Protein AF-0000000074718450 (afdb_homodimer)

Secondary structure (DSSP, 8-state):
----S----------------------THHHHHHHHHHHHHHHHHHHHHHHHHHHHHHHHHHHHHHHHHHTTTHHHHSSSS--S--GGGS-HHHHHHHHHHHHHHHHHHTGGGGGGT----EEEEE-TT--EEEEE-SS--S---GGGS-HHHHHHHHHHHHHHHHTT--HHHHHHHHHH-SSSPPHHHHHHHHHHHHHHS--EEPSSSS-EEE--HHHHHHHHHHHHHHTT--SPEEEEEEEEEEE-SSS-EEEEEEEEEGGGGGGGGSGGG-EEEEEEES---HHHHHHHTHHHHHHHHHHHHH-EEEETTEEEEEEEEEEE-HHHHHHHTTBPPTTSSS--SSB---GGGTT---S-TTGGGSTTTB--HHHHHHHHT-SS--TTB-S--S----GGGEEE-HHHHHHHHHHHHHHHHHHHHHHHHHHHHTTS-GGG---HHHHHHHHHHHTTT----EEEEEPTTS-EEEEEEE----HHHHHHHHHHGGGGHHHHS-TTTHHHHHHHHHHHHHHHHHHT-SS--HHHHHHHHHHHHHHHHHHHTTTTTSTT-SGGG--HHHHHHHHTHHHHHHSSS-GGGG-SHHHHHHHHHHHHHHHH-S--SSHHHHHHHHHHHHHHTGGG-----------HHIIIIIHHHHHHHS--TTT---TTS--------GGG--HHHHHHHHHHTT-------HHHHHHHHHHHHHH-/---------------------------THHHHHHHHHHHHHHHHHHHHHHHHHHHHHHHHHHHHHHHHHHTTTHHHHSSSS--S--GGGS-HHHHHHHHHHHHHHHHHHTGGGGGGT----EEEEE-TT--EEEEE-SS--S---GGGS-HHHHHHHHHHHHHHHHTT--HHHHHHHHHH-SSSPPHHHHHHHHHHHHHHS--EEPSSSS-EEE--HHHHHHHHHHHHHHTT--SPEEEEEEEEEEE-SSS-EEEEEEEEEGGGGGGGGSGGG-EEEEEEES---HHHHHHHTHHHHHHHHHHHHH-EEEETTEEEEEEEEEEE-HHHHHHHTTBPPTTSSS--SSB---GGGTT---S-TTGGGSTTTB--HHHHHHHHT-SS--TTB-S--S----GGGEEE-HHHHHHHHHHHHHHHHHHHHHHHHHHHHTTS-GGG---HHHHHHHHHHHTTT----EEEEEPTTS-EEEEEEE----HHHHHHHHHHGGGGHHHHS-TTTHHHHHHHHHHHHHHHHHHT-SS--HHHHHHHHHHHHHHHHHHHTTTTTSTT-SGGG--HHHHHHHHTHHHHHHSSS-GGGG-SHHHHHHHHHHHHHHHH-S--SSHHHHHHHHHHHHHHTGGG-----------HHIIIIIHHHHHHHS--TTT---TTS--------GGG--HHHHHHHHHHTT-------HHHHHHHHHHHHHH-

Foldseek 3Di:
DDDDDDDDDDDDDPDPPDDDDPPPDPDPPPVVVVVVVVVVVVVVVVVVVVVVVVVVVVVVVVVCCVCCVVVVCCCCVVVVPCPDDPLVPDDPVVVVVVLVVVLVSVCSVVVCCVVVVDDDAWDWDADPVGDTDIRGPPPCPPLDALVNDPPVLVLLLLLVLLVCLVVVPDLVNVQVVCVVPVVHDHSVNNVRNLVVLLVVADKDFFFDDWTKIFHAPLVVVLVVVVVVVVVVDQAEWEKEKEKDWDDLDPVWIKIWIWMFTLVVPPCLLALLRIATGMITTDDPALVCCCRRCVNVQVNQQVCCVVQWDDHPNGIGGYAYAYEYALQNVCSLQQFADQLDQQRFLFFLHGLLCLLPLPDDQCVCVDDPTTDWLVLLQVLCPDPPPSSGSVHHHSHNHTSLRYAYALQNLLQVVVVLLVVLQQVQLVVVLCVVCVPPDPLLRDSVLNVVLLVLLVVLVDHKDKDFDADPVRHTPVDMDMDRDGSVSSLSCLPRSLVVQCVRGDVVCSNLSSVLSPLVNVLSVQLLDQDHDPVCLVCQLVSLSVSSVSLLVCPPPGPSSHSSNCGSSSSCSRRPSSVVCPDPGRSNSSHCSNVVNLSVSLSSQCVSDPDVPPSNSSSSSSSVSSNVSVVSDDDDDDDPPPPPCCVVPVVVVVVVPPPPVVPPPCPPPDPPVPVPPLVPDDPVRLQVVCSVLVHHDPDPDSVVSSVVSVVSVVVD/DDDPDDDDDDDDDDDPDDPDDDPPPPDPVVVVVVVVVVVVVVVVVVVVVVVVVVVVVVVVVVVCCVCCVVVVCCCVVVVVVCPDDPLVPDDPVVVVVVLVVVLVSVCSVVVCCVVVVDDDAWDWDADPVGDTDIRGPPPPPPLDALVNDDPVLVLLLLLVLLVCLVVVPDLVVVQVVCVVPVVHDHSVNNVRNLVVLLSVADKDFFFDDWTKIFHAPVVVVLVVVVVVVVVVDQAEWEKEKEKDWDDLDPVWIKIWIWMFTLVVPPCLLALLRIATGMMTTDDPALVCCCRRCVNVQVNQQVCCVVQWDDHPNGIGGYAYAYEYALQNVCSLQQFADQLDQQRFLFFLHGLLCLLPLPDDQCVCVDDPTTDWLVLLQVLCPDPPPSSGSVHHHSHNHTSLRYAYALQNLLQVVVVLLVVLQQVQLVVVLCVVCVPPDPLLRDSVLNVVLLVLLVVLVDHKDKDFDADPVRHTPPDMDMDRDGRVSSLSCLPRSLVVQCVRGDVVCSNLSSVLSPLVNVLSVQLQDQDHDPVCLVCQLVSLSVSSVSLLVCPPPGPSSHSSNCGSSSSCSRHPVSVVCPDPGRSNSSHCSNVVNLSVSLSSQCVSDPDVPDSNSSSSSSSVSSNVSVVSDDDDDDDPPPPPCCVPPVVVVVVVPPPPVVPPPCPPPDPPVPVPPLVPDDPVRLQVVCSVLVHHDPDPDSVVSSVVSVVSVVVD

Structure (mmCIF, N/CA/C/O backbone):
data_AF-0000000074718450-model_v1
#
loop_
_entity.id
_entity.type
_entity.pdbx_description
1 polymer 'SAP domain-containing protein'
#
loop_
_atom_site.group_PDB
_atom_site.id
_atom_site.type_symbol
_atom_site.label_atom_id
_atom_site.label_alt_id
_atom_site.label_comp_id
_atom_site.label_asym_id
_atom_site.label_entity_id
_atom_site.label_seq_id
_atom_site.pdbx_PDB_ins_code
_atom_site.Cartn_x
_atom_site.Cartn_y
_atom_site.Cartn_z
_atom_site.occupancy
_atom_site.B_iso_or_equiv
_atom_site.auth_seq_id
_atom_site.auth_comp_id
_atom_site.auth_asym_id
_atom_site.auth_atom_id
_atom_site.pdbx_PDB_model_num
ATOM 1 N N . MET A 1 1 ? 18.969 49.25 71 1 16.69 1 MET A N 1
ATOM 2 C CA . MET A 1 1 ? 18.625 50.656 70.75 1 16.69 1 MET A CA 1
ATOM 3 C C . MET A 1 1 ? 17.688 50.75 69.5 1 16.69 1 MET A C 1
ATOM 5 O O . MET A 1 1 ? 17.547 49.812 68.75 1 16.69 1 MET A O 1
ATOM 9 N N . GLY A 1 2 ? 17.844 51.938 68.625 1 15.7 2 GLY A N 1
ATOM 10 C CA . GLY A 1 2 ? 16.875 52.906 68.125 1 15.7 2 GLY A CA 1
ATOM 11 C C . GLY A 1 2 ? 16.203 52.469 66.875 1 15.7 2 GLY A C 1
ATOM 12 O O . GLY A 1 2 ? 14.984 52.594 66.688 1 15.7 2 GLY A O 1
ATOM 13 N N . GLU A 1 3 ? 16.703 52.312 65.562 1 14.84 3 GLU A N 1
ATOM 14 C CA . GLU A 1 3 ? 16.438 53.156 64.438 1 14.84 3 GLU A CA 1
ATOM 15 C C . GLU A 1 3 ? 15.383 52.562 63.5 1 14.84 3 GLU A C 1
ATOM 17 O O . GLU A 1 3 ? 15.156 53.031 62.375 1 14.84 3 GLU A O 1
ATOM 22 N N . LEU A 1 4 ? 14.93 51.344 63.375 1 15.93 4 LEU A N 1
ATOM 23 C CA . LEU A 1 4 ? 14.383 50.656 62.219 1 15.93 4 LEU A CA 1
ATOM 24 C C . LEU A 1 4 ? 13.188 51.406 61.656 1 15.93 4 LEU A C 1
ATOM 26 O O . LEU A 1 4 ? 12.594 52.25 62.344 1 15.93 4 LEU A O 1
ATOM 30 N N . ARG A 1 5 ? 12.242 50.625 60.719 1 16.83 5 ARG A N 1
ATOM 31 C CA . ARG A 1 5 ? 11.758 50.625 59.344 1 16.83 5 ARG A CA 1
ATOM 32 C C . ARG A 1 5 ? 10.5 51.469 59.188 1 16.83 5 ARG A C 1
ATOM 34 O O . ARG A 1 5 ? 9.398 51.031 59.562 1 16.83 5 ARG A O 1
ATOM 41 N N . ASN A 1 6 ? 10.461 52.719 59.344 1 14.24 6 ASN A N 1
ATOM 42 C CA . ASN A 1 6 ? 9.445 53.656 59.844 1 14.24 6 ASN A CA 1
ATOM 43 C C . ASN A 1 6 ? 8.234 53.719 58.938 1 14.24 6 ASN A C 1
ATOM 45 O O . ASN A 1 6 ? 8.266 53.156 57.812 1 14.24 6 ASN A O 1
ATOM 49 N N . THR A 1 7 ? 7.648 54.969 58.25 1 15.74 7 THR A N 1
ATOM 50 C CA . THR A 1 7 ? 6.516 55.844 58.469 1 15.74 7 THR A CA 1
ATOM 51 C C . THR A 1 7 ? 5.5 55.75 57.344 1 15.74 7 THR A C 1
ATOM 53 O O . THR A 1 7 ? 5.863 55.469 56.219 1 15.74 7 THR A O 1
ATOM 56 N N . LEU A 1 8 ? 3.883 55.875 57.375 1 15.96 8 LEU A N 1
ATOM 57 C CA . LEU A 1 8 ? 2.471 55.625 57.125 1 15.96 8 LEU A CA 1
ATOM 58 C C . LEU A 1 8 ? 1.976 56.438 55.938 1 15.96 8 LEU A C 1
ATOM 60 O O . LEU A 1 8 ? 0.818 56.312 55.531 1 15.96 8 LEU A O 1
ATOM 64 N N . GLU A 1 9 ? 2.6 57.438 55.156 1 15.91 9 GLU A N 1
ATOM 65 C CA . GLU A 1 9 ? 1.931 58.75 55.062 1 15.91 9 GLU A CA 1
ATOM 66 C C . GLU A 1 9 ? 0.838 58.719 54 1 15.91 9 GLU A C 1
ATOM 68 O O . GLU A 1 9 ? 0.912 57.969 53.031 1 15.91 9 GLU A O 1
ATOM 73 N N . PRO A 1 10 ? -0.102 60 53.688 1 16.17 10 PRO A N 1
ATOM 74 C CA . PRO A 1 10 ? -1.46 60.531 53.75 1 16.17 10 PRO A CA 1
ATOM 75 C C . PRO A 1 10 ? -2.158 60.469 52.375 1 16.17 10 PRO A C 1
ATOM 77 O O . PRO A 1 10 ? -1.525 60.156 51.375 1 16.17 10 PRO A O 1
ATOM 80 N N . LEU A 1 11 ? -2.91 61.688 51.781 1 15.93 11 LEU A N 1
ATOM 81 C CA . LEU A 1 11 ? -4.184 62.375 51.719 1 15.93 11 LEU A CA 1
ATOM 82 C C . LEU A 1 11 ? -4.625 62.625 50.281 1 15.93 11 LEU A C 1
ATOM 84 O O . LEU A 1 11 ? -5.789 62.406 49.938 1 15.93 11 LEU A O 1
ATOM 88 N N . PHE A 1 12 ? -4.082 63.469 49.219 1 16.95 12 PHE A N 1
ATOM 89 C CA . PHE A 1 12 ? -4.781 64.688 48.719 1 16.95 12 PHE A CA 1
ATOM 90 C C . PHE A 1 12 ? -5.621 64.312 47.5 1 16.95 12 PHE A C 1
ATOM 92 O O . PHE A 1 12 ? -5.246 63.469 46.688 1 16.95 12 PHE A O 1
ATOM 99 N N . PRO A 1 13 ? -7.027 65.062 47.281 1 17.34 13 PRO A N 1
ATOM 100 C CA . PRO A 1 13 ? -8.383 65.062 46.719 1 17.34 13 PRO A CA 1
ATOM 101 C C . PRO A 1 13 ? -8.391 65.375 45.219 1 17.34 13 PRO A C 1
ATOM 103 O O . PRO A 1 13 ? -9.461 65.375 44.594 1 17.34 13 PRO A O 1
ATOM 106 N N . LYS A 1 14 ? -7.566 64.938 44.344 1 20.53 14 LYS A N 1
ATOM 107 C CA . LYS A 1 14 ? -7.441 65.875 43.25 1 20.53 14 LYS A CA 1
ATOM 108 C C . LYS A 1 14 ? -8.773 66.125 42.531 1 20.53 14 LYS A C 1
ATOM 110 O O . LYS A 1 14 ? -9.633 65.25 42.562 1 20.53 14 LYS A O 1
ATOM 115 N N . PHE A 1 15 ? -8.992 67.188 41.812 1 17.83 15 PHE A N 1
ATOM 116 C CA . PHE A 1 15 ? -9.906 68.188 41.312 1 17.83 15 PHE A CA 1
ATOM 117 C C . PHE A 1 15 ? -10.867 67.625 40.281 1 17.83 15 PHE A C 1
ATOM 119 O O . PHE A 1 15 ? -10.438 67.062 39.281 1 17.83 15 PHE A O 1
ATOM 126 N N . ILE A 1 16 ? -12.18 67.125 40.844 1 16.91 16 ILE A N 1
ATOM 127 C CA . ILE A 1 16 ? -13.523 66.688 40.531 1 16.91 16 ILE A CA 1
ATOM 128 C C . ILE A 1 16 ? -14.188 67.625 39.562 1 16.91 16 ILE A C 1
ATOM 130 O O . ILE A 1 16 ? -14.609 68.75 39.969 1 16.91 16 ILE A O 1
ATOM 134 N N . THR A 1 17 ? -13.539 67.938 38.406 1 18.14 17 THR A N 1
ATOM 135 C CA . THR A 1 17 ? -14.203 69.062 37.75 1 18.14 17 THR A CA 1
ATOM 136 C C . THR A 1 17 ? -15.68 68.75 37.531 1 18.14 17 THR A C 1
ATOM 138 O O . THR A 1 17 ? -16.047 67.562 37.281 1 18.14 17 THR A O 1
ATOM 141 N N . GLY A 1 18 ? -16.719 69.625 37.812 1 16.62 18 GLY A N 1
ATOM 142 C CA . GLY A 1 18 ? -18.047 69.938 38.281 1 16.62 18 GLY A CA 1
ATOM 143 C C . GLY A 1 18 ? -19.125 69.688 37.219 1 16.62 18 GLY A C 1
ATOM 144 O O . GLY A 1 18 ? -20.297 69.938 37.469 1 16.62 18 GLY A O 1
ATOM 145 N N . GLU A 1 19 ? -18.922 69.375 35.906 1 16.97 19 GLU A N 1
ATOM 146 C CA . GLU A 1 19 ? -20.016 70 35.156 1 16.97 19 GLU A CA 1
ATOM 147 C C . GLU A 1 19 ? -21.359 69.375 35.531 1 16.97 19 GLU A C 1
ATOM 149 O O . GLU A 1 19 ? -21.438 68.125 35.781 1 16.97 19 GLU A O 1
ATOM 154 N N . ARG A 1 20 ? -22.484 70.188 35.781 1 17.84 20 ARG A N 1
ATOM 155 C CA . ARG A 1 20 ? -23.828 70.438 36.25 1 17.84 20 ARG A CA 1
ATOM 156 C C . ARG A 1 20 ? -24.844 69.5 35.656 1 17.84 20 ARG A C 1
ATOM 158 O O . ARG A 1 20 ? -24.562 68.812 34.656 1 17.84 20 ARG A O 1
ATOM 165 N N . GLY A 1 21 ? -26.344 69.562 35.844 1 18.38 21 GLY A N 1
ATOM 166 C CA . GLY A 1 21 ? -27.484 69.312 36.688 1 18.38 21 GLY A CA 1
ATOM 167 C C . GLY A 1 21 ? -28.688 68.75 35.938 1 18.38 21 GLY A C 1
ATOM 168 O O . GLY A 1 21 ? -29.734 68.5 36.531 1 18.38 21 GLY A O 1
ATOM 169 N N . TYR A 1 22 ? -28.891 68.875 34.5 1 20.34 22 TYR A N 1
ATOM 170 C CA . TYR A 1 22 ? -30.328 68.938 34.25 1 20.34 22 TYR A CA 1
ATOM 171 C C . TYR A 1 22 ? -30.969 67.562 34.344 1 20.34 22 TYR A C 1
ATOM 173 O O . TYR A 1 22 ? -30.625 66.625 33.594 1 20.34 22 TYR A O 1
ATOM 181 N N . ALA A 1 23 ? -31.406 67.062 35.562 1 20.55 23 ALA A N 1
ATOM 182 C CA . ALA A 1 23 ? -31.922 65.875 36.219 1 20.55 23 ALA A CA 1
ATOM 183 C C . ALA A 1 23 ? -33.312 65.5 35.719 1 20.55 23 ALA A C 1
ATOM 185 O O . ALA A 1 23 ? -34.312 65.625 36.438 1 20.55 23 ALA A O 1
ATOM 186 N N . GLU A 1 24 ? -33.688 65.938 34.531 1 21.97 24 GLU A N 1
ATOM 187 C CA . GLU A 1 24 ? -35.125 65.875 34.406 1 21.97 24 GLU A CA 1
ATOM 188 C C . GLU A 1 24 ? -35.594 64.438 34.625 1 21.97 24 GLU A C 1
ATOM 190 O O . GLU A 1 24 ? -34.812 63.469 34.531 1 21.97 24 GLU A O 1
ATOM 195 N N . SER A 1 25 ? -36.938 64.125 35 1 20.11 25 SER A N 1
ATOM 196 C CA . SER A 1 25 ? -37.906 63.25 35.625 1 20.11 25 SER A CA 1
ATOM 197 C C . SER A 1 25 ? -38.062 61.969 34.844 1 20.11 25 SER A C 1
ATOM 199 O O . SER A 1 25 ? -38.812 61.906 33.906 1 20.11 25 SER A O 1
ATOM 201 N N . ARG A 1 26 ? -36.969 61.406 34.219 1 27.39 26 ARG A N 1
ATOM 202 C CA . ARG A 1 26 ? -37.125 60.281 33.344 1 27.39 26 ARG A CA 1
ATOM 203 C C . ARG A 1 26 ? -37.75 59.094 34.094 1 27.39 26 ARG A C 1
ATOM 205 O O . ARG A 1 26 ? -37.219 58.656 35.125 1 27.39 26 ARG A O 1
ATOM 212 N N . GLY A 1 27 ? -39.062 58.812 34 1 23.47 27 GLY A N 1
ATOM 213 C CA . GLY A 1 27 ? -40 57.969 34.719 1 23.47 27 GLY A CA 1
ATOM 214 C C . GLY A 1 27 ? -39.5 56.531 34.906 1 23.47 27 GLY A C 1
ATOM 215 O O . GLY A 1 27 ? -38.5 56.125 34.312 1 23.47 27 GLY A O 1
ATOM 216 N N . PRO A 1 28 ? -40.156 55.531 35.875 1 29.06 28 PRO A N 1
ATOM 217 C CA . PRO A 1 28 ? -39.938 54.219 36.469 1 29.06 28 PRO A CA 1
ATOM 218 C C . PRO A 1 28 ? -39.75 53.125 35.406 1 29.06 28 PRO A C 1
ATOM 220 O O . PRO A 1 28 ? -39.188 52.062 35.719 1 29.06 28 PRO A O 1
ATOM 223 N N . ASN A 1 29 ? -40.25 53.312 34.156 1 29.7 29 ASN A N 1
ATOM 224 C CA . ASN A 1 29 ? -40.469 52.188 33.25 1 29.7 29 ASN A CA 1
ATOM 225 C C . ASN A 1 29 ? -39.156 51.688 32.688 1 29.7 29 ASN A C 1
ATOM 227 O O . ASN A 1 29 ? -39.125 50.656 32 1 29.7 29 ASN A O 1
ATOM 231 N N . PHE A 1 30 ? -38.062 52.5 32.625 1 33.31 30 PHE A N 1
ATOM 232 C CA . PHE A 1 30 ? -36.844 52.094 31.953 1 33.31 30 PHE A CA 1
ATOM 233 C C . PHE A 1 30 ? -36.125 51 32.719 1 33.31 30 PHE A C 1
ATOM 235 O O . PHE A 1 30 ? -35.594 50.062 32.094 1 33.31 30 PHE A O 1
ATOM 242 N N . PHE A 1 31 ? -36.156 51.031 34.094 1 38.06 31 PHE A N 1
ATOM 243 C CA . PHE A 1 31 ? -35.438 50.031 34.875 1 38.06 31 PHE A CA 1
ATOM 244 C C . PHE A 1 31 ? -36.031 48.656 34.719 1 38.06 31 PHE A C 1
ATOM 246 O O . PHE A 1 31 ? -35.312 47.656 34.656 1 38.06 31 PHE A O 1
ATOM 253 N N . LEU A 1 32 ? -37.375 48.625 34.469 1 41.62 32 LEU A N 1
ATOM 254 C CA . LEU A 1 32 ? -38.031 47.312 34.406 1 41.62 32 LEU A CA 1
ATOM 255 C C . LEU A 1 32 ? -37.656 46.562 33.125 1 41.62 32 LEU A C 1
ATOM 257 O O . LEU A 1 32 ? -37.406 45.375 33.188 1 41.62 32 LEU A O 1
ATOM 261 N N . ARG A 1 33 ? -37.438 47.188 31.984 1 43.47 33 ARG A N 1
ATOM 262 C CA . ARG A 1 33 ? -37.094 46.531 30.734 1 43.47 33 ARG A CA 1
ATOM 263 C C . ARG A 1 33 ? -35.688 45.906 30.797 1 43.47 33 ARG A C 1
ATOM 265 O O . ARG A 1 33 ? -35.438 44.844 30.281 1 43.47 33 ARG A O 1
ATOM 272 N N . LYS A 1 34 ? -34.781 46.625 31.5 1 48.94 34 LYS A N 1
ATOM 273 C CA . LYS A 1 34 ? -33.438 46.062 31.609 1 48.94 34 LYS A CA 1
ATOM 274 C C . LYS A 1 34 ? -33.438 44.781 32.469 1 48.94 34 LYS A C 1
ATOM 276 O O . LYS A 1 34 ? -32.719 43.844 32.156 1 48.94 34 LYS A O 1
ATOM 281 N N . GLU A 1 35 ? -34.344 44.812 33.531 1 47.69 35 GLU A N 1
ATOM 282 C CA . GLU A 1 35 ? -34.438 43.625 34.344 1 47.69 35 GLU A CA 1
ATOM 283 C C . GLU A 1 35 ? -35.031 42.469 33.562 1 47.69 35 GLU A C 1
ATOM 285 O O . GLU A 1 35 ? -34.531 41.312 33.656 1 47.69 35 GLU A O 1
ATOM 290 N N . ILE A 1 36 ? -36 42.719 32.656 1 49.69 36 ILE A N 1
ATOM 291 C CA . ILE A 1 36 ? -36.594 41.656 31.891 1 49.69 36 ILE A CA 1
ATOM 292 C C . ILE A 1 36 ? -35.594 41.125 30.875 1 49.69 36 ILE A C 1
ATOM 294 O O . ILE A 1 36 ? -35.5 39.906 30.688 1 49.69 36 ILE A O 1
ATOM 298 N N . GLN A 1 37 ? -34.781 41.969 30.234 1 50.69 37 GLN A N 1
ATOM 299 C CA . GLN A 1 37 ? -33.812 41.5 29.266 1 50.69 37 GLN A CA 1
ATOM 300 C C . GLN A 1 37 ? -32.719 40.656 29.953 1 50.69 37 GLN A C 1
ATOM 302 O O . GLN A 1 37 ? -32.312 39.625 29.422 1 50.69 37 GLN A O 1
ATOM 307 N N . ASN A 1 38 ? -32.375 41.094 31.203 1 53 38 ASN A N 1
ATOM 308 C CA . ASN A 1 38 ? -31.438 40.281 31.953 1 53 38 ASN A CA 1
ATOM 309 C C . ASN A 1 38 ? -32.031 38.938 32.312 1 53 38 ASN A C 1
ATOM 311 O O . ASN A 1 38 ? -31.344 37.906 32.219 1 53 38 ASN A O 1
ATOM 315 N N . GLU A 1 39 ? -33.344 38.969 32.719 1 51.69 39 GLU A N 1
ATOM 316 C CA . GLU A 1 39 ? -33.969 37.688 33.062 1 51.69 39 GLU A CA 1
ATOM 317 C C . GLU A 1 39 ? -34.156 36.812 31.859 1 51.69 39 GLU A C 1
ATOM 319 O O . GLU A 1 39 ? -33.938 35.594 31.922 1 51.69 39 GLU A O 1
ATOM 324 N N . ARG A 1 40 ? -34.406 37.344 30.672 1 50.47 40 ARG A N 1
ATOM 325 C CA . ARG A 1 40 ? -34.531 36.531 29.453 1 50.47 40 ARG A CA 1
ATOM 326 C C . ARG A 1 40 ? -33.188 35.938 29.078 1 50.47 40 ARG A C 1
ATOM 328 O O . ARG A 1 40 ? -33.125 34.781 28.672 1 50.47 40 ARG A O 1
ATOM 335 N N . SER A 1 41 ? -32.156 36.719 29.234 1 53.03 41 SER A N 1
ATOM 336 C CA . SER A 1 41 ? -30.812 36.188 28.953 1 53.03 41 SER A CA 1
ATOM 337 C C . SER A 1 41 ? -30.469 35.062 29.938 1 53.03 41 SER A C 1
ATOM 339 O O . SER A 1 41 ? -29.859 34.062 29.547 1 53.03 41 SER A O 1
ATOM 341 N N . ARG A 1 42 ? -30.922 35.156 31.203 1 50.78 42 ARG A N 1
ATOM 342 C CA . ARG A 1 42 ? -30.703 34.094 32.188 1 50.78 42 ARG A CA 1
ATOM 343 C C . ARG A 1 42 ? -31.516 32.844 31.828 1 50.78 42 ARG A C 1
ATOM 345 O O . ARG A 1 42 ? -31.016 31.734 31.938 1 50.78 42 ARG A O 1
ATOM 352 N N . VAL A 1 43 ? -32.844 33.062 31.438 1 49.91 43 VAL A N 1
ATOM 353 C CA . VAL A 1 43 ? -33.656 31.906 31.062 1 49.91 43 VAL A CA 1
ATOM 354 C C . VAL A 1 43 ? -33.062 31.234 29.828 1 49.91 43 VAL A C 1
ATOM 356 O O . VAL A 1 43 ? -32.969 30.016 29.781 1 49.91 43 VAL A O 1
ATOM 359 N N . GLN A 1 44 ? -32.625 32.031 28.812 1 49.53 44 GLN A N 1
ATOM 360 C CA . GLN A 1 44 ? -32.031 31.422 27.641 1 49.53 44 GLN A CA 1
ATOM 361 C C . GLN A 1 44 ? -30.734 30.688 28.016 1 49.53 44 GLN A C 1
ATOM 363 O O . GLN A 1 44 ? -30.469 29.594 27.5 1 49.53 44 GLN A O 1
ATOM 368 N N . ASN A 1 45 ? -30.047 31.297 28.984 1 48.97 45 ASN A N 1
ATOM 369 C CA . ASN A 1 45 ? -28.859 30.609 29.484 1 48.97 45 ASN A CA 1
ATOM 370 C C . ASN A 1 45 ? -29.219 29.328 30.219 1 48.97 45 ASN A C 1
ATOM 372 O O . ASN A 1 45 ? -28.578 28.297 30.047 1 48.97 45 ASN A O 1
ATOM 376 N N . LEU A 1 46 ? -30.266 29.406 31.078 1 48.91 46 LEU A N 1
ATOM 377 C CA . LEU A 1 46 ? -30.688 28.203 31.812 1 48.91 46 LEU A CA 1
ATOM 378 C C . LEU A 1 46 ? -31.281 27.172 30.859 1 48.91 46 LEU A C 1
ATOM 380 O O . LEU A 1 46 ? -31.047 25.969 31.031 1 48.91 46 LEU A O 1
ATOM 384 N N . GLU A 1 47 ? -32.031 27.625 29.859 1 49.5 47 GLU A N 1
ATOM 385 C CA . GLU A 1 47 ? -32.562 26.672 28.875 1 49.5 47 GLU A CA 1
ATOM 386 C C . GLU A 1 47 ? -31.422 26.047 28.062 1 49.5 47 GLU A C 1
ATOM 388 O O . GLU A 1 47 ? -31.422 24.828 27.812 1 49.5 47 GLU A O 1
ATOM 393 N N . SER A 1 48 ? -30.453 26.859 27.688 1 50.44 48 SER A N 1
ATOM 394 C CA . SER A 1 48 ? -29.281 26.312 26.984 1 50.44 48 SER A CA 1
ATOM 395 C C . SER A 1 48 ? -28.484 25.391 27.906 1 50.44 48 SER A C 1
ATOM 397 O O . SER A 1 48 ? -28.016 24.328 27.469 1 50.44 48 SER A O 1
ATOM 399 N N . GLU A 1 49 ? -28.453 25.828 29.203 1 48.47 49 GLU A N 1
ATOM 400 C CA . GLU A 1 49 ? -27.812 24.938 30.172 1 48.47 49 GLU A CA 1
ATOM 401 C C . GLU A 1 49 ? -28.656 23.672 30.406 1 48.47 49 GLU A C 1
ATOM 403 O O . GLU A 1 49 ? -28.109 22.578 30.5 1 48.47 49 GLU A O 1
ATOM 408 N N . SER A 1 50 ? -29.969 23.844 30.562 1 47.31 50 SER A N 1
ATOM 409 C CA . SER A 1 50 ? -30.828 22.688 30.734 1 47.31 50 SER A CA 1
ATOM 410 C C . SER A 1 50 ? -30.781 21.781 29.5 1 47.31 50 SER A C 1
ATOM 412 O O . SER A 1 50 ? -30.719 20.547 29.641 1 47.31 50 SER A O 1
ATOM 414 N N . LEU A 1 51 ? -30.766 22.359 28.312 1 48.12 51 LEU A N 1
ATOM 415 C CA . LEU A 1 51 ? -30.656 21.531 27.109 1 48.12 51 LEU A CA 1
ATOM 416 C C . LEU A 1 51 ? -29.281 20.859 27.031 1 48.12 51 LEU A C 1
ATOM 418 O O . LEU A 1 51 ? -29.172 19.703 26.641 1 48.12 51 LEU A O 1
ATOM 422 N N . LYS A 1 52 ? -28.297 21.594 27.516 1 48.75 52 LYS A N 1
ATOM 423 C CA . LYS A 1 52 ? -26.969 21 27.609 1 48.75 52 LYS A CA 1
ATOM 424 C C . LYS A 1 52 ? -26.938 19.875 28.625 1 48.75 52 LYS A C 1
ATOM 426 O O . LYS A 1 52 ? -26.359 18.812 28.375 1 48.75 52 LYS A O 1
ATOM 431 N N . LEU A 1 53 ? -27.609 20.078 29.766 1 48.41 53 LEU A N 1
ATOM 432 C CA . LEU A 1 53 ? -27.672 19.031 30.781 1 48.41 53 LEU A CA 1
ATOM 433 C C . LEU A 1 53 ? -28.516 17.859 30.297 1 48.41 53 LEU A C 1
ATOM 435 O O . LEU A 1 53 ? -28.188 16.703 30.547 1 48.41 53 LEU A O 1
ATOM 439 N N . VAL A 1 54 ? -29.578 18.094 29.625 1 50.09 54 VAL A N 1
ATOM 440 C CA . VAL A 1 54 ? -30.375 17 29.062 1 50.09 54 VAL A CA 1
ATOM 441 C C . VAL A 1 54 ? -29.562 16.266 28 1 50.09 54 VAL A C 1
ATOM 443 O O . VAL A 1 54 ? -29.562 15.031 27.969 1 50.09 54 VAL A O 1
ATOM 446 N N . GLN A 1 55 ? -28.828 17.016 27.172 1 49.5 55 GLN A N 1
ATOM 447 C CA . GLN A 1 55 ? -27.984 16.359 26.172 1 49.5 55 GLN A CA 1
ATOM 448 C C . GLN A 1 55 ? -26.812 15.641 26.844 1 49.5 55 GLN A C 1
ATOM 450 O O . GLN A 1 55 ? -26.469 14.523 26.453 1 49.5 55 GLN A O 1
ATOM 455 N N . GLU A 1 56 ? -26.312 16.25 27.859 1 47.31 56 GLU A N 1
ATOM 456 C CA . GLU A 1 56 ? -25.297 15.57 28.656 1 47.31 56 GLU A CA 1
ATOM 457 C C . GLU A 1 56 ? -25.891 14.352 29.375 1 47.31 56 GLU A C 1
ATOM 459 O O . GLU A 1 56 ? -25.266 13.289 29.406 1 47.31 56 GLU A O 1
ATOM 464 N N . ASN A 1 57 ? -27.062 14.531 29.984 1 46.34 57 ASN A N 1
ATOM 465 C CA . ASN A 1 57 ? -27.719 13.383 30.609 1 46.34 57 ASN A CA 1
ATOM 466 C C . ASN A 1 57 ? -28.094 12.312 29.578 1 46.34 57 ASN A C 1
ATOM 468 O O . ASN A 1 57 ? -27.938 11.117 29.844 1 46.34 57 ASN A O 1
ATOM 472 N N . GLU A 1 58 ? -28.484 12.766 28.391 1 50.72 58 GLU A N 1
ATOM 473 C CA . GLU A 1 58 ? -28.734 11.773 27.344 1 50.72 58 GLU A CA 1
ATOM 474 C C . GLU A 1 58 ? -27.438 11.125 26.875 1 50.72 58 GLU A C 1
ATOM 476 O O . GLU A 1 58 ? -27.391 9.914 26.656 1 50.72 58 GLU A O 1
ATOM 481 N N . GLY A 1 59 ? -26.406 11.891 26.781 1 49.84 59 GLY A N 1
ATOM 482 C CA . GLY A 1 59 ? -25.109 11.312 26.516 1 49.84 59 GLY A CA 1
ATOM 483 C C . GLY A 1 59 ? -24.609 10.414 27.625 1 49.84 59 GLY A C 1
ATOM 484 O O . GLY A 1 59 ? -24.078 9.328 27.359 1 49.84 59 GLY A O 1
ATOM 485 N N . LEU A 1 60 ? -24.859 10.867 28.875 1 48.22 60 LEU A N 1
ATOM 486 C CA . LEU A 1 60 ? -24.516 10.008 30 1 48.22 60 LEU A CA 1
ATOM 487 C C . LEU A 1 60 ? -25.422 8.781 30.047 1 48.22 60 LEU A C 1
ATOM 489 O O . LEU A 1 60 ? -24.969 7.672 30.312 1 48.22 60 LEU A O 1
ATOM 493 N N . LYS A 1 61 ? -26.672 8.945 29.828 1 48.38 61 LYS A N 1
ATOM 494 C CA . LYS A 1 61 ? -27.562 7.793 29.766 1 48.38 61 LYS A CA 1
ATOM 495 C C . LYS A 1 61 ? -27.188 6.871 28.609 1 48.38 61 LYS A C 1
ATOM 497 O O . LYS A 1 61 ? -27.156 5.652 28.766 1 48.38 61 LYS A O 1
ATOM 502 N N . GLU A 1 62 ? -26.859 7.488 27.531 1 48.22 62 GLU A N 1
ATOM 503 C CA . GLU A 1 62 ? -26.375 6.668 26.422 1 48.22 62 GLU A CA 1
ATOM 504 C C . GLU A 1 62 ? -25.031 6.023 26.75 1 48.22 62 GLU A C 1
ATOM 506 O O . GLU A 1 62 ? -24.812 4.855 26.422 1 48.22 62 GLU A O 1
ATOM 511 N N . TYR A 1 63 ? -24.281 6.836 27.391 1 46.72 63 TYR A N 1
ATOM 512 C CA . TYR A 1 63 ? -23.031 6.27 27.859 1 46.72 63 TYR A CA 1
ATOM 513 C C . TYR A 1 63 ? -23.266 5.246 28.969 1 46.72 63 TYR A C 1
ATOM 515 O O . TYR A 1 63 ? -22.656 4.18 28.984 1 46.72 63 TYR A O 1
ATOM 523 N N . ILE A 1 64 ? -24.125 5.551 29.938 1 45.78 64 ILE A N 1
ATOM 524 C CA . ILE A 1 64 ? -24.531 4.562 30.922 1 45.78 64 ILE A CA 1
ATOM 525 C C . ILE A 1 64 ? -25.188 3.373 30.234 1 45.78 64 ILE A C 1
ATOM 527 O O . ILE A 1 64 ? -24.891 2.219 30.531 1 45.78 64 ILE A O 1
ATOM 531 N N . ASP A 1 65 ? -26.016 3.652 29.344 1 45.34 65 ASP A N 1
ATOM 532 C CA . ASP A 1 65 ? -26.594 2.557 28.562 1 45.34 65 ASP A CA 1
ATOM 533 C C . ASP A 1 65 ? -25.5 1.801 27.797 1 45.34 65 ASP A C 1
ATOM 535 O O . ASP A 1 65 ? -25.5 0.569 27.766 1 45.34 65 ASP A O 1
ATOM 539 N N . TYR A 1 66 ? -24.609 2.66 27.219 1 41.56 66 TYR A N 1
ATOM 540 C CA . TYR A 1 66 ? -23.453 2.041 26.594 1 41.56 66 TYR A CA 1
ATOM 541 C C . TYR A 1 66 ? -22.625 1.286 27.625 1 41.56 66 TYR A C 1
ATOM 543 O O . TYR A 1 66 ? -22.203 0.146 27.391 1 41.56 66 TYR A O 1
ATOM 551 N N . LEU A 1 67 ? -22.266 2.014 28.688 1 40.03 67 LEU A N 1
ATOM 552 C CA . LEU A 1 67 ? -21.578 1.311 29.766 1 40.03 67 LEU A CA 1
ATOM 553 C C . LEU A 1 67 ? -22.422 0.16 30.297 1 40.03 67 LEU A C 1
ATOM 555 O O . LEU A 1 67 ? -21.906 -0.93 30.547 1 40.03 67 LEU A O 1
ATOM 559 N N . GLU A 1 68 ? -23.641 0.469 30.625 1 39.06 68 GLU A N 1
ATOM 560 C CA . GLU A 1 68 ? -24.547 -0.604 31.031 1 39.06 68 GLU A CA 1
ATOM 561 C C . GLU A 1 68 ? -24.688 -1.657 29.938 1 39.06 68 GLU A C 1
ATOM 563 O O . GLU A 1 68 ? -24.703 -2.855 30.219 1 39.06 68 GLU A O 1
ATOM 568 N N . ASP A 1 69 ? -24.859 -1.122 28.766 1 38.84 69 ASP A N 1
ATOM 569 C CA . ASP A 1 69 ? -24.859 -2.066 27.656 1 38.84 69 ASP A CA 1
ATOM 570 C C . ASP A 1 69 ? -23.484 -2.705 27.469 1 38.84 69 ASP A C 1
ATOM 572 O O . ASP A 1 69 ? -23.375 -3.877 27.109 1 38.84 69 ASP A O 1
ATOM 576 N N . SER A 1 70 ? -22.531 -1.81 27.516 1 34.22 70 SER A N 1
ATOM 577 C CA . SER A 1 70 ? -21.172 -2.344 27.484 1 34.22 70 SER A CA 1
ATOM 578 C C . SER A 1 70 ? -20.844 -3.07 28.781 1 34.22 70 SER A C 1
ATOM 580 O O . SER A 1 70 ? -20.109 -4.059 28.781 1 34.22 70 SER A O 1
ATOM 582 N N . VAL A 1 71 ? -21.062 -2.395 29.938 1 32.22 71 VAL A N 1
ATOM 583 C CA . VAL A 1 71 ? -20.953 -3.105 31.203 1 32.22 71 VAL A CA 1
ATOM 584 C C . VAL A 1 71 ? -22.125 -4.062 31.359 1 32.22 71 VAL A C 1
ATOM 586 O O . VAL A 1 71 ? -22.031 -5.051 32.094 1 32.22 71 VAL A O 1
ATOM 589 N N . VAL A 1 72 ? -23.359 -3.486 31.047 1 30.38 72 VAL A N 1
ATOM 590 C CA . VAL A 1 72 ? -24.375 -4.535 31.016 1 30.38 72 VAL A CA 1
ATOM 591 C C . VAL A 1 72 ? -23.984 -5.598 30 1 30.38 72 VAL A C 1
ATOM 593 O O . VAL A 1 72 ? -23.766 -5.289 28.828 1 30.38 72 VAL A O 1
ATOM 596 N N . CYS A 1 73 ? -23.281 -6.426 30.5 1 31.08 73 CYS A N 1
ATOM 597 C CA . CYS A 1 73 ? -23.281 -7.766 29.922 1 31.08 73 CYS A CA 1
ATOM 598 C C . CYS A 1 73 ? -24.609 -8.062 29.25 1 31.08 73 CYS A C 1
ATOM 600 O O . CYS A 1 73 ? -25.578 -8.461 29.906 1 31.08 73 CYS A O 1
ATOM 602 N N . GLY A 1 74 ? -25.219 -6.977 28.734 1 31.36 74 GLY A N 1
ATOM 603 C CA . GLY A 1 74 ? -26.438 -7.438 28.078 1 31.36 74 GLY A CA 1
ATOM 604 C C . GLY A 1 74 ? -26.406 -8.914 27.75 1 31.36 74 GLY A C 1
ATOM 605 O O . GLY A 1 74 ? -27.453 -9.547 27.609 1 31.36 74 GLY A O 1
ATOM 606 N N . ASN A 1 75 ? -25.453 -9.32 27 1 31.3 75 ASN A N 1
ATOM 607 C CA . ASN A 1 75 ? -25.281 -10.758 27.188 1 31.3 75 ASN A CA 1
ATOM 608 C C . ASN A 1 75 ? -24.891 -11.102 28.625 1 31.3 75 ASN A C 1
ATOM 610 O O . ASN A 1 75 ? -24.406 -12.203 28.891 1 31.3 75 ASN A O 1
ATOM 614 N N . CYS A 1 76 ? -24.781 -10.195 29.516 1 31.22 76 CYS A N 1
ATOM 615 C CA . CYS A 1 76 ? -24.562 -10.617 30.891 1 31.22 76 CYS A CA 1
ATOM 616 C C . CYS A 1 76 ? -25.734 -11.43 31.406 1 31.22 76 CYS A C 1
ATOM 618 O O . CYS A 1 76 ? -25.547 -12.352 32.219 1 31.22 76 CYS A O 1
ATOM 620 N N . SER A 1 77 ? -26.891 -10.812 31.406 1 34.5 77 SER A N 1
ATOM 621 C CA . SER A 1 77 ? -27.891 -11.75 31.891 1 34.5 77 SER A CA 1
ATOM 622 C C . SER A 1 77 ? -27.953 -13 31.016 1 34.5 77 SER A C 1
ATOM 624 O O . SER A 1 77 ? -27.984 -14.125 31.516 1 34.5 77 SER A O 1
ATOM 626 N N . ASP A 1 78 ? -28.25 -12.758 29.719 1 33.5 78 ASP A N 1
ATOM 627 C CA . ASP A 1 78 ? -28.25 -13.867 28.781 1 33.5 78 ASP A CA 1
ATOM 628 C C . ASP A 1 78 ? -26.828 -14.281 28.406 1 33.5 78 ASP A C 1
ATOM 630 O O . ASP A 1 78 ? -26.578 -15.43 28.031 1 33.5 78 ASP A O 1
ATOM 634 N N . THR A 1 79 ? -25.891 -13.352 28.484 1 35.59 79 THR A N 1
ATOM 635 C CA . THR A 1 79 ? -24.516 -13.695 28.188 1 35.59 79 THR A CA 1
ATOM 636 C C . THR A 1 79 ? -23.797 -14.227 29.422 1 35.59 79 THR A C 1
ATOM 638 O O . THR A 1 79 ? -22.688 -14.742 29.344 1 35.59 79 THR A O 1
ATOM 641 N N . LEU A 1 80 ? -24.188 -13.812 30.578 1 40.72 80 LEU A N 1
ATOM 642 C CA . LEU A 1 80 ? -23.797 -14.539 31.781 1 40.72 80 LEU A CA 1
ATOM 643 C C . LEU A 1 80 ? -24.391 -15.938 31.797 1 40.72 80 LEU A C 1
ATOM 645 O O . LEU A 1 80 ? -24.031 -16.766 32.625 1 40.72 80 LEU A O 1
ATOM 649 N N . ARG A 1 81 ? -25.484 -15.984 31.078 1 42.69 81 ARG A N 1
ATOM 650 C CA . ARG A 1 81 ? -26.094 -17.297 30.906 1 42.69 81 ARG A CA 1
ATOM 651 C C . ARG A 1 81 ? -25.203 -18.219 30.078 1 42.69 81 ARG A C 1
ATOM 653 O O . ARG A 1 81 ? -24.656 -17.797 29.062 1 42.69 81 ARG A O 1
ATOM 660 N N . ASN A 1 82 ? -24.766 -19.141 30.672 1 48.25 82 ASN A N 1
ATOM 661 C CA . ASN A 1 82 ? -24.078 -20.172 29.906 1 48.25 82 ASN A CA 1
ATOM 662 C C . ASN A 1 82 ? -24.875 -20.609 28.688 1 48.25 82 ASN A C 1
ATOM 664 O O . ASN A 1 82 ? -25.922 -21.234 28.828 1 48.25 82 ASN A O 1
ATOM 668 N N . THR A 1 83 ? -24.812 -19.859 27.703 1 49.97 83 THR A N 1
ATOM 669 C CA . THR A 1 83 ? -25.516 -20.328 26.516 1 49.97 83 THR A CA 1
ATOM 670 C C . THR A 1 83 ? -24.953 -21.672 26.047 1 49.97 83 THR A C 1
ATOM 672 O O . THR A 1 83 ? -25.531 -22.312 25.172 1 49.97 83 THR A O 1
ATOM 675 N N . GLY A 1 84 ? -23.828 -22.016 26.562 1 53.5 84 GLY A N 1
ATOM 676 C CA . GLY A 1 84 ? -23.266 -23.312 26.25 1 53.5 84 GLY A CA 1
ATOM 677 C C . GLY A 1 84 ? -23.734 -24.406 27.188 1 53.5 84 GLY A C 1
ATOM 678 O O . GLY A 1 84 ? -24.688 -24.203 27.953 1 53.5 84 GLY A O 1
ATOM 679 N N . LYS A 1 85 ? -23.219 -25.594 27.062 1 61.5 85 LYS A N 1
ATOM 680 C CA . LYS A 1 85 ? -23.547 -26.734 27.922 1 61.5 85 LYS A CA 1
ATOM 681 C C . LYS A 1 85 ? -23.203 -26.438 29.375 1 61.5 85 LYS A C 1
ATOM 683 O O . LYS A 1 85 ? -22.234 -25.719 29.656 1 61.5 85 LYS A O 1
ATOM 688 N N . PRO A 1 86 ? -23.984 -26.766 30.219 1 63.81 86 PRO A N 1
ATOM 689 C CA . PRO A 1 86 ? -23.672 -26.625 31.656 1 63.81 86 PRO A CA 1
ATOM 690 C C . PRO A 1 86 ? -22.391 -27.359 32.062 1 63.81 86 PRO A C 1
ATOM 692 O O . PRO A 1 86 ? -21.922 -28.219 31.312 1 63.81 86 PRO A O 1
ATOM 695 N N . LEU A 1 87 ? -21.703 -26.875 33.094 1 64 87 LEU A N 1
ATOM 696 C CA . LEU A 1 87 ? -20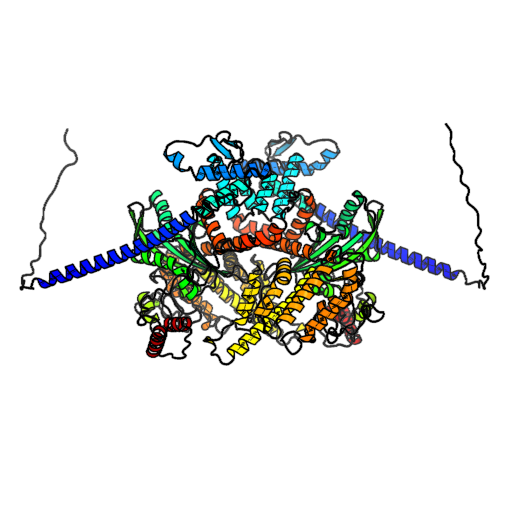.422 -27.375 33.531 1 64 87 LEU A CA 1
ATOM 697 C C . LEU A 1 87 ? -20.406 -28.906 33.562 1 64 87 LEU A C 1
ATOM 699 O O . LEU A 1 87 ? -19.375 -29.531 33.344 1 64 87 LEU A O 1
ATOM 703 N N . ASN A 1 88 ? -21.562 -29.469 33.844 1 62.56 88 ASN A N 1
ATOM 704 C CA . ASN A 1 88 ? -21.625 -30.906 34 1 62.56 88 ASN A CA 1
ATOM 705 C C . ASN A 1 88 ? -21.672 -31.625 32.656 1 62.56 88 ASN A C 1
ATOM 707 O O . ASN A 1 88 ? -21.578 -32.844 32.594 1 62.56 88 ASN A O 1
ATOM 711 N N . GLU A 1 89 ? -21.828 -30.875 31.609 1 65.31 89 GLU A N 1
ATOM 712 C CA . GLU A 1 89 ? -21.969 -31.5 30.297 1 65.31 89 GLU A CA 1
ATOM 713 C C . GLU A 1 89 ? -20.75 -31.188 29.422 1 65.31 89 GLU A C 1
ATOM 715 O O . GLU A 1 89 ? -20.75 -31.5 28.234 1 65.31 89 GLU A O 1
ATOM 720 N N . VAL A 1 90 ? -19.938 -30.5 29.969 1 64.62 90 VAL A N 1
ATOM 721 C CA . VAL A 1 90 ? -18.766 -30.141 29.156 1 64.62 90 VAL A CA 1
ATOM 722 C C . VAL A 1 90 ? -17.562 -30.938 29.625 1 64.62 90 VAL A C 1
ATOM 724 O O . VAL A 1 90 ? -17.562 -31.516 30.703 1 64.62 90 VAL A O 1
ATOM 727 N N . SER A 1 91 ? -16.562 -31.203 28.688 1 62.09 91 SER A N 1
ATOM 728 C CA . SER A 1 91 ? -15.359 -31.953 29.016 1 62.09 91 SER A CA 1
ATOM 729 C C . SER A 1 91 ? -14.57 -3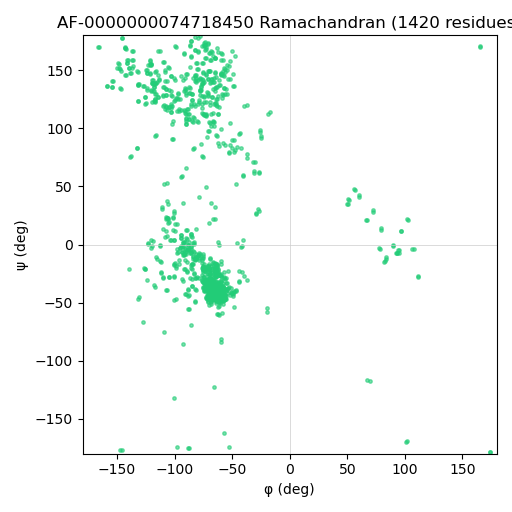1.281 30.125 1 62.09 91 SER A C 1
ATOM 731 O O . SER A 1 91 ? -14.828 -30.125 30.453 1 62.09 91 SER A O 1
ATOM 733 N N . ALA A 1 92 ? -13.578 -32 30.781 1 57.66 92 ALA A N 1
ATOM 734 C CA . ALA A 1 92 ? -12.797 -31.531 31.938 1 57.66 92 ALA A CA 1
ATOM 735 C C . ALA A 1 92 ? -12.078 -30.219 31.609 1 57.66 92 ALA A C 1
ATOM 737 O O . ALA A 1 92 ? -12.047 -29.312 32.438 1 57.66 92 ALA A O 1
ATOM 738 N N . CYS A 1 93 ? -11.664 -30.172 30.5 1 57.97 93 CYS A N 1
ATOM 739 C CA . CYS A 1 93 ? -10.906 -28.984 30.109 1 57.97 93 CYS A CA 1
ATOM 740 C C . CYS A 1 93 ? -11.828 -27.781 29.969 1 57.97 93 CYS A C 1
ATOM 742 O O . CYS A 1 93 ? -11.469 -26.672 30.375 1 57.97 93 CYS A O 1
ATOM 744 N N . GLN A 1 94 ? -13.031 -28.062 29.531 1 59.97 94 GLN A N 1
ATOM 745 C CA . GLN A 1 94 ? -14 -26.984 29.375 1 59.97 94 GLN A CA 1
ATOM 746 C C . GLN A 1 94 ? -14.555 -26.531 30.719 1 59.97 94 GLN A C 1
ATOM 748 O O . GLN A 1 94 ? -14.891 -25.359 30.906 1 59.97 94 GLN A O 1
ATOM 753 N N . VAL A 1 95 ? -14.617 -27.531 31.578 1 62.16 95 VAL A N 1
ATOM 754 C CA . VAL A 1 95 ? -15.055 -27.219 32.938 1 62.16 95 VAL A CA 1
ATOM 755 C C . VAL A 1 95 ? -14.102 -26.203 33.562 1 62.16 95 VAL A C 1
ATOM 757 O O . VAL A 1 95 ? -14.547 -25.219 34.156 1 62.16 95 VAL A O 1
ATOM 760 N N . THR A 1 96 ? -12.859 -26.484 33.344 1 60.69 96 THR A N 1
ATOM 761 C CA . THR A 1 96 ? -11.867 -25.594 33.906 1 60.69 96 THR A CA 1
ATOM 762 C C . THR A 1 96 ? -11.953 -24.203 33.281 1 60.69 96 THR A C 1
ATOM 764 O O . THR A 1 96 ? -11.859 -23.203 34 1 60.69 96 THR A O 1
ATOM 767 N N . ARG A 1 97 ? -12.227 -24.203 32.062 1 60.06 97 ARG A N 1
ATOM 768 C CA . ARG A 1 97 ? -12.344 -22.922 31.359 1 60.06 97 ARG A CA 1
ATOM 769 C C . ARG A 1 97 ? -13.594 -22.172 31.812 1 60.06 97 ARG A C 1
ATOM 771 O O . ARG A 1 97 ? -13.547 -20.969 32.031 1 60.06 97 ARG A O 1
ATOM 778 N N . LYS A 1 98 ? -14.672 -22.953 31.922 1 64.25 98 LYS A N 1
ATOM 779 C CA . LYS A 1 98 ? -15.93 -22.344 32.344 1 64.25 98 LYS A CA 1
ATOM 780 C C . LYS A 1 98 ? -15.859 -21.891 33.781 1 64.25 98 LYS A C 1
ATOM 782 O O . LYS A 1 98 ? -16.406 -20.859 34.156 1 64.25 98 LYS A O 1
ATOM 787 N N . ILE A 1 99 ? -15.094 -22.625 34.531 1 64.12 99 ILE A N 1
ATOM 788 C CA . ILE A 1 99 ? -14.922 -22.266 35.938 1 64.12 99 ILE A CA 1
ATOM 789 C C . ILE A 1 99 ? -14.109 -20.969 36.031 1 64.12 99 ILE A C 1
ATOM 791 O O . ILE A 1 99 ? -14.438 -20.094 36.844 1 64.12 99 ILE A O 1
ATOM 795 N N . LYS A 1 100 ? -13.203 -20.859 35.156 1 62.56 100 LYS A N 1
ATOM 796 C CA . LYS A 1 100 ? -12.391 -19.656 35.156 1 62.56 100 LYS A CA 1
ATOM 797 C C . LYS A 1 100 ? -13.211 -18.453 34.688 1 62.56 100 LYS A C 1
ATOM 799 O O . LYS A 1 100 ? -13.109 -17.359 35.281 1 62.56 100 LYS A O 1
ATOM 804 N N . GLU A 1 101 ? -13.992 -18.719 33.688 1 62.97 101 GLU A N 1
ATOM 805 C CA . GLU A 1 101 ? -14.898 -17.672 33.219 1 62.97 101 GLU A CA 1
ATOM 806 C C . GLU A 1 101 ? -15.898 -17.297 34.312 1 62.97 101 GLU A C 1
ATOM 808 O O . GLU A 1 101 ? -16.188 -16.125 34.531 1 62.97 101 GLU A O 1
ATOM 813 N N . LEU A 1 102 ? -16.344 -18.328 35 1 63.53 102 LEU A N 1
ATOM 814 C CA . LEU A 1 102 ? -17.281 -18.125 36.094 1 63.53 102 LEU A CA 1
ATOM 815 C C . LEU A 1 102 ? -16.625 -17.391 37.25 1 63.53 102 LEU A C 1
ATOM 817 O O . LEU A 1 102 ? -17.25 -16.531 37.875 1 63.53 102 LEU A O 1
ATOM 821 N N . LYS A 1 103 ? -15.352 -17.641 37.344 1 63.47 103 LYS A N 1
ATOM 822 C CA . LYS A 1 103 ? -14.617 -16.938 38.406 1 63.47 103 LYS A CA 1
ATOM 823 C C . LYS A 1 103 ? -14.477 -15.453 38.094 1 63.47 103 LYS A C 1
ATOM 825 O O . LYS A 1 103 ? -14.734 -14.609 38.969 1 63.47 103 LYS A O 1
ATOM 830 N N . THR A 1 104 ? -14.164 -15.266 36.906 1 60.09 104 THR A N 1
ATOM 831 C CA . THR A 1 104 ? -13.953 -13.883 36.469 1 60.09 104 THR A CA 1
ATOM 832 C C . THR A 1 104 ? -15.273 -13.117 36.469 1 60.09 104 THR A C 1
ATOM 834 O O . THR A 1 104 ? -15.344 -11.977 36.938 1 60.09 104 THR A O 1
ATOM 837 N N . THR A 1 105 ? -16.266 -13.836 36 1 60.03 105 THR A N 1
ATOM 838 C CA . THR A 1 105 ? -17.594 -13.203 35.938 1 60.03 105 THR A CA 1
ATOM 839 C C . THR A 1 105 ? -18.156 -12.984 37.344 1 60.03 105 THR A C 1
ATOM 841 O O . THR A 1 105 ? -18.766 -11.945 37.594 1 60.03 105 THR A O 1
ATOM 844 N N . ALA A 1 106 ? -17.859 -13.938 38.188 1 61.28 106 ALA A N 1
ATOM 845 C CA . ALA A 1 106 ? -18.344 -13.828 39.562 1 61.28 106 ALA A CA 1
ATOM 846 C C . ALA A 1 106 ? -17.594 -12.727 40.312 1 61.28 106 ALA A C 1
ATOM 848 O O . ALA A 1 106 ? -18.203 -11.984 41.094 1 61.28 106 ALA A O 1
ATOM 849 N N . GLN A 1 107 ? -16.359 -12.57 39.969 1 61.19 107 GLN A N 1
ATOM 850 C CA . GLN A 1 107 ? -15.594 -11.523 40.656 1 61.19 107 GLN A CA 1
ATOM 851 C C . GLN A 1 107 ? -16.047 -10.141 40.188 1 61.19 107 GLN A C 1
ATOM 853 O O . GLN A 1 107 ? -16.156 -9.227 41.031 1 61.19 107 GLN A O 1
ATOM 858 N N . LYS A 1 108 ? -16.297 -10.062 39 1 58.19 108 LYS A N 1
ATOM 859 C CA . LYS A 1 108 ? -16.812 -8.797 38.469 1 58.19 108 LYS A CA 1
ATOM 860 C C . LYS A 1 108 ? -18.203 -8.492 39 1 58.19 108 LYS A C 1
ATOM 862 O O . LYS A 1 108 ? -18.5 -7.348 39.344 1 58.19 108 LYS A O 1
ATOM 867 N N . ALA A 1 109 ? -18.938 -9.617 39.125 1 56.62 109 ALA A N 1
ATOM 868 C CA . ALA A 1 109 ? -20.312 -9.438 39.625 1 56.62 109 ALA A CA 1
ATOM 869 C C . ALA A 1 109 ? -20.312 -9.055 41.094 1 56.62 109 ALA A C 1
ATOM 871 O O . ALA A 1 109 ? -21.188 -8.305 41.531 1 56.62 109 ALA A O 1
ATOM 872 N N . LEU A 1 110 ? -19.156 -9.492 41.781 1 54.34 110 LEU A N 1
ATOM 873 C CA . LEU A 1 110 ? -19.062 -9.211 43.219 1 54.34 110 LEU A CA 1
ATOM 874 C C . LEU A 1 110 ? -18.047 -8.109 43.469 1 54.34 110 LEU A C 1
ATOM 876 O O . LEU A 1 110 ? -17.391 -8.109 44.531 1 54.34 110 LEU A O 1
ATOM 880 N N . TRP A 1 111 ? -18.016 -7.16 42.594 1 54.44 111 TRP A N 1
ATOM 881 C CA . TRP A 1 111 ? -17.047 -6.062 42.656 1 54.44 111 TRP A CA 1
ATOM 882 C C . TRP A 1 111 ? -17.281 -5.215 43.906 1 54.44 111 TRP A C 1
ATOM 884 O O . TRP A 1 111 ? -16.328 -4.641 44.469 1 54.44 111 TRP A O 1
ATOM 894 N N . PHE A 1 112 ? -18.406 -5.305 44.438 1 48.06 112 PHE A N 1
ATOM 895 C CA . PHE A 1 112 ? -18.781 -4.449 45.531 1 48.06 112 PHE A CA 1
ATOM 896 C C . PHE A 1 112 ? -18.156 -4.949 46.844 1 48.06 112 PHE A C 1
ATOM 898 O O . PHE A 1 112 ? -18.141 -4.227 47.844 1 48.06 112 PHE A O 1
ATOM 905 N N . LEU A 1 113 ? -17.672 -6.105 46.812 1 56.16 113 LEU A N 1
ATOM 906 C CA . LEU A 1 113 ? -17.078 -6.637 48.031 1 56.16 113 LEU A CA 1
ATOM 907 C C . LEU A 1 113 ? -15.852 -5.82 48.438 1 56.16 113 LEU A C 1
ATOM 909 O O . LEU A 1 113 ? -15.594 -5.629 49.625 1 56.16 113 LEU A O 1
ATOM 913 N N . GLN A 1 114 ? -15.242 -5.215 47.5 1 53.75 114 GLN A N 1
ATOM 914 C CA . GLN A 1 114 ? -14.055 -4.434 47.812 1 53.75 114 GLN A CA 1
ATOM 915 C C . GLN A 1 114 ? -14.406 -3.15 48.562 1 53.75 114 GLN A C 1
ATOM 917 O O . GLN A 1 114 ? -13.664 -2.707 49.438 1 53.75 114 GLN A O 1
ATOM 922 N N . SER A 1 115 ? -15.469 -2.711 48.281 1 51.44 115 SER A N 1
ATOM 923 C CA . SER A 1 115 ? -15.906 -1.508 49 1 51.44 115 SER A CA 1
ATOM 924 C C . SER A 1 115 ? -16.156 -1.791 50.469 1 51.44 115 SER A C 1
ATOM 926 O O . SER A 1 115 ? -16.062 -0.891 51.312 1 51.44 115 SER A O 1
ATOM 928 N N . PHE A 1 116 ? -16.422 -3.049 50.781 1 50.66 116 PHE A N 1
ATOM 929 C CA . PHE A 1 116 ? -16.641 -3.416 52.156 1 50.66 116 PHE A CA 1
ATOM 930 C C . PHE A 1 116 ? -15.352 -3.91 52.812 1 50.66 116 PHE A C 1
ATOM 932 O O . PHE A 1 116 ? -15.359 -4.375 53.938 1 50.66 116 PHE A O 1
ATOM 939 N N . GLY A 1 117 ? -14.234 -3.789 52.031 1 50.62 117 GLY A N 1
ATOM 940 C CA . GLY A 1 117 ? -12.93 -4.199 52.531 1 50.62 117 GLY A CA 1
ATOM 941 C C . GLY A 1 117 ? -12.711 -5.699 52.469 1 50.62 117 GLY A C 1
ATOM 942 O O . GLY A 1 117 ? -11.914 -6.246 53.219 1 50.62 117 GLY A O 1
ATOM 943 N N . LEU A 1 118 ? -13.578 -6.406 51.719 1 55.22 118 LEU A N 1
ATOM 944 C CA . LEU A 1 118 ? -13.484 -7.859 51.656 1 55.22 118 LEU A CA 1
ATOM 945 C C . LEU A 1 118 ? -12.891 -8.289 50.312 1 55.22 118 LEU A C 1
ATOM 947 O O . LEU A 1 118 ? -13.086 -7.621 49.281 1 55.22 118 LEU A O 1
ATOM 951 N N . THR A 1 119 ? -11.953 -9.164 50.438 1 61.81 119 THR A N 1
ATOM 952 C CA . THR A 1 119 ? -11.398 -9.766 49.219 1 61.81 119 THR A CA 1
ATOM 953 C C . THR A 1 119 ? -11.961 -11.172 49.031 1 61.81 119 THR A C 1
ATOM 955 O O . THR A 1 119 ? -12.094 -11.938 49.969 1 61.81 119 THR A O 1
ATOM 958 N N . LEU A 1 120 ? -12.484 -11.445 47.875 1 59.97 120 LEU A N 1
ATOM 959 C CA . LEU A 1 120 ? -13.086 -12.742 47.594 1 59.97 120 LEU A CA 1
ATOM 960 C C . LEU A 1 120 ? -12.062 -13.859 47.688 1 59.97 120 LEU A C 1
ATOM 962 O O . LEU A 1 120 ? -11 -13.805 47.062 1 59.97 120 LEU A O 1
ATOM 966 N N . ASP A 1 121 ? -12.133 -14.711 48.594 1 62.5 121 ASP A N 1
ATOM 967 C CA . ASP A 1 121 ? -11.219 -15.82 48.844 1 62.5 121 ASP A CA 1
ATOM 968 C C . ASP A 1 121 ? -11.641 -17.062 48.062 1 62.5 121 ASP A C 1
ATOM 970 O O . ASP A 1 121 ? -10.828 -17.656 47.344 1 62.5 121 ASP A O 1
ATOM 974 N N . SER A 1 122 ? -12.812 -17.578 48.156 1 65.5 122 SER A N 1
ATOM 975 C CA . SER A 1 122 ? -13.32 -18.734 47.438 1 65.5 122 SER A CA 1
ATOM 976 C C . SER A 1 122 ? -14.844 -18.688 47.312 1 65.5 122 SER A C 1
ATOM 978 O O . SER A 1 122 ? -15.516 -18.062 48.125 1 65.5 122 SER A O 1
ATOM 980 N N . ILE A 1 123 ? -15.406 -18.984 46.156 1 67.44 123 ILE A N 1
ATOM 981 C CA . ILE A 1 123 ? -16.844 -19.156 45.938 1 67.44 123 ILE A CA 1
ATOM 982 C C . ILE A 1 123 ? -17.156 -20.641 45.75 1 67.44 123 ILE A C 1
ATOM 984 O O . ILE A 1 123 ? -16.516 -21.312 44.938 1 67.44 123 ILE A O 1
ATOM 988 N N . LYS A 1 124 ? -17.906 -21.234 46.625 1 66.69 124 LYS A N 1
ATOM 989 C CA . LYS A 1 124 ? -18.344 -22.609 46.469 1 66.69 124 LYS A CA 1
ATOM 990 C C . LYS A 1 124 ? -19.672 -22.672 45.719 1 66.69 124 LYS A C 1
ATOM 992 O O . LYS A 1 124 ? -20.656 -22.047 46.125 1 66.69 124 LYS A O 1
ATOM 997 N N . VAL A 1 125 ? -19.719 -23.203 44.5 1 67.88 125 VAL A N 1
ATOM 998 C CA . VAL A 1 125 ? -20.938 -23.328 43.688 1 67.88 125 VAL A CA 1
ATOM 999 C C . VAL A 1 125 ? -21.344 -24.797 43.594 1 67.88 125 VAL A C 1
ATOM 1001 O O . VAL A 1 125 ? -20.484 -25.688 43.562 1 67.88 125 VAL A O 1
ATOM 1004 N N . ARG A 1 126 ? -22.578 -25.094 43.75 1 63.5 126 ARG A N 1
ATOM 1005 C CA . ARG A 1 126 ? -23.141 -26.438 43.688 1 63.5 126 ARG A CA 1
ATOM 1006 C C . ARG A 1 126 ? -23.938 -26.625 42.406 1 63.5 126 ARG A C 1
ATOM 1008 O O . ARG A 1 126 ? -24.781 -25.781 42.062 1 63.5 126 ARG A O 1
ATOM 1015 N N . ASP A 1 127 ? -23.594 -27.547 41.5 1 63.19 127 ASP A N 1
ATOM 1016 C CA . ASP A 1 127 ? -24.344 -27.828 40.281 1 63.19 127 ASP A CA 1
ATOM 1017 C C . ASP A 1 127 ? -25.641 -28.562 40.594 1 63.19 127 ASP A C 1
ATOM 1019 O O . ASP A 1 127 ? -25.859 -29 41.719 1 63.19 127 ASP A O 1
ATOM 1023 N N . LYS A 1 128 ? -26.5 -28.688 39.625 1 61.91 128 LYS A N 1
ATOM 1024 C CA . LYS A 1 128 ? -27.797 -29.344 39.812 1 61.91 128 LYS A CA 1
ATOM 1025 C C . LYS A 1 128 ? -27.625 -30.75 40.375 1 61.91 128 LYS A C 1
ATOM 1027 O O . LYS A 1 128 ? -28.516 -31.25 41.062 1 61.91 128 LYS A O 1
ATOM 1032 N N . GLU A 1 129 ? -26.438 -31.438 40.062 1 63.53 129 GLU A N 1
ATOM 1033 C CA . GLU A 1 129 ? -26.234 -32.812 40.531 1 63.53 129 GLU A CA 1
ATOM 1034 C C . GLU A 1 129 ? -25.562 -32.844 41.906 1 63.53 129 GLU A C 1
ATOM 1036 O O . GLU A 1 129 ? -25.344 -33.906 42.469 1 63.53 129 GLU A O 1
ATOM 1041 N N . GLY A 1 130 ? -25.328 -31.766 42.562 1 62.62 130 GLY A N 1
ATOM 1042 C CA . GLY A 1 130 ? -24.875 -31.672 43.938 1 62.62 130 GLY A CA 1
ATOM 1043 C C . GLY A 1 130 ? -23.359 -31.547 44.062 1 62.62 130 GLY A C 1
ATOM 1044 O O . GLY A 1 130 ? -22.812 -31.531 45.156 1 62.62 130 GLY A O 1
ATOM 1045 N N . THR A 1 131 ? -22.641 -31.688 42.938 1 66 131 THR A N 1
ATOM 1046 C CA . THR A 1 131 ? -21.188 -31.562 43.031 1 66 131 THR A CA 1
ATOM 1047 C C . THR A 1 131 ? -20.797 -30.109 43.344 1 66 131 THR A C 1
ATOM 1049 O O . THR A 1 131 ? -21.234 -29.188 42.656 1 66 131 THR A O 1
ATOM 1052 N N . VAL A 1 132 ? -20.078 -30.016 44.469 1 66.06 132 VAL A N 1
ATOM 1053 C CA . VAL A 1 132 ? -19.625 -28.703 44.938 1 66.06 132 VAL A CA 1
ATOM 1054 C C . VAL A 1 132 ? -18.281 -28.359 44.312 1 66.06 132 VAL A C 1
ATOM 1056 O O . VAL A 1 132 ? -17.344 -29.156 44.375 1 66.06 132 VAL A O 1
ATOM 1059 N N . THR A 1 133 ? -18.297 -27.406 43.5 1 65.69 133 THR A N 1
ATOM 1060 C CA . THR A 1 133 ? -17.047 -26.875 42.938 1 65.69 133 THR A CA 1
ATOM 1061 C C . THR A 1 133 ? -16.672 -25.562 43.625 1 65.69 133 THR A C 1
ATOM 1063 O O . THR A 1 133 ? -17.5 -24.656 43.719 1 65.69 133 THR A O 1
ATOM 1066 N N . GLU A 1 134 ? -15.438 -25.625 44.281 1 62.19 134 GLU A N 1
ATOM 1067 C CA . GLU A 1 134 ? -14.938 -24.438 44.969 1 62.19 134 GLU A CA 1
ATOM 1068 C C . GLU A 1 134 ? -14.109 -23.578 44.031 1 62.19 134 GLU A C 1
ATOM 1070 O O . GLU A 1 134 ? -13.164 -24.062 43.406 1 62.19 134 GLU A O 1
ATOM 1075 N N . LEU A 1 135 ? -14.633 -22.406 43.844 1 62.47 135 LEU A N 1
ATOM 1076 C CA . LEU A 1 135 ? -13.883 -21.391 43.094 1 62.47 135 LEU A CA 1
ATOM 1077 C C . LEU A 1 135 ? -12.914 -20.656 44 1 62.47 135 LEU A C 1
ATOM 1079 O O . LEU A 1 135 ? -13.32 -19.781 44.781 1 62.47 135 LEU A O 1
ATOM 1083 N N . ASP A 1 136 ? -11.602 -21.25 44.312 1 58.09 136 ASP A N 1
ATOM 1084 C CA . ASP A 1 136 ? -10.578 -20.703 45.188 1 58.09 136 ASP A CA 1
ATOM 1085 C C . ASP A 1 136 ? -9.883 -19.5 44.531 1 58.09 136 ASP A C 1
ATOM 1087 O O . ASP A 1 136 ? -9.422 -19.578 43.406 1 58.09 136 ASP A O 1
ATOM 1091 N N . TYR A 1 137 ? -10.195 -18.406 45.188 1 52.75 137 TYR A N 1
ATOM 1092 C CA . TYR A 1 137 ? -9.555 -17.188 44.688 1 52.75 137 TYR A CA 1
ATOM 1093 C C . TYR A 1 137 ? -8.172 -17.016 45.312 1 52.75 137 TYR A C 1
ATOM 1095 O O . TYR A 1 137 ? -7.434 -16.094 44.938 1 52.75 137 TYR A O 1
ATOM 1103 N N . GLU A 1 138 ? -7.73 -17.641 46.438 1 47.44 138 GLU A N 1
ATOM 1104 C CA . GLU A 1 138 ? -6.418 -17.484 47.062 1 47.44 138 GLU A CA 1
ATOM 1105 C C . GLU A 1 138 ? -5.305 -17.891 46.094 1 47.44 138 GLU A C 1
ATOM 1107 O O . GLU A 1 138 ? -4.246 -17.25 46.062 1 47.44 138 GLU A O 1
ATOM 1112 N N . GLY A 1 139 ? -5.035 -19.297 46.062 1 45.34 139 GLY A N 1
ATOM 1113 C CA . GLY A 1 139 ? -3.922 -19.906 45.344 1 45.34 139 GLY A CA 1
ATOM 1114 C C . GLY A 1 139 ? -3.816 -19.453 43.906 1 45.34 139 GLY A C 1
ATOM 1115 O O . GLY A 1 139 ? -4.746 -19.641 43.125 1 45.34 139 GLY A O 1
ATOM 1116 N N . ASN A 1 140 ? -3.27 -18.438 43.688 1 40.16 140 ASN A N 1
ATOM 1117 C CA . ASN A 1 140 ? -2.971 -17.641 42.5 1 40.16 140 ASN A CA 1
ATOM 1118 C C . ASN A 1 140 ? -2.438 -18.516 41.375 1 40.16 140 ASN A C 1
ATOM 1120 O O . ASN A 1 140 ? -1.345 -18.281 40.875 1 40.16 140 ASN A O 1
ATOM 1124 N N . ASN A 1 141 ? -2.359 -19.766 41.594 1 37.97 141 ASN A N 1
ATOM 1125 C CA . ASN A 1 141 ? -1.706 -20.484 40.5 1 37.97 141 ASN A CA 1
ATOM 1126 C C . ASN A 1 141 ? -2.305 -20.094 39.156 1 37.97 141 ASN A C 1
ATOM 1128 O O . ASN A 1 141 ? -2.012 -20.734 38.125 1 37.97 141 ASN A O 1
ATOM 1132 N N . GLY A 1 142 ? -3.557 -19.984 39.062 1 39.25 142 GLY A N 1
ATOM 1133 C CA . GLY A 1 142 ? -4.238 -19.922 37.781 1 39.25 142 GLY A CA 1
ATOM 1134 C C . GLY A 1 142 ? -3.67 -18.875 36.844 1 39.25 142 GLY A C 1
ATOM 1135 O O . GLY A 1 142 ? -2.871 -18.031 37.25 1 39.25 142 GLY A O 1
ATOM 1136 N N . SER A 1 143 ? -3.887 -19 35.531 1 45.62 143 SER A N 1
ATOM 1137 C CA . SER A 1 143 ? -3.412 -18.109 34.469 1 45.62 143 SER A CA 1
ATOM 1138 C C . SER A 1 143 ? -3.635 -16.656 34.844 1 45.62 143 SER A C 1
ATOM 1140 O O . SER A 1 143 ? -4.754 -16.25 35.188 1 45.62 143 SER A O 1
ATOM 1142 N N . ALA A 1 144 ? -2.768 -16.016 35.594 1 53.91 144 ALA A N 1
ATOM 1143 C CA . ALA A 1 144 ? -2.672 -14.617 36.031 1 53.91 144 ALA A CA 1
ATOM 1144 C C . ALA A 1 144 ? -3.395 -13.695 35.062 1 53.91 144 ALA A C 1
ATOM 1146 O O . ALA A 1 144 ? -3.158 -13.75 33.844 1 53.91 144 ALA A O 1
ATOM 1147 N N . SER A 1 145 ? -4.742 -13.445 35.375 1 65.5 145 SER A N 1
ATOM 1148 C CA . SER A 1 145 ? -5.41 -12.367 34.656 1 65.5 145 SER A CA 1
ATOM 1149 C C . SER A 1 145 ? -4.664 -11.047 34.812 1 65.5 145 SER A C 1
ATOM 1151 O O . SER A 1 145 ? -3.957 -10.844 35.812 1 65.5 145 SER A O 1
ATOM 1153 N N . PHE A 1 146 ? -4.73 -10.273 33.875 1 79.81 146 PHE A N 1
ATOM 1154 C CA . PHE A 1 146 ? -4.027 -9 33.844 1 79.81 146 PHE A CA 1
ATOM 1155 C C . PHE A 1 146 ? -4.336 -8.195 35.094 1 79.81 146 PHE A C 1
ATOM 1157 O O . PHE A 1 146 ? -3.438 -7.605 35.719 1 79.81 146 PHE A O 1
ATOM 1164 N N . ASP A 1 147 ? -5.594 -8.242 35.625 1 70.94 147 ASP A N 1
ATOM 1165 C CA . ASP A 1 147 ? -6.047 -7.422 36.75 1 70.94 147 ASP A CA 1
ATOM 1166 C C . ASP A 1 147 ? -5.414 -7.883 38.062 1 70.94 147 ASP A C 1
ATOM 1168 O O . ASP A 1 147 ? -5.23 -7.09 39 1 70.94 147 ASP A O 1
ATOM 1172 N N . ASN A 1 148 ? -4.977 -9.156 38 1 68.81 148 ASN A N 1
ATOM 1173 C CA . ASN A 1 148 ? -4.453 -9.727 39.219 1 68.81 148 ASN A CA 1
ATOM 1174 C C . ASN A 1 148 ? -2.928 -9.727 39.25 1 68.81 148 ASN A C 1
ATOM 1176 O O . ASN A 1 148 ? -2.314 -10.164 40.219 1 68.81 148 ASN A O 1
ATOM 1180 N N . LEU A 1 149 ? -2.389 -9.188 38.281 1 80.25 149 LEU A N 1
ATOM 1181 C CA . LEU A 1 149 ? -0.931 -9.141 38.219 1 80.25 149 LEU A CA 1
ATOM 1182 C C . LEU A 1 149 ? -0.383 -8.07 39.156 1 80.25 149 LEU A C 1
ATOM 1184 O O . LEU A 1 149 ? -1.045 -7.059 39.406 1 80.25 149 LEU A O 1
ATOM 1188 N N . PRO A 1 150 ? 0.754 -8.406 39.781 1 75.81 150 PRO A N 1
ATOM 1189 C CA . PRO A 1 150 ? 1.434 -7.324 40.469 1 75.81 150 PRO A CA 1
ATOM 1190 C C . PRO A 1 150 ? 1.696 -6.105 39.594 1 75.81 150 PRO A C 1
ATOM 1192 O O . PRO A 1 150 ? 1.747 -6.23 38.375 1 75.81 150 PRO A O 1
ATOM 1195 N N . GLU A 1 151 ? 1.795 -4.98 40.219 1 80.75 151 GLU A N 1
ATOM 1196 C CA . GLU A 1 151 ? 1.876 -3.721 39.5 1 80.75 151 GLU A CA 1
ATOM 1197 C C . GLU A 1 151 ? 3.105 -3.686 38.594 1 80.75 151 GLU A C 1
ATOM 1199 O O . GLU A 1 151 ? 3.061 -3.131 37.5 1 80.75 151 GLU A O 1
ATOM 1204 N N . ASP A 1 152 ? 4.152 -4.246 39 1 79.25 152 ASP A N 1
ATOM 1205 C CA . ASP A 1 152 ? 5.367 -4.262 38.188 1 79.25 152 ASP A CA 1
ATOM 1206 C C . ASP A 1 152 ? 5.164 -5.066 36.906 1 79.25 152 ASP A C 1
ATOM 1208 O O . ASP A 1 152 ? 5.648 -4.68 35.844 1 79.25 152 ASP A O 1
ATOM 1212 N N . GLU A 1 153 ? 4.453 -6.074 37.062 1 82.69 153 GLU A N 1
ATOM 1213 C CA . GLU A 1 153 ? 4.168 -6.902 35.906 1 82.69 153 GLU A CA 1
ATOM 1214 C C . GLU A 1 153 ? 3.156 -6.227 34.969 1 82.69 153 GLU A C 1
ATOM 1216 O O . GLU A 1 153 ? 3.246 -6.348 33.75 1 82.69 153 GLU A O 1
ATOM 1221 N N . LYS A 1 154 ? 2.244 -5.5 35.594 1 88.94 154 LYS A N 1
ATOM 1222 C CA . LYS A 1 154 ? 1.288 -4.742 34.812 1 88.94 154 LYS A CA 1
ATOM 1223 C C . LYS A 1 154 ? 1.995 -3.686 33.969 1 88.94 154 LYS A C 1
ATOM 1225 O O . LYS A 1 154 ? 1.627 -3.457 32.812 1 88.94 154 LYS A O 1
ATOM 1230 N N . GLU A 1 155 ? 2.969 -3.148 34.594 1 89.25 155 GLU A N 1
ATOM 1231 C CA . GLU A 1 155 ? 3.727 -2.121 33.906 1 89.25 155 GLU A CA 1
ATOM 1232 C C . GLU A 1 155 ? 4.48 -2.713 32.719 1 89.25 155 GLU A C 1
ATOM 1234 O O . GLU A 1 155 ? 4.57 -2.088 31.656 1 89.25 155 GLU A O 1
ATOM 1239 N N . THR A 1 156 ? 4.926 -3.873 32.969 1 89.69 156 THR A N 1
ATOM 1240 C CA . THR A 1 156 ? 5.637 -4.547 31.891 1 89.69 156 THR A CA 1
ATOM 1241 C C . THR A 1 156 ? 4.691 -4.867 30.734 1 89.69 156 THR A C 1
ATOM 1243 O O . THR A 1 156 ? 5.047 -4.699 29.562 1 89.69 156 THR A O 1
ATOM 1246 N N . VAL A 1 157 ? 3.529 -5.297 31.062 1 92.44 157 VAL A N 1
ATOM 1247 C CA . VAL A 1 157 ? 2.527 -5.625 30.047 1 92.44 157 VAL A CA 1
ATOM 1248 C C . VAL A 1 157 ? 2.123 -4.359 29.297 1 92.44 157 VAL A C 1
ATOM 1250 O O . VAL A 1 157 ? 1.981 -4.383 28.062 1 92.44 157 VAL A O 1
ATOM 1253 N N . ARG A 1 158 ? 2.012 -3.297 29.984 1 93.94 158 ARG A N 1
ATOM 1254 C CA . ARG A 1 158 ? 1.645 -2.027 29.359 1 93.94 158 ARG A CA 1
ATOM 1255 C C . ARG A 1 158 ? 2.748 -1.533 28.438 1 93.94 158 ARG A C 1
ATOM 1257 O O . ARG A 1 158 ? 2.469 -1.014 27.344 1 93.94 158 ARG A O 1
ATOM 1264 N N . ALA A 1 159 ? 3.934 -1.662 28.859 1 93.25 159 ALA A N 1
ATOM 1265 C CA . ALA A 1 159 ? 5.074 -1.254 28.047 1 93.25 159 ALA A CA 1
ATOM 1266 C C . ALA A 1 159 ? 5.133 -2.055 26.75 1 93.25 159 ALA A C 1
ATOM 1268 O O . ALA A 1 159 ? 5.395 -1.497 25.688 1 93.25 159 ALA A O 1
ATOM 1269 N N . LEU A 1 160 ? 4.84 -3.32 26.875 1 93.56 160 LEU A N 1
ATOM 1270 C CA . LEU A 1 160 ? 4.863 -4.184 25.703 1 93.56 160 LEU A CA 1
ATOM 1271 C C . LEU A 1 160 ? 3.723 -3.836 24.75 1 93.56 160 LEU A C 1
ATOM 1273 O O . LEU A 1 160 ? 3.904 -3.842 23.531 1 93.56 160 LEU A O 1
ATOM 1277 N N . LEU A 1 161 ? 2.588 -3.59 25.312 1 95.44 161 LEU A N 1
ATOM 1278 C CA . LEU A 1 161 ? 1.458 -3.178 24.5 1 95.44 161 LEU A CA 1
ATOM 1279 C C . LEU A 1 161 ? 1.778 -1.893 23.734 1 95.44 161 LEU A C 1
ATOM 1281 O O . LEU A 1 161 ? 1.431 -1.756 22.562 1 95.44 161 LEU A O 1
ATOM 1285 N N . TYR A 1 162 ? 2.436 -0.932 24.391 1 94.69 162 TYR A N 1
ATOM 1286 C CA . TYR A 1 162 ? 2.848 0.315 23.766 1 94.69 162 TYR A CA 1
ATOM 1287 C C . TYR A 1 162 ? 3.738 0.045 22.562 1 94.69 162 TYR A C 1
ATOM 1289 O O . TYR A 1 162 ? 3.539 0.629 21.484 1 94.69 162 TYR A O 1
ATOM 1297 N N . ILE A 1 163 ? 4.676 -0.855 22.75 1 93.62 163 ILE A N 1
ATOM 1298 C CA . ILE A 1 163 ? 5.621 -1.185 21.688 1 93.62 163 ILE A CA 1
ATOM 1299 C C . ILE A 1 163 ? 4.883 -1.863 20.531 1 93.62 163 ILE A C 1
ATOM 1301 O O . ILE A 1 163 ? 5.121 -1.547 19.359 1 93.62 163 ILE A O 1
ATOM 1305 N N . MET A 1 164 ? 3.98 -2.779 20.844 1 94.44 164 MET A N 1
ATOM 1306 C CA . MET A 1 164 ? 3.236 -3.512 19.812 1 94.44 164 MET A CA 1
ATOM 1307 C C . MET A 1 164 ? 2.379 -2.564 18.984 1 94.44 164 MET A C 1
ATOM 1309 O O . MET A 1 164 ? 2.32 -2.686 17.766 1 94.44 164 MET A O 1
ATOM 1313 N N . ASP A 1 165 ? 1.77 -1.64 19.594 1 93.75 165 ASP A N 1
ATOM 1314 C CA . ASP A 1 165 ? 0.929 -0.685 18.875 1 93.75 165 ASP A CA 1
ATOM 1315 C C . ASP A 1 165 ? 1.777 0.3 18.078 1 93.75 165 ASP A C 1
ATOM 1317 O O . ASP A 1 165 ? 1.468 0.595 16.922 1 93.75 165 ASP A O 1
ATOM 1321 N N . LYS A 1 166 ? 2.779 0.802 18.719 1 92.06 166 LYS A N 1
ATOM 1322 C CA . LYS A 1 166 ? 3.627 1.808 18.094 1 92.06 166 LYS A CA 1
ATOM 1323 C C . LYS A 1 166 ? 4.254 1.269 16.812 1 92.06 166 LYS A C 1
ATOM 1325 O O . LYS A 1 166 ? 4.328 1.978 15.797 1 92.06 166 LYS A O 1
ATOM 1330 N N . PHE A 1 167 ? 4.68 -0.01 16.875 1 91.12 167 PHE A N 1
ATOM 1331 C CA . PHE A 1 167 ? 5.395 -0.588 15.742 1 91.12 167 PHE A CA 1
ATOM 1332 C C . PHE A 1 167 ? 4.484 -1.521 14.953 1 91.12 167 PHE A C 1
ATOM 1334 O O . PHE A 1 167 ? 4.938 -2.207 14.031 1 91.12 167 PHE A O 1
ATOM 1341 N N . CYS A 1 168 ? 3.219 -1.638 15.305 1 90.31 168 CYS A N 1
ATOM 1342 C CA . CYS A 1 168 ? 2.221 -2.461 14.625 1 90.31 168 CYS A CA 1
ATOM 1343 C C . CYS A 1 168 ? 2.668 -3.918 14.562 1 90.31 168 CYS A C 1
ATOM 1345 O O . CYS A 1 168 ? 2.668 -4.527 13.492 1 90.31 168 CYS A O 1
ATOM 1347 N N . VAL A 1 169 ? 3.117 -4.438 15.664 1 92.38 169 VAL A N 1
ATOM 1348 C CA . VAL A 1 169 ? 3.455 -5.855 15.766 1 92.38 169 VAL A CA 1
ATOM 1349 C C . VAL A 1 169 ? 2.18 -6.68 15.914 1 92.38 169 VAL A C 1
ATOM 1351 O O . VAL A 1 169 ? 1.333 -6.383 16.766 1 92.38 169 VAL A O 1
ATOM 1354 N N . SER A 1 170 ? 2.059 -7.738 15.164 1 90.31 170 SER A N 1
ATOM 1355 C CA . SER A 1 170 ? 0.842 -8.539 15.18 1 90.31 170 SER A CA 1
ATOM 1356 C C . SER A 1 170 ? 0.771 -9.406 16.438 1 90.31 170 SER A C 1
ATOM 1358 O O . SER A 1 170 ? 1.801 -9.758 17.016 1 90.31 170 SER A O 1
ATOM 1360 N N . ASP A 1 171 ? -0.459 -9.773 16.781 1 90.56 171 ASP A N 1
ATOM 1361 C CA . ASP A 1 171 ? -0.673 -10.664 17.922 1 90.56 171 ASP A CA 1
ATOM 1362 C C . ASP A 1 171 ? -0.073 -12.039 17.656 1 90.56 171 ASP A C 1
ATOM 1364 O O . ASP A 1 171 ? 0.457 -12.68 18.562 1 90.56 171 ASP A O 1
ATOM 1368 N N . ALA A 1 172 ? -0.165 -12.445 16.453 1 88.88 172 ALA A N 1
ATOM 1369 C CA . ALA A 1 172 ? 0.382 -13.75 16.078 1 88.88 172 ALA A CA 1
ATOM 1370 C C . ALA A 1 172 ? 1.897 -13.781 16.266 1 88.88 172 ALA A C 1
ATOM 1372 O O . ALA A 1 172 ? 2.449 -14.766 16.75 1 88.88 172 ALA A O 1
ATOM 1373 N N . ALA A 1 173 ? 2.588 -12.727 15.844 1 91.62 173 ALA A N 1
ATOM 1374 C CA . ALA A 1 173 ? 4.039 -12.641 15.992 1 91.62 173 ALA A CA 1
ATOM 1375 C C . ALA A 1 173 ? 4.438 -12.68 17.469 1 91.62 173 ALA A C 1
ATOM 1377 O O . ALA A 1 173 ? 5.328 -13.438 17.859 1 91.62 173 ALA A O 1
ATOM 1378 N N . TYR A 1 174 ? 3.744 -11.859 18.219 1 93 174 TYR A N 1
ATOM 1379 C CA . TYR A 1 174 ? 4.055 -11.82 19.641 1 93 174 TYR A CA 1
ATOM 1380 C C . TYR A 1 174 ? 3.771 -13.164 20.297 1 93 174 TYR A C 1
ATOM 1382 O O . TYR A 1 174 ? 4.527 -13.617 21.156 1 93 174 TYR A O 1
ATOM 1390 N N . HIS A 1 175 ? 2.666 -13.789 19.922 1 91.12 175 HIS A N 1
ATOM 1391 C CA . HIS A 1 175 ? 2.324 -15.109 20.453 1 91.12 175 HIS A CA 1
ATOM 1392 C C . HIS A 1 175 ? 3.439 -16.109 20.188 1 91.12 175 HIS A C 1
ATOM 1394 O O . HIS A 1 175 ? 3.809 -16.875 21.078 1 91.12 175 HIS A O 1
ATOM 1400 N N . GLU A 1 176 ? 3.947 -16.125 19.031 1 90.69 176 GLU A N 1
ATOM 1401 C CA . GLU A 1 176 ? 5.02 -17.062 18.688 1 90.69 176 GLU A CA 1
ATOM 1402 C C . GLU A 1 176 ? 6.281 -16.766 19.5 1 90.69 176 GLU A C 1
ATOM 1404 O O . GLU A 1 176 ? 7.008 -17.688 19.875 1 90.69 176 GLU A O 1
ATOM 1409 N N . VAL A 1 177 ? 6.551 -15.508 19.75 1 89.62 177 VAL A N 1
ATOM 1410 C CA . VAL A 1 177 ? 7.723 -15.125 20.531 1 89.62 177 VAL A CA 1
ATOM 1411 C C . VAL A 1 177 ? 7.578 -15.633 21.953 1 89.62 177 VAL A C 1
ATOM 1413 O O . VAL A 1 177 ? 8.547 -16.094 22.562 1 89.62 177 VAL A O 1
ATOM 1416 N N . THR A 1 178 ? 6.355 -15.586 22.531 1 88.56 178 THR A N 1
ATOM 1417 C CA . THR A 1 178 ? 6.121 -15.992 23.906 1 88.56 178 THR A CA 1
ATOM 1418 C C . THR A 1 178 ? 6.262 -17.5 24.062 1 88.56 178 THR A C 1
ATOM 1420 O O . THR A 1 178 ? 6.457 -18.016 25.156 1 88.56 178 THR A O 1
ATOM 1423 N N . GLN A 1 179 ? 6.137 -18.219 22.969 1 85.31 179 GLN A N 1
ATOM 1424 C CA . GLN A 1 179 ? 6.289 -19.672 23 1 85.31 179 GLN A CA 1
ATOM 1425 C C . GLN A 1 179 ? 7.758 -20.062 23.125 1 85.31 179 GLN A C 1
ATOM 1427 O O . GLN A 1 179 ? 8.07 -21.188 23.547 1 85.31 179 GLN A O 1
ATOM 1432 N N . ILE A 1 180 ? 8.648 -19.188 22.75 1 83.94 180 ILE A N 1
ATOM 1433 C CA . ILE A 1 180 ? 10.078 -19.469 22.781 1 83.94 180 ILE A CA 1
ATOM 1434 C C . ILE A 1 180 ? 10.648 -19.094 24.156 1 83.94 180 ILE A C 1
ATOM 1436 O O . ILE A 1 180 ? 11.547 -19.766 24.672 1 83.94 180 ILE A O 1
ATOM 1440 N N . SER A 1 181 ? 10.109 -17.938 24.703 1 77.5 181 SER A N 1
ATOM 1441 C CA . SER A 1 181 ? 10.602 -17.469 26 1 77.5 181 SER A CA 1
ATOM 1442 C C . SER A 1 181 ? 9.484 -17.406 27.031 1 77.5 181 SER A C 1
ATOM 1444 O O . SER A 1 181 ? 8.414 -16.859 26.766 1 77.5 181 SER A O 1
ATOM 1446 N N . ASP A 1 182 ? 9.758 -17.938 28.172 1 70.19 182 ASP A N 1
ATOM 1447 C CA . ASP A 1 182 ? 8.75 -17.969 29.234 1 70.19 182 ASP A CA 1
ATOM 1448 C C . ASP A 1 182 ? 8.844 -16.719 30.125 1 70.19 182 ASP A C 1
ATOM 1450 O O . ASP A 1 182 ? 7.977 -16.484 30.969 1 70.19 182 ASP A O 1
ATOM 1454 N N . ASP A 1 183 ? 9.773 -15.883 29.906 1 74.25 183 ASP A N 1
ATOM 1455 C CA . ASP A 1 183 ? 9.992 -14.75 30.797 1 74.25 183 ASP A CA 1
ATOM 1456 C C . ASP A 1 183 ? 9.211 -13.523 30.328 1 74.25 183 ASP A C 1
ATOM 1458 O O . ASP A 1 183 ? 9.133 -12.523 31.047 1 74.25 183 ASP A O 1
ATOM 1462 N N . ILE A 1 184 ? 8.625 -13.617 29.141 1 84.94 184 ILE A N 1
ATOM 1463 C CA . ILE A 1 184 ? 7.836 -12.492 28.656 1 84.94 184 ILE A CA 1
ATOM 1464 C C . ILE A 1 184 ? 6.352 -12.773 28.875 1 84.94 184 ILE A C 1
ATOM 1466 O O . ILE A 1 184 ? 5.91 -13.93 28.797 1 84.94 184 ILE A O 1
ATOM 1470 N N . PRO A 1 185 ? 5.645 -11.734 29.203 1 87.31 185 PRO A N 1
ATOM 1471 C CA . PRO A 1 185 ? 4.211 -11.93 29.438 1 87.31 185 PRO A CA 1
ATOM 1472 C C . PRO A 1 185 ? 3.516 -12.625 28.266 1 87.31 185 PRO A C 1
ATOM 1474 O O . PRO A 1 185 ? 3.822 -12.344 27.109 1 87.31 185 PRO A O 1
ATOM 1477 N N . ARG A 1 186 ? 2.652 -13.422 28.656 1 86.94 186 ARG A N 1
ATOM 1478 C CA . ARG A 1 186 ? 1.923 -14.188 27.656 1 86.94 186 ARG A CA 1
ATOM 1479 C C . ARG A 1 186 ? 0.999 -13.289 26.844 1 86.94 186 ARG A C 1
ATOM 1481 O O . ARG A 1 186 ? 0.612 -12.211 27.297 1 86.94 186 ARG A O 1
ATOM 1488 N N . SER A 1 187 ? 0.632 -13.797 25.641 1 89.44 187 SER A N 1
ATOM 1489 C CA . SER A 1 187 ? -0.117 -13 24.688 1 89.44 187 SER A CA 1
ATOM 1490 C C . SER A 1 187 ? -1.511 -12.664 25.203 1 89.44 187 SER A C 1
ATOM 1492 O O . SER A 1 187 ? -2.055 -11.602 24.906 1 89.44 187 SER A O 1
ATOM 1494 N N . TYR A 1 188 ? -2.086 -13.547 26.016 1 87 188 TYR A N 1
ATOM 1495 C CA . TYR A 1 188 ? -3.445 -13.297 26.484 1 87 188 TYR A CA 1
ATOM 1496 C C . TYR A 1 188 ? -3.479 -12.141 27.469 1 87 188 TYR A C 1
ATOM 1498 O O . TYR A 1 188 ? -4.488 -11.438 27.578 1 87 188 TYR A O 1
ATOM 1506 N N . LEU A 1 189 ? -2.408 -11.938 28.203 1 89.06 189 LEU A N 1
ATOM 1507 C CA . LEU A 1 189 ? -2.326 -10.812 29.141 1 89.06 189 LEU A CA 1
ATOM 1508 C C . LEU A 1 189 ? -2.322 -9.484 28.391 1 89.06 189 LEU A C 1
ATOM 1510 O O . LEU A 1 189 ? -2.932 -8.516 28.828 1 89.06 189 LEU A O 1
ATOM 1514 N N . ILE A 1 190 ? -1.642 -9.461 27.219 1 93.06 190 ILE A N 1
ATOM 1515 C CA . ILE A 1 190 ? -1.607 -8.266 26.375 1 93.06 190 ILE A CA 1
ATOM 1516 C C . ILE A 1 190 ? -3.008 -7.977 25.844 1 93.06 190 ILE A C 1
ATOM 1518 O O . ILE A 1 190 ? -3.441 -6.824 25.828 1 93.06 190 ILE A O 1
ATOM 1522 N N . LYS A 1 191 ? -3.688 -9.031 25.422 1 91.31 191 LYS A N 1
ATOM 1523 C CA . LYS A 1 191 ? -5.039 -8.875 24.891 1 91.31 191 LYS A CA 1
ATOM 1524 C C . LYS A 1 191 ? -5.996 -8.352 25.953 1 91.31 191 LYS A C 1
ATOM 1526 O O . LYS A 1 191 ? -6.859 -7.523 25.672 1 91.31 191 LYS A O 1
ATOM 1531 N N . GLN A 1 192 ? -5.777 -8.82 27.172 1 87.62 192 GLN A N 1
ATOM 1532 C CA . GLN A 1 192 ? -6.609 -8.359 28.281 1 87.62 192 GLN A CA 1
ATOM 1533 C C . GLN A 1 192 ? -6.332 -6.895 28.594 1 87.62 192 GLN A C 1
ATOM 1535 O O . GLN A 1 192 ? -7.262 -6.109 28.797 1 87.62 192 GLN A O 1
ATOM 1540 N N . CYS A 1 193 ? -5.113 -6.582 28.656 1 92.62 193 CYS A N 1
ATOM 1541 C CA . CYS A 1 193 ? -4.734 -5.195 28.906 1 92.62 193 CYS A CA 1
ATOM 1542 C C . CYS A 1 193 ? -5.305 -4.281 27.812 1 92.62 193 CYS A C 1
ATOM 1544 O O . CYS A 1 193 ? -5.848 -3.217 28.125 1 92.62 193 CYS A O 1
ATOM 1546 N N . ARG A 1 194 ? -5.215 -4.695 26.578 1 94.5 194 ARG A N 1
ATOM 1547 C CA . ARG A 1 194 ? -5.742 -3.941 25.438 1 94.5 194 ARG A CA 1
ATOM 1548 C C . ARG A 1 194 ? -7.25 -3.748 25.562 1 94.5 194 ARG A C 1
ATOM 1550 O O . ARG A 1 194 ? -7.758 -2.645 25.359 1 94.5 194 ARG A O 1
ATOM 1557 N N . SER A 1 195 ? -7.875 -4.793 25.922 1 89.31 195 SER A N 1
ATOM 1558 C CA . SER A 1 195 ? -9.328 -4.734 26.062 1 89.31 195 SER A CA 1
ATOM 1559 C C . SER A 1 195 ? -9.734 -3.807 27.203 1 89.31 195 SER A C 1
ATOM 1561 O O . SER A 1 195 ? -10.688 -3.041 27.078 1 89.31 195 SER A O 1
ATOM 1563 N N . ASP A 1 196 ? -9.008 -3.865 28.219 1 86.25 196 ASP A N 1
ATOM 1564 C CA . ASP A 1 196 ? -9.289 -3.006 29.359 1 86.25 196 ASP A CA 1
ATOM 1565 C C . ASP A 1 196 ? -9.109 -1.533 29 1 86.25 196 ASP A C 1
ATOM 1567 O O . ASP A 1 196 ? -9.953 -0.699 29.344 1 86.25 196 ASP A O 1
ATOM 1571 N N . LEU A 1 197 ? -8.078 -1.263 28.328 1 91.56 197 LEU A N 1
ATOM 1572 C CA . LEU A 1 197 ? -7.824 0.114 27.922 1 91.56 197 LEU A CA 1
ATOM 1573 C C . LEU A 1 197 ? -8.867 0.585 26.922 1 91.56 197 LEU A C 1
ATOM 1575 O O . LEU A 1 197 ? -9.359 1.71 27.016 1 91.56 197 LEU A O 1
ATOM 1579 N N . ASN A 1 198 ? -9.141 -0.271 26 1 91.81 198 ASN A N 1
ATOM 1580 C CA . ASN A 1 198 ? -10.141 0.079 24.984 1 91.81 198 ASN A CA 1
ATOM 1581 C C . ASN A 1 198 ? -11.484 0.406 25.625 1 91.81 198 ASN A C 1
ATOM 1583 O O . ASN A 1 198 ? -12.188 1.308 25.172 1 91.81 198 ASN A O 1
ATOM 1587 N N . ASN A 1 199 ? -11.773 -0.293 26.656 1 83.88 199 ASN A N 1
ATOM 1588 C CA . ASN A 1 199 ? -13.055 -0.097 27.328 1 83.88 199 ASN A CA 1
ATOM 1589 C C . ASN A 1 199 ? -13.062 1.188 28.156 1 83.88 199 ASN A C 1
ATOM 1591 O O . ASN A 1 199 ? -14.133 1.732 28.453 1 83.88 199 ASN A O 1
ATOM 1595 N N . SER A 1 200 ? -11.945 1.6 28.406 1 85.88 200 SER A N 1
ATOM 1596 C CA . SER A 1 200 ? -11.852 2.826 29.203 1 85.88 200 SER A CA 1
ATOM 1597 C C . SER A 1 200 ? -11.992 4.062 28.312 1 85.88 200 SER A C 1
ATOM 1599 O O . SER A 1 200 ? -12.258 5.16 28.812 1 85.88 200 SER A O 1
ATOM 1601 N N . PHE A 1 201 ? -11.836 3.893 27.078 1 89.44 201 PHE A N 1
ATOM 1602 C CA . PHE A 1 201 ? -11.945 5.016 26.156 1 89.44 201 PHE A CA 1
ATOM 1603 C C . PHE A 1 201 ? -13.375 5.184 25.672 1 89.44 201 PHE A C 1
ATOM 1605 O O . PHE A 1 201 ? -14.016 4.207 25.266 1 89.44 201 PHE A O 1
ATOM 1612 N N . HIS A 1 202 ? -13.844 6.367 25.766 1 85.88 202 HIS A N 1
ATOM 1613 C CA . HIS A 1 202 ? -15.195 6.637 25.281 1 85.88 202 HIS A CA 1
ATOM 1614 C C . HIS A 1 202 ? -15.188 7.059 23.812 1 85.88 202 HIS A C 1
ATOM 1616 O O . HIS A 1 202 ? -14.789 8.18 23.5 1 85.88 202 HIS A O 1
ATOM 1622 N N . ILE A 1 203 ? -15.648 6.207 22.984 1 90.5 203 ILE A N 1
ATOM 1623 C CA . ILE A 1 203 ? -15.688 6.473 21.547 1 90.5 203 ILE A CA 1
ATOM 1624 C C . ILE A 1 203 ? -17.141 6.484 21.062 1 90.5 203 ILE A C 1
ATOM 1626 O O . ILE A 1 203 ? -17.969 5.711 21.547 1 90.5 203 ILE A O 1
ATOM 1630 N N . ARG A 1 204 ? -17.438 7.41 20.219 1 87.56 204 ARG A N 1
ATOM 1631 C CA . ARG A 1 204 ? -18.75 7.523 19.609 1 87.56 204 ARG A CA 1
ATOM 1632 C C . ARG A 1 204 ? -18.688 7.43 18.094 1 87.56 204 ARG A C 1
ATOM 1634 O O . ARG A 1 204 ? -17.641 7.73 17.5 1 87.56 204 ARG A O 1
ATOM 1641 N N . ARG A 1 205 ? -19.75 7.035 17.531 1 89.75 205 ARG A N 1
ATOM 1642 C CA . ARG A 1 205 ? -19.844 7.035 16.078 1 89.75 205 ARG A CA 1
ATOM 1643 C C . ARG A 1 205 ? -20.109 8.438 15.547 1 89.75 205 ARG A C 1
ATOM 1645 O O . ARG A 1 205 ? -20.797 9.234 16.188 1 89.75 205 ARG A O 1
ATOM 1652 N N . THR A 1 206 ? -19.5 8.648 14.469 1 90.25 206 THR A N 1
ATOM 1653 C CA . THR A 1 206 ? -19.75 9.938 13.844 1 90.25 206 THR A CA 1
ATOM 1654 C C . THR A 1 206 ? -21.141 9.984 13.227 1 90.25 206 THR A C 1
ATOM 1656 O O . THR A 1 206 ? -21.641 8.961 12.742 1 90.25 206 THR A O 1
ATOM 1659 N N . PRO A 1 207 ? -21.719 11.078 13.242 1 86.69 207 PRO A N 1
ATOM 1660 C CA . PRO A 1 207 ? -23.016 11.227 12.586 1 86.69 207 PRO A CA 1
ATOM 1661 C C . PRO A 1 207 ? -22.906 11.258 11.062 1 86.69 207 PRO A C 1
ATOM 1663 O O . PRO A 1 207 ? -21.812 11.469 10.523 1 86.69 207 PRO A O 1
ATOM 1666 N N . GLY A 1 208 ? -24.016 10.984 10.383 1 79.06 208 GLY A N 1
ATOM 1667 C CA . GLY A 1 208 ? -24.047 11.102 8.93 1 79.06 208 GLY A CA 1
ATOM 1668 C C . GLY A 1 208 ? -23.922 9.758 8.227 1 79.06 208 GLY A C 1
ATOM 1669 O O . GLY A 1 208 ? -24.016 8.711 8.867 1 79.06 208 GLY A O 1
ATOM 1670 N N . LYS A 1 209 ? -23.734 9.828 6.922 1 73.75 209 LYS A N 1
ATOM 1671 C CA . LYS A 1 209 ? -23.75 8.641 6.074 1 73.75 209 LYS A CA 1
ATOM 1672 C C . LYS A 1 209 ? -22.391 7.938 6.094 1 73.75 209 LYS A C 1
ATOM 1674 O O . LYS A 1 209 ? -22.312 6.73 5.852 1 73.75 209 LYS A O 1
ATOM 1679 N N . ASN A 1 210 ? -21.406 8.688 6.383 1 82.25 210 ASN A N 1
ATOM 1680 C CA . ASN A 1 210 ? -20.062 8.125 6.355 1 82.25 210 ASN A CA 1
ATOM 1681 C C . ASN A 1 210 ? -19.688 7.488 7.691 1 82.25 210 ASN A C 1
ATOM 1683 O O . ASN A 1 210 ? -19.969 8.055 8.75 1 82.25 210 ASN A O 1
ATOM 1687 N N . SER A 1 211 ? -19.109 6.316 7.578 1 84.25 211 SER A N 1
ATOM 1688 C CA . SER A 1 211 ? -18.688 5.629 8.789 1 84.25 211 SER A CA 1
ATOM 1689 C C . SER A 1 211 ? -17.469 6.32 9.422 1 84.25 211 SER A C 1
ATOM 1691 O O . SER A 1 211 ? -16.594 6.793 8.711 1 84.25 211 SER A O 1
ATOM 1693 N N . GLY A 1 212 ? -17.547 6.574 10.711 1 92.25 212 GLY A N 1
ATOM 1694 C CA . GLY A 1 212 ? -16.453 7.184 11.445 1 92.25 212 GLY A CA 1
ATOM 1695 C C . GLY A 1 212 ? -16.609 7.09 12.953 1 92.25 212 GLY A C 1
ATOM 1696 O O . GLY A 1 212 ? -17.578 6.496 13.438 1 92.25 212 GLY A O 1
ATOM 1697 N N . VAL A 1 213 ? -15.555 7.441 13.609 1 94.81 213 VAL A N 1
ATOM 1698 C CA . VAL A 1 213 ? -15.555 7.445 15.07 1 94.81 213 VAL A CA 1
ATOM 1699 C C . VAL A 1 213 ? -14.961 8.758 15.578 1 94.81 213 VAL A C 1
ATOM 1701 O O . VAL A 1 213 ? -14.141 9.383 14.906 1 94.81 213 VAL A O 1
ATOM 1704 N N . GLU A 1 214 ? -15.453 9.148 16.703 1 95.69 214 GLU A N 1
ATOM 1705 C CA . GLU A 1 214 ? -14.977 10.391 17.297 1 95.69 214 GLU A CA 1
ATOM 1706 C C . GLU A 1 214 ? -14.867 10.258 18.812 1 95.69 214 GLU A C 1
ATOM 1708 O O . GLU A 1 214 ? -15.438 9.336 19.406 1 95.69 214 GLU A O 1
ATOM 1713 N N . MET A 1 215 ? -14.039 11.078 19.391 1 95.25 215 MET A N 1
ATOM 1714 C CA . MET A 1 215 ? -13.898 11.273 20.828 1 95.25 215 MET A CA 1
ATOM 1715 C C . MET A 1 215 ? -14.156 12.727 21.219 1 95.25 215 MET A C 1
ATOM 1717 O O . MET A 1 215 ? -14.047 13.625 20.375 1 95.25 215 MET A O 1
ATOM 1721 N N . SER A 1 216 ? -14.484 12.93 22.453 1 94.06 216 SER A N 1
ATOM 1722 C CA . SER A 1 216 ? -14.789 14.281 22.906 1 94.06 216 SER A CA 1
ATOM 1723 C C . SER A 1 216 ? -13.547 15.172 22.891 1 94.06 216 SER A C 1
ATOM 1725 O O . SER A 1 216 ? -12.539 14.844 23.516 1 94.06 216 SER A O 1
ATOM 1727 N N . PHE A 1 217 ? -13.703 16.234 22.25 1 96.56 217 PHE A N 1
ATOM 1728 C CA . PHE A 1 217 ? -12.617 17.219 22.188 1 96.56 217 PHE A CA 1
ATOM 1729 C C . PHE A 1 217 ? -12.422 17.891 23.531 1 96.56 217 PHE A C 1
ATOM 1731 O O . PHE A 1 217 ? -11.297 18.016 24.016 1 96.56 217 PHE A O 1
ATOM 1738 N N . LYS A 1 218 ? -13.453 18.297 24.094 1 94.44 218 LYS A N 1
ATOM 1739 C CA . LYS A 1 218 ? -13.438 19.016 25.359 1 94.44 218 LYS A CA 1
ATOM 1740 C C . LYS A 1 218 ? -12.773 18.203 26.469 1 94.44 218 LYS A C 1
ATOM 1742 O O . LYS A 1 218 ? -11.914 18.703 27.188 1 94.44 218 LYS A O 1
ATOM 1747 N N . GLN A 1 219 ? -13.148 16.953 26.5 1 91.5 219 GLN A N 1
ATOM 1748 C CA . GLN A 1 219 ? -12.602 16.078 27.547 1 91.5 219 GLN A CA 1
ATOM 1749 C C . GLN A 1 219 ? -11.094 15.914 27.375 1 91.5 219 GLN A C 1
ATOM 1751 O O . GLN A 1 219 ? -10.352 15.922 28.359 1 91.5 219 GLN A O 1
ATOM 1756 N N . GLU A 1 220 ? -10.734 15.727 26.156 1 94.62 220 GLU A N 1
ATOM 1757 C CA . GLU A 1 220 ? -9.305 15.555 25.922 1 94.62 220 GLU A CA 1
ATOM 1758 C C . GLU A 1 220 ? -8.539 16.844 26.203 1 94.62 220 GLU A C 1
ATOM 1760 O O . GLU A 1 220 ? -7.422 16.797 26.734 1 94.62 220 GLU A O 1
ATOM 1765 N N . LEU A 1 221 ? -9.086 17.938 25.781 1 96.44 221 LEU A N 1
ATOM 1766 C CA . LEU A 1 221 ? -8.445 19.219 26.047 1 96.44 221 LEU A CA 1
ATOM 1767 C C . LEU A 1 221 ? -8.297 19.438 27.547 1 96.44 221 LEU A C 1
ATOM 1769 O O . LEU A 1 221 ? -7.25 19.906 28.016 1 96.44 221 LEU A O 1
ATOM 1773 N N . GLU A 1 222 ? -9.312 19.109 28.344 1 94.25 222 GLU A N 1
ATOM 1774 C CA . GLU A 1 222 ? -9.242 19.203 29.797 1 94.25 222 GLU A CA 1
ATOM 1775 C C . GLU A 1 222 ? -8.109 18.359 30.359 1 94.25 222 GLU A C 1
ATOM 1777 O O . GLU A 1 222 ? -7.375 18.797 31.25 1 94.25 222 GLU A O 1
ATOM 1782 N N . ALA A 1 223 ? -8.047 17.188 29.812 1 91.88 223 ALA A N 1
ATOM 1783 C CA . ALA A 1 223 ? -7 16.281 30.266 1 91.88 223 ALA A CA 1
ATOM 1784 C C . ALA A 1 223 ? -5.613 16.859 30 1 91.88 223 ALA A C 1
ATOM 1786 O O . ALA A 1 223 ? -4.715 16.75 30.828 1 91.88 223 ALA A O 1
ATOM 1787 N N . GLN A 1 224 ? -5.418 17.453 28.859 1 93.94 224 GLN A N 1
ATOM 1788 C CA . GLN A 1 224 ? -4.129 18.031 28.5 1 93.94 224 GLN A CA 1
ATOM 1789 C C . GLN A 1 224 ? -3.822 19.266 29.359 1 93.94 224 GLN A C 1
ATOM 1791 O O . GLN A 1 224 ? -2.676 19.469 29.75 1 93.94 224 GLN A O 1
ATOM 1796 N N . ILE A 1 225 ? -4.816 20.062 29.609 1 94.81 225 ILE A N 1
ATOM 1797 C CA . ILE A 1 225 ? -4.633 21.25 30.422 1 94.81 225 ILE A CA 1
ATOM 1798 C C . ILE A 1 225 ? -4.312 20.859 31.859 1 94.81 225 ILE A C 1
ATOM 1800 O O . ILE A 1 225 ? -3.506 21.516 32.531 1 94.81 225 ILE A O 1
ATOM 1804 N N . ARG A 1 226 ? -4.941 19.812 32.312 1 92.12 226 ARG A N 1
ATOM 1805 C CA . ARG A 1 226 ? -4.645 19.312 33.656 1 92.12 226 ARG A CA 1
ATOM 1806 C C . ARG A 1 226 ? -3.17 18.938 33.812 1 92.12 226 ARG A C 1
ATOM 1808 O O . ARG A 1 226 ? -2.553 19.203 34.844 1 92.12 226 ARG A O 1
ATOM 1815 N N . LYS A 1 227 ? -2.652 18.344 32.781 1 89.06 227 LYS A N 1
ATOM 1816 C CA . LYS A 1 227 ? -1.23 18 32.781 1 89.06 227 LYS A CA 1
ATOM 1817 C C . LYS A 1 227 ? -0.368 19.266 32.844 1 89.06 227 LYS A C 1
ATOM 1819 O O . LYS A 1 227 ? 0.66 19.281 33.531 1 89.06 227 LYS A O 1
ATOM 1824 N N . LYS A 1 228 ? -0.802 20.297 32.188 1 91.88 228 LYS A N 1
ATOM 1825 C CA . LYS A 1 228 ? -0.069 21.562 32.188 1 91.88 228 LYS A CA 1
ATOM 1826 C C . LYS A 1 228 ? -0.162 22.25 33.531 1 91.88 228 LYS A C 1
ATOM 1828 O O . LYS A 1 228 ? 0.812 22.844 34 1 91.88 228 LYS A O 1
ATOM 1833 N N . LEU A 1 229 ? -1.281 22.172 34.125 1 90.62 229 LEU A N 1
ATOM 1834 C CA . LEU A 1 229 ? -1.479 22.734 35.469 1 90.62 229 LEU A CA 1
ATOM 1835 C C . LEU A 1 229 ? -0.577 22.062 36.5 1 90.62 229 LEU A C 1
ATOM 1837 O O . LEU A 1 229 ? -0.023 22.719 37.375 1 90.62 229 LEU A O 1
ATOM 1841 N N . ALA A 1 230 ? -0.511 20.766 36.312 1 87.75 230 ALA A N 1
ATOM 1842 C CA . ALA A 1 230 ? 0.35 20 37.188 1 87.75 230 ALA A CA 1
ATOM 1843 C C . ALA A 1 230 ? 1.808 20.422 37.062 1 87.75 230 ALA A C 1
ATOM 1845 O O . ALA A 1 230 ? 2.582 20.328 38 1 87.75 230 ALA A O 1
ATOM 1846 N N . GLN A 1 231 ? 2.16 20.969 35.938 1 87.19 231 GLN A N 1
ATOM 1847 C CA . GLN A 1 231 ? 3.518 21.453 35.688 1 87.19 231 GLN A CA 1
ATOM 1848 C C . GLN A 1 231 ? 3.662 22.906 36.094 1 87.19 231 GLN A C 1
ATOM 1850 O O . GLN A 1 231 ? 4.742 23.5 35.938 1 87.19 231 GLN A O 1
ATOM 1855 N N . GLY A 1 232 ? 2.568 23.531 36.438 1 82.69 232 GLY A N 1
ATOM 1856 C CA . GLY A 1 232 ? 2.609 24.906 36.938 1 82.69 232 GLY A CA 1
ATOM 1857 C C . GLY A 1 232 ? 2.32 25.938 35.844 1 82.69 232 GLY A C 1
ATOM 1858 O O . GLY A 1 232 ? 2.551 27.125 36.062 1 82.69 232 GLY A O 1
ATOM 1859 N N . ASP A 1 233 ? 1.873 25.5 34.75 1 86.81 233 ASP A N 1
ATOM 1860 C CA . ASP A 1 233 ? 1.573 26.406 33.656 1 86.81 233 ASP A CA 1
ATOM 1861 C C . ASP A 1 233 ? 0.127 26.891 33.719 1 86.81 233 ASP A C 1
ATOM 1863 O O . ASP A 1 233 ? -0.796 26.172 33.344 1 86.81 233 ASP A O 1
ATOM 1867 N N . LEU A 1 234 ? -0.117 28.141 34.156 1 80.75 234 LEU A N 1
ATOM 1868 C CA . LEU A 1 234 ? -1.454 28.719 34.281 1 80.75 234 LEU A CA 1
ATOM 1869 C C . LEU A 1 234 ? -1.709 29.75 33.188 1 80.75 234 LEU A C 1
ATOM 1871 O O . LEU A 1 234 ? -2.727 30.453 33.219 1 80.75 234 LEU A O 1
ATOM 1875 N N . GLY A 1 235 ? -0.823 29.828 32.312 1 88.38 235 GLY A N 1
ATOM 1876 C CA . GLY A 1 235 ? -0.935 30.859 31.281 1 88.38 235 GLY A CA 1
ATOM 1877 C C . GLY A 1 235 ? -1.907 30.5 30.172 1 88.38 235 GLY A C 1
ATOM 1878 O O . GLY A 1 235 ? -2.57 29.469 30.234 1 88.38 235 GLY A O 1
ATOM 1879 N N . ARG A 1 236 ? -2.045 31.422 29.281 1 93.5 236 ARG A N 1
ATOM 1880 C CA . ARG A 1 236 ? -2.898 31.219 28.109 1 93.5 236 ARG A CA 1
ATOM 1881 C C . ARG A 1 236 ? -2.451 30 27.312 1 93.5 236 ARG A C 1
ATOM 1883 O O . ARG A 1 236 ? -1.262 29.844 27.016 1 93.5 236 ARG A O 1
ATOM 1890 N N . GLN A 1 237 ? -3.406 29.125 27.031 1 94.94 237 GLN A N 1
ATOM 1891 C CA . GLN A 1 237 ? -3.109 27.938 26.25 1 94.94 237 GLN A CA 1
ATOM 1892 C C . GLN A 1 237 ? -3.49 28.141 24.781 1 94.94 237 GLN A C 1
ATOM 1894 O O . GLN A 1 237 ? -4.621 28.531 24.484 1 94.94 237 GLN A O 1
ATOM 1899 N N . GLN A 1 238 ? -2.533 27.906 23.922 1 96.25 238 GLN A N 1
ATOM 1900 C CA . GLN A 1 238 ? -2.76 28 22.484 1 96.25 238 GLN A CA 1
ATOM 1901 C C . GLN A 1 238 ? -2.975 26.625 21.875 1 96.25 238 GLN A C 1
ATOM 1903 O O . GLN A 1 238 ? -2.131 25.734 22.031 1 96.25 238 GLN A O 1
ATOM 1908 N N . ILE A 1 239 ? -4.086 26.438 21.203 1 97.5 239 ILE A N 1
ATOM 1909 C CA . ILE A 1 239 ? -4.484 25.141 20.672 1 97.5 239 ILE A CA 1
ATOM 1910 C C . ILE A 1 239 ? -4.555 25.219 19.141 1 97.5 239 ILE A C 1
ATOM 1912 O O . ILE A 1 239 ? -5.188 26.125 18.594 1 97.5 239 ILE A O 1
ATOM 1916 N N . LYS A 1 240 ? -3.928 24.312 18.516 1 97.69 240 LYS A N 1
ATOM 1917 C CA . LYS A 1 240 ? -3.971 24.203 17.062 1 97.69 240 LYS A CA 1
ATOM 1918 C C . LYS A 1 240 ? -4.875 23.047 16.625 1 97.69 240 LYS A C 1
ATOM 1920 O O . LYS A 1 240 ? -4.625 21.891 16.969 1 97.69 240 LYS A O 1
ATOM 1925 N N . ILE A 1 241 ? -5.914 23.391 15.906 1 98.12 241 ILE A N 1
ATOM 1926 C CA . ILE A 1 241 ? -6.777 22.391 15.297 1 98.12 241 ILE A CA 1
ATOM 1927 C C . ILE A 1 241 ? -6.27 22.047 13.898 1 98.12 241 ILE A C 1
ATOM 1929 O O . ILE A 1 241 ? -5.922 22.938 13.125 1 98.12 241 ILE A O 1
ATOM 1933 N N . SER A 1 242 ? -6.211 20.734 13.609 1 97.25 242 SER A N 1
ATOM 1934 C CA . SER A 1 242 ? -5.742 20.297 12.297 1 97.25 242 SER A CA 1
ATOM 1935 C C . SER A 1 242 ? -6.625 19.188 11.734 1 97.25 242 SER A C 1
ATOM 1937 O O . SER A 1 242 ? -7.285 18.484 12.492 1 97.25 242 SER A O 1
ATOM 1939 N N . GLY A 1 243 ? -6.688 19.062 10.445 1 94.5 243 GLY A N 1
ATOM 1940 C CA . GLY A 1 243 ? -7.371 18 9.727 1 94.5 243 GLY A CA 1
ATOM 1941 C C . GLY A 1 243 ? -6.73 17.672 8.398 1 94.5 243 GLY A C 1
ATOM 1942 O O . GLY A 1 243 ? -6.051 18.516 7.805 1 94.5 243 GLY A O 1
ATOM 1943 N N . ASP A 1 244 ? -6.898 16.453 8.008 1 94 244 ASP A N 1
ATOM 1944 C CA . ASP A 1 244 ? -6.301 16.047 6.738 1 94 244 ASP A CA 1
ATOM 1945 C C . ASP A 1 244 ? -7 14.805 6.176 1 94 244 ASP A C 1
ATOM 1947 O O . ASP A 1 244 ? -7.379 13.906 6.93 1 94 244 ASP A O 1
ATOM 1951 N N . GLY A 1 245 ? -7.227 14.898 4.902 1 93.12 245 GLY A N 1
ATOM 1952 C CA . GLY A 1 245 ? -7.676 13.711 4.199 1 93.12 245 GLY A CA 1
ATOM 1953 C C . GLY A 1 245 ? -6.535 12.828 3.723 1 93.12 245 GLY A C 1
ATOM 1954 O O . GLY A 1 245 ? -5.551 13.328 3.172 1 93.12 245 GLY A O 1
ATOM 1955 N N . ALA A 1 246 ? -6.652 11.547 4.027 1 91.94 246 ALA A N 1
ATOM 1956 C CA . ALA A 1 246 ? -5.574 10.633 3.645 1 91.94 246 ALA A CA 1
ATOM 1957 C C . ALA A 1 246 ? -6.129 9.391 2.953 1 91.94 246 ALA A C 1
ATOM 1959 O O . ALA A 1 246 ? -7.152 8.844 3.371 1 91.94 246 ALA A O 1
ATOM 1960 N N . LYS A 1 247 ? -5.473 9.008 1.921 1 87.56 247 LYS A N 1
ATOM 1961 C CA . LYS A 1 247 ? -5.816 7.777 1.223 1 87.56 247 LYS A CA 1
ATOM 1962 C C . LYS A 1 247 ? -5.195 6.562 1.908 1 87.56 247 LYS A C 1
ATOM 1964 O O . LYS A 1 247 ? -3.973 6.473 2.031 1 87.56 247 LYS A O 1
ATOM 1969 N N . MET A 1 248 ? -6.023 5.691 2.332 1 86.38 248 MET A N 1
ATOM 1970 C CA . MET A 1 248 ? -5.535 4.477 2.979 1 86.38 248 MET A CA 1
ATOM 1971 C C . MET A 1 248 ? -5.25 3.387 1.95 1 86.38 248 MET A C 1
ATOM 1973 O O . MET A 1 248 ? -4.27 2.652 2.072 1 86.38 248 MET A O 1
ATOM 1977 N N . SER A 1 249 ? -6.094 3.258 1.065 1 76.56 249 SER A N 1
ATOM 1978 C CA . SER A 1 249 ? -6.004 2.307 -0.037 1 76.56 249 SER A CA 1
ATOM 1979 C C . SER A 1 249 ? -6.656 2.859 -1.3 1 76.56 249 SER A C 1
ATOM 1981 O O . SER A 1 249 ? -7.074 4.02 -1.331 1 76.56 249 SER A O 1
ATOM 1983 N N . ARG A 1 250 ? -6.676 2.076 -2.27 1 66.81 250 ARG A N 1
ATOM 1984 C CA . ARG A 1 250 ? -7.285 2.5 -3.527 1 66.81 250 ARG A CA 1
ATOM 1985 C C . ARG A 1 250 ? -8.766 2.807 -3.344 1 66.81 250 ARG A C 1
ATOM 1987 O O . ARG A 1 250 ? -9.328 3.646 -4.051 1 66.81 250 ARG A O 1
ATOM 1994 N N . ILE A 1 251 ? -9.344 2.178 -2.355 1 65.19 251 ILE A N 1
ATOM 1995 C CA . ILE A 1 251 ? -10.797 2.262 -2.25 1 65.19 251 ILE A CA 1
ATOM 1996 C C . ILE A 1 251 ? -11.18 2.977 -0.958 1 65.19 251 ILE A C 1
ATOM 1998 O O . ILE A 1 251 ? -12.344 3.316 -0.752 1 65.19 251 ILE A O 1
ATOM 2002 N N . ALA A 1 252 ? -10.156 3.184 -0.081 1 81 252 ALA A N 1
ATOM 2003 C CA . ALA A 1 252 ? -10.5 3.715 1.235 1 81 252 ALA A CA 1
ATOM 2004 C C . ALA A 1 252 ? -9.812 5.055 1.48 1 81 252 ALA A C 1
ATOM 2006 O O . ALA A 1 252 ? -8.586 5.168 1.364 1 81 252 ALA A O 1
ATOM 2007 N N . ASN A 1 253 ? -10.617 6.09 1.768 1 89.75 253 ASN A N 1
ATOM 2008 C CA . ASN A 1 253 ? -10.148 7.41 2.174 1 89.75 253 ASN A CA 1
ATOM 2009 C C . ASN A 1 253 ? -10.633 7.766 3.576 1 89.75 253 ASN A C 1
ATOM 2011 O O . ASN A 1 253 ? -11.773 7.473 3.941 1 89.75 253 ASN A O 1
ATOM 2015 N N . PHE A 1 254 ? -9.711 8.312 4.359 1 95.69 254 PHE A N 1
ATOM 2016 C CA . PHE A 1 254 ? -10.062 8.711 5.715 1 95.69 254 PHE A CA 1
ATOM 2017 C C . PHE A 1 254 ? -9.805 10.203 5.922 1 95.69 254 PHE A C 1
ATOM 2019 O O . PHE A 1 254 ? -8.961 10.789 5.25 1 95.69 254 PHE A O 1
ATOM 2026 N N . ILE A 1 255 ? -10.578 10.812 6.719 1 96.69 255 ILE A N 1
ATOM 2027 C CA . ILE A 1 255 ? -10.328 12.141 7.25 1 96.69 255 ILE A CA 1
ATOM 2028 C C . ILE A 1 255 ? -9.953 12.047 8.727 1 96.69 255 ILE A C 1
ATOM 2030 O O . ILE A 1 255 ? -10.656 11.422 9.516 1 96.69 255 ILE A O 1
ATOM 2034 N N . VAL A 1 256 ? -8.875 12.648 9.078 1 97.25 256 VAL A N 1
ATOM 2035 C CA . VAL A 1 256 ? -8.398 12.602 10.453 1 97.25 256 VAL A CA 1
ATOM 2036 C C . VAL A 1 256 ? -8.391 14.016 11.039 1 97.25 256 VAL A C 1
ATOM 2038 O O . VAL A 1 256 ? -7.828 14.938 10.445 1 97.25 256 VAL A O 1
ATOM 2041 N N . ILE A 1 257 ? -9.039 14.211 12.148 1 97.69 257 ILE A N 1
ATOM 2042 C CA . ILE A 1 257 ? -9.055 15.477 12.875 1 97.69 257 ILE A CA 1
ATOM 2043 C C . ILE A 1 257 ? -8.266 15.344 14.172 1 97.69 257 ILE A C 1
ATOM 2045 O O . ILE A 1 257 ? -8.469 14.398 14.938 1 97.69 257 ILE A O 1
ATOM 2049 N N . SER A 1 258 ? -7.367 16.234 14.367 1 97.62 258 SER A N 1
ATOM 2050 C CA . SER A 1 258 ? -6.531 16.219 15.562 1 97.62 258 SER A CA 1
ATOM 2051 C C . SER A 1 258 ? -6.254 17.625 16.078 1 97.62 258 SER A C 1
ATOM 2053 O O . SER A 1 258 ? -6.633 18.609 15.445 1 97.62 258 SER A O 1
ATOM 2055 N N . PHE A 1 259 ? -5.711 17.75 17.266 1 97.94 259 PHE A N 1
ATOM 2056 C CA . PHE A 1 259 ? -5.281 19.047 17.797 1 97.94 259 PHE A CA 1
ATOM 2057 C C . PHE A 1 259 ? -3.969 18.906 18.547 1 97.94 259 PHE A C 1
ATOM 2059 O O . PHE A 1 259 ? -3.557 17.797 18.891 1 97.94 259 PHE A O 1
ATOM 2066 N N . ALA A 1 260 ? -3.279 19.969 18.703 1 97.25 260 ALA A N 1
ATOM 2067 C CA . ALA A 1 260 ? -2.008 20.031 19.422 1 97.25 260 ALA A CA 1
ATOM 2068 C C . ALA A 1 260 ? -1.933 21.281 20.297 1 97.25 260 ALA A C 1
ATOM 2070 O O . ALA A 1 260 ? -2.551 22.297 19.984 1 97.25 260 ALA A O 1
ATOM 2071 N N . MET A 1 261 ? -1.263 21.141 21.375 1 95.94 261 MET A N 1
ATOM 2072 C CA . MET A 1 261 ? -0.927 22.297 22.203 1 95.94 261 MET A CA 1
ATOM 2073 C C . MET A 1 261 ? 0.358 22.969 21.719 1 95.94 261 MET A C 1
ATOM 2075 O O . MET A 1 261 ? 1.42 22.344 21.719 1 95.94 261 MET A O 1
ATOM 2079 N N . LEU A 1 262 ? 0.292 24.172 21.375 1 94.56 262 LEU A N 1
ATOM 2080 C CA . LEU A 1 262 ? 1.454 24.828 20.797 1 94.56 262 LEU A CA 1
ATOM 2081 C C . LEU A 1 262 ? 2.547 25.016 21.844 1 94.56 262 LEU A C 1
ATOM 2083 O O . LEU A 1 262 ? 3.721 25.172 21.5 1 94.56 262 LEU A O 1
ATOM 2087 N N . SER A 1 263 ? 2.17 25 23.078 1 90.94 263 SER A N 1
ATOM 2088 C CA . SER A 1 263 ? 3.127 25.141 24.172 1 90.94 263 SER A CA 1
ATOM 2089 C C . SER A 1 263 ? 4.062 23.938 24.234 1 90.94 263 SER A C 1
ATOM 2091 O O . SER A 1 263 ? 5.109 23.984 24.891 1 90.94 263 SER A O 1
ATOM 2093 N N . ASP A 1 264 ? 3.693 22.859 23.562 1 90.19 264 ASP A N 1
ATOM 2094 C CA . ASP A 1 264 ? 4.504 21.641 23.594 1 90.19 264 ASP A CA 1
ATOM 2095 C C . ASP A 1 264 ? 5.715 21.766 22.672 1 90.19 264 ASP A C 1
ATOM 2097 O O . ASP A 1 264 ? 6.582 20.891 22.656 1 90.19 264 ASP A O 1
ATOM 2101 N N . GLY A 1 265 ? 5.793 22.75 21.922 1 88.19 265 GLY A N 1
ATOM 2102 C CA . GLY A 1 265 ? 6.98 23.047 21.141 1 88.19 265 GLY A CA 1
ATOM 2103 C C . GLY A 1 265 ? 7.211 22.047 20.016 1 88.19 265 GLY A C 1
ATOM 2104 O O . GLY A 1 265 ? 6.309 21.797 19.219 1 88.19 265 GLY A O 1
ATOM 2105 N N . GLU A 1 266 ? 8.289 21.359 20.094 1 88.75 266 GLU A N 1
ATOM 2106 C CA . GLU A 1 266 ? 8.719 20.5 19 1 88.75 266 GLU A CA 1
ATOM 2107 C C . GLU A 1 266 ? 7.887 19.219 18.953 1 88.75 266 GLU A C 1
ATOM 2109 O O . GLU A 1 266 ? 7.863 18.531 17.922 1 88.75 266 GLU A O 1
ATOM 2114 N N . LYS A 1 267 ? 7.117 18.938 19.938 1 90.12 267 LYS A N 1
ATOM 2115 C CA . LYS A 1 267 ? 6.301 17.734 19.984 1 90.12 267 LYS A CA 1
ATOM 2116 C C . LYS A 1 267 ? 5.195 17.781 18.938 1 90.12 267 LYS A C 1
ATOM 2118 O O . LYS A 1 267 ? 4.641 16.75 18.562 1 90.12 267 LYS A O 1
ATOM 2123 N N . VAL A 1 268 ? 4.941 18.984 18.484 1 93.44 268 VAL A N 1
ATOM 2124 C CA . VAL A 1 268 ? 3.873 19.141 17.5 1 93.44 268 VAL A CA 1
ATOM 2125 C C . VAL A 1 268 ? 4.258 18.438 16.203 1 93.44 268 VAL A C 1
ATOM 2127 O O . VAL A 1 268 ? 3.391 18.109 15.391 1 93.44 268 VAL A O 1
ATOM 2130 N N . MET A 1 269 ? 5.543 18.219 16.047 1 92.94 269 MET A N 1
ATOM 2131 C CA . MET A 1 269 ? 6.035 17.609 14.812 1 92.94 269 MET A CA 1
ATOM 2132 C C . MET A 1 269 ? 5.914 16.094 14.867 1 92.94 269 MET A C 1
ATOM 2134 O O . MET A 1 269 ? 6.078 15.414 13.852 1 92.94 269 MET A O 1
ATOM 2138 N N . SER A 1 270 ? 5.539 15.578 16 1 90.56 270 SER A N 1
ATOM 2139 C CA . SER A 1 270 ? 5.434 14.133 16.203 1 90.56 270 SER A CA 1
ATOM 2140 C C . SER A 1 270 ? 3.984 13.711 16.406 1 90.56 270 SER A C 1
ATOM 2142 O O . SER A 1 270 ? 3.121 14.539 16.688 1 90.56 270 SER A O 1
ATOM 2144 N N . CYS A 1 271 ? 3.809 12.445 16.312 1 89 271 CYS A N 1
ATOM 2145 C CA . CYS A 1 271 ? 2.484 11.883 16.547 1 89 271 CYS A CA 1
ATOM 2146 C C . CYS A 1 271 ? 2.055 12.102 17.984 1 89 271 CYS A C 1
ATOM 2148 O O . CYS A 1 271 ? 0.869 12.289 18.266 1 89 271 CYS A O 1
ATOM 2150 N N . LYS A 1 272 ? 2.998 12.203 18.859 1 87 272 LYS A N 1
ATOM 2151 C CA . LYS A 1 272 ? 2.721 12.289 20.281 1 87 272 LYS A CA 1
ATOM 2152 C C . LYS A 1 272 ? 2.186 13.664 20.656 1 87 272 LYS A C 1
ATOM 2154 O O . LYS A 1 272 ? 1.467 13.812 21.641 1 87 272 LYS A O 1
ATOM 2159 N N . GLY A 1 273 ? 2.564 14.578 19.922 1 91.88 273 GLY A N 1
ATOM 2160 C CA . GLY A 1 273 ? 2.125 15.93 20.219 1 91.88 273 GLY A CA 1
ATOM 2161 C C . GLY A 1 273 ? 0.792 16.281 19.578 1 91.88 273 GLY A C 1
ATOM 2162 O O . GLY A 1 273 ? 0.246 17.359 19.812 1 91.88 273 GLY A O 1
ATOM 2163 N N . ASN A 1 274 ? 0.287 15.383 18.812 1 95.31 274 ASN A N 1
ATOM 2164 C CA . ASN A 1 274 ? -0.993 15.578 18.141 1 95.31 274 ASN A CA 1
ATOM 2165 C C . ASN A 1 274 ? -2.031 14.555 18.594 1 95.31 274 ASN A C 1
ATOM 2167 O O . ASN A 1 274 ? -1.826 13.352 18.453 1 95.31 274 ASN A O 1
ATOM 2171 N N . HIS A 1 275 ? -3.115 15.039 19.078 1 96.31 275 HIS A N 1
ATOM 2172 C CA . HIS A 1 275 ? -4.148 14.188 19.656 1 96.31 275 HIS A CA 1
ATOM 2173 C C . HIS A 1 275 ? -5.324 14.016 18.703 1 96.31 275 HIS A C 1
ATOM 2175 O O . HIS A 1 275 ? -6.059 14.977 18.438 1 96.31 275 HIS A O 1
ATOM 2181 N N . THR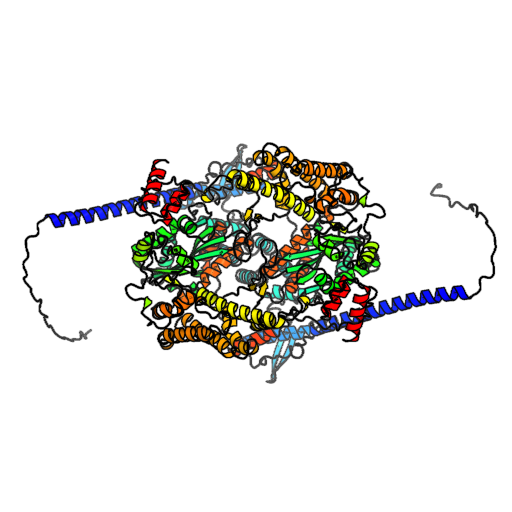 A 1 276 ? -5.492 12.789 18.25 1 96.75 276 THR A N 1
ATOM 2182 C CA . THR A 1 276 ? -6.547 12.508 17.281 1 96.75 276 THR A CA 1
ATOM 2183 C C . THR A 1 276 ? -7.91 12.469 17.953 1 96.75 276 THR A C 1
ATOM 2185 O O . THR A 1 276 ? -8.086 11.805 18.969 1 96.75 276 THR A O 1
ATOM 2188 N N . LYS A 1 277 ? -8.914 13.055 17.312 1 96.12 277 LYS A N 1
ATOM 2189 C CA . LYS A 1 277 ? -10.227 13.148 17.938 1 96.12 277 LYS A CA 1
ATOM 2190 C C . LYS A 1 277 ? -11.312 12.555 17.031 1 96.12 277 LYS A C 1
ATOM 2192 O O . LYS A 1 277 ? -12.398 12.203 17.516 1 96.12 277 LYS A O 1
ATOM 2197 N N . GLY A 1 278 ? -10.961 12.516 15.828 1 96.75 278 GLY A N 1
ATOM 2198 C CA . GLY A 1 278 ? -11.938 11.93 14.922 1 96.75 278 GLY A CA 1
ATOM 2199 C C . GLY A 1 278 ? -11.312 11.328 13.68 1 96.75 278 GLY A C 1
ATOM 2200 O O . GLY A 1 278 ? -10.336 11.859 13.141 1 96.75 278 GLY A O 1
ATOM 2201 N N . ILE A 1 279 ? -11.828 10.219 13.266 1 97.19 279 ILE A N 1
ATOM 2202 C CA . ILE A 1 279 ? -11.477 9.57 12 1 97.19 279 ILE A CA 1
ATOM 2203 C C . ILE A 1 279 ? -12.75 9.188 11.25 1 97.19 279 ILE A C 1
ATOM 2205 O O . ILE A 1 279 ? -13.617 8.5 11.789 1 97.19 279 ILE A O 1
ATOM 2209 N N . VAL A 1 280 ? -12.828 9.688 10.031 1 95.62 280 VAL A N 1
ATOM 2210 C CA . VAL A 1 280 ? -14.031 9.453 9.227 1 95.62 280 VAL A CA 1
ATOM 2211 C C . VAL A 1 280 ? -13.641 8.797 7.902 1 95.62 280 VAL A C 1
ATOM 2213 O O . VAL A 1 280 ? -12.672 9.203 7.262 1 95.62 280 VAL A O 1
ATOM 2216 N N . SER A 1 281 ? -14.406 7.785 7.586 1 90.88 281 SER A N 1
ATOM 2217 C CA . SER A 1 281 ? -14.211 7.152 6.285 1 90.88 281 SER A CA 1
ATOM 2218 C C . SER A 1 281 ? -14.969 7.902 5.191 1 90.88 281 SER A C 1
ATOM 2220 O O . SER A 1 281 ? -16.203 7.961 5.203 1 90.88 281 SER A O 1
ATOM 2222 N N . GLY A 1 282 ? -14.266 8.555 4.355 1 87.88 282 GLY A N 1
ATOM 2223 C CA . GLY A 1 282 ? -14.859 9.32 3.273 1 87.88 282 GLY A CA 1
ATOM 2224 C C . GLY A 1 282 ? -13.883 10.297 2.635 1 87.88 282 GLY A C 1
ATOM 2225 O O . GLY A 1 282 ? -12.773 10.492 3.133 1 87.88 282 GLY A O 1
ATOM 2226 N N . PHE A 1 283 ? -14.352 10.836 1.563 1 87.38 283 PHE A N 1
ATOM 2227 C CA . PHE A 1 283 ? -13.547 11.844 0.883 1 87.38 283 PHE A CA 1
ATOM 2228 C C . PHE A 1 283 ? -13.594 13.172 1.633 1 87.38 283 PHE A C 1
ATOM 2230 O O . PHE A 1 283 ? -14.586 13.484 2.287 1 87.38 283 PHE A O 1
ATOM 2237 N N . GLU A 1 284 ? -12.539 13.781 1.514 1 91.94 284 GLU A N 1
ATOM 2238 C CA . GLU A 1 284 ? -12.469 15.109 2.121 1 91.94 284 GLU A CA 1
ATOM 2239 C C . GLU A 1 284 ? -13.344 16.109 1.365 1 91.94 284 GLU A C 1
ATOM 2241 O O . GLU A 1 284 ? -12.906 16.703 0.375 1 91.94 284 GLU A O 1
ATOM 2246 N N . ASP A 1 285 ? -14.469 16.266 1.902 1 91.62 285 ASP A N 1
ATOM 2247 C CA . ASP A 1 285 ? -15.5 17.125 1.319 1 91.62 285 ASP A CA 1
ATOM 2248 C C . ASP A 1 285 ? -16.219 17.922 2.398 1 91.62 285 ASP A C 1
ATOM 2250 O O . ASP A 1 285 ? -16.281 17.516 3.557 1 91.62 285 ASP A O 1
ATOM 2254 N N . TYR A 1 286 ? -16.688 19.062 1.928 1 94 286 TYR A N 1
ATOM 2255 C CA . TYR A 1 286 ? -17.359 19.953 2.871 1 94 286 TYR A CA 1
ATOM 2256 C C . TYR A 1 286 ? -18.531 19.25 3.539 1 94 286 TYR A C 1
ATOM 2258 O O . TYR A 1 286 ? -18.703 19.328 4.758 1 94 286 TYR A O 1
ATOM 2266 N N . ASP A 1 287 ? -19.312 18.516 2.789 1 89.12 287 ASP A N 1
ATOM 2267 C CA . ASP A 1 287 ? -20.516 17.891 3.314 1 89.12 287 ASP A CA 1
ATOM 2268 C C . ASP A 1 287 ? -20.172 16.766 4.281 1 89.12 287 ASP A C 1
ATOM 2270 O O . ASP A 1 287 ? -20.875 16.547 5.277 1 89.12 287 ASP A O 1
ATOM 2274 N N . VAL A 1 288 ? -19.188 16.094 3.977 1 91.19 288 VAL A N 1
ATOM 2275 C CA . VAL A 1 288 ? -18.734 15.016 4.855 1 91.19 288 VAL A CA 1
ATOM 2276 C C . VAL A 1 288 ? -18.25 15.594 6.184 1 91.19 288 VAL A C 1
ATOM 2278 O O . VAL A 1 288 ? -18.625 15.102 7.254 1 91.19 288 VAL A O 1
ATOM 2281 N N . LEU A 1 289 ? -17.516 16.656 6.102 1 95.81 289 LEU A N 1
ATOM 2282 C CA . LEU A 1 289 ? -17 17.297 7.305 1 95.81 289 LEU A CA 1
ATOM 2283 C C . LEU A 1 289 ? -18.141 17.875 8.148 1 95.81 289 LEU A C 1
ATOM 2285 O O . LEU A 1 289 ? -18.156 17.703 9.367 1 95.81 289 LEU A O 1
ATOM 2289 N N . LYS A 1 290 ? -18.969 18.531 7.496 1 94.06 290 LYS A N 1
ATOM 2290 C CA . LYS A 1 290 ? -20.078 19.172 8.188 1 94.06 290 LYS A CA 1
ATOM 2291 C C . LYS A 1 290 ? -20.938 18.141 8.922 1 94.06 290 LYS A C 1
ATOM 2293 O O . LYS A 1 290 ? -21.328 18.359 10.07 1 94.06 290 LYS A O 1
ATOM 2298 N N . ALA A 1 291 ? -21.156 17.047 8.242 1 91.75 291 ALA A N 1
ATOM 2299 C CA . ALA A 1 291 ? -22.047 16.031 8.812 1 91.75 291 ALA A CA 1
ATOM 2300 C C . ALA A 1 291 ? -21.297 15.156 9.812 1 91.75 291 ALA A C 1
ATOM 2302 O O . ALA A 1 291 ? -21.766 14.961 10.938 1 91.75 291 ALA A O 1
ATOM 2303 N N . SER A 1 292 ? -20.203 14.695 9.453 1 94 292 SER A N 1
ATOM 2304 C CA . SER A 1 292 ? -19.516 13.688 10.25 1 94 292 SER A CA 1
ATOM 2305 C C . SER A 1 292 ? -18.766 14.32 11.414 1 94 292 SER A C 1
ATOM 2307 O O . SER A 1 292 ? -18.562 13.68 12.453 1 94 292 SER A O 1
ATOM 2309 N N . CYS A 1 293 ? -18.328 15.555 11.297 1 95.5 293 CYS A N 1
ATOM 2310 C CA . CYS A 1 293 ? -17.562 16.188 12.352 1 95.5 293 CYS A CA 1
ATOM 2311 C C . CYS A 1 293 ? -18.391 17.234 13.086 1 95.5 293 CYS A C 1
ATOM 2313 O O . CYS A 1 293 ? -17.844 18.141 13.711 1 95.5 293 CYS A O 1
ATOM 2315 N N . LYS A 1 294 ? -19.641 17.141 13.039 1 94.12 294 LYS A N 1
ATOM 2316 C CA . LYS A 1 294 ? -20.562 18.125 13.602 1 94.12 294 LYS A CA 1
ATOM 2317 C C . LYS A 1 294 ? -20.328 18.281 15.102 1 94.12 294 LYS A C 1
ATOM 2319 O O . LYS A 1 294 ? -20.219 19.406 15.602 1 94.12 294 LYS A O 1
ATOM 2324 N N . ASN A 1 295 ? -20.234 17.188 15.797 1 93.94 295 ASN A N 1
ATOM 2325 C CA . ASN A 1 295 ? -20.078 17.234 17.25 1 93.94 295 ASN A CA 1
ATOM 2326 C C . ASN A 1 295 ? -18.719 17.812 17.641 1 93.94 295 ASN A C 1
ATOM 2328 O O . ASN A 1 295 ? -18.641 18.609 18.578 1 93.94 295 ASN A O 1
ATOM 2332 N N . ILE A 1 296 ? -17.734 17.438 16.953 1 96.5 296 ILE A N 1
ATOM 2333 C CA . ILE A 1 296 ? -16.391 17.922 17.25 1 96.5 296 ILE A CA 1
ATOM 2334 C C . ILE A 1 296 ? -16.312 19.438 17.031 1 96.5 296 ILE A C 1
ATOM 2336 O O . ILE A 1 296 ? -15.805 20.172 17.875 1 96.5 296 ILE A O 1
ATOM 2340 N N . PHE A 1 297 ? -16.859 19.844 15.914 1 97.56 297 PHE A N 1
ATOM 2341 C CA . PHE A 1 297 ? -16.844 21.266 15.586 1 97.56 297 PHE A CA 1
ATOM 2342 C C . PHE A 1 297 ? -17.703 22.062 16.562 1 97.56 297 PHE A C 1
ATOM 2344 O O . PHE A 1 297 ? -17.359 23.188 16.922 1 97.56 297 PHE A O 1
ATOM 2351 N N . ALA A 1 298 ? -18.766 21.469 17 1 96.25 298 ALA A N 1
ATOM 2352 C CA . ALA A 1 298 ? -19.609 22.125 17.984 1 96.25 298 ALA A CA 1
ATOM 2353 C C . ALA A 1 298 ? -18.875 22.359 19.297 1 96.25 298 ALA A C 1
ATOM 2355 O O . ALA A 1 298 ? -18.953 23.438 19.891 1 96.25 298 ALA A O 1
ATOM 2356 N N . GLU A 1 299 ? -18.156 21.359 19.719 1 96.75 299 GLU A N 1
ATOM 2357 C CA . GLU A 1 299 ? -17.375 21.469 20.953 1 96.75 299 GLU A CA 1
ATOM 2358 C C . GLU A 1 299 ? -16.266 22.531 20.812 1 96.75 299 GLU A C 1
ATOM 2360 O O . GLU A 1 299 ? -16.047 23.312 21.734 1 96.75 299 GLU A O 1
ATOM 2365 N N . ILE A 1 300 ? -15.664 22.516 19.703 1 97.94 300 ILE A N 1
ATOM 2366 C CA . ILE A 1 300 ? -14.594 23.484 19.453 1 97.94 300 ILE A CA 1
ATOM 2367 C C . ILE A 1 300 ? -15.164 24.891 19.453 1 97.94 300 ILE A C 1
ATOM 2369 O O . ILE A 1 300 ? -14.625 25.797 20.094 1 97.94 300 ILE A O 1
ATOM 2373 N N . ASN A 1 301 ? -16.234 25.125 18.703 1 97.94 301 ASN A N 1
ATOM 2374 C CA . ASN A 1 301 ? -16.844 26.453 18.594 1 97.94 301 ASN A CA 1
ATOM 2375 C C . ASN A 1 301 ? -17.312 26.953 19.953 1 97.94 301 ASN A C 1
ATOM 2377 O O . ASN A 1 301 ? -17.203 28.156 20.25 1 97.94 301 ASN A O 1
ATOM 2381 N N . GLU A 1 302 ? -17.844 26.078 20.766 1 96.81 302 GLU A N 1
ATOM 2382 C CA . GLU A 1 302 ? -18.25 26.453 22.109 1 96.81 302 GLU A CA 1
ATOM 2383 C C . GLU A 1 302 ? -17.078 27 22.906 1 96.81 302 GLU A C 1
ATOM 2385 O O . GLU A 1 302 ? -17.203 28.031 23.578 1 96.81 302 GLU A O 1
ATOM 2390 N N . LEU A 1 303 ? -16.047 26.391 22.781 1 97.38 303 LEU A N 1
ATOM 2391 C CA . LEU A 1 303 ? -14.852 26.781 23.516 1 97.38 303 LEU A CA 1
ATOM 2392 C C . LEU A 1 303 ? -14.234 28.047 22.922 1 97.38 303 LEU A C 1
ATOM 2394 O O . LEU A 1 303 ? -13.688 28.875 23.656 1 97.38 303 LEU A O 1
ATOM 2398 N N . VAL A 1 304 ? -14.258 28.125 21.641 1 97.5 304 VAL A N 1
ATOM 2399 C CA . VAL A 1 304 ? -13.742 29.312 20.984 1 97.5 304 VAL A CA 1
ATOM 2400 C C . VAL A 1 304 ? -14.539 30.547 21.422 1 97.5 304 VAL A C 1
ATOM 2402 O O . VAL A 1 304 ? -13.961 31.578 21.75 1 97.5 304 VAL A O 1
ATOM 2405 N N . ASP A 1 305 ? -15.836 30.469 21.484 1 96.5 305 ASP A N 1
ATOM 2406 C CA . ASP A 1 305 ? -16.719 31.562 21.844 1 96.5 305 ASP A CA 1
ATOM 2407 C C . ASP A 1 305 ? -16.562 31.922 23.328 1 96.5 305 ASP A C 1
ATOM 2409 O O . ASP A 1 305 ? -16.609 33.094 23.688 1 96.5 305 ASP A O 1
ATOM 2413 N N . ALA A 1 306 ? -16.297 30.906 24.156 1 95 306 ALA A N 1
ATOM 2414 C CA . ALA A 1 306 ? -16.094 31.156 25.578 1 95 306 ALA A CA 1
ATOM 2415 C C . ALA A 1 306 ? -14.734 31.797 25.828 1 95 306 ALA A C 1
ATOM 2417 O O . ALA A 1 306 ? -14.602 32.656 26.719 1 95 306 ALA A O 1
ATOM 2418 N N . GLY A 1 307 ? -13.773 31.391 25.188 1 94.94 307 GLY A N 1
ATOM 2419 C CA . GLY A 1 307 ? -12.422 31.922 25.297 1 94.94 307 GLY A CA 1
ATOM 2420 C C . GLY A 1 307 ? -11.695 31.438 26.531 1 94.94 307 GLY A C 1
ATOM 2421 O O . GLY A 1 307 ? -10.57 31.875 26.812 1 94.94 307 GLY A O 1
ATOM 2422 N N . GLU A 1 308 ? -12.422 30.672 27.344 1 95.19 308 GLU A N 1
ATOM 2423 C CA . GLU A 1 308 ? -11.828 30.109 28.562 1 95.19 308 GLU A CA 1
ATOM 2424 C C . GLU A 1 308 ? -12.445 28.766 28.906 1 95.19 308 GLU A C 1
ATOM 2426 O O . GLU A 1 308 ? -13.508 28.406 28.391 1 95.19 308 GLU A O 1
ATOM 2431 N N . ILE A 1 309 ? -11.633 27.984 29.641 1 94.69 309 ILE A N 1
ATOM 2432 C CA . ILE A 1 309 ? -12.109 26.688 30.125 1 94.69 309 ILE A CA 1
ATOM 2433 C C . ILE A 1 309 ? -11.805 26.547 31.609 1 94.69 309 ILE A C 1
ATOM 2435 O O . ILE A 1 309 ? -10.773 27.016 32.094 1 94.69 309 ILE A O 1
ATOM 2439 N N . GLU A 1 310 ? -12.742 26.031 32.312 1 92.75 310 GLU A N 1
ATOM 2440 C CA . GLU A 1 310 ? -12.523 25.781 33.75 1 92.75 310 GLU A CA 1
ATOM 2441 C C . GLU A 1 310 ? -12.094 24.344 34 1 92.75 310 GLU A C 1
ATOM 2443 O O . GLU A 1 310 ? -12.797 23.406 33.625 1 92.75 310 GLU A O 1
ATOM 2448 N N . VAL A 1 311 ? -10.891 24.234 34.469 1 92.31 311 VAL A N 1
ATOM 2449 C CA . VAL A 1 311 ? -10.359 22.922 34.781 1 92.31 311 VAL A CA 1
ATOM 2450 C C . VAL A 1 311 ? -9.883 22.891 36.25 1 92.31 311 VAL A C 1
ATOM 2452 O O . VAL A 1 311 ? -9.023 23.688 36.625 1 92.31 311 VAL A O 1
ATOM 2455 N N . ASP A 1 312 ? -10.422 21.984 37.094 1 88.56 312 ASP A N 1
ATOM 2456 C CA . ASP A 1 312 ? -10.062 21.797 38.5 1 88.56 312 ASP A CA 1
ATOM 2457 C C . ASP A 1 312 ? -10.094 23.125 39.25 1 88.56 312 ASP A C 1
ATOM 2459 O O . ASP A 1 312 ? -9.156 23.453 39.969 1 88.56 312 ASP A O 1
ATOM 2463 N N . GLY A 1 313 ? -11.016 24 39 1 85.31 313 GLY A N 1
ATOM 2464 C CA . GLY A 1 313 ? -11.227 25.234 39.719 1 85.31 313 GLY A CA 1
ATOM 2465 C C . GLY A 1 313 ? -10.453 26.406 39.156 1 85.31 313 GLY A C 1
ATOM 2466 O O . GLY A 1 313 ? -10.57 27.531 39.625 1 85.31 313 GLY A O 1
ATOM 2467 N N . HIS A 1 314 ? -9.648 26.203 38.094 1 91.88 314 HIS A N 1
ATOM 2468 C CA . HIS A 1 314 ? -8.867 27.266 37.469 1 91.88 314 HIS A CA 1
ATOM 2469 C C . HIS A 1 314 ? -9.461 27.656 36.125 1 91.88 314 HIS A C 1
ATOM 2471 O O . HIS A 1 314 ? -9.805 26.797 35.312 1 91.88 314 HIS A O 1
ATOM 2477 N N . LYS A 1 315 ? -9.562 28.906 35.938 1 92.56 315 LYS A N 1
ATOM 2478 C CA . LYS A 1 315 ? -10 29.406 34.656 1 92.56 315 LYS A CA 1
ATOM 2479 C C . LYS A 1 315 ? -8.812 29.688 33.75 1 92.56 315 LYS A C 1
ATOM 2481 O O . LYS A 1 315 ? -8 30.562 34 1 92.56 315 LYS A O 1
ATOM 2486 N N . ILE A 1 316 ? -8.758 28.969 32.719 1 94.94 316 ILE A N 1
ATOM 2487 C CA . ILE A 1 316 ? -7.617 29.047 31.812 1 94.94 316 ILE A CA 1
ATOM 2488 C C . ILE A 1 316 ? -8.039 29.703 30.5 1 94.94 316 ILE A C 1
ATOM 2490 O O . ILE A 1 316 ? -8.953 29.219 29.828 1 94.94 316 ILE A O 1
ATOM 2494 N N . PRO A 1 317 ? -7.43 30.828 30.172 1 96.12 317 PRO A N 1
ATOM 2495 C CA . PRO A 1 317 ? -7.734 31.422 28.875 1 96.12 317 PRO A CA 1
ATOM 2496 C C . PRO A 1 317 ? -7.273 30.562 27.703 1 96.12 317 PRO A C 1
ATOM 2498 O O . PRO A 1 317 ? -6.199 29.969 27.75 1 96.12 317 PRO A O 1
ATOM 2501 N N . LEU A 1 318 ? -8.094 30.484 26.641 1 97.12 318 LEU A N 1
ATOM 2502 C CA . LEU A 1 318 ? -7.809 29.656 25.484 1 97.12 318 LEU A CA 1
ATOM 2503 C C . LEU A 1 318 ? -7.695 30.516 24.219 1 97.12 318 LEU A C 1
ATOM 2505 O O . LEU A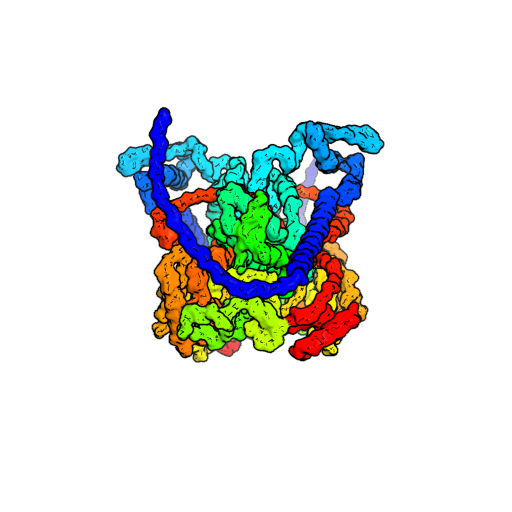 1 318 ? -8.422 31.5 24.062 1 97.12 318 LEU A O 1
ATOM 2509 N N . GLU A 1 319 ? -6.742 30.219 23.375 1 96.62 319 GLU A N 1
ATOM 2510 C CA . GLU A 1 319 ? -6.617 30.766 22.031 1 96.62 319 GLU A CA 1
ATOM 2511 C C . GLU A 1 319 ? -6.52 29.641 21 1 96.62 319 GLU A C 1
ATOM 2513 O O . GLU A 1 319 ? -5.637 28.781 21.078 1 96.62 319 GLU A O 1
ATOM 2518 N N . PHE A 1 320 ? -7.352 29.719 20.047 1 97.81 320 PHE A N 1
ATOM 2519 C CA . PHE A 1 320 ? -7.43 28.625 19.078 1 97.81 320 PHE A CA 1
ATOM 2520 C C . PHE A 1 320 ? -6.844 29.062 17.734 1 97.81 320 PHE A C 1
ATOM 2522 O O . PHE A 1 320 ? -7.023 30.203 17.312 1 97.81 320 PHE A O 1
ATOM 2529 N N . TYR A 1 321 ? -6.148 28.141 17.141 1 97.88 321 TYR A N 1
ATOM 2530 C CA . TYR A 1 321 ? -5.625 28.297 15.797 1 97.88 321 TYR A CA 1
ATOM 2531 C C . TYR A 1 321 ? -6.098 27.156 14.898 1 97.88 321 TYR A C 1
ATOM 2533 O O . TYR A 1 321 ? -6.371 26.047 15.383 1 97.88 321 TYR A O 1
ATOM 2541 N N . LEU A 1 322 ? -6.285 27.422 13.656 1 98.06 322 LEU A N 1
ATOM 2542 C CA . LEU A 1 322 ? -6.578 26.422 12.633 1 98.06 322 LEU A CA 1
ATOM 2543 C C . LEU A 1 322 ? -5.441 26.328 11.617 1 98.06 322 LEU A C 1
ATOM 2545 O O . LEU A 1 322 ? -4.969 27.344 11.117 1 98.06 322 LEU A O 1
ATOM 2549 N N . SER A 1 323 ? -4.965 25.094 11.43 1 97.69 323 SER A N 1
ATOM 2550 C CA . SER A 1 323 ? -3.896 24.891 10.453 1 97.69 323 SER A CA 1
ATOM 2551 C C . SER A 1 323 ? -4.074 23.578 9.695 1 97.69 323 SER A C 1
ATOM 2553 O O . SER A 1 323 ? -4.57 22.594 10.25 1 97.69 323 SER A O 1
ATOM 2555 N N . GLY A 1 324 ? -3.719 23.531 8.469 1 95.81 324 GLY A N 1
ATOM 2556 C CA . GLY A 1 324 ? -3.809 22.359 7.602 1 95.81 324 GLY A CA 1
ATOM 2557 C C . GLY A 1 324 ? -3.451 22.656 6.16 1 95.81 324 GLY A C 1
ATOM 2558 O O . GLY A 1 324 ? -3.004 23.766 5.84 1 95.81 324 GLY A O 1
ATOM 2559 N N . ASP A 1 325 ? -3.564 21.625 5.363 1 94.81 325 ASP A N 1
ATOM 2560 C CA . ASP A 1 325 ? -3.338 21.875 3.945 1 94.81 325 ASP A CA 1
ATOM 2561 C C . ASP A 1 325 ? -4.398 22.812 3.377 1 94.81 325 ASP A C 1
ATOM 2563 O O . ASP A 1 325 ? -5.465 22.984 3.973 1 94.81 325 ASP A O 1
ATOM 2567 N N . TYR A 1 326 ? -4.102 23.359 2.352 1 96.56 326 TYR A N 1
ATOM 2568 C CA . TYR A 1 326 ? -4.93 24.453 1.836 1 96.56 326 TYR A CA 1
ATOM 2569 C C . TYR A 1 326 ? -6.324 23.953 1.486 1 96.56 326 TYR A C 1
ATOM 2571 O O . TYR A 1 326 ? -7.312 24.656 1.691 1 96.56 326 TYR A O 1
ATOM 2579 N N . LYS A 1 327 ? -6.438 22.828 0.904 1 95.25 327 LYS A N 1
ATOM 2580 C CA . LYS A 1 327 ? -7.746 22.266 0.583 1 95.25 327 LYS A CA 1
ATOM 2581 C C . LYS A 1 327 ? -8.617 22.156 1.831 1 95.25 327 LYS A C 1
ATOM 2583 O O . LYS A 1 327 ? -9.789 22.547 1.812 1 95.25 327 LYS A O 1
ATOM 2588 N N . PHE A 1 328 ? -8.07 21.625 2.938 1 96.25 328 PHE A N 1
ATOM 2589 C CA . PHE A 1 328 ? -8.789 21.469 4.195 1 96.25 328 PHE A CA 1
ATOM 2590 C C . PHE A 1 328 ? -9.258 22.828 4.719 1 96.25 328 PHE A C 1
ATOM 2592 O O . PHE A 1 328 ? -10.406 22.969 5.152 1 96.25 328 PHE A O 1
ATOM 2599 N N . LEU A 1 329 ? -8.391 23.781 4.656 1 97.88 329 LEU A N 1
ATOM 2600 C CA . LEU A 1 329 ? -8.719 25.125 5.145 1 97.88 329 LEU A CA 1
ATOM 2601 C C . LEU A 1 329 ? -9.867 25.719 4.34 1 97.88 329 LEU A C 1
ATOM 2603 O O . LEU A 1 329 ? -10.797 26.297 4.91 1 97.88 329 LEU A O 1
ATOM 2607 N N . LEU A 1 330 ? -9.797 25.594 3.037 1 97.25 330 LEU A N 1
ATOM 2608 C CA . LEU A 1 330 ? -10.852 26.109 2.166 1 97.25 330 LEU A CA 1
ATOM 2609 C C . LEU A 1 330 ? -12.188 25.438 2.475 1 97.25 330 LEU A C 1
ATOM 2611 O O . LEU A 1 330 ? -13.219 26.094 2.514 1 97.25 330 LEU A O 1
ATOM 2615 N N . LEU A 1 331 ? -12.133 24.172 2.746 1 96.56 331 LEU A N 1
ATOM 2616 C CA . LEU A 1 331 ? -13.352 23.422 3.035 1 96.56 331 LEU A CA 1
ATOM 2617 C C . LEU A 1 331 ? -13.969 23.875 4.355 1 96.56 331 LEU A C 1
ATOM 2619 O O . LEU A 1 331 ? -15.18 24.125 4.43 1 96.56 331 LEU A O 1
ATOM 2623 N N . VAL A 1 332 ? -13.172 24.031 5.344 1 97.31 332 VAL A N 1
ATOM 2624 C CA . VAL A 1 332 ? -13.664 24.406 6.668 1 97.31 332 VAL A CA 1
ATOM 2625 C C . VAL A 1 332 ? -14.242 25.812 6.637 1 97.31 332 VAL A C 1
ATOM 2627 O O . VAL A 1 332 ? -15.211 26.109 7.332 1 97.31 332 VAL A O 1
ATOM 2630 N N . LEU A 1 333 ? -13.68 26.641 5.777 1 97.06 333 LEU A N 1
ATOM 2631 C CA . LEU A 1 333 ? -14.125 28.031 5.688 1 97.06 333 LEU A CA 1
ATOM 2632 C C . LEU A 1 333 ? -15.273 28.172 4.699 1 97.06 333 LEU A C 1
ATOM 2634 O O . LEU A 1 333 ? -15.82 29.266 4.52 1 97.06 333 LEU A O 1
ATOM 2638 N N . GLY A 1 334 ? -15.602 27.062 4.039 1 94.69 334 GLY A N 1
ATOM 2639 C CA . GLY A 1 334 ? -16.703 27.078 3.088 1 94.69 334 GLY A CA 1
ATOM 2640 C C . GLY A 1 334 ? -16.375 27.828 1.812 1 94.69 334 GLY A C 1
ATOM 2641 O O . GLY A 1 334 ? -17.266 28.438 1.207 1 94.69 334 GLY A O 1
ATOM 2642 N N . MET A 1 335 ? -15.156 27.859 1.463 1 94.62 335 MET A N 1
ATOM 2643 C CA . MET A 1 335 ? -14.719 28.609 0.292 1 94.62 335 MET A CA 1
ATOM 2644 C C . MET A 1 335 ? -14.555 27.688 -0.916 1 94.62 335 MET A C 1
ATOM 2646 O O . MET A 1 335 ? -14.57 26.469 -0.778 1 94.62 335 MET A O 1
ATOM 2650 N N . ASN A 1 336 ? -14.359 28.328 -2.047 1 90 336 ASN A N 1
ATOM 2651 C CA . ASN A 1 336 ? -14.172 27.594 -3.293 1 90 336 ASN A CA 1
ATOM 2652 C C . ASN A 1 336 ? -12.789 26.953 -3.355 1 90 336 ASN A C 1
ATOM 2654 O O . ASN A 1 336 ? -11.93 27.219 -2.51 1 90 336 ASN A O 1
ATOM 2658 N N . ALA A 1 337 ? -12.609 26.141 -4.41 1 89.75 337 ALA A N 1
ATOM 2659 C CA . ALA A 1 337 ? -11.375 25.391 -4.598 1 89.75 337 ALA A CA 1
ATOM 2660 C C . ALA A 1 337 ? -10.203 26.328 -4.898 1 89.75 337 ALA A C 1
ATOM 2662 O O . ALA A 1 337 ? -10.414 27.516 -5.211 1 89.75 337 ALA A O 1
ATOM 2663 N N . ALA A 1 338 ? -9.07 25.797 -4.793 1 89.44 338 ALA A N 1
ATOM 2664 C CA . ALA A 1 338 ? -7.84 26.578 -4.918 1 89.44 338 ALA A CA 1
ATOM 2665 C C . ALA A 1 338 ? -7.691 27.156 -6.32 1 89.44 338 ALA A C 1
ATOM 2667 O O . ALA A 1 338 ? -6.996 28.156 -6.52 1 89.44 338 ALA A O 1
ATOM 2668 N N . CYS A 1 339 ? -8.328 26.547 -7.277 1 88.69 339 CYS A N 1
ATOM 2669 C CA . CYS A 1 339 ? -8.172 27 -8.656 1 88.69 339 CYS A CA 1
ATOM 2670 C C . CYS A 1 339 ? -9.227 28.031 -9.023 1 88.69 339 CYS A C 1
ATOM 2672 O O . CYS A 1 339 ? -9.203 28.594 -10.117 1 88.69 339 CYS A O 1
ATOM 2674 N N . ALA A 1 340 ? -10.055 28.391 -8.094 1 91.56 340 ALA A N 1
ATOM 2675 C CA . ALA A 1 340 ? -11.125 29.359 -8.344 1 91.56 340 ALA A CA 1
ATOM 2676 C C . ALA A 1 340 ? -10.57 30.781 -8.445 1 91.56 340 ALA A C 1
ATOM 2678 O O . ALA A 1 340 ? -9.391 31.016 -8.172 1 91.56 340 ALA A O 1
ATOM 2679 N N . ASP A 1 341 ? -11.406 31.688 -8.852 1 92.31 341 ASP A N 1
ATOM 2680 C CA . ASP A 1 341 ? -11.008 33.094 -9.07 1 92.31 341 ASP A CA 1
ATOM 2681 C C . ASP A 1 341 ? -10.578 33.75 -7.766 1 92.31 341 ASP A C 1
ATOM 2683 O O . ASP A 1 341 ? -9.602 34.5 -7.738 1 92.31 341 ASP A O 1
ATOM 2687 N N . PHE A 1 342 ? -11.352 33.5 -6.75 1 93.5 342 PHE A N 1
ATOM 2688 C CA . PHE A 1 342 ? -11.055 34 -5.422 1 93.5 342 PHE A CA 1
ATOM 2689 C C . PHE A 1 342 ? -10.789 32.875 -4.441 1 93.5 342 PHE A C 1
ATOM 2691 O O . PHE A 1 342 ? -11.719 32.375 -3.805 1 93.5 342 PHE A O 1
ATOM 2698 N N . ALA A 1 343 ? -9.5 32.562 -4.301 1 93.25 343 ALA A N 1
ATOM 2699 C CA . ALA A 1 343 ? -9.195 31.328 -3.543 1 93.25 343 ALA A CA 1
ATOM 2700 C C . ALA A 1 343 ? -8.336 31.656 -2.324 1 93.25 343 ALA A C 1
ATOM 2702 O O . ALA A 1 343 ? -8.023 30.75 -1.529 1 93.25 343 ALA A O 1
ATOM 2703 N N . CYS A 1 344 ? -7.941 32.875 -2.129 1 95.88 344 CYS A N 1
ATOM 2704 C CA . CYS A 1 344 ? -7.129 33.219 -0.959 1 95.88 344 CYS A CA 1
ATOM 2705 C C . CYS A 1 344 ? -7.988 33.281 0.295 1 95.88 344 CYS A C 1
ATOM 2707 O O . CYS A 1 344 ? -8.969 34.062 0.329 1 95.88 344 CYS A O 1
ATOM 2709 N N . ILE A 1 345 ? -7.645 32.625 1.3 1 96.19 345 ILE A N 1
ATOM 2710 C CA . ILE A 1 345 ? -8.469 32.562 2.502 1 96.19 345 ILE A CA 1
ATOM 2711 C C . ILE A 1 345 ? -8.266 33.844 3.332 1 96.19 345 ILE A C 1
ATOM 2713 O O . ILE A 1 345 ? -9.047 34.125 4.242 1 96.19 345 ILE A O 1
ATOM 2717 N N . TYR A 1 346 ? -7.273 34.688 2.986 1 96.88 346 TYR A N 1
ATOM 2718 C CA . TYR A 1 346 ? -6.938 35.844 3.812 1 96.88 346 TYR A CA 1
ATOM 2719 C C . TYR A 1 346 ? -7.438 37.125 3.174 1 96.88 346 TYR A C 1
ATOM 2721 O O . TYR A 1 346 ? -7.621 38.125 3.859 1 96.88 346 TYR A O 1
ATOM 2729 N N . CYS A 1 347 ? -7.531 37.125 1.839 1 95.88 347 CYS A N 1
ATOM 2730 C CA . CYS A 1 347 ? -7.863 38.375 1.18 1 95.88 347 CYS A CA 1
ATOM 2731 C C . CYS A 1 347 ? -8.719 38.156 -0.059 1 95.88 347 CYS A C 1
ATOM 2733 O O . CYS A 1 347 ? -8.969 37 -0.433 1 95.88 347 CYS A O 1
ATOM 2735 N N . THR A 1 348 ? -9.148 39.219 -0.762 1 93.12 348 THR A N 1
ATOM 2736 C CA . THR A 1 348 ? -10.086 39.125 -1.882 1 93.12 348 THR A CA 1
ATOM 2737 C C . THR A 1 348 ? -9.336 39.188 -3.211 1 93.12 348 THR A C 1
ATOM 2739 O O . THR A 1 348 ? -9.898 39.625 -4.227 1 93.12 348 THR A O 1
ATOM 2742 N N . ILE A 1 349 ? -8.109 38.781 -3.244 1 94.44 349 ILE A N 1
ATOM 2743 C CA . ILE A 1 349 ? -7.328 38.906 -4.477 1 94.44 349 ILE A CA 1
ATOM 2744 C C . ILE A 1 349 ? -7.895 37.938 -5.527 1 94.44 349 ILE A C 1
ATOM 2746 O O . ILE A 1 349 ? -8.312 36.812 -5.203 1 94.44 349 ILE A O 1
ATOM 2750 N N . HIS A 1 350 ? -7.938 38.469 -6.758 1 94.81 350 HIS A N 1
ATOM 2751 C CA . HIS A 1 350 ? -8.32 37.656 -7.902 1 94.81 350 HIS A CA 1
ATOM 2752 C C . HIS A 1 350 ? -7.137 36.844 -8.43 1 94.81 350 HIS A C 1
ATOM 2754 O O . HIS A 1 350 ? -6 37.312 -8.398 1 94.81 350 HIS A O 1
ATOM 2760 N N . LYS A 1 351 ? -7.387 35.688 -8.906 1 94.62 351 LYS A N 1
ATOM 2761 C CA . LYS A 1 351 ? -6.332 34.781 -9.344 1 94.62 351 LYS A CA 1
ATOM 2762 C C . LYS A 1 351 ? -5.457 35.438 -10.414 1 94.62 351 LYS A C 1
ATOM 2764 O O . LYS A 1 351 ? -4.262 35.156 -10.508 1 94.62 351 LYS A O 1
ATOM 2769 N N . ASN A 1 352 ? -5.977 36.375 -11.227 1 93.75 352 ASN A N 1
ATOM 2770 C CA . ASN A 1 352 ? -5.246 37 -12.32 1 93.75 352 ASN A CA 1
ATOM 2771 C C . ASN A 1 352 ? -4.375 38.156 -11.828 1 93.75 352 ASN A C 1
ATOM 2773 O O . ASN A 1 352 ? -3.627 38.75 -12.602 1 93.75 352 ASN A O 1
ATOM 2777 N N . GLU A 1 353 ? -4.43 38.375 -10.539 1 95 353 GLU A N 1
ATOM 2778 C CA . GLU A 1 353 ? -3.664 39.5 -10.008 1 95 353 GLU A CA 1
ATOM 2779 C C . GLU A 1 353 ? -2.619 39.031 -9 1 95 353 GLU A C 1
ATOM 2781 O O . GLU A 1 353 ? -1.873 39.844 -8.445 1 95 353 GLU A O 1
ATOM 2786 N N . ARG A 1 354 ? -2.467 37.812 -8.773 1 94.94 354 ARG A N 1
ATOM 2787 C CA . ARG A 1 354 ? -1.585 37.281 -7.742 1 94.94 354 ARG A CA 1
ATOM 2788 C C . ARG A 1 354 ? -0.125 37.594 -8.062 1 94.94 354 ARG A C 1
ATOM 2790 O O . ARG A 1 354 ? 0.71 37.656 -7.156 1 94.94 354 ARG A O 1
ATOM 2797 N N . TRP A 1 355 ? 0.157 37.75 -9.328 1 94 355 TRP A N 1
ATOM 2798 C CA . TRP A 1 355 ? 1.528 37.969 -9.789 1 94 355 TRP A CA 1
ATOM 2799 C C . TRP A 1 355 ? 2.006 39.375 -9.477 1 94 355 TRP A C 1
ATOM 2801 O O . TRP A 1 355 ? 3.207 39.656 -9.5 1 94 355 TRP A O 1
ATOM 2811 N N . ASP A 1 356 ? 1.056 40.281 -9.172 1 94.38 356 ASP A N 1
ATOM 2812 C CA . ASP A 1 356 ? 1.366 41.719 -9 1 94.38 356 ASP A CA 1
ATOM 2813 C C . ASP A 1 356 ? 2.037 41.969 -7.656 1 94.38 356 ASP A C 1
ATOM 2815 O O . ASP A 1 356 ? 1.403 41.844 -6.605 1 94.38 356 ASP A O 1
ATOM 2819 N N . THR A 1 357 ? 3.316 42.375 -7.695 1 94 357 THR A N 1
ATOM 2820 C CA . THR A 1 357 ? 4.074 42.594 -6.473 1 94 357 THR A CA 1
ATOM 2821 C C . THR A 1 357 ? 4.25 44.094 -6.227 1 94 357 THR A C 1
ATOM 2823 O O . THR A 1 357 ? 5.137 44.5 -5.477 1 94 357 THR A O 1
ATOM 2826 N N . SER A 1 358 ? 3.424 44.875 -6.777 1 94.12 358 SER A N 1
ATOM 2827 C CA . SER A 1 358 ? 3.564 46.312 -6.691 1 94.12 358 SER A CA 1
ATOM 2828 C C . SER A 1 358 ? 2.961 46.875 -5.402 1 94.12 358 SER A C 1
ATOM 2830 O O . SER A 1 358 ? 3.24 48 -5.004 1 94.12 358 SER A O 1
ATOM 2832 N N . LYS A 1 359 ? 2.258 46.031 -4.711 1 94.44 359 LYS A N 1
ATOM 2833 C CA . LYS A 1 359 ? 1.588 46.5 -3.502 1 94.44 359 LYS A CA 1
ATOM 2834 C C . LYS A 1 359 ? 2.521 46.438 -2.297 1 94.44 359 LYS A C 1
ATOM 2836 O O . LYS A 1 359 ? 3.482 45.656 -2.291 1 94.44 359 LYS A O 1
ATOM 2841 N N . THR A 1 360 ? 2.109 47.188 -1.296 1 94.25 360 THR A N 1
ATOM 2842 C CA . THR A 1 360 ? 2.914 47.219 -0.079 1 94.25 360 THR A CA 1
ATOM 2843 C C . THR A 1 360 ? 2.602 46 0.807 1 94.25 360 THR A C 1
ATOM 2845 O O . THR A 1 360 ? 1.594 45.312 0.606 1 94.25 360 THR A O 1
ATOM 2848 N N . GLU A 1 361 ? 3.391 45.75 1.795 1 93.44 361 GLU A N 1
ATOM 2849 C CA . GLU A 1 361 ? 3.318 44.562 2.67 1 93.44 361 GLU A CA 1
ATOM 2850 C C . GLU A 1 361 ? 1.966 44.5 3.375 1 93.44 361 GLU A C 1
ATOM 2852 O O . GLU A 1 361 ? 1.373 43.406 3.477 1 93.44 361 GLU A O 1
ATOM 2857 N N . GLY A 1 362 ? 1.443 45.531 3.805 1 92.06 362 GLY A N 1
ATOM 2858 C CA . GLY A 1 362 ? 0.214 45.531 4.582 1 92.06 362 GLY A CA 1
ATOM 2859 C C . GLY A 1 362 ? -1.024 45.75 3.734 1 92.06 362 GLY A C 1
ATOM 2860 O O . GLY A 1 362 ? -2.141 45.812 4.258 1 92.06 362 GLY A O 1
ATOM 2861 N N . TYR A 1 363 ? -0.867 45.75 2.436 1 94.5 363 TYR A N 1
ATOM 2862 C CA . TYR A 1 363 ? -1.947 46.125 1.539 1 94.5 363 TYR A CA 1
ATOM 2863 C C . TYR A 1 363 ? -3.135 45.188 1.667 1 94.5 363 TYR A C 1
ATOM 2865 O O . TYR A 1 363 ? -4.277 45.625 1.809 1 94.5 363 TYR A O 1
ATOM 2873 N N . TYR A 1 364 ? -2.896 43.938 1.675 1 95.38 364 TYR A N 1
ATOM 2874 C CA . TYR A 1 364 ? -3.977 42.969 1.62 1 95.38 364 TYR A CA 1
ATOM 2875 C C . TYR A 1 364 ? -4.523 42.688 3.014 1 95.38 364 TYR A C 1
ATOM 2877 O O . TYR A 1 364 ? -5.477 41.906 3.166 1 95.38 364 TYR A O 1
ATOM 2885 N N . TRP A 1 365 ? -3.936 43.188 4.023 1 94.31 365 TRP A N 1
ATOM 2886 C CA . TRP A 1 365 ? -4.449 43.094 5.387 1 94.31 365 TRP A CA 1
ATOM 2887 C C . TRP A 1 365 ? -5.258 44.344 5.758 1 94.31 365 TRP A C 1
ATOM 2889 O O . TRP A 1 365 ? -5.812 44.406 6.859 1 94.31 365 TRP A O 1
ATOM 2899 N N . SER A 1 366 ? -5.293 45.281 4.848 1 90.5 366 SER A N 1
ATOM 2900 C CA . SER A 1 366 ? -6.047 46.531 5.082 1 90.5 366 SER A CA 1
ATOM 2901 C C . SER A 1 366 ? -7.547 46.25 5.086 1 90.5 366 SER A C 1
ATOM 2903 O O . SER A 1 366 ? -8 45.219 4.59 1 90.5 366 SER A O 1
ATOM 2905 N N . SER A 1 367 ? -8.172 47.375 5.652 1 80.75 367 SER A N 1
ATOM 2906 C CA . SER A 1 367 ? -9.625 47.281 5.809 1 80.75 367 SER A CA 1
ATOM 2907 C C . SER A 1 367 ? -10.32 47.188 4.457 1 80.75 367 SER A C 1
ATOM 2909 O O . SER A 1 367 ? -10.008 47.938 3.535 1 80.75 367 SER A O 1
ATOM 2911 N N . GLY A 1 368 ? -11.055 46.281 4.094 1 82.31 368 GLY A N 1
ATOM 2912 C CA . GLY A 1 368 ? -11.789 46.094 2.854 1 82.31 368 GLY A CA 1
ATOM 2913 C C . GLY A 1 368 ? -11.242 44.938 2.023 1 82.31 368 GLY A C 1
ATOM 2914 O O . GLY A 1 368 ? -11.953 44.375 1.187 1 82.31 368 GLY A O 1
ATOM 2915 N N . LYS A 1 369 ? -9.914 44.719 2.24 1 90.5 369 LYS A N 1
ATOM 2916 C CA . LYS A 1 369 ? -9.312 43.656 1.431 1 90.5 369 LYS A CA 1
ATOM 2917 C C . LYS A 1 369 ? -9.172 42.344 2.23 1 90.5 369 LYS A C 1
ATOM 2919 O O . LYS A 1 369 ? -9.211 41.25 1.666 1 90.5 369 LYS A O 1
ATOM 2924 N N . ALA A 1 370 ? -9.062 42.531 3.506 1 93.56 370 ALA A N 1
ATOM 2925 C CA . ALA A 1 370 ? -8.859 41.344 4.363 1 93.56 370 ALA A CA 1
ATOM 2926 C C . ALA A 1 370 ? -10.188 40.656 4.668 1 93.56 370 ALA A C 1
ATOM 2928 O O . ALA A 1 370 ? -11.211 41.312 4.859 1 93.56 370 ALA A O 1
ATOM 2929 N N . TRP A 1 371 ? -10.086 39.344 4.75 1 92.44 371 TRP A N 1
ATOM 2930 C CA . TRP A 1 371 ? -11.258 38.562 5.125 1 92.44 371 TRP A CA 1
ATOM 2931 C C . TRP A 1 371 ? -11.461 38.562 6.637 1 92.44 371 TRP A C 1
ATOM 2933 O O . TRP A 1 371 ? -10.492 38.594 7.398 1 92.44 371 TRP A O 1
ATOM 2943 N N . THR A 1 372 ? -12.672 38.625 7.012 1 93.06 372 THR A N 1
ATOM 2944 C CA . THR A 1 372 ? -13.109 38.312 8.367 1 93.06 372 THR A CA 1
ATOM 2945 C C . THR A 1 372 ? -14.156 37.219 8.352 1 93.06 372 THR A C 1
ATOM 2947 O O . THR A 1 372 ? -14.812 37 7.332 1 93.06 372 THR A O 1
ATOM 2950 N N . LEU A 1 373 ? -14.188 36.562 9.469 1 94.44 373 LEU A N 1
ATOM 2951 C CA . LEU A 1 373 ? -15.156 35.469 9.531 1 94.44 373 LEU A CA 1
ATOM 2952 C C . LEU A 1 373 ? -16.562 36 9.305 1 94.44 373 LEU A C 1
ATOM 2954 O O . LEU A 1 373 ? -17.391 35.312 8.68 1 94.44 373 LEU A O 1
ATOM 2958 N N . ALA A 1 374 ? -16.844 37.156 9.828 1 91.81 374 ALA A N 1
ATOM 2959 C CA . ALA A 1 374 ? -18.156 37.781 9.672 1 91.81 374 ALA A CA 1
ATOM 2960 C C . ALA A 1 374 ? -18.453 38.094 8.211 1 91.81 374 ALA A C 1
ATOM 2962 O O . ALA A 1 374 ? -19.562 37.844 7.719 1 91.81 374 ALA A O 1
ATOM 2963 N N . LYS A 1 375 ? -17.5 38.594 7.566 1 91.62 375 LYS A N 1
ATOM 2964 C CA . LYS A 1 375 ? -17.656 38.906 6.145 1 91.62 375 LYS A CA 1
ATOM 2965 C C . LYS A 1 375 ? -17.875 37.625 5.332 1 91.62 375 LYS A C 1
ATOM 2967 O O . LYS A 1 375 ? -18.688 37.594 4.406 1 91.62 375 LYS A O 1
ATOM 2972 N N . ASN A 1 376 ? -17.062 36.625 5.652 1 92.12 376 ASN A N 1
ATOM 2973 C CA . ASN A 1 376 ? -17.203 35.344 4.98 1 92.12 376 ASN A CA 1
ATOM 2974 C C . ASN A 1 376 ? -18.609 34.781 5.121 1 92.12 376 ASN A C 1
ATOM 2976 O O . ASN A 1 376 ? -19.188 34.281 4.152 1 92.12 376 ASN A O 1
ATOM 2980 N N . ARG A 1 377 ? -19.141 34.875 6.281 1 90.62 377 ARG A N 1
ATOM 2981 C CA . ARG A 1 377 ? -20.469 34.344 6.559 1 90.62 377 ARG A CA 1
ATOM 2982 C C . ARG A 1 377 ? -21.531 35.125 5.781 1 90.62 377 ARG A C 1
ATOM 2984 O O . ARG A 1 377 ? -22.469 34.562 5.234 1 90.62 377 ARG A O 1
ATOM 2991 N N . GLU A 1 378 ? -21.344 36.406 5.762 1 89.75 378 GLU A N 1
ATOM 2992 C CA . GLU A 1 378 ? -22.297 37.281 5.059 1 89.75 378 GLU A CA 1
ATOM 2993 C C . GLU A 1 378 ? -22.281 37 3.557 1 89.75 378 GLU A C 1
ATOM 2995 O O . GLU A 1 378 ? -23.328 36.875 2.93 1 89.75 378 GLU A O 1
ATOM 3000 N N . LEU A 1 379 ? -21.125 36.875 3.062 1 89.62 379 LEU A N 1
ATOM 3001 C CA . LEU A 1 379 ? -20.984 36.688 1.624 1 89.62 379 LEU A CA 1
ATOM 3002 C C . LEU A 1 379 ? -21.453 35.281 1.209 1 89.62 379 LEU A C 1
ATOM 3004 O O . LEU A 1 379 ? -21.891 35.094 0.073 1 89.62 379 LEU A O 1
ATOM 3008 N N . SER A 1 380 ? -21.297 34.344 2.123 1 88.94 380 SER A N 1
ATOM 3009 C CA . SER A 1 380 ? -21.703 32.969 1.818 1 88.94 380 SER A CA 1
ATOM 3010 C C . SER A 1 380 ? -23.219 32.906 1.573 1 88.94 380 SER A C 1
ATOM 3012 O O . SER A 1 380 ? -23.703 31.953 0.942 1 88.94 380 SER A O 1
ATOM 3014 N N . ARG A 1 381 ? -23.922 33.875 1.99 1 81.44 381 ARG A N 1
ATOM 3015 C CA . ARG A 1 381 ? -25.375 33.906 1.858 1 81.44 381 ARG A CA 1
ATOM 3016 C C . ARG A 1 381 ? -25.797 34.594 0.566 1 81.44 381 ARG A C 1
ATOM 3018 O O . ARG A 1 381 ? -26.969 34.531 0.165 1 81.44 381 ARG A O 1
ATOM 3025 N N . LYS A 1 382 ? -24.766 35.156 -0.032 1 79.81 382 LYS A N 1
ATOM 3026 C CA . LYS A 1 382 ? -25.062 35.875 -1.271 1 79.81 382 LYS A CA 1
ATOM 3027 C C . LYS A 1 382 ? -24.922 34.938 -2.482 1 79.81 382 LYS A C 1
ATOM 3029 O O . LYS A 1 382 ? -24.047 34.094 -2.504 1 79.81 382 LYS A O 1
ATOM 3034 N N . SER A 1 383 ? -25.828 35.156 -3.443 1 72 383 SER A N 1
ATOM 3035 C CA . SER A 1 383 ? -25.797 34.344 -4.652 1 72 383 SER A CA 1
ATOM 3036 C C . SER A 1 383 ? -24.766 34.875 -5.652 1 72 383 SER A C 1
ATOM 3038 O O . SER A 1 383 ? -24.156 34.094 -6.395 1 72 383 SER A O 1
ATOM 3040 N N . THR A 1 384 ? -24.703 36.188 -5.715 1 78.31 384 THR A N 1
ATOM 3041 C CA . THR A 1 384 ? -23.781 36.781 -6.676 1 78.31 384 THR A CA 1
ATOM 3042 C C . THR A 1 384 ? -22.703 37.594 -5.961 1 78.31 384 THR A C 1
ATOM 3044 O O . THR A 1 384 ? -22.906 38.094 -4.855 1 78.31 384 THR A O 1
ATOM 3047 N N . ASN A 1 385 ? -21.562 37.656 -6.5 1 80 385 ASN A N 1
ATOM 3048 C CA . ASN A 1 385 ? -20.438 38.406 -5.98 1 80 385 ASN A CA 1
ATOM 3049 C C . ASN A 1 385 ? -20.016 37.938 -4.594 1 80 385 ASN A C 1
ATOM 3051 O O . ASN A 1 385 ? -19.875 38.75 -3.67 1 80 385 ASN A O 1
ATOM 3055 N N . ASN A 1 386 ? -20.031 36.656 -4.43 1 86.5 386 ASN A N 1
ATOM 3056 C CA . ASN A 1 386 ? -19.688 36.062 -3.137 1 86.5 386 ASN A CA 1
ATOM 3057 C C . ASN A 1 386 ? -18.172 35.906 -2.977 1 86.5 386 ASN A C 1
ATOM 3059 O O . ASN A 1 386 ? -17.703 35.438 -1.938 1 86.5 386 ASN A O 1
ATOM 3063 N N . TYR A 1 387 ? -17.391 36.312 -3.941 1 89.94 387 TYR A N 1
ATOM 3064 C CA . TYR A 1 387 ? -15.93 36.312 -3.904 1 89.94 387 TYR A CA 1
ATOM 3065 C C . TYR A 1 387 ? -15.383 34.969 -3.447 1 89.94 387 TYR A C 1
ATOM 3067 O O . TYR A 1 387 ? -14.477 34.906 -2.613 1 89.94 387 TYR A O 1
ATOM 3075 N N . GLY A 1 388 ? -16.031 33.906 -3.799 1 89.12 388 GLY A N 1
ATOM 3076 C CA . GLY A 1 388 ? -15.531 32.562 -3.527 1 89.12 388 GLY A CA 1
ATOM 3077 C C . GLY A 1 388 ? -16.078 31.969 -2.242 1 89.12 388 GLY A C 1
ATOM 3078 O O . GLY A 1 388 ? -15.773 30.828 -1.905 1 89.12 388 GLY A O 1
ATOM 3079 N N . CYS A 1 389 ? -16.844 32.75 -1.473 1 92 389 CYS A N 1
ATOM 3080 C CA . CYS A 1 389 ? -17.5 32.25 -0.274 1 92 389 CYS A CA 1
ATOM 3081 C C . CYS A 1 389 ? -18.828 31.578 -0.619 1 92 389 CYS A C 1
ATOM 3083 O O . CYS A 1 389 ? -19.844 32.25 -0.76 1 92 389 CYS A O 1
ATOM 3085 N N . ILE A 1 390 ? -18.844 30.266 -0.57 1 88.31 390 ILE A N 1
ATOM 3086 C CA . ILE A 1 390 ? -20 29.562 -1.136 1 88.31 390 ILE A CA 1
ATOM 3087 C C . ILE A 1 390 ? -20.797 28.891 -0.02 1 88.31 390 ILE A C 1
ATOM 3089 O O . ILE A 1 390 ? -21.969 28.547 -0.205 1 88.31 390 ILE A O 1
ATOM 3093 N N . ARG A 1 391 ? -20.125 28.609 1.099 1 90.75 391 ARG A N 1
ATOM 3094 C CA . ARG A 1 391 ? -20.766 27.969 2.238 1 90.75 391 ARG A CA 1
ATOM 3095 C C . ARG A 1 391 ? -20.359 28.625 3.549 1 90.75 391 ARG A C 1
ATOM 3097 O O . ARG A 1 391 ? -19.391 29.391 3.588 1 90.75 391 ARG A O 1
ATOM 3104 N N . GLU A 1 392 ? -21.094 28.297 4.57 1 91.69 392 GLU A N 1
ATOM 3105 C CA . GLU A 1 392 ? -20.781 28.844 5.879 1 91.69 392 GLU A CA 1
ATOM 3106 C C . GLU A 1 392 ? -19.547 28.172 6.484 1 91.69 392 GLU A C 1
ATOM 3108 O O . GLU A 1 392 ? -19.391 26.953 6.375 1 91.69 392 GLU A O 1
ATOM 3113 N N . PRO A 1 393 ? -18.781 29 7.078 1 95.88 393 PRO A N 1
ATOM 3114 C CA . PRO A 1 393 ? -17.641 28.391 7.77 1 95.88 393 PRO A CA 1
ATOM 3115 C C . PRO A 1 393 ? -18.078 27.406 8.852 1 95.88 393 PRO A C 1
ATOM 3117 O O . PRO A 1 393 ? -19.062 27.641 9.547 1 95.88 393 PRO A O 1
ATOM 3120 N N . LEU A 1 394 ? -17.297 26.359 9.055 1 96.88 394 LEU A N 1
ATOM 3121 C CA . LEU A 1 394 ? -17.656 25.312 10 1 96.88 394 LEU A CA 1
ATOM 3122 C C . LEU A 1 394 ? -17.125 25.625 11.391 1 96.88 394 LEU A C 1
ATOM 3124 O O . LEU A 1 394 ? -17.625 25.109 12.391 1 96.88 394 LEU A O 1
ATOM 3128 N N . LEU A 1 395 ? -16.078 26.453 11.445 1 97.88 395 LEU A N 1
ATOM 3129 C CA . LEU A 1 395 ? -15.461 26.812 12.719 1 97.88 395 LEU A CA 1
ATOM 3130 C C . LEU A 1 395 ? -15.508 28.312 12.938 1 97.88 395 LEU A C 1
ATOM 3132 O O . LEU A 1 395 ? -15.5 29.094 11.977 1 97.88 395 LEU A O 1
ATOM 3136 N N . HIS A 1 396 ? -15.461 28.766 14.219 1 97.19 396 HIS A N 1
ATOM 3137 C CA . HIS A 1 396 ? -15.57 30.172 14.594 1 97.19 396 HIS A CA 1
ATOM 3138 C C . HIS A 1 396 ? -14.203 30.781 14.859 1 97.19 396 HIS A C 1
ATOM 3140 O O . HIS A 1 396 ? -14.102 31.844 15.461 1 97.19 396 HIS A O 1
ATOM 3146 N N . ILE A 1 397 ? -13.219 30.141 14.406 1 97.62 397 ILE A N 1
ATOM 3147 C CA . ILE A 1 397 ? -11.867 30.656 14.602 1 97.62 397 ILE A CA 1
ATOM 3148 C C . ILE A 1 397 ? -11.625 31.844 13.68 1 97.62 397 ILE A C 1
ATOM 3150 O O . ILE A 1 397 ? -11.844 31.766 12.469 1 97.62 397 ILE A O 1
ATOM 3154 N N . PRO A 1 398 ? -11.188 32.938 14.266 1 96.38 398 PRO A N 1
ATOM 3155 C CA . PRO A 1 398 ? -10.938 34.094 13.43 1 96.38 398 PRO A CA 1
ATOM 3156 C C . PRO A 1 398 ? -9.898 33.844 12.344 1 96.38 398 PRO A C 1
ATOM 3158 O O . PRO A 1 398 ? -8.914 33.125 12.578 1 96.38 398 PRO A O 1
ATOM 3161 N N . ILE A 1 399 ? -10.039 34.469 11.227 1 95.75 399 ILE A N 1
ATOM 3162 C CA . ILE A 1 399 ? -9.195 34.25 10.055 1 95.75 399 ILE A CA 1
ATOM 3163 C C . ILE A 1 399 ? -7.746 34.594 10.391 1 95.75 399 ILE A C 1
ATOM 3165 O O . ILE A 1 399 ? -6.812 33.969 9.898 1 95.75 399 ILE A O 1
ATOM 3169 N N . GLU A 1 400 ? -7.566 35.562 11.25 1 92.69 400 GLU A N 1
ATOM 3170 C CA . GLU A 1 400 ? -6.227 36 11.656 1 92.69 400 GLU A CA 1
ATOM 3171 C C . GLU A 1 400 ? -5.477 34.844 12.352 1 92.69 400 GLU A C 1
ATOM 3173 O O . GLU A 1 400 ? -4.246 34.875 12.398 1 92.69 400 GLU A O 1
ATOM 3178 N N . ASN A 1 401 ? -6.254 33.875 12.906 1 96.31 401 ASN A N 1
ATOM 3179 C CA . ASN A 1 401 ? -5.645 32.75 13.625 1 96.31 401 ASN A CA 1
ATOM 3180 C C . ASN A 1 401 ? -5.574 31.5 12.758 1 96.31 401 ASN A C 1
ATOM 3182 O O . ASN A 1 401 ? -5.277 30.406 13.258 1 96.31 401 ASN A O 1
ATOM 3186 N N . ILE A 1 402 ? -5.82 31.656 11.508 1 97.19 402 ILE A N 1
ATOM 3187 C CA . ILE A 1 402 ? -5.688 30.547 10.57 1 97.19 402 ILE A CA 1
ATOM 3188 C C . ILE A 1 402 ? -4.324 30.609 9.883 1 97.19 402 ILE A C 1
ATOM 3190 O O . ILE A 1 402 ? -3.893 31.688 9.453 1 97.19 402 ILE A O 1
ATOM 3194 N N . ARG A 1 403 ? -3.648 29.516 9.898 1 96.62 403 ARG A N 1
ATOM 3195 C CA . ARG A 1 403 ? -2.316 29.453 9.297 1 96.62 403 ARG A CA 1
ATOM 3196 C C . ARG A 1 403 ? -2.219 28.312 8.297 1 96.62 403 ARG A C 1
ATOM 3198 O O . ARG A 1 403 ? -2.717 27.219 8.555 1 96.62 403 ARG A O 1
ATOM 3205 N N . VAL A 1 404 ? -1.631 28.547 7.176 1 95.62 404 VAL A N 1
ATOM 3206 C CA . VAL A 1 404 ? -1.271 27.469 6.27 1 95.62 404 VAL A CA 1
ATOM 3207 C C . VAL A 1 404 ? -0.142 26.641 6.879 1 95.62 404 VAL A C 1
ATOM 3209 O O . VAL A 1 404 ? 0.696 27.172 7.617 1 95.62 404 VAL A O 1
ATOM 3212 N N . ASP A 1 405 ? -0.145 25.422 6.551 1 94.56 405 ASP A N 1
ATOM 3213 C CA . ASP A 1 405 ? 0.841 24.516 7.129 1 94.56 405 ASP A CA 1
ATOM 3214 C C . ASP A 1 405 ? 2.207 24.688 6.469 1 94.56 405 ASP A C 1
ATOM 3216 O O . ASP A 1 405 ? 2.301 24.797 5.246 1 94.56 405 ASP A O 1
ATOM 3220 N N . GLU A 1 406 ? 3.184 24.719 7.254 1 95.44 406 GLU A N 1
ATOM 3221 C CA . GLU A 1 406 ? 4.562 24.938 6.824 1 95.44 406 GLU A CA 1
ATOM 3222 C C . GLU A 1 406 ? 5.008 23.859 5.84 1 95.44 406 GLU A C 1
ATOM 3224 O O . GLU A 1 406 ? 5.609 24.172 4.805 1 95.44 406 GLU A O 1
ATOM 3229 N N . LEU A 1 407 ? 4.766 22.641 6.164 1 94.81 407 LEU A N 1
ATOM 3230 C CA . LEU A 1 407 ? 5.188 21.516 5.336 1 94.81 407 LEU A CA 1
ATOM 3231 C C . LEU A 1 407 ? 4.543 21.578 3.957 1 94.81 407 LEU A C 1
ATOM 3233 O O . LEU A 1 407 ? 5.227 21.422 2.941 1 94.81 407 LEU A O 1
ATOM 3237 N N . HIS A 1 408 ? 3.271 21.781 3.912 1 95.75 408 HIS A N 1
ATOM 3238 C CA . HIS A 1 408 ? 2.549 21.781 2.645 1 95.75 408 HIS A CA 1
ATOM 3239 C C . HIS A 1 408 ? 2.916 23 1.801 1 95.75 408 HIS A C 1
ATOM 3241 O O . HIS A 1 408 ? 2.863 22.953 0.57 1 95.75 408 HIS A O 1
ATOM 3247 N N . LEU A 1 409 ? 3.258 24.047 2.434 1 97.06 409 LEU A N 1
ATOM 3248 C CA . LEU A 1 409 ? 3.799 25.172 1.686 1 97.06 409 LEU A CA 1
ATOM 3249 C C . LEU A 1 409 ? 5.059 24.766 0.926 1 97.06 409 LEU A C 1
ATOM 3251 O O . LEU A 1 409 ? 5.195 25.062 -0.263 1 97.06 409 LEU A O 1
ATOM 3255 N N . LEU A 1 410 ? 5.98 24.078 1.627 1 97.06 410 LEU A N 1
ATOM 3256 C CA . LEU A 1 410 ? 7.191 23.562 0.992 1 97.06 410 LEU A CA 1
ATOM 3257 C C . LEU A 1 410 ? 6.844 22.656 -0.179 1 97.06 410 LEU A C 1
ATOM 3259 O O . LEU A 1 410 ? 7.379 22.812 -1.278 1 97.06 410 LEU A O 1
ATOM 3263 N N . LEU A 1 411 ? 5.957 21.781 0.076 1 96.44 411 LEU A N 1
ATOM 3264 C CA . LEU A 1 411 ? 5.629 20.75 -0.904 1 96.44 411 LEU A CA 1
ATOM 3265 C C . LEU A 1 411 ? 5.02 21.359 -2.158 1 96.44 411 LEU A C 1
ATOM 3267 O O . LEU A 1 411 ? 5.398 21 -3.277 1 96.44 411 LEU A O 1
ATOM 3271 N N . ARG A 1 412 ? 4.102 22.281 -1.981 1 96 412 ARG A N 1
ATOM 3272 C CA . ARG A 1 412 ? 3.355 22.828 -3.117 1 96 412 ARG A CA 1
ATOM 3273 C C . ARG A 1 412 ? 4.219 23.766 -3.943 1 96 412 ARG A C 1
ATOM 3275 O O . ARG A 1 412 ? 4.094 23.812 -5.168 1 96 412 ARG A O 1
ATOM 3282 N N . VAL A 1 413 ? 5.039 24.5 -3.326 1 97.44 413 VAL A N 1
ATOM 3283 C CA . VAL A 1 413 ? 5.934 25.391 -4.066 1 97.44 413 VAL A CA 1
ATOM 3284 C C . VAL A 1 413 ? 6.949 24.547 -4.848 1 97.44 413 VAL A C 1
ATOM 3286 O O . VAL A 1 413 ? 7.172 24.797 -6.035 1 97.44 413 VAL A O 1
ATOM 3289 N N . THR A 1 414 ? 7.531 23.578 -4.215 1 97.25 414 THR A N 1
ATOM 3290 C CA . THR A 1 414 ? 8.523 22.75 -4.887 1 97.25 414 THR A CA 1
ATOM 3291 C C . THR A 1 414 ? 7.879 21.922 -5.992 1 97.25 414 THR A C 1
ATOM 3293 O O . THR A 1 414 ? 8.508 21.641 -7.016 1 97.25 414 THR A O 1
ATOM 3296 N N . ASP A 1 415 ? 6.656 21.531 -5.773 1 96.19 415 ASP A N 1
ATOM 3297 C CA . ASP A 1 415 ? 5.945 20.828 -6.836 1 96.19 415 ASP A CA 1
ATOM 3298 C C . ASP A 1 415 ? 5.895 21.672 -8.109 1 96.19 415 ASP A C 1
ATOM 3300 O O . ASP A 1 415 ? 6.062 21.141 -9.211 1 96.19 415 ASP A O 1
ATOM 3304 N N . ARG A 1 416 ? 5.594 22.906 -7.91 1 96.38 416 ARG A N 1
ATOM 3305 C CA . ARG A 1 416 ? 5.527 23.797 -9.055 1 96.38 416 ARG A CA 1
ATOM 3306 C C . ARG A 1 416 ? 6.891 23.938 -9.719 1 96.38 416 ARG A C 1
ATOM 3308 O O . ARG A 1 416 ? 6.992 23.938 -10.953 1 96.38 416 ARG A O 1
ATOM 3315 N N . LEU A 1 417 ? 7.875 24.062 -8.945 1 97.5 417 LEU A N 1
ATOM 3316 C CA . LEU A 1 417 ? 9.227 24.188 -9.484 1 97.5 417 LEU A CA 1
ATOM 3317 C C . LEU A 1 417 ? 9.648 22.906 -10.211 1 97.5 417 LEU A C 1
ATOM 3319 O O . LEU A 1 417 ? 10.25 22.969 -11.281 1 97.5 417 LEU A O 1
ATOM 3323 N N . GLU A 1 418 ? 9.344 21.797 -9.625 1 96.62 418 GLU A N 1
ATOM 3324 C CA . GLU A 1 418 ? 9.641 20.516 -10.25 1 96.62 418 GLU A CA 1
ATOM 3325 C C . GLU A 1 418 ? 8.891 20.359 -11.578 1 96.62 418 GLU A C 1
ATOM 3327 O O . GLU A 1 418 ? 9.469 19.922 -12.57 1 96.62 418 GLU A O 1
ATOM 3332 N N . LYS A 1 419 ? 7.66 20.688 -11.523 1 96.25 419 LYS A N 1
ATOM 3333 C CA . LYS A 1 419 ? 6.848 20.625 -12.734 1 96.25 419 LYS A CA 1
ATOM 3334 C C . LYS A 1 419 ? 7.473 21.453 -13.852 1 96.25 419 LYS A C 1
ATOM 3336 O O . LYS A 1 419 ? 7.492 21.031 -15.008 1 96.25 419 LYS A O 1
ATOM 3341 N N . ASN A 1 420 ? 7.914 22.594 -13.547 1 96.25 420 ASN A N 1
ATOM 3342 C CA . ASN A 1 420 ? 8.539 23.469 -14.539 1 96.25 420 ASN A CA 1
ATOM 3343 C C . ASN A 1 420 ? 9.789 22.812 -15.133 1 96.25 420 ASN A C 1
ATOM 3345 O O . ASN A 1 420 ? 10.008 22.875 -16.344 1 96.25 420 ASN A O 1
ATOM 3349 N N . LEU A 1 421 ? 10.57 22.203 -14.258 1 96.31 421 LEU A N 1
ATOM 3350 C CA . LEU A 1 421 ? 11.773 21.516 -14.727 1 96.31 421 LEU A CA 1
ATOM 3351 C C . LEU A 1 421 ? 11.422 20.375 -15.672 1 96.31 421 LEU A C 1
ATOM 3353 O O . LEU A 1 421 ? 12.047 20.219 -16.719 1 96.31 421 LEU A O 1
ATOM 3357 N N . ILE A 1 422 ? 10.469 19.625 -15.289 1 96 422 ILE A N 1
ATOM 3358 C CA . ILE A 1 422 ? 10.062 18.469 -16.062 1 96 422 ILE A CA 1
ATOM 3359 C C . ILE A 1 422 ? 9.492 18.906 -17.406 1 96 422 ILE A C 1
ATOM 3361 O O . ILE A 1 422 ? 9.844 18.359 -18.453 1 96 422 ILE A O 1
ATOM 3365 N N . ASN A 1 423 ? 8.656 19.906 -17.359 1 93.69 423 ASN A N 1
ATOM 3366 C CA . ASN A 1 423 ? 8.062 20.422 -18.578 1 93.69 423 ASN A CA 1
ATOM 3367 C C . ASN A 1 423 ? 9.117 20.969 -19.531 1 93.69 423 ASN A C 1
ATOM 3369 O O . ASN A 1 423 ? 9.023 20.781 -20.75 1 93.69 423 ASN A O 1
ATOM 3373 N N . GLU A 1 424 ? 10.016 21.625 -19.031 1 94.12 424 GLU A N 1
ATOM 3374 C CA . GLU A 1 424 ? 11.102 22.156 -19.859 1 94.12 424 GLU A CA 1
ATOM 3375 C C . GLU A 1 424 ? 11.93 21.047 -20.484 1 94.12 424 GLU A C 1
ATOM 3377 O O . GLU A 1 424 ? 12.281 21.109 -21.656 1 94.12 424 GLU A O 1
ATOM 3382 N N . ALA A 1 425 ? 12.242 20.047 -19.672 1 94.69 425 ALA A N 1
ATOM 3383 C CA . ALA A 1 425 ? 13.016 18.922 -20.188 1 94.69 425 ALA A CA 1
ATOM 3384 C C . ALA A 1 425 ? 12.25 18.188 -21.281 1 94.69 425 ALA A C 1
ATOM 3386 O O . ALA A 1 425 ? 12.828 17.828 -22.312 1 94.69 425 ALA A O 1
ATOM 3387 N N . ILE A 1 426 ? 10.992 18 -21.078 1 93.19 426 ILE A N 1
ATOM 3388 C CA . ILE A 1 426 ? 10.156 17.328 -22.062 1 93.19 426 ILE A CA 1
ATOM 3389 C C . ILE A 1 426 ? 10.07 18.156 -23.328 1 93.19 426 ILE A C 1
ATOM 3391 O O . ILE A 1 426 ? 10.148 17.625 -24.438 1 93.19 426 ILE A O 1
ATOM 3395 N N . ALA A 1 427 ? 9.898 19.453 -23.219 1 90.44 427 ALA A N 1
ATOM 3396 C CA . ALA A 1 427 ? 9.82 20.359 -24.359 1 90.44 427 ALA A CA 1
ATOM 3397 C C . ALA A 1 427 ? 11.125 20.328 -25.172 1 90.44 427 ALA A C 1
ATOM 3399 O O . ALA A 1 427 ? 11.102 20.344 -26.406 1 90.44 427 ALA A O 1
ATOM 3400 N N . ARG A 1 428 ? 12.203 20.266 -24.547 1 91.25 428 ARG A N 1
ATOM 3401 C CA . ARG A 1 428 ? 13.5 20.203 -25.219 1 91.25 428 ARG A CA 1
ATOM 3402 C C . ARG A 1 428 ? 13.672 18.859 -25.938 1 91.25 428 ARG A C 1
ATOM 3404 O O . ARG A 1 428 ? 14.242 18.797 -27.031 1 91.25 428 ARG A O 1
ATOM 3411 N N . ASP A 1 429 ? 13.227 17.812 -25.266 1 92.62 429 ASP A N 1
ATOM 3412 C CA . ASP A 1 429 ? 13.273 16.5 -25.906 1 92.62 429 ASP A CA 1
ATOM 3413 C C . ASP A 1 429 ? 12.414 16.469 -27.172 1 92.62 429 ASP A C 1
ATOM 3415 O O . ASP A 1 429 ? 12.805 15.875 -28.172 1 92.62 429 ASP A O 1
ATOM 3419 N N . GLU A 1 430 ? 11.258 17.047 -27.094 1 88 430 GLU A N 1
ATOM 3420 C CA . GLU A 1 430 ? 10.383 17.125 -28.266 1 88 430 GLU A CA 1
ATOM 3421 C C . GLU A 1 430 ? 11.047 17.906 -29.391 1 88 430 GLU A C 1
ATOM 3423 O O . GLU A 1 430 ? 10.945 17.531 -30.562 1 88 430 GLU A O 1
ATOM 3428 N N . LYS A 1 431 ? 11.68 18.984 -29.047 1 86.12 431 LYS A N 1
ATOM 3429 C CA . LYS A 1 431 ? 12.391 19.797 -30.031 1 86.12 431 LYS A CA 1
ATOM 3430 C C . LYS A 1 431 ? 13.547 19.016 -30.641 1 86.12 431 LYS A C 1
ATOM 3432 O O . LYS A 1 431 ? 13.75 19.047 -31.859 1 86.12 431 LYS A O 1
ATOM 3437 N N . ASP A 1 432 ? 14.203 18.328 -29.781 1 87.94 432 ASP A N 1
ATOM 3438 C CA . ASP A 1 432 ? 15.344 17.531 -30.25 1 87.94 432 ASP A CA 1
ATOM 3439 C C . ASP A 1 432 ? 14.883 16.359 -31.109 1 87.94 432 ASP A C 1
ATOM 3441 O O . ASP A 1 432 ? 15.602 15.93 -32 1 87.94 432 ASP A O 1
ATOM 3445 N N . ASN A 1 433 ? 13.633 15.867 -30.75 1 86.56 433 ASN A N 1
ATOM 3446 C CA . ASN A 1 433 ? 13.117 14.688 -31.438 1 86.56 433 ASN A CA 1
ATOM 3447 C C . ASN A 1 433 ? 12.266 15.062 -32.656 1 86.56 433 ASN A C 1
ATOM 3449 O O . ASN A 1 433 ? 11.758 14.195 -33.344 1 86.56 433 ASN A O 1
ATOM 3453 N N . PHE A 1 434 ? 11.969 16.297 -32.844 1 82.56 434 PHE A N 1
ATOM 3454 C CA . PHE A 1 434 ? 11.023 16.781 -33.844 1 82.56 434 PHE A CA 1
ATOM 3455 C C . PHE A 1 434 ? 11.312 16.141 -35.188 1 82.56 434 PHE A C 1
ATOM 3457 O O . PHE A 1 434 ? 10.383 15.75 -35.906 1 82.56 434 PHE A O 1
ATOM 3464 N N . ASN A 1 435 ? 12.531 15.961 -35.656 1 79.06 435 ASN A N 1
ATOM 3465 C CA . ASN A 1 435 ? 12.844 15.438 -36.969 1 79.06 435 ASN A CA 1
ATOM 3466 C C . ASN A 1 435 ? 13.328 13.984 -36.906 1 79.06 435 ASN A C 1
ATOM 3468 O O . ASN A 1 435 ? 13.883 13.469 -37.875 1 79.06 435 ASN A O 1
ATOM 3472 N N . LYS A 1 436 ? 12.961 13.438 -35.781 1 79.88 436 LYS A N 1
ATOM 3473 C CA . LYS A 1 436 ? 13.453 12.07 -35.625 1 79.88 436 LYS A CA 1
ATOM 3474 C C . LYS A 1 436 ? 12.312 11.062 -35.75 1 79.88 436 LYS A C 1
ATOM 3476 O O . LYS A 1 436 ? 11.156 11.383 -35.469 1 79.88 436 LYS A O 1
ATOM 3481 N N . ALA A 1 437 ? 12.547 9.922 -36.188 1 67.44 437 ALA A N 1
ATOM 3482 C CA . ALA A 1 437 ? 11.578 8.828 -36.25 1 67.44 437 ALA A CA 1
ATOM 3483 C C . ALA A 1 437 ? 11.164 8.375 -34.875 1 67.44 437 ALA A C 1
ATOM 3485 O O . ALA A 1 437 ? 11.914 8.539 -33.906 1 67.44 437 ALA A O 1
ATOM 3486 N N . PRO A 1 438 ? 9.93 8.016 -34.688 1 67.62 438 PRO A N 1
ATOM 3487 C CA . PRO A 1 438 ? 9.406 7.613 -33.375 1 67.62 438 PRO A CA 1
ATOM 3488 C C . PRO A 1 438 ? 10.328 6.629 -32.656 1 67.62 438 PRO A C 1
ATOM 3490 O O . PRO A 1 438 ? 10.477 6.699 -31.422 1 67.62 438 PRO A O 1
ATOM 3493 N N . SER A 1 439 ? 10.898 5.719 -33.375 1 58.41 439 SER A N 1
ATOM 3494 C CA . SER A 1 439 ? 11.75 4.695 -32.781 1 58.41 439 SER A CA 1
ATOM 3495 C C . SER A 1 439 ? 13.055 5.297 -32.281 1 58.41 439 SER A C 1
ATOM 3497 O O . SER A 1 439 ? 13.711 4.723 -31.391 1 58.41 439 SER A O 1
ATOM 3499 N N . ALA A 1 440 ? 13.422 6.508 -32.812 1 66.44 440 ALA A N 1
ATOM 3500 C CA . ALA A 1 440 ? 14.688 7.145 -32.469 1 66.44 440 ALA A CA 1
ATOM 3501 C C . ALA A 1 440 ? 14.484 8.188 -31.375 1 66.44 440 ALA A C 1
ATOM 3503 O O . ALA A 1 440 ? 15.453 8.766 -30.875 1 66.44 440 ALA A O 1
ATOM 3504 N N . LYS A 1 441 ? 13.281 8.375 -31.109 1 76 441 LYS A N 1
ATOM 3505 C CA . LYS A 1 441 ? 13 9.398 -30.094 1 76 441 LYS A CA 1
ATOM 3506 C C . LYS A 1 441 ? 13.562 8.992 -28.734 1 76 441 LYS A C 1
ATOM 3508 O O . LYS A 1 441 ? 13.477 7.828 -28.344 1 76 441 LYS A O 1
ATOM 3513 N N . GLN A 1 442 ? 14.469 9.883 -28.25 1 79 442 GLN A N 1
ATOM 3514 C CA . GLN A 1 442 ? 15.07 9.664 -26.938 1 79 442 GLN A CA 1
ATOM 3515 C C . GLN A 1 442 ? 14.625 10.734 -25.953 1 79 442 GLN A C 1
ATOM 3517 O O . GLN A 1 442 ? 14.336 11.867 -26.344 1 79 442 GLN A O 1
ATOM 3522 N N . ASN A 1 443 ? 14.422 10.367 -24.766 1 86.94 443 ASN A N 1
ATOM 3523 C CA . ASN A 1 443 ? 14.164 11.297 -23.672 1 86.94 443 ASN A CA 1
ATOM 3524 C C . ASN A 1 443 ? 15.438 11.641 -22.922 1 86.94 443 ASN A C 1
ATOM 3526 O O . ASN A 1 443 ? 15.492 11.523 -21.703 1 86.94 443 ASN A O 1
ATOM 3530 N N . ALA A 1 444 ? 16.391 12.172 -23.688 1 89.62 444 ALA A N 1
ATOM 3531 C CA . ALA A 1 444 ? 17.719 12.383 -23.141 1 89.62 444 ALA A CA 1
ATOM 3532 C C . ALA A 1 444 ? 17.703 13.469 -22.062 1 89.62 444 ALA A C 1
ATOM 3534 O O . ALA A 1 444 ? 18.328 13.312 -21 1 89.62 444 ALA A O 1
ATOM 3535 N N . ASN A 1 445 ? 17.062 14.562 -22.359 1 93.06 445 ASN A N 1
ATOM 3536 C CA . ASN A 1 445 ? 17.031 15.664 -21.391 1 93.06 445 ASN A CA 1
ATOM 3537 C C . ASN A 1 445 ? 16.266 15.289 -20.141 1 93.06 445 ASN A C 1
ATOM 3539 O O . ASN A 1 445 ? 16.688 15.617 -19.031 1 93.06 445 ASN A O 1
ATOM 3543 N N . LEU A 1 446 ? 15.195 14.617 -20.344 1 94.25 446 LEU A N 1
ATOM 3544 C CA . LEU A 1 446 ? 14.414 14.172 -19.188 1 94.25 446 LEU A CA 1
ATOM 3545 C C . LEU A 1 446 ? 15.211 13.18 -18.344 1 94.25 446 LEU A C 1
ATOM 3547 O O . LEU A 1 446 ? 15.188 13.258 -17.109 1 94.25 446 LEU A O 1
ATOM 3551 N N . ASN A 1 447 ? 15.891 12.305 -19 1 90.81 447 ASN A N 1
ATOM 3552 C CA . ASN A 1 447 ? 16.703 11.328 -18.281 1 90.81 447 ASN A CA 1
ATOM 3553 C C . ASN A 1 447 ? 17.828 12 -17.5 1 90.81 447 ASN A C 1
ATOM 3555 O O . ASN A 1 447 ? 18.141 11.586 -16.375 1 90.81 447 ASN A O 1
ATOM 3559 N N . LYS A 1 448 ? 18.391 12.945 -18.094 1 93.31 448 LYS A N 1
ATOM 3560 C CA . LYS A 1 448 ? 19.438 13.703 -17.406 1 93.31 448 LYS A CA 1
ATOM 3561 C C . LYS A 1 448 ? 18.906 14.383 -16.156 1 93.31 448 LYS A C 1
ATOM 3563 O O . LYS A 1 448 ? 19.578 14.414 -15.125 1 93.31 448 LYS A O 1
ATOM 3568 N N . LEU A 1 449 ? 17.75 14.969 -16.312 1 95.5 449 LEU A N 1
ATOM 3569 C CA . LEU A 1 449 ? 17.109 15.617 -15.172 1 95.5 449 LEU A CA 1
ATOM 3570 C C . LEU A 1 449 ? 16.812 14.602 -14.07 1 95.5 449 LEU A C 1
ATOM 3572 O O . LEU A 1 449 ? 17.109 14.859 -12.898 1 95.5 449 LEU A O 1
ATOM 3576 N N . VAL A 1 450 ? 16.219 13.492 -14.398 1 93.31 450 VAL A N 1
ATOM 3577 C CA . VAL A 1 450 ? 15.867 12.445 -13.438 1 93.31 450 VAL A CA 1
ATOM 3578 C C . VAL A 1 450 ? 17.125 11.953 -12.727 1 93.31 450 VAL A C 1
ATOM 3580 O O . VAL A 1 450 ? 17.141 11.781 -11.508 1 93.31 450 VAL A O 1
ATOM 3583 N N . GLU A 1 451 ? 18.188 11.805 -13.477 1 90.38 451 GLU A N 1
ATOM 3584 C CA . GLU A 1 451 ? 19.453 11.352 -12.906 1 90.38 451 GLU A CA 1
ATOM 3585 C C . GLU A 1 451 ? 20.031 12.398 -11.953 1 90.38 451 GLU A C 1
ATOM 3587 O O . GLU A 1 451 ? 20.609 12.047 -10.922 1 90.38 451 GLU A O 1
ATOM 3592 N N . ALA A 1 452 ? 19.891 13.586 -12.312 1 94.06 452 ALA A N 1
ATOM 3593 C CA . ALA A 1 452 ? 20.391 14.656 -11.453 1 94.06 452 ALA A CA 1
ATOM 3594 C C . ALA A 1 452 ? 19.641 14.68 -10.117 1 94.06 452 ALA A C 1
ATOM 3596 O O . ALA A 1 452 ? 20.25 14.852 -9.062 1 94.06 452 ALA A O 1
ATOM 3597 N N . ILE A 1 453 ? 18.375 14.586 -10.18 1 93.94 453 ILE A N 1
ATOM 3598 C CA . ILE A 1 453 ? 17.578 14.578 -8.961 1 93.94 453 ILE A CA 1
ATOM 3599 C C . ILE A 1 453 ? 17.906 13.344 -8.133 1 93.94 453 ILE A C 1
ATOM 3601 O O . ILE A 1 453 ? 18.078 13.438 -6.91 1 93.94 453 ILE A O 1
ATOM 3605 N N . ARG A 1 454 ? 18.047 12.227 -8.75 1 86.06 454 ARG A N 1
ATOM 3606 C CA . ARG A 1 454 ? 18.422 11 -8.055 1 86.06 454 ARG A CA 1
ATOM 3607 C C . ARG A 1 454 ? 19.797 11.133 -7.41 1 86.06 454 ARG A C 1
ATOM 3609 O O . ARG A 1 454 ? 20.031 10.578 -6.336 1 86.06 454 ARG A O 1
ATOM 3616 N N . SER A 1 455 ? 20.641 11.781 -8.07 1 86.94 455 SER A N 1
ATOM 3617 C CA . SER A 1 455 ? 22 11.953 -7.578 1 86.94 455 SER A CA 1
ATOM 3618 C C . SER A 1 455 ? 22.016 12.766 -6.289 1 86.94 455 SER A C 1
ATOM 3620 O O . SER A 1 455 ? 23.016 12.773 -5.562 1 86.94 455 SER A O 1
ATOM 3622 N N . CYS A 1 456 ? 20.906 13.453 -6.039 1 90.31 456 CYS A N 1
ATOM 3623 C CA . CYS A 1 456 ? 20.797 14.156 -4.766 1 90.31 456 CYS A CA 1
ATOM 3624 C C . CYS A 1 456 ? 20.516 13.18 -3.627 1 90.31 456 CYS A C 1
ATOM 3626 O O . CYS A 1 456 ? 20.531 13.562 -2.457 1 90.31 456 CYS A O 1
ATOM 3628 N N . GLY A 1 457 ? 20.266 11.969 -3.902 1 78.19 457 GLY A N 1
ATOM 3629 C CA . GLY A 1 457 ? 20.047 10.961 -2.877 1 78.19 457 GLY A CA 1
ATOM 3630 C C . GLY A 1 457 ? 18.594 10.633 -2.668 1 78.19 457 GLY A C 1
ATOM 3631 O O . GLY A 1 457 ? 18.188 10.195 -1.583 1 78.19 457 GLY A O 1
ATOM 3632 N N . VAL A 1 458 ? 17.797 10.914 -3.646 1 83.5 458 VAL A N 1
ATOM 3633 C CA . VAL A 1 458 ? 16.375 10.656 -3.504 1 83.5 458 VAL A CA 1
ATOM 3634 C C . VAL A 1 458 ? 15.891 9.766 -4.648 1 83.5 458 VAL A C 1
ATOM 3636 O O . VAL A 1 458 ? 16.516 9.719 -5.711 1 83.5 458 VAL A O 1
ATOM 3639 N N . SER A 1 459 ? 14.875 8.953 -4.398 1 75.62 459 SER A N 1
ATOM 3640 C CA . SER A 1 459 ? 14.227 8.188 -5.457 1 75.62 459 SER A CA 1
ATOM 3641 C C . SER A 1 459 ? 13.258 9.055 -6.254 1 75.62 459 SER A C 1
ATOM 3643 O O . SER A 1 459 ? 12.406 9.734 -5.676 1 75.62 459 SER A O 1
ATOM 3645 N N . PHE A 1 460 ? 13.469 9.094 -7.516 1 87.12 460 PHE A N 1
ATOM 3646 C CA . PHE A 1 460 ? 12.648 9.969 -8.352 1 87.12 460 PHE A CA 1
ATOM 3647 C C . PHE A 1 460 ? 12.445 9.359 -9.734 1 87.12 460 PHE A C 1
ATOM 3649 O O . PHE A 1 460 ? 13.367 8.766 -10.297 1 87.12 460 PHE A O 1
ATOM 3656 N N . GLY A 1 461 ? 11.227 9.398 -10.211 1 86 461 GLY A N 1
ATOM 3657 C CA . GLY A 1 461 ? 10.898 8.945 -11.555 1 86 461 GLY A CA 1
ATOM 3658 C C . GLY A 1 461 ? 9.766 9.719 -12.188 1 86 461 GLY A C 1
ATOM 3659 O O . GLY A 1 461 ? 8.945 10.32 -11.484 1 86 461 GLY A O 1
ATOM 3660 N N . VAL A 1 462 ? 9.797 9.812 -13.531 1 90.31 462 VAL A N 1
ATOM 3661 C CA . VAL A 1 462 ? 8.742 10.445 -14.32 1 90.31 462 VAL A CA 1
ATOM 3662 C C . VAL A 1 462 ? 8.117 9.414 -15.266 1 90.31 462 VAL A C 1
ATOM 3664 O O . VAL A 1 462 ? 8.828 8.586 -15.844 1 90.31 462 VAL A O 1
ATOM 3667 N N . TRP A 1 463 ? 6.816 9.352 -15.312 1 84.88 463 TRP A N 1
ATOM 3668 C CA . TRP A 1 463 ? 6.152 8.406 -16.203 1 84.88 463 TRP A CA 1
ATOM 3669 C C . TRP A 1 463 ? 4.965 9.062 -16.906 1 84.88 463 TRP A C 1
ATOM 3671 O O . TRP A 1 463 ? 4.457 10.086 -16.453 1 84.88 463 TRP A O 1
ATOM 3681 N N . GLU A 1 464 ? 4.574 8.5 -17.984 1 86.31 464 GLU A N 1
ATOM 3682 C CA . GLU A 1 464 ? 3.391 8.969 -18.703 1 86.31 464 GLU A CA 1
ATOM 3683 C C . GLU A 1 464 ? 2.119 8.352 -18.125 1 86.31 464 GLU A C 1
ATOM 3685 O O . GLU A 1 464 ? 2.02 7.125 -18 1 86.31 464 GLU A O 1
ATOM 3690 N N . LYS A 1 465 ? 1.229 9.195 -17.75 1 86.25 465 LYS A N 1
ATOM 3691 C CA . LYS A 1 465 ? -0.049 8.703 -17.25 1 86.25 465 LYS A CA 1
ATOM 3692 C C . LYS A 1 465 ? -0.897 8.109 -18.359 1 86.25 465 LYS A C 1
ATOM 3694 O O . LYS A 1 465 ? -0.874 8.602 -19.5 1 86.25 465 LYS A O 1
ATOM 3699 N N . LYS A 1 466 ? -1.593 7.059 -18.031 1 84.5 466 LYS A N 1
ATOM 3700 C CA . LYS A 1 466 ? -2.492 6.418 -18.984 1 84.5 466 LYS A CA 1
ATOM 3701 C C . LYS A 1 466 ? -3.947 6.77 -18.688 1 84.5 466 LYS A C 1
ATOM 3703 O O . LYS A 1 466 ? -4.316 6.996 -17.531 1 84.5 466 LYS A O 1
ATOM 3708 N N . ASN A 1 467 ? -4.613 6.867 -19.719 1 86.12 467 ASN A N 1
ATOM 3709 C CA . ASN A 1 467 ? -6.051 7.062 -19.547 1 86.12 467 ASN A CA 1
ATOM 3710 C C . ASN A 1 467 ? -6.734 5.797 -19.031 1 86.12 467 ASN A C 1
ATOM 3712 O O . ASN A 1 467 ? -6.113 4.734 -18.969 1 86.12 467 ASN A O 1
ATOM 3716 N N . ALA A 1 468 ? -8.016 5.945 -18.719 1 81 468 ALA A N 1
ATOM 3717 C CA . ALA A 1 468 ? -8.781 4.824 -18.172 1 81 468 ALA A CA 1
ATOM 3718 C C . ALA A 1 468 ? -8.812 3.656 -19.156 1 81 468 ALA A C 1
ATOM 3720 O O . ALA A 1 468 ? -8.883 2.494 -18.75 1 81 468 ALA A O 1
ATOM 3721 N N . ASP A 1 469 ? -8.672 3.947 -20.422 1 76.44 469 ASP A N 1
ATOM 3722 C CA . ASP A 1 469 ? -8.719 2.916 -21.453 1 76.44 469 ASP A CA 1
ATOM 3723 C C . ASP A 1 469 ? -7.328 2.326 -21.688 1 76.44 469 ASP A C 1
ATOM 3725 O O . ASP A 1 469 ? -7.152 1.477 -22.562 1 76.44 469 ASP A O 1
ATOM 3729 N N . GLY A 1 470 ? -6.375 2.789 -21 1 79.06 470 GLY A N 1
ATOM 3730 C CA . GLY A 1 470 ? -5.039 2.23 -21.109 1 79.06 470 GLY A CA 1
ATOM 3731 C C . GLY A 1 470 ? -4.168 2.955 -22.109 1 79.06 470 GLY A C 1
ATOM 3732 O O . GLY A 1 470 ? -2.973 2.678 -22.234 1 79.06 470 GLY A O 1
ATOM 3733 N N . LYS A 1 471 ? -4.754 3.881 -22.859 1 78.5 471 LYS A N 1
ATOM 3734 C CA . LYS A 1 471 ? -4.016 4.609 -23.875 1 78.5 471 LYS A CA 1
ATOM 3735 C C . LYS A 1 471 ? -3.215 5.758 -23.281 1 78.5 471 LYS A C 1
ATOM 3737 O O . LYS A 1 471 ? -3.527 6.227 -22.172 1 78.5 471 LYS A O 1
ATOM 3742 N N . ALA A 1 472 ? -2.215 6.129 -23.969 1 82.38 472 ALA A N 1
ATOM 3743 C CA . ALA A 1 472 ? -1.353 7.227 -23.547 1 82.38 472 ALA A CA 1
ATOM 3744 C C . ALA A 1 472 ? -2.121 8.539 -23.484 1 82.38 472 ALA A C 1
ATOM 3746 O O . ALA A 1 472 ? -2.949 8.82 -24.359 1 82.38 472 ALA A O 1
ATOM 3747 N N . SER A 1 473 ? -1.96 9.352 -22.438 1 85.06 473 SER A N 1
ATOM 3748 C CA . SER A 1 473 ? -2.693 10.594 -22.266 1 85.06 473 SER A CA 1
ATOM 3749 C C . SER A 1 473 ? -1.861 11.797 -22.703 1 85.06 473 SER A C 1
ATOM 3751 O O . SER A 1 473 ? -2.402 12.867 -22.969 1 85.06 473 SER A O 1
ATOM 3753 N N . GLY A 1 474 ? -0.557 11.578 -22.781 1 81.56 474 GLY A N 1
ATOM 3754 C CA . GLY A 1 474 ? 0.323 12.711 -23.016 1 81.56 474 GLY A CA 1
ATOM 3755 C C . GLY A 1 474 ? 0.677 13.477 -21.75 1 81.56 474 GLY A C 1
ATOM 3756 O O . GLY A 1 474 ? 1.532 14.359 -21.781 1 81.56 474 GLY A O 1
ATOM 3757 N N . LEU A 1 475 ? -0.017 13.211 -20.703 1 89.12 475 LEU A N 1
ATOM 3758 C CA . LEU A 1 475 ? 0.275 13.828 -19.406 1 89.12 475 LEU A CA 1
ATOM 3759 C C . LEU A 1 475 ? 1.279 13 -18.625 1 89.12 475 LEU A C 1
ATOM 3761 O O . LEU A 1 475 ? 1.311 11.773 -18.75 1 89.12 475 LEU A O 1
ATOM 3765 N N . HIS A 1 476 ? 2.074 13.758 -17.875 1 90.06 476 HIS A N 1
ATOM 3766 C CA . HIS A 1 476 ? 3.123 13.055 -17.156 1 90.06 476 HIS A CA 1
ATOM 3767 C C . HIS A 1 476 ? 2.92 13.164 -15.641 1 90.06 476 HIS A C 1
ATOM 3769 O O . HIS A 1 476 ? 2.453 14.195 -15.148 1 90.06 476 HIS A O 1
ATOM 3775 N N . GLY A 1 477 ? 3.156 12.117 -15.008 1 89.38 477 GLY A N 1
ATOM 3776 C CA . GLY A 1 477 ? 3.25 12.086 -13.555 1 89.38 477 GLY A CA 1
ATOM 3777 C C . GLY A 1 477 ? 4.664 11.852 -13.055 1 89.38 477 GLY A C 1
ATOM 3778 O O . GLY A 1 477 ? 5.543 11.469 -13.828 1 89.38 477 GLY A O 1
ATOM 3779 N N . TRP A 1 478 ? 4.977 12.219 -11.891 1 91.75 478 TRP A N 1
ATOM 3780 C CA . TRP A 1 478 ? 6.301 12 -11.312 1 91.75 478 TRP A CA 1
ATOM 3781 C C . TRP A 1 478 ? 6.203 11.672 -9.828 1 91.75 478 TRP A C 1
ATOM 3783 O O . TRP A 1 478 ? 5.133 11.797 -9.227 1 91.75 478 TRP A O 1
ATOM 3793 N N . THR A 1 479 ? 7.258 11.25 -9.211 1 87.44 479 THR A N 1
ATOM 3794 C CA . THR A 1 479 ? 7.328 10.82 -7.816 1 87.44 479 THR A CA 1
ATOM 3795 C C . THR A 1 479 ? 7 11.977 -6.875 1 87.44 479 THR A C 1
ATOM 3797 O O . THR A 1 479 ? 7.559 13.07 -7.008 1 87.44 479 THR A O 1
ATOM 3800 N N . SER A 1 480 ? 5.992 11.648 -6.031 1 87.06 480 SER A N 1
ATOM 3801 C CA . SER A 1 480 ? 5.719 12.617 -4.973 1 87.06 480 SER A CA 1
ATOM 3802 C C . SER A 1 480 ? 6.695 12.461 -3.812 1 87.06 480 SER A C 1
ATOM 3804 O O . SER A 1 480 ? 6.52 11.586 -2.961 1 87.06 480 SER A O 1
ATOM 3806 N N . MET A 1 481 ? 7.57 13.352 -3.719 1 87.25 481 MET A N 1
ATOM 3807 C CA . MET A 1 481 ? 8.594 13.273 -2.682 1 87.25 481 MET A CA 1
ATOM 3808 C C . MET A 1 481 ? 8.055 13.766 -1.343 1 87.25 481 MET A C 1
ATOM 3810 O O . MET A 1 481 ? 7.164 14.617 -1.301 1 87.25 481 MET A O 1
ATOM 3814 N N . VAL A 1 482 ? 8.625 13.219 -0.27 1 86.12 482 VAL A N 1
ATOM 3815 C CA . VAL A 1 482 ? 8.234 13.609 1.082 1 86.12 482 VAL A CA 1
ATOM 3816 C C . VAL A 1 482 ? 9.023 14.852 1.507 1 86.12 482 VAL A C 1
ATOM 3818 O O . VAL A 1 482 ? 9.922 15.305 0.791 1 86.12 482 VAL A O 1
ATOM 3821 N N . GLY A 1 483 ? 8.672 15.352 2.676 1 88.94 483 GLY A N 1
ATOM 3822 C CA . GLY A 1 483 ? 9.234 16.609 3.164 1 88.94 483 GLY A CA 1
ATOM 3823 C C . GLY A 1 483 ? 10.75 16.594 3.221 1 88.94 483 GLY A C 1
ATOM 3824 O O . GLY A 1 483 ? 11.406 17.484 2.672 1 88.94 483 GLY A O 1
ATOM 3825 N N . ASP A 1 484 ? 11.289 15.531 3.748 1 85.44 484 ASP A N 1
ATOM 3826 C CA . ASP A 1 484 ? 12.734 15.453 3.914 1 85.44 484 ASP A CA 1
ATOM 3827 C C . ASP A 1 484 ? 13.438 15.328 2.562 1 85.44 484 ASP A C 1
ATOM 3829 O O . ASP A 1 484 ? 14.523 15.875 2.371 1 85.44 484 ASP A O 1
ATOM 3833 N N . GLU A 1 485 ? 12.859 14.648 1.664 1 88.81 485 GLU A N 1
ATOM 3834 C CA . GLU A 1 485 ? 13.414 14.516 0.319 1 88.81 485 GLU A CA 1
ATOM 3835 C C . GLU A 1 485 ? 13.383 15.852 -0.421 1 88.81 485 GLU A C 1
ATOM 3837 O O . GLU A 1 485 ? 14.344 16.203 -1.117 1 88.81 485 GLU A O 1
ATOM 3842 N N . LYS A 1 486 ? 12.289 16.562 -0.219 1 94.62 486 LYS A N 1
ATOM 3843 C CA . LYS A 1 486 ? 12.18 17.875 -0.844 1 94.62 486 LYS A CA 1
ATOM 3844 C C . LYS A 1 486 ? 13.25 18.828 -0.318 1 94.62 486 LYS A C 1
ATOM 3846 O O . LYS A 1 486 ? 13.812 19.609 -1.078 1 94.62 486 LYS A O 1
ATOM 3851 N N . LYS A 1 487 ? 13.484 18.75 0.948 1 93.44 487 LYS A N 1
ATOM 3852 C CA . LYS A 1 487 ? 14.516 19.594 1.545 1 93.44 487 LYS A CA 1
ATOM 3853 C C . LYS A 1 487 ? 15.898 19.266 0.988 1 93.44 487 LYS A C 1
ATOM 3855 O O . LYS A 1 487 ? 16.688 20.156 0.703 1 93.44 487 LYS A O 1
ATOM 3860 N N . THR A 1 488 ? 16.125 18.016 0.802 1 92.19 488 THR A N 1
ATOM 3861 C CA . THR A 1 488 ? 17.391 17.578 0.253 1 92.19 488 THR A CA 1
ATOM 3862 C C . THR A 1 488 ? 17.578 18.062 -1.181 1 92.19 488 THR A C 1
ATOM 3864 O O . THR A 1 488 ? 18.641 18.547 -1.548 1 92.19 488 THR A O 1
ATOM 3867 N N . VAL A 1 489 ? 16.578 17.953 -1.888 1 94.69 489 VAL A N 1
ATOM 3868 C CA . VAL A 1 489 ? 16.625 18.375 -3.283 1 94.69 489 VAL A CA 1
ATOM 3869 C C . VAL A 1 489 ? 16.781 19.891 -3.352 1 94.69 489 VAL A C 1
ATOM 3871 O O . VAL A 1 489 ? 17.516 20.406 -4.191 1 94.69 489 VAL A O 1
ATOM 3874 N N . LEU A 1 490 ? 16.078 20.578 -2.5 1 95.62 490 LEU A N 1
ATOM 3875 C CA . LEU A 1 490 ? 16.156 22.031 -2.447 1 95.62 490 LEU A CA 1
ATOM 3876 C C . LEU A 1 490 ? 17.578 22.484 -2.139 1 95.62 490 LEU A C 1
ATOM 3878 O O . LEU A 1 490 ? 18.016 23.531 -2.633 1 95.62 490 LEU A O 1
ATOM 3882 N N . ARG A 1 491 ? 18.281 21.719 -1.421 1 93.56 491 ARG A N 1
ATOM 3883 C CA . ARG A 1 491 ? 19.625 22.078 -0.985 1 93.56 491 ARG A CA 1
ATOM 3884 C C . ARG A 1 491 ? 20.656 21.719 -2.049 1 93.56 491 ARG A C 1
ATOM 3886 O O . ARG A 1 491 ? 21.609 22.469 -2.27 1 93.56 491 ARG A O 1
ATOM 3893 N N . ASN A 1 492 ? 20.469 20.641 -2.762 1 93.44 492 ASN A N 1
ATOM 3894 C CA . ASN A 1 492 ? 21.562 20.078 -3.551 1 93.44 492 ASN A CA 1
ATOM 3895 C C . ASN A 1 492 ? 21.312 20.25 -5.047 1 93.44 492 ASN A C 1
ATOM 3897 O O . ASN A 1 492 ? 22.266 20.344 -5.828 1 93.44 492 ASN A O 1
ATOM 3901 N N . LEU A 1 493 ? 20.141 20.312 -5.465 1 96 493 LEU A N 1
ATOM 3902 C CA . LEU A 1 493 ? 19.812 20.266 -6.887 1 96 493 LEU A CA 1
ATOM 3903 C C . LEU A 1 493 ? 20.234 21.562 -7.574 1 96 493 LEU A C 1
ATOM 3905 O O . LEU A 1 493 ? 20.672 21.547 -8.727 1 96 493 LEU A O 1
ATOM 3909 N N . PRO A 1 494 ? 20.094 22.719 -6.957 1 96.31 494 PRO A N 1
ATOM 3910 C CA . PRO A 1 494 ? 20.375 23.984 -7.629 1 96.31 494 PRO A CA 1
ATOM 3911 C C . PRO A 1 494 ? 21.797 24.031 -8.203 1 96.31 494 PRO A C 1
ATOM 3913 O O . PRO A 1 494 ? 22.016 24.609 -9.273 1 96.31 494 PRO A O 1
ATOM 3916 N N . ASP A 1 495 ? 22.703 23.453 -7.633 1 93.56 495 ASP A N 1
ATOM 3917 C CA . ASP A 1 495 ? 24.094 23.484 -8.086 1 93.56 495 ASP A CA 1
ATOM 3918 C C . ASP A 1 495 ? 24.266 22.672 -9.367 1 93.56 495 ASP A C 1
ATOM 3920 O O . ASP A 1 495 ? 25.219 22.891 -10.125 1 93.56 495 ASP A O 1
ATOM 3924 N N . LYS A 1 496 ? 23.391 21.859 -9.625 1 93.94 496 LYS A N 1
ATOM 3925 C CA . LYS A 1 496 ? 23.5 20.969 -10.781 1 93.94 496 LYS A CA 1
ATOM 3926 C C . LYS A 1 496 ? 22.672 21.484 -11.945 1 93.94 496 LYS A C 1
ATOM 3928 O O . LYS A 1 496 ? 22.859 21.047 -13.086 1 93.94 496 LYS A O 1
ATOM 3933 N N . LEU A 1 497 ? 21.766 22.359 -11.75 1 94.56 497 LEU A N 1
ATOM 3934 C CA . LEU A 1 497 ? 20.766 22.781 -12.719 1 94.56 497 LEU A CA 1
ATOM 3935 C C . LEU A 1 497 ? 21.406 23.469 -13.914 1 94.56 497 LEU A C 1
ATOM 3937 O O . LEU A 1 497 ? 20.984 23.281 -15.055 1 94.56 497 LEU A O 1
ATOM 3941 N N . PRO A 1 498 ? 22.469 24.219 -13.734 1 92 498 PRO A N 1
ATOM 3942 C CA . PRO A 1 498 ? 23.062 24.906 -14.883 1 92 498 PRO A CA 1
ATOM 3943 C C . PRO A 1 498 ? 23.609 23.922 -15.93 1 92 498 PRO A C 1
ATOM 3945 O O . PRO A 1 498 ? 23.703 24.266 -17.109 1 92 498 PRO A O 1
ATOM 3948 N N . GLU A 1 499 ? 23.875 22.719 -15.523 1 88.62 499 GLU A N 1
ATOM 3949 C CA . GLU A 1 499 ? 24.422 21.719 -16.438 1 88.62 499 GLU A CA 1
ATOM 3950 C C . GLU A 1 499 ? 23.297 20.953 -17.125 1 88.62 499 GLU A C 1
ATOM 3952 O O . GLU A 1 499 ? 23.531 20.312 -18.156 1 88.62 499 GLU A O 1
ATOM 3957 N N . ILE A 1 500 ? 22.172 21.047 -16.641 1 90.19 500 ILE A N 1
ATOM 3958 C CA . ILE A 1 500 ? 21.078 20.188 -17.094 1 90.19 500 ILE A CA 1
ATOM 3959 C C . ILE A 1 500 ? 20.109 21 -17.953 1 90.19 500 ILE A C 1
ATOM 3961 O O . ILE A 1 500 ? 19.547 20.5 -18.922 1 90.19 500 ILE A O 1
ATOM 3965 N N . ILE A 1 501 ? 19.906 22.188 -17.516 1 86.19 501 ILE A N 1
ATOM 3966 C CA . ILE A 1 501 ? 18.953 23.062 -18.188 1 86.19 501 ILE A CA 1
ATOM 3967 C C . ILE A 1 501 ? 19.688 23.891 -19.25 1 86.19 501 ILE A C 1
ATOM 3969 O O . ILE A 1 501 ? 20.906 23.891 -19.312 1 86.19 501 ILE A O 1
ATOM 3973 N N . ASP A 1 502 ? 18.875 24.453 -20.109 1 82.56 502 ASP A N 1
ATOM 3974 C CA . ASP A 1 502 ? 19.438 25.297 -21.172 1 82.56 502 ASP A CA 1
ATOM 3975 C C . ASP A 1 502 ? 20.422 26.328 -20.594 1 82.56 502 ASP A C 1
ATOM 3977 O O . ASP A 1 502 ? 20.156 26.938 -19.562 1 82.56 502 ASP A O 1
ATOM 3981 N N . ALA A 1 503 ? 21.516 26.469 -21.281 1 78.44 503 ALA A N 1
ATOM 3982 C CA . ALA A 1 503 ? 22.656 27.281 -20.828 1 78.44 503 ALA A CA 1
ATOM 3983 C C . ALA A 1 503 ? 22.234 28.734 -20.625 1 78.44 503 ALA A C 1
ATOM 3985 O O . ALA A 1 503 ? 22.766 29.438 -19.766 1 78.44 503 ALA A O 1
ATOM 3986 N N . GLU A 1 504 ? 21.266 29.125 -21.328 1 87.56 504 GLU A N 1
ATOM 3987 C CA . GLU A 1 504 ? 20.859 30.531 -21.266 1 87.56 504 GLU A CA 1
ATOM 3988 C C . GLU A 1 504 ? 20.125 30.844 -19.969 1 87.56 504 GLU A C 1
ATOM 3990 O O . GLU A 1 504 ? 20.203 31.953 -19.438 1 87.56 504 GLU A O 1
ATOM 3995 N N . HIS A 1 505 ? 19.453 29.922 -19.438 1 92.12 505 HIS A N 1
ATOM 3996 C CA . HIS A 1 505 ? 18.562 30.203 -18.312 1 92.12 505 HIS A CA 1
ATOM 3997 C C . HIS A 1 505 ? 18.906 29.359 -17.094 1 92.12 505 HIS A C 1
ATOM 3999 O O . HIS A 1 505 ? 18.281 29.5 -16.047 1 92.12 505 HIS A O 1
ATOM 4005 N N . GLY A 1 506 ? 19.891 28.547 -17.188 1 92.75 506 GLY A N 1
ATOM 4006 C CA . GLY A 1 506 ? 20.25 27.625 -16.141 1 92.75 506 GLY A CA 1
ATOM 4007 C C . GLY A 1 506 ? 20.609 28.297 -14.828 1 92.75 506 GLY A C 1
ATOM 4008 O O . GLY A 1 506 ? 20.172 27.859 -13.758 1 92.75 506 GLY A O 1
ATOM 4009 N N . ASP A 1 507 ? 21.281 29.359 -14.922 1 94.06 507 ASP A N 1
ATOM 4010 C CA . ASP A 1 507 ? 21.719 30.078 -13.727 1 94.06 507 ASP A CA 1
ATOM 4011 C C . ASP A 1 507 ? 20.531 30.734 -13.031 1 94.06 507 ASP A C 1
ATOM 4013 O O . ASP A 1 507 ? 20.453 30.75 -11.797 1 94.06 507 ASP A O 1
ATOM 4017 N N . THR A 1 508 ? 19.672 31.297 -13.828 1 96.06 508 THR A N 1
ATOM 4018 C CA . THR A 1 508 ? 18.5 31.953 -13.266 1 96.06 508 THR A CA 1
ATOM 4019 C C . THR A 1 508 ? 17.609 30.938 -12.562 1 96.06 508 THR A C 1
ATOM 4021 O O . THR A 1 508 ? 17.078 31.203 -11.477 1 96.06 508 THR A O 1
ATOM 4024 N N . VAL A 1 509 ? 17.422 29.781 -13.195 1 96.81 509 VAL A N 1
ATOM 4025 C CA . VAL A 1 509 ? 16.609 28.719 -12.602 1 96.81 509 VAL A CA 1
ATOM 4026 C C . VAL A 1 509 ? 17.25 28.25 -11.289 1 96.81 509 VAL A C 1
ATOM 4028 O O . VAL A 1 509 ? 16.547 28.047 -10.297 1 96.81 509 VAL A O 1
ATOM 4031 N N . ALA A 1 510 ? 18.516 28.094 -11.289 1 97 510 ALA A N 1
ATOM 4032 C CA . ALA A 1 510 ? 19.234 27.703 -10.078 1 97 510 ALA A CA 1
ATOM 4033 C C . ALA A 1 510 ? 19.031 28.734 -8.961 1 97 510 ALA A C 1
ATOM 4035 O O . ALA A 1 510 ? 18.828 28.359 -7.801 1 97 510 ALA A O 1
ATOM 4036 N N . LEU A 1 511 ? 19.094 29.953 -9.352 1 97.19 511 LEU A N 1
ATOM 4037 C CA . LEU A 1 511 ? 18.938 31.031 -8.383 1 97.19 511 LEU A CA 1
ATOM 4038 C C . LEU A 1 511 ? 17.531 31.016 -7.793 1 97.19 511 LEU A C 1
ATOM 4040 O O . LEU A 1 511 ? 17.344 31.281 -6.605 1 97.19 511 LEU A O 1
ATOM 4044 N N . ILE A 1 512 ? 16.531 30.75 -8.602 1 98.06 512 ILE A N 1
ATOM 4045 C CA . ILE A 1 512 ? 15.148 30.672 -8.141 1 98.06 512 ILE A CA 1
ATOM 4046 C C . ILE A 1 512 ? 15.039 29.594 -7.062 1 98.06 512 ILE A C 1
ATOM 4048 O O . ILE A 1 512 ? 14.422 29.812 -6.02 1 98.06 512 ILE A O 1
ATOM 4052 N N . TRP A 1 513 ? 15.633 28.438 -7.285 1 98.31 513 TRP A N 1
ATOM 4053 C CA . TRP A 1 513 ? 15.609 27.359 -6.316 1 98.31 513 TRP A CA 1
ATOM 4054 C C . TRP A 1 513 ? 16.359 27.75 -5.047 1 98.31 513 TRP A C 1
ATOM 4056 O O . TRP A 1 513 ? 15.883 27.516 -3.938 1 98.31 513 TRP A O 1
ATOM 4066 N N . LYS A 1 514 ? 17.484 28.375 -5.18 1 97.75 514 LYS A N 1
ATOM 4067 C CA . LYS A 1 514 ? 18.312 28.766 -4.047 1 97.75 514 LYS A CA 1
ATOM 4068 C C . LYS A 1 514 ? 17.594 29.828 -3.193 1 97.75 514 LYS A C 1
ATOM 4070 O O . LYS A 1 514 ? 17.609 29.734 -1.964 1 97.75 514 LYS A O 1
ATOM 4075 N N . ASP A 1 515 ? 17.062 30.781 -3.842 1 98.06 515 ASP A N 1
ATOM 4076 C CA . ASP A 1 515 ? 16.391 31.844 -3.125 1 98.06 515 ASP A CA 1
ATOM 4077 C C . ASP A 1 515 ? 15.172 31.328 -2.369 1 98.06 515 ASP A C 1
ATOM 4079 O O . ASP A 1 515 ? 14.883 31.781 -1.26 1 98.06 515 ASP A O 1
ATOM 4083 N N . PHE A 1 516 ? 14.445 30.438 -2.996 1 98.25 516 PHE A N 1
ATOM 4084 C CA . PHE A 1 516 ? 13.336 29.844 -2.25 1 98.25 516 PHE A CA 1
ATOM 4085 C C . PHE A 1 516 ? 13.852 29.062 -1.047 1 98.25 516 PHE A C 1
ATOM 4087 O O . PHE A 1 516 ? 13.242 29.094 0.023 1 98.25 516 PHE A O 1
ATOM 4094 N N . GLY A 1 517 ? 14.93 28.297 -1.273 1 97.62 517 GLY A N 1
ATOM 4095 C CA . GLY A 1 517 ? 15.547 27.609 -0.151 1 97.62 517 GLY A CA 1
ATOM 4096 C C . GLY A 1 517 ? 15.844 28.516 1.021 1 97.62 517 GLY A C 1
ATOM 4097 O O . GLY A 1 517 ? 15.594 28.156 2.174 1 97.62 517 GLY A O 1
ATOM 4098 N N . ASN A 1 518 ? 16.312 29.672 0.745 1 96.38 518 ASN A N 1
ATOM 4099 C CA . ASN A 1 518 ? 16.609 30.656 1.778 1 96.38 518 ASN A CA 1
ATOM 4100 C C . ASN A 1 518 ? 15.352 31.141 2.477 1 96.38 518 ASN A C 1
ATOM 4102 O O . ASN A 1 518 ? 15.328 31.297 3.699 1 96.38 518 ASN A O 1
ATOM 4106 N N . LEU A 1 519 ? 14.375 31.438 1.697 1 97.81 519 LEU A N 1
ATOM 4107 C CA . LEU A 1 519 ? 13.094 31.844 2.273 1 97.81 519 LEU A CA 1
ATOM 4108 C C . LEU A 1 519 ? 12.539 30.75 3.188 1 97.81 519 LEU A C 1
ATOM 4110 O O . LEU A 1 519 ? 12.07 31.047 4.289 1 97.81 519 LEU A O 1
ATOM 4114 N N . TYR A 1 520 ? 12.641 29.531 2.691 1 97.56 520 TYR A N 1
ATOM 4115 C CA . TYR A 1 520 ? 12.102 28.406 3.461 1 97.56 520 TYR A CA 1
ATOM 4116 C C . TYR A 1 520 ? 12.875 28.219 4.758 1 97.56 520 TYR A C 1
ATOM 4118 O O . TYR A 1 520 ? 12.297 27.875 5.789 1 97.56 520 TYR A O 1
ATOM 4126 N N . ASN A 1 521 ? 14.164 28.406 4.73 1 95.06 521 ASN A N 1
ATOM 4127 C CA . ASN A 1 521 ? 14.969 28.312 5.941 1 95.06 521 ASN A CA 1
ATOM 4128 C C . ASN A 1 521 ? 14.508 29.297 7.004 1 95.06 521 ASN A C 1
ATOM 4130 O O . ASN A 1 521 ? 14.508 28.984 8.195 1 95.06 521 ASN A O 1
ATOM 4134 N N . THR A 1 522 ? 14.109 30.406 6.59 1 95.69 522 THR A N 1
ATOM 4135 C CA . THR A 1 522 ? 13.625 31.438 7.512 1 95.69 522 THR A CA 1
ATOM 4136 C C . THR A 1 522 ? 12.273 31.047 8.094 1 95.69 522 THR A C 1
ATOM 4138 O O . THR A 1 522 ? 12.078 31.109 9.312 1 95.69 522 THR A O 1
ATOM 4141 N N . LEU A 1 523 ? 11.375 30.656 7.23 1 95.19 523 LEU A N 1
ATOM 4142 C CA . LEU A 1 523 ? 10.023 30.406 7.707 1 95.19 523 LEU A CA 1
ATOM 4143 C C . LEU A 1 523 ? 9.961 29.109 8.5 1 95.19 523 LEU A C 1
ATOM 4145 O O . LEU A 1 523 ? 9.055 28.922 9.32 1 95.19 523 LEU A O 1
ATOM 4149 N N . SER A 1 524 ? 10.906 28.141 8.297 1 94.56 524 SER A N 1
ATOM 4150 C CA . SER A 1 524 ? 10.898 26.844 8.977 1 94.56 524 SER A CA 1
ATOM 4151 C C . SER A 1 524 ? 11.727 26.891 10.25 1 94.56 524 SER A C 1
ATOM 4153 O O . SER A 1 524 ? 11.852 25.891 10.953 1 94.56 524 SER A O 1
ATOM 4155 N N . ALA A 1 525 ? 12.273 28.047 10.555 1 93.31 525 ALA A N 1
ATOM 4156 C CA . ALA A 1 525 ? 13.055 28.203 11.773 1 93.31 525 ALA A CA 1
ATOM 4157 C C . ALA A 1 525 ? 12.148 28.422 12.984 1 93.31 525 ALA A C 1
ATOM 4159 O O . ALA A 1 525 ? 11.156 29.141 12.898 1 93.31 525 ALA A O 1
ATOM 4160 N N . TRP A 1 526 ? 12.492 27.812 14.086 1 91.88 526 TRP A N 1
ATOM 4161 C CA . TRP A 1 526 ? 11.727 28 15.312 1 91.88 526 TRP A CA 1
ATOM 4162 C C . TRP A 1 526 ? 11.883 29.422 15.844 1 91.88 526 TRP A C 1
ATOM 4164 O O . TRP A 1 526 ? 10.93 30.016 16.359 1 91.88 526 TRP A O 1
ATOM 4174 N N . GLU A 1 527 ? 13.156 29.891 15.719 1 90.56 527 GLU A N 1
ATOM 4175 C CA . GLU A 1 527 ? 13.469 31.25 16.125 1 90.56 527 GLU A CA 1
ATOM 4176 C C . GLU A 1 527 ? 14.281 31.984 15.062 1 90.56 527 GLU A C 1
ATOM 4178 O O . GLU A 1 527 ? 15.492 32.156 15.211 1 90.56 527 GLU A O 1
ATOM 4183 N N . PRO A 1 528 ? 13.492 32.469 14.133 1 92.12 528 PRO A N 1
ATOM 4184 C CA . PRO A 1 528 ? 14.219 33.188 13.086 1 92.12 528 PRO A CA 1
ATOM 4185 C C . PRO A 1 528 ? 14.789 34.531 13.586 1 92.12 528 PRO A C 1
ATOM 4187 O O . PRO A 1 528 ? 14.211 35.156 14.477 1 92.12 528 PRO A O 1
ATOM 4190 N N . SER A 1 529 ? 15.898 34.938 13.023 1 92.44 529 SER A N 1
ATOM 4191 C CA . SER A 1 529 ? 16.5 36.219 13.383 1 92.44 529 SER A CA 1
ATOM 4192 C C . SER A 1 529 ? 15.586 37.375 12.984 1 92.44 529 SER A C 1
ATOM 4194 O O . SER A 1 529 ? 14.883 37.312 11.969 1 92.44 529 SER A O 1
ATOM 4196 N N . GLN A 1 530 ? 15.633 38.438 13.758 1 92.69 530 GLN A N 1
ATOM 4197 C CA . GLN A 1 530 ? 14.797 39.594 13.492 1 92.69 530 GLN A CA 1
ATOM 4198 C C . GLN A 1 530 ? 15.141 40.219 12.141 1 92.69 530 GLN A C 1
ATOM 4200 O O . GLN A 1 530 ? 14.258 40.719 11.43 1 92.69 530 GLN A O 1
ATOM 4205 N N . ALA A 1 531 ? 16.312 40.125 11.805 1 93.5 531 ALA A N 1
ATOM 4206 C CA . ALA A 1 531 ? 16.75 40.688 10.523 1 93.5 531 ALA A CA 1
ATOM 4207 C C . ALA A 1 531 ? 16.094 39.938 9.359 1 93.5 531 ALA A C 1
ATOM 4209 O O . ALA A 1 531 ? 15.664 40.531 8.383 1 93.5 531 ALA A O 1
ATOM 4210 N N . CYS A 1 532 ? 16.047 38.656 9.523 1 93.88 532 CYS A N 1
ATOM 4211 C CA . CYS A 1 532 ? 15.461 37.844 8.477 1 93.88 532 CYS A CA 1
ATOM 4212 C C . CYS A 1 532 ? 13.953 38.062 8.375 1 93.88 532 CYS A C 1
ATOM 4214 O O . CYS A 1 532 ? 13.391 38.062 7.281 1 93.88 532 CYS A O 1
ATOM 4216 N N . VAL A 1 533 ? 13.312 38.312 9.477 1 95.25 533 VAL A N 1
ATOM 4217 C CA . VAL A 1 533 ? 11.875 38.562 9.516 1 95.25 533 VAL A CA 1
ATOM 4218 C C . VAL A 1 533 ? 11.562 39.906 8.852 1 95.25 533 VAL A C 1
ATOM 4220 O O . VAL A 1 533 ? 10.617 40.031 8.07 1 95.25 533 VAL A O 1
ATOM 4223 N N . ASP A 1 534 ? 12.438 40.844 9.07 1 94.94 534 ASP A N 1
ATOM 4224 C CA . ASP A 1 534 ? 12.211 42.188 8.555 1 94.94 534 ASP A CA 1
ATOM 4225 C C . ASP A 1 534 ? 12.422 42.25 7.039 1 94.94 534 ASP A C 1
ATOM 4227 O O . ASP A 1 534 ? 11.766 43.031 6.34 1 94.94 534 ASP A O 1
ATOM 4231 N N . SER A 1 535 ? 13.305 41.438 6.617 1 96.56 535 SER A N 1
ATOM 4232 C CA . SER A 1 535 ? 13.625 41.469 5.195 1 96.56 535 SER A CA 1
ATOM 4233 C C . SER A 1 535 ? 12.797 40.438 4.414 1 96.56 535 SER A C 1
ATOM 4235 O O . SER A 1 535 ? 12.906 40.375 3.188 1 96.56 535 SER A O 1
ATOM 4237 N N . PHE A 1 536 ? 12 39.688 5.07 1 97.81 536 PHE A N 1
ATOM 4238 C CA . PHE A 1 536 ? 11.336 38.562 4.438 1 97.81 536 PHE A CA 1
ATOM 4239 C C . PHE A 1 536 ? 10.445 39.031 3.293 1 97.81 536 PHE A C 1
ATOM 4241 O O . PHE A 1 536 ? 10.453 38.438 2.209 1 97.81 536 PHE A O 1
ATOM 4248 N N . PHE A 1 537 ? 9.625 40.062 3.51 1 97.94 537 PHE A N 1
ATOM 4249 C CA . PHE A 1 537 ? 8.727 40.562 2.486 1 97.94 537 PHE A CA 1
ATOM 4250 C C . PHE A 1 537 ? 9.5 41 1.242 1 97.94 537 PHE A C 1
ATOM 4252 O O . PHE A 1 537 ? 9.117 40.656 0.122 1 97.94 537 PHE A O 1
ATOM 4259 N N . ARG A 1 538 ? 10.539 41.656 1.448 1 97.69 538 ARG A N 1
ATOM 4260 C CA . ARG A 1 538 ? 11.359 42.125 0.335 1 97.69 538 ARG A CA 1
ATOM 4261 C C . ARG A 1 538 ? 11.945 40.938 -0.433 1 97.69 538 ARG A C 1
ATOM 4263 O O . ARG A 1 538 ? 11.891 40.906 -1.664 1 97.69 538 ARG A O 1
ATOM 4270 N N . ASP A 1 539 ? 12.492 40.031 0.28 1 97.88 539 ASP A N 1
ATOM 4271 C CA . ASP A 1 539 ? 13.117 38.875 -0.347 1 97.88 539 ASP A CA 1
ATOM 4272 C C . ASP A 1 539 ? 12.094 38.062 -1.118 1 97.88 539 ASP A C 1
ATOM 4274 O O . ASP A 1 539 ? 12.383 37.562 -2.207 1 97.88 539 ASP A O 1
ATOM 4278 N N . ALA A 1 540 ? 10.922 37.875 -0.546 1 98.44 540 ALA A N 1
ATOM 4279 C CA . ALA A 1 540 ? 9.859 37.125 -1.194 1 98.44 540 ALA A CA 1
ATOM 4280 C C . ALA A 1 540 ? 9.375 37.812 -2.459 1 98.44 540 ALA A C 1
ATOM 4282 O O . ALA A 1 540 ? 9.086 37.156 -3.465 1 98.44 540 ALA A O 1
ATOM 4283 N N . THR A 1 541 ? 9.25 39.094 -2.402 1 98.25 541 THR A N 1
ATOM 4284 C CA . THR A 1 541 ? 8.852 39.875 -3.564 1 98.25 541 THR A CA 1
ATOM 4285 C C . THR A 1 541 ? 9.883 39.75 -4.684 1 98.25 541 THR A C 1
ATOM 4287 O O . THR A 1 541 ? 9.523 39.562 -5.848 1 98.25 541 THR A O 1
ATOM 4290 N N . GLU A 1 542 ? 11.102 39.844 -4.324 1 97.94 542 GLU A N 1
ATOM 4291 C CA . GLU A 1 542 ? 12.18 39.688 -5.301 1 97.94 542 GLU A CA 1
ATOM 4292 C C . GLU A 1 542 ? 12.18 38.281 -5.91 1 97.94 542 GLU A C 1
ATOM 4294 O O . GLU A 1 542 ? 12.508 38.125 -7.086 1 97.94 542 GLU A O 1
ATOM 4299 N N . TRP A 1 543 ? 11.836 37.375 -5.105 1 98.38 543 TRP A N 1
ATOM 4300 C CA . TRP A 1 543 ? 11.789 36 -5.582 1 98.38 543 TRP A CA 1
ATOM 4301 C C . TRP A 1 543 ? 10.727 35.844 -6.664 1 98.38 543 TRP A C 1
ATOM 4303 O O . TRP A 1 543 ? 10.961 35.188 -7.684 1 98.38 543 TRP A O 1
ATOM 4313 N N . ILE A 1 544 ? 9.484 36.375 -6.477 1 98.25 544 ILE A N 1
ATOM 4314 C CA . ILE A 1 544 ? 8.422 36.281 -7.473 1 98.25 544 ILE A CA 1
ATOM 4315 C C . ILE A 1 544 ? 8.852 37 -8.75 1 98.25 544 ILE A C 1
ATOM 4317 O O . ILE A 1 544 ? 8.586 36.531 -9.852 1 98.25 544 ILE A O 1
ATOM 4321 N N . LYS A 1 545 ? 9.508 38.125 -8.586 1 97.31 545 LYS A N 1
ATOM 4322 C CA . LYS A 1 545 ? 9.992 38.875 -9.75 1 97.31 545 LYS A CA 1
ATOM 4323 C C . LYS A 1 545 ? 11 38.062 -10.539 1 97.31 545 LYS A C 1
ATOM 4325 O O . LYS A 1 545 ? 10.953 38 -11.773 1 97.31 545 LYS A O 1
ATOM 4330 N N . LEU A 1 546 ? 11.883 37.469 -9.781 1 97.44 546 LEU A N 1
ATOM 4331 C CA . LEU A 1 546 ? 12.859 36.594 -10.414 1 97.44 546 LEU A CA 1
ATOM 4332 C C . LEU A 1 546 ? 12.18 35.438 -11.141 1 97.44 546 LEU A C 1
ATOM 4334 O O . LEU A 1 546 ? 12.531 35.094 -12.273 1 97.44 546 LEU A O 1
ATOM 4338 N N . TYR A 1 547 ? 11.227 34.781 -10.469 1 97.81 547 TYR A N 1
ATOM 4339 C CA . TYR A 1 547 ? 10.438 33.688 -11.023 1 97.81 547 TYR A CA 1
ATOM 4340 C C . TYR A 1 547 ? 9.766 34.125 -12.328 1 97.81 547 TYR A C 1
ATOM 4342 O O . TYR A 1 547 ? 9.82 33.406 -13.328 1 97.81 547 TYR A O 1
ATOM 4350 N N . LEU A 1 548 ? 9.227 35.344 -12.375 1 97.31 548 LEU A N 1
ATOM 4351 C CA . LEU A 1 548 ? 8.445 35.812 -13.508 1 97.31 548 LEU A CA 1
ATOM 4352 C C . LEU A 1 548 ? 9.359 36.344 -14.602 1 97.31 548 LEU A C 1
ATOM 4354 O O . LEU A 1 548 ? 8.922 36.562 -15.734 1 97.31 548 LEU A O 1
ATOM 4358 N N . SER A 1 549 ? 10.641 36.562 -14.328 1 96.38 549 SER A N 1
ATOM 4359 C CA . SER A 1 549 ? 11.594 37.031 -15.328 1 96.38 549 SER A CA 1
ATOM 4360 C C . SER A 1 549 ? 11.758 36.031 -16.453 1 96.38 549 SER A C 1
ATOM 4362 O O . SER A 1 549 ? 12.164 36.375 -17.562 1 96.38 549 SER A O 1
ATOM 4364 N N . LEU A 1 550 ? 11.383 34.844 -16.156 1 95.44 550 LEU A N 1
ATOM 4365 C CA . LEU A 1 550 ? 11.523 33.781 -17.141 1 95.44 550 LEU A CA 1
ATOM 4366 C C . LEU A 1 550 ? 10.25 33.625 -17.969 1 95.44 550 LEU A C 1
ATOM 4368 O O . LEU A 1 550 ? 10.188 32.781 -18.875 1 95.44 550 LEU A O 1
ATOM 4372 N N . SER A 1 551 ? 9.273 34.406 -17.656 1 93.56 551 SER A N 1
ATOM 4373 C CA . SER A 1 551 ? 8.008 34.344 -18.375 1 93.56 551 SER A CA 1
ATOM 4374 C C . SER A 1 551 ? 8.203 34.5 -19.875 1 93.56 551 SER A C 1
ATOM 4376 O O . SER A 1 551 ? 8.852 35.469 -20.312 1 93.56 551 SER A O 1
ATOM 4378 N N . GLY A 1 552 ? 7.648 33.625 -20.641 1 88.06 552 GLY A N 1
ATOM 4379 C CA . GLY A 1 552 ? 7.766 33.688 -22.094 1 88.06 552 GLY A CA 1
ATOM 4380 C C . GLY A 1 552 ? 9.07 33.094 -22.609 1 88.06 552 GLY A C 1
ATOM 4381 O O . GLY A 1 552 ? 9.211 32.844 -23.797 1 88.06 552 GLY A O 1
ATOM 4382 N N . LYS A 1 553 ? 10.008 32.906 -21.734 1 89.75 553 LYS A N 1
ATOM 4383 C CA . LYS A 1 553 ? 11.312 32.375 -22.141 1 89.75 553 LYS A CA 1
ATOM 4384 C C . LYS A 1 553 ? 11.414 30.891 -21.875 1 89.75 553 LYS A C 1
ATOM 4386 O O . LYS A 1 553 ? 11.945 30.141 -22.688 1 89.75 553 LYS A O 1
ATOM 4391 N N . VAL A 1 554 ? 11.023 30.594 -20.766 1 91.19 554 VAL A N 1
ATOM 4392 C CA . VAL A 1 554 ? 11.023 29.203 -20.359 1 91.19 554 VAL A CA 1
ATOM 4393 C C . VAL A 1 554 ? 9.602 28.75 -20.031 1 91.19 554 VAL A C 1
ATOM 4395 O O . VAL A 1 554 ? 8.82 29.531 -19.469 1 91.19 554 VAL A O 1
ATOM 4398 N N . ILE A 1 555 ? 9.258 27.562 -20.375 1 90.44 555 ILE A N 1
ATOM 4399 C CA . ILE A 1 555 ? 7.914 27.047 -20.172 1 90.44 555 ILE A CA 1
ATOM 4400 C C . ILE A 1 555 ? 7.637 26.922 -18.672 1 90.44 555 ILE A C 1
ATOM 4402 O O . ILE A 1 555 ? 8.492 26.484 -17.906 1 90.44 555 ILE A O 1
ATOM 4406 N N . GLY A 1 556 ? 6.465 27.391 -18.203 1 92.12 556 GLY A N 1
ATOM 4407 C CA . GLY A 1 556 ? 6.016 27.125 -16.859 1 92.12 556 GLY A CA 1
ATOM 4408 C C . GLY A 1 556 ? 6.117 28.328 -15.938 1 92.12 556 GLY A C 1
ATOM 4409 O O . GLY A 1 556 ? 5.695 28.281 -14.781 1 92.12 556 GLY A O 1
ATOM 4410 N N . TYR A 1 557 ? 6.66 29.438 -16.422 1 95.38 557 TYR A N 1
ATOM 4411 C CA . TYR A 1 557 ? 6.918 30.594 -15.555 1 95.38 557 TYR A CA 1
ATOM 4412 C C . TYR A 1 557 ? 6 31.75 -15.906 1 95.38 557 TYR A C 1
ATOM 4414 O O . TYR A 1 557 ? 6.367 32.906 -15.719 1 95.38 557 TYR A O 1
ATOM 4422 N N . LYS A 1 558 ? 4.781 31.453 -16.359 1 94.25 558 LYS A N 1
ATOM 4423 C CA . LYS A 1 558 ? 3.809 32.469 -16.734 1 94.25 558 LYS A CA 1
ATOM 4424 C C . LYS A 1 558 ? 3.115 33.062 -15.5 1 94.25 558 LYS A C 1
ATOM 4426 O O . LYS A 1 558 ? 3.18 32.469 -14.422 1 94.25 558 LYS A O 1
ATOM 4431 N N . LYS A 1 559 ? 2.455 34.125 -15.688 1 94.12 559 LYS A N 1
ATOM 4432 C CA . LYS A 1 559 ? 1.737 34.812 -14.609 1 94.12 559 LYS A CA 1
ATOM 4433 C C . LYS A 1 559 ? 0.675 33.906 -14 1 94.12 559 LYS A C 1
ATOM 4435 O O . LYS A 1 559 ? 0.47 33.938 -12.781 1 94.12 559 LYS A O 1
ATOM 4440 N N . ALA A 1 560 ? 0.095 33.156 -14.805 1 92.06 560 ALA A N 1
ATOM 4441 C CA . ALA A 1 560 ? -0.98 32.281 -14.352 1 92.06 560 ALA A CA 1
ATOM 4442 C C . ALA A 1 560 ? -0.441 31.156 -13.461 1 92.06 560 ALA A C 1
ATOM 4444 O O . ALA A 1 560 ? -1.203 30.516 -12.742 1 92.06 560 ALA A O 1
ATOM 4445 N N . SER A 1 561 ? 0.909 31 -13.438 1 93.88 561 SER A N 1
ATOM 4446 C CA . SER A 1 561 ? 1.508 29.906 -12.688 1 93.88 561 SER A CA 1
ATOM 4447 C C . SER A 1 561 ? 1.732 30.281 -11.227 1 93.88 561 SER A C 1
ATOM 4449 O O . SER A 1 561 ? 2.094 29.438 -10.406 1 93.88 561 SER A O 1
ATOM 4451 N N . VAL A 1 562 ? 1.494 31.531 -10.922 1 95.88 562 VAL A N 1
ATOM 4452 C CA . VAL A 1 562 ? 1.601 31.984 -9.539 1 95.88 562 VAL A CA 1
ATOM 4453 C C . VAL A 1 562 ? 0.411 31.453 -8.734 1 95.88 562 VAL A C 1
ATOM 4455 O O . VAL A 1 562 ? -0.716 31.938 -8.906 1 95.88 562 VAL A O 1
ATOM 4458 N N . THR A 1 563 ? 0.678 30.562 -7.84 1 95.06 563 THR A N 1
ATOM 4459 C CA . THR A 1 563 ? -0.345 29.844 -7.082 1 95.06 563 THR A CA 1
ATOM 4460 C C . THR A 1 563 ? -0.745 30.641 -5.836 1 95.06 563 THR A C 1
ATOM 4462 O O . THR A 1 563 ? -0.109 31.641 -5.5 1 95.06 563 THR A O 1
ATOM 4465 N N . PRO A 1 564 ? -1.79 30.172 -5.164 1 95.12 564 PRO A N 1
ATOM 4466 C CA . PRO A 1 564 ? -2.158 30.812 -3.895 1 95.12 564 PRO A CA 1
ATOM 4467 C C . PRO A 1 564 ? -1.033 30.75 -2.863 1 95.12 564 PRO A C 1
ATOM 4469 O O . PRO A 1 564 ? -0.844 31.703 -2.102 1 95.12 564 PRO A O 1
ATOM 4472 N N . TYR A 1 565 ? -0.257 29.719 -2.893 1 97 565 TYR A N 1
ATOM 4473 C CA . TYR A 1 565 ? 0.843 29.594 -1.944 1 97 565 TYR A CA 1
ATOM 4474 C C . TYR A 1 565 ? 1.914 30.641 -2.193 1 97 565 TYR A C 1
ATOM 4476 O O . TYR A 1 565 ? 2.543 31.125 -1.251 1 97 565 TYR A O 1
ATOM 4484 N N . PHE A 1 566 ? 2.088 31.016 -3.488 1 97.62 566 PHE A N 1
ATOM 4485 C CA . PHE A 1 566 ? 3.031 32.062 -3.826 1 97.62 566 PHE A CA 1
ATOM 4486 C C . PHE A 1 566 ? 2.57 33.406 -3.26 1 97.62 566 PHE A C 1
ATOM 4488 O O . PHE A 1 566 ? 3.355 34.125 -2.648 1 97.62 566 PHE A O 1
ATOM 4495 N N . HIS A 1 567 ? 1.325 33.656 -3.445 1 97.19 567 HIS A N 1
ATOM 4496 C CA . HIS A 1 567 ? 0.745 34.875 -2.932 1 97.19 567 HIS A CA 1
ATOM 4497 C C . HIS A 1 567 ? 0.842 34.938 -1.411 1 97.19 567 HIS A C 1
ATOM 4499 O O . HIS A 1 567 ? 1.221 35.969 -0.852 1 97.19 567 HIS A O 1
ATOM 4505 N N . ILE A 1 568 ? 0.518 33.875 -0.779 1 97.5 568 ILE A N 1
ATOM 4506 C CA . ILE A 1 568 ? 0.553 33.812 0.677 1 97.5 568 ILE A CA 1
ATOM 4507 C C . ILE A 1 568 ? 1.983 34 1.172 1 97.5 568 ILE A C 1
ATOM 4509 O O . ILE A 1 568 ? 2.209 34.688 2.166 1 97.5 568 ILE A O 1
ATOM 4513 N N . LEU A 1 569 ? 2.906 33.469 0.462 1 97.62 569 LEU A N 1
ATOM 4514 C CA . LEU A 1 569 ? 4.324 33.562 0.794 1 97.62 569 LEU A CA 1
ATOM 4515 C C . LEU A 1 569 ? 4.758 35.031 0.83 1 97.62 569 LEU A C 1
ATOM 4517 O O . LEU A 1 569 ? 5.508 35.438 1.72 1 97.62 569 LEU A O 1
ATOM 4521 N N . VAL A 1 570 ? 4.227 35.812 -0.024 1 97.62 570 VAL A N 1
ATOM 4522 C CA . VAL A 1 570 ? 4.691 37.188 -0.196 1 97.62 570 VAL A CA 1
ATOM 4523 C C . VAL A 1 570 ? 3.902 38.125 0.723 1 97.62 570 VAL A C 1
ATOM 4525 O O . VAL A 1 570 ? 4.484 38.969 1.413 1 97.62 570 VAL A O 1
ATOM 4528 N N . TYR A 1 571 ? 2.619 37.906 0.786 1 97.62 571 TYR A N 1
ATOM 4529 C CA . TYR A 1 571 ? 1.823 39.031 1.326 1 97.62 571 TYR A CA 1
ATOM 4530 C C . TYR A 1 571 ? 1.222 38.656 2.676 1 97.62 571 TYR A C 1
ATOM 4532 O O . TYR A 1 571 ? 0.73 39.5 3.404 1 97.62 571 TYR A O 1
ATOM 4540 N N . HIS A 1 572 ? 1.207 37.469 3.033 1 97.12 572 HIS A N 1
ATOM 4541 C CA . HIS A 1 572 ? 0.559 37.062 4.285 1 97.12 572 HIS A CA 1
ATOM 4542 C C . HIS A 1 572 ? 1.561 36.469 5.266 1 97.12 572 HIS A C 1
ATOM 4544 O O . HIS A 1 572 ? 1.498 36.75 6.465 1 97.12 572 HIS A O 1
ATOM 4550 N N . LEU A 1 573 ? 2.535 35.75 4.809 1 97.06 573 LEU A N 1
ATOM 4551 C CA . LEU A 1 573 ? 3.502 35.062 5.66 1 97.06 573 LEU A CA 1
ATOM 4552 C C . LEU A 1 573 ? 4.312 36.062 6.473 1 97.06 573 LEU A C 1
ATOM 4554 O O . LEU A 1 573 ? 4.656 35.812 7.629 1 97.06 573 LEU A O 1
ATOM 4558 N N . PRO A 1 574 ? 4.68 37.25 5.918 1 96.31 574 PRO A N 1
ATOM 4559 C CA . PRO A 1 574 ? 5.449 38.188 6.711 1 96.31 574 PRO A CA 1
ATOM 4560 C C . PRO A 1 574 ? 4.75 38.594 8.016 1 96.31 574 PRO A C 1
ATOM 4562 O O . PRO A 1 574 ? 5.402 38.688 9.062 1 96.31 574 PRO A O 1
ATOM 4565 N N . LYS A 1 575 ? 3.504 38.719 7.945 1 94.44 575 LYS A N 1
ATOM 4566 C CA . LYS A 1 575 ? 2.744 39.031 9.156 1 94.44 575 LYS A CA 1
ATOM 4567 C C . LYS A 1 575 ? 2.791 37.875 10.141 1 94.44 575 LYS A C 1
ATOM 4569 O O . LYS A 1 575 ? 2.891 38.094 11.352 1 94.44 575 LYS A O 1
ATOM 4574 N N . PHE A 1 576 ? 2.697 36.719 9.648 1 95.56 576 PHE A N 1
ATOM 4575 C CA . PHE A 1 576 ? 2.717 35.531 10.5 1 95.56 576 PHE A CA 1
ATOM 4576 C C . PHE A 1 576 ? 4.086 35.344 11.148 1 95.56 576 PHE A C 1
ATOM 4578 O O . PHE A 1 576 ? 4.184 34.906 12.297 1 95.56 576 PHE A O 1
ATOM 4585 N N . LEU A 1 577 ? 5.105 35.656 10.422 1 95.25 577 LEU A N 1
ATOM 4586 C CA . LEU A 1 577 ? 6.465 35.531 10.945 1 95.25 577 LEU A CA 1
ATOM 4587 C C . LEU A 1 577 ? 6.719 36.562 12.047 1 95.25 577 LEU A C 1
ATOM 4589 O O . LEU A 1 577 ? 7.516 36.312 12.953 1 95.25 577 LEU A O 1
ATOM 4593 N N . ALA A 1 578 ? 6.031 37.625 11.977 1 91.5 578 ALA A N 1
ATOM 4594 C CA . ALA A 1 578 ? 6.219 38.719 12.945 1 91.5 578 ALA A CA 1
ATOM 4595 C C . ALA A 1 578 ? 5.441 38.438 14.227 1 91.5 578 ALA A C 1
ATOM 4597 O O . ALA A 1 578 ? 5.68 39.062 15.25 1 91.5 578 ALA A O 1
ATOM 4598 N N . SER A 1 579 ? 4.637 37.5 14.117 1 87.06 579 SER A N 1
ATOM 4599 C CA . SER A 1 579 ? 3.834 37.156 15.289 1 87.06 579 SER A CA 1
ATOM 4600 C C . SER A 1 579 ? 4.676 36.469 16.359 1 87.06 579 SER A C 1
ATOM 4602 O O . SER A 1 579 ? 5.797 36.031 16.078 1 87.06 579 SER A O 1
ATOM 4604 N N . ASN A 1 580 ? 4.129 36.344 17.516 1 76.81 580 ASN A N 1
ATOM 4605 C CA . ASN A 1 580 ? 4.824 35.781 18.656 1 76.81 580 ASN A CA 1
ATOM 4606 C C . ASN A 1 580 ? 4.914 34.25 18.562 1 76.81 580 ASN A C 1
ATOM 4608 O O . ASN A 1 580 ? 5.73 33.625 19.234 1 76.81 580 ASN A O 1
ATOM 4612 N N . THR A 1 581 ? 4.121 33.719 17.828 1 83.06 581 THR A N 1
ATOM 4613 C CA . THR A 1 581 ? 4.141 32.281 17.672 1 83.06 581 THR A CA 1
ATOM 4614 C C . THR A 1 581 ? 4.93 31.859 16.422 1 83.06 581 THR A C 1
ATOM 4616 O O . THR A 1 581 ? 4.66 32.344 15.328 1 83.06 581 THR A O 1
ATOM 4619 N N . SER A 1 582 ? 5.918 30.969 16.703 1 90.19 582 SER A N 1
ATOM 4620 C CA . SER A 1 582 ? 6.738 30.5 15.586 1 90.19 582 SER A CA 1
ATOM 4621 C C . SER A 1 582 ? 5.879 29.859 14.5 1 90.19 582 SER A C 1
ATOM 4623 O O . SER A 1 582 ? 4.992 29.047 14.797 1 90.19 582 SER A O 1
ATOM 4625 N N . PHE A 1 583 ? 6.141 30.203 13.25 1 94.56 583 PHE A N 1
ATOM 4626 C CA . PHE A 1 583 ? 5.391 29.641 12.133 1 94.56 583 PHE A CA 1
ATOM 4627 C C . PHE A 1 583 ? 5.617 28.141 12.039 1 94.56 583 PHE A C 1
ATOM 4629 O O . PHE A 1 583 ? 4.738 27.391 11.594 1 94.56 583 PHE A O 1
ATOM 4636 N N . LYS A 1 584 ? 6.746 27.672 12.5 1 94.44 584 LYS A N 1
ATOM 4637 C CA . LYS A 1 584 ? 7.09 26.25 12.461 1 94.44 584 LYS A CA 1
ATOM 4638 C C . LYS A 1 584 ? 6.141 25.438 13.328 1 94.44 584 LYS A C 1
ATOM 4640 O O . LYS A 1 584 ? 5.965 24.234 13.109 1 94.44 584 LYS A O 1
ATOM 4645 N N . SER A 1 585 ? 5.543 26.062 14.289 1 94.81 585 SER A N 1
ATOM 4646 C CA . SER A 1 585 ? 4.602 25.375 15.172 1 94.81 585 SER A CA 1
ATOM 4647 C C . SER A 1 585 ? 3.371 24.906 14.406 1 94.81 585 SER A C 1
ATOM 4649 O O . SER A 1 585 ? 2.658 24 14.867 1 94.81 585 SER A O 1
ATOM 4651 N N . PHE A 1 586 ? 3.186 25.453 13.25 1 96 586 PHE A N 1
ATOM 4652 C CA . PHE A 1 586 ? 1.993 25.125 12.477 1 96 586 PHE A CA 1
ATOM 4653 C C . PHE A 1 586 ? 2.324 24.125 11.367 1 96 586 PHE A C 1
ATOM 4655 O O . PHE A 1 586 ? 1.562 23.969 10.414 1 96 586 PHE A O 1
ATOM 4662 N N . THR A 1 587 ? 3.379 23.391 11.539 1 95.06 587 THR A N 1
ATOM 4663 C CA . THR A 1 587 ? 3.773 22.375 10.578 1 95.06 587 THR A CA 1
ATOM 4664 C C . THR A 1 587 ? 2.768 21.234 10.562 1 95.06 587 THR A C 1
ATOM 4666 O O . THR A 1 587 ? 2.209 20.875 11.602 1 95.06 587 THR A O 1
ATOM 4669 N N . GLY A 1 588 ? 2.508 20.688 9.359 1 94.38 588 GLY A N 1
ATOM 4670 C CA . GLY A 1 588 ? 1.633 19.531 9.211 1 94.38 588 GLY A CA 1
ATOM 4671 C C . GLY A 1 588 ? 2.352 18.219 9.406 1 94.38 588 GLY A C 1
ATOM 4672 O O . GLY A 1 588 ? 1.763 17.141 9.211 1 94.38 588 GLY A O 1
ATOM 4673 N N . GLN A 1 589 ? 3.59 18.234 9.852 1 93.31 589 GLN A N 1
ATOM 4674 C CA . GLN A 1 589 ? 4.406 17.031 9.961 1 93.31 589 GLN A CA 1
ATOM 4675 C C . GLN A 1 589 ? 3.793 16.031 10.938 1 93.31 589 GLN A C 1
ATOM 4677 O O . GLN A 1 589 ? 3.766 14.828 10.68 1 93.31 589 GLN A O 1
ATOM 4682 N N . GLY A 1 590 ? 3.361 16.516 12.07 1 93.88 590 GLY A N 1
ATOM 4683 C CA . GLY A 1 590 ? 2.729 15.648 13.055 1 93.88 590 GLY A CA 1
ATOM 4684 C C . GLY A 1 590 ? 1.473 14.977 12.539 1 93.88 590 GLY A C 1
ATOM 4685 O O . GLY A 1 590 ? 1.246 13.789 12.789 1 93.88 590 GLY A O 1
ATOM 4686 N N . VAL A 1 591 ? 0.73 15.625 11.781 1 94.75 591 VAL A N 1
ATOM 4687 C CA . VAL A 1 591 ? -0.514 15.109 11.219 1 94.75 591 VAL A CA 1
ATOM 4688 C C . VAL A 1 591 ? -0.206 14.047 10.164 1 94.75 591 VAL A C 1
ATOM 4690 O O . VAL A 1 591 ? -0.883 13.016 10.094 1 94.75 591 VAL A O 1
ATOM 4693 N N . GLU A 1 592 ? 0.753 14.336 9.359 1 93.44 592 GLU A N 1
ATOM 4694 C CA . GLU A 1 592 ? 1.179 13.359 8.359 1 93.44 592 GLU A CA 1
ATOM 4695 C C . GLU A 1 592 ? 1.647 12.062 9.023 1 93.44 592 GLU A C 1
ATOM 4697 O O . GLU A 1 592 ? 1.396 10.977 8.508 1 93.44 592 GLU A O 1
ATOM 4702 N N . LYS A 1 593 ? 2.34 12.211 10.086 1 93.12 593 LYS A N 1
ATOM 4703 C CA . LYS A 1 593 ? 2.801 11.031 10.812 1 93.12 593 LYS A CA 1
ATOM 4704 C C . LYS A 1 593 ? 1.623 10.227 11.359 1 93.12 593 LYS A C 1
ATOM 4706 O O . LYS A 1 593 ? 1.67 9 11.406 1 93.12 593 LYS A O 1
ATOM 4711 N N . ILE A 1 594 ? 0.643 10.922 11.836 1 95.94 594 ILE A N 1
ATOM 4712 C CA . ILE A 1 594 ? -0.569 10.242 12.281 1 95.94 594 ILE A CA 1
ATOM 4713 C C . ILE A 1 594 ? -1.188 9.469 11.125 1 95.94 594 ILE A C 1
ATOM 4715 O O . ILE A 1 594 ? -1.581 8.312 11.281 1 95.94 594 ILE A O 1
ATOM 4719 N N . ASN A 1 595 ? -1.289 10.094 10.008 1 94.5 595 ASN A N 1
ATOM 4720 C CA . ASN A 1 595 ? -1.846 9.438 8.828 1 94.5 595 ASN A CA 1
ATOM 4721 C C . ASN A 1 595 ? -1.044 8.195 8.445 1 94.5 595 ASN A C 1
ATOM 4723 O O . ASN A 1 595 ? -1.614 7.191 8.031 1 94.5 595 ASN A O 1
ATOM 4727 N N . ASP A 1 596 ? 0.212 8.297 8.578 1 91.25 596 ASP A N 1
ATOM 4728 C CA . ASP A 1 596 ? 1.06 7.145 8.297 1 91.25 596 ASP A CA 1
ATOM 4729 C C . ASP A 1 596 ? 0.75 5.992 9.258 1 91.25 596 ASP A C 1
ATOM 4731 O O . ASP A 1 596 ? 0.717 4.832 8.844 1 91.25 596 ASP A O 1
ATOM 4735 N N . MET A 1 597 ? 0.606 6.344 10.477 1 93.81 597 MET A N 1
ATOM 4736 C CA . MET A 1 597 ? 0.276 5.332 11.477 1 93.81 597 MET A CA 1
ATOM 4737 C C . MET A 1 597 ? -1.081 4.699 11.18 1 93.81 597 MET A C 1
ATOM 4739 O O . MET A 1 597 ? -1.243 3.484 11.297 1 93.81 597 MET A O 1
ATOM 4743 N N . VAL A 1 598 ? -1.991 5.508 10.852 1 95.19 598 VAL A N 1
ATOM 4744 C CA . VAL A 1 598 ? -3.328 5.02 10.531 1 95.19 598 VAL A CA 1
ATOM 4745 C C . VAL A 1 598 ? -3.262 4.074 9.336 1 95.19 598 VAL A C 1
ATOM 4747 O O . VAL A 1 598 ? -3.916 3.027 9.328 1 95.19 598 VAL A O 1
ATOM 4750 N N . ARG A 1 599 ? -2.535 4.441 8.383 1 91.94 599 ARG A N 1
ATOM 4751 C CA . ARG A 1 599 ? -2.363 3.596 7.203 1 91.94 599 ARG A CA 1
ATOM 4752 C C . ARG A 1 599 ? -1.738 2.256 7.578 1 91.94 599 ARG A C 1
ATOM 4754 O O . ARG A 1 599 ? -2.158 1.21 7.078 1 91.94 599 ARG A O 1
ATOM 4761 N N . SER A 1 600 ? -0.716 2.295 8.383 1 89.44 600 SER A N 1
ATOM 4762 C CA . SER A 1 600 ? -0.066 1.068 8.836 1 89.44 600 SER A CA 1
ATOM 4763 C C . SER A 1 600 ? -1.049 0.159 9.57 1 89.44 600 SER A C 1
ATOM 4765 O O . SER A 1 600 ? -1.062 -1.054 9.352 1 89.44 600 SER A O 1
ATOM 4767 N N . ILE A 1 601 ? -1.815 0.729 10.414 1 91.19 601 ILE A N 1
ATOM 4768 C CA . ILE A 1 601 ? -2.809 -0.028 11.164 1 91.19 601 ILE A CA 1
ATOM 4769 C C . ILE A 1 601 ? -3.828 -0.639 10.211 1 91.19 601 ILE A C 1
ATOM 4771 O O . ILE A 1 601 ? -4.199 -1.807 10.352 1 91.19 601 ILE A O 1
ATOM 4775 N N . TYR A 1 602 ? -4.254 0.098 9.211 1 90 602 TYR A N 1
ATOM 4776 C CA . TYR A 1 602 ? -5.234 -0.341 8.219 1 90 602 TYR A CA 1
ATOM 4777 C C . TYR A 1 602 ? -4.723 -1.55 7.445 1 90 602 TYR A C 1
ATOM 4779 O O . TYR A 1 602 ? -5.449 -2.527 7.258 1 90 602 TYR A O 1
ATOM 4787 N N . HIS A 1 603 ? -3.516 -1.499 7.082 1 83.44 603 HIS A N 1
ATOM 4788 C CA . HIS A 1 603 ? -2.979 -2.541 6.215 1 83.44 603 HIS A CA 1
ATOM 4789 C C . HIS A 1 603 ? -2.574 -3.773 7.016 1 83.44 603 HIS A C 1
ATOM 4791 O O . HIS A 1 603 ? -2.566 -4.887 6.488 1 83.44 603 HIS A O 1
ATOM 4797 N N . ASN A 1 604 ? -2.213 -3.586 8.219 1 81.62 604 ASN A N 1
ATOM 4798 C CA . ASN A 1 604 ? -1.728 -4.707 9.016 1 81.62 604 ASN A CA 1
ATOM 4799 C C . ASN A 1 604 ? -2.879 -5.52 9.602 1 81.62 604 ASN A C 1
ATOM 4801 O O . ASN A 1 604 ? -2.678 -6.637 10.078 1 81.62 604 ASN A O 1
ATOM 4805 N N . LYS A 1 605 ? -3.984 -4.945 9.508 1 79.06 605 LYS A N 1
ATOM 4806 C CA . LYS A 1 605 ? -5.133 -5.688 10.016 1 79.06 605 LYS A CA 1
ATOM 4807 C C . LYS A 1 605 ? -5.68 -6.645 8.953 1 79.06 605 LYS A C 1
ATOM 4809 O O . LYS A 1 605 ? -5.84 -6.266 7.793 1 79.06 605 LYS A O 1
ATOM 4814 N N . SER A 1 606 ? -5.836 -7.855 9.359 1 64.5 606 SER A N 1
ATOM 4815 C CA . SER A 1 606 ? -6.363 -8.867 8.445 1 64.5 606 SER A CA 1
ATOM 4816 C C . SER A 1 606 ? -7.84 -8.625 8.148 1 64.5 606 SER A C 1
ATOM 4818 O O . SER A 1 606 ? -8.289 -8.797 7.016 1 64.5 606 SER A O 1
ATOM 4820 N N . ASN A 1 607 ? -8.523 -8.289 9.258 1 63.22 607 ASN A N 1
ATOM 4821 C CA . ASN A 1 607 ? -9.953 -7.992 9.148 1 63.22 607 ASN A CA 1
ATOM 4822 C C . ASN A 1 607 ? -10.219 -6.492 9.203 1 63.22 607 ASN A C 1
ATOM 4824 O O . ASN A 1 607 ? -9.859 -5.824 10.18 1 63.22 607 ASN A O 1
ATOM 4828 N N . ARG A 1 608 ? -10.828 -5.961 8.172 1 73.94 608 ARG A N 1
ATOM 4829 C CA . ARG A 1 608 ? -11.07 -4.527 8.117 1 73.94 608 ARG A CA 1
ATOM 4830 C C . ARG A 1 608 ? -12.555 -4.219 8.289 1 73.94 608 ARG A C 1
ATOM 4832 O O . ARG A 1 608 ? -13.133 -3.445 7.523 1 73.94 608 ARG A O 1
ATOM 4839 N N . HIS A 1 609 ? -13.016 -4.812 9.367 1 69.06 609 HIS A N 1
ATOM 4840 C CA . HIS A 1 609 ? -14.438 -4.645 9.648 1 69.06 609 HIS A CA 1
ATOM 4841 C C . HIS A 1 609 ? -14.742 -3.215 10.078 1 69.06 609 HIS A C 1
ATOM 4843 O O . HIS A 1 609 ? -15.742 -2.635 9.648 1 69.06 609 HIS A O 1
ATOM 4849 N N . ASP A 1 610 ? -13.953 -2.666 10.953 1 83.56 610 ASP A N 1
ATOM 4850 C CA . ASP A 1 610 ? -14.102 -1.298 11.445 1 83.56 610 ASP A CA 1
ATOM 4851 C C . ASP A 1 610 ? -12.75 -0.605 11.562 1 83.56 610 ASP A C 1
ATOM 4853 O O . ASP A 1 610 ? -12.289 -0.305 12.664 1 83.56 610 ASP A O 1
ATOM 4857 N N . PRO A 1 611 ? -12.281 -0.256 10.445 1 88.81 611 PRO A N 1
ATOM 4858 C CA . PRO A 1 611 ? -10.906 0.253 10.414 1 88.81 611 PRO A CA 1
ATOM 4859 C C . PRO A 1 611 ? -10.75 1.585 11.148 1 88.81 611 PRO A C 1
ATOM 4861 O O . PRO A 1 611 ? -9.711 1.841 11.758 1 88.81 611 PRO A O 1
ATOM 4864 N N . CYS A 1 612 ? -11.75 2.475 11.117 1 93 612 CYS A N 1
ATOM 4865 C CA . CYS A 1 612 ? -11.664 3.762 11.797 1 93 612 CYS A CA 1
ATOM 4866 C C . CYS A 1 612 ? -11.578 3.57 13.305 1 93 612 CYS A C 1
ATOM 4868 O O . CYS A 1 612 ? -10.781 4.234 13.977 1 93 612 CYS A O 1
ATOM 4870 N N . LYS A 1 613 ? -12.367 2.668 13.805 1 92.38 613 LYS A N 1
ATOM 4871 C CA . LYS A 1 613 ? -12.359 2.373 15.234 1 92.38 613 LYS A CA 1
ATOM 4872 C C . LYS A 1 613 ? -11.023 1.779 15.664 1 92.38 613 LYS A C 1
ATOM 4874 O O . LYS A 1 613 ? -10.477 2.168 16.703 1 92.38 613 LYS A O 1
ATOM 4879 N N . ASP A 1 614 ? -10.594 0.861 14.898 1 92.44 614 ASP A N 1
ATOM 4880 C CA . ASP A 1 614 ? -9.312 0.229 15.219 1 92.44 614 ASP A CA 1
ATOM 4881 C C . ASP A 1 614 ? -8.188 1.259 15.266 1 92.44 614 ASP A C 1
ATOM 4883 O O . ASP A 1 614 ? -7.332 1.213 16.156 1 92.44 614 ASP A O 1
ATOM 4887 N N . ALA A 1 615 ? -8.211 2.154 14.375 1 94.69 615 ALA A N 1
ATOM 4888 C CA . ALA A 1 615 ? -7.156 3.16 14.266 1 94.69 615 ALA A CA 1
ATOM 4889 C C . ALA A 1 615 ? -7.191 4.121 15.453 1 94.69 615 ALA A C 1
ATOM 4891 O O . ALA A 1 615 ? -6.16 4.391 16.078 1 94.69 615 ALA A O 1
ATOM 4892 N N . ILE A 1 616 ? -8.359 4.625 15.734 1 95.88 616 ILE A N 1
ATOM 4893 C CA . ILE A 1 616 ? -8.438 5.641 16.781 1 95.88 616 ILE A CA 1
ATOM 4894 C C . ILE A 1 616 ? -8.102 5.016 18.125 1 95.88 616 ILE A C 1
ATOM 4896 O O . ILE A 1 616 ? -7.5 5.668 18.984 1 95.88 616 ILE A O 1
ATOM 4900 N N . LEU A 1 617 ? -8.508 3.779 18.344 1 95.12 617 LEU A N 1
ATOM 4901 C CA . LEU A 1 617 ? -8.203 3.086 19.594 1 95.12 617 LEU A CA 1
ATOM 4902 C C . LEU A 1 617 ? -6.703 2.855 19.734 1 95.12 617 LEU A C 1
ATOM 4904 O O . LEU A 1 617 ? -6.145 3.047 20.812 1 95.12 617 LEU A O 1
ATOM 4908 N N . ALA A 1 618 ? -6.117 2.434 18.672 1 95.25 618 ALA A N 1
ATOM 4909 C CA . ALA A 1 618 ? -4.672 2.227 18.703 1 95.25 618 ALA A CA 1
ATOM 4910 C C . ALA A 1 618 ? -3.938 3.533 18.984 1 95.25 618 ALA A C 1
ATOM 4912 O O . ALA A 1 618 ? -3.006 3.566 19.797 1 95.25 618 ALA A O 1
ATOM 4913 N N . LEU A 1 619 ? -4.324 4.602 18.375 1 95.94 619 LEU A N 1
ATOM 4914 C CA . LEU A 1 619 ? -3.686 5.902 18.578 1 95.94 619 LEU A CA 1
ATOM 4915 C C . LEU A 1 619 ? -3.879 6.398 20 1 95.94 619 LEU A C 1
ATOM 4917 O O . LEU A 1 619 ? -2.961 6.973 20.594 1 95.94 619 LEU A O 1
ATOM 4921 N N . LYS A 1 620 ? -5.059 6.18 20.484 1 95 620 LYS A N 1
ATOM 4922 C CA . LYS A 1 620 ? -5.332 6.602 21.859 1 95 620 LYS A CA 1
ATOM 4923 C C . LYS A 1 620 ? -4.488 5.816 22.844 1 95 620 LYS A C 1
ATOM 4925 O O . LYS A 1 620 ? -4.012 6.371 23.844 1 95 620 LYS A O 1
ATOM 4930 N N . ARG A 1 621 ? -4.375 4.547 22.625 1 95.44 621 ARG A N 1
ATOM 4931 C CA . ARG A 1 621 ? -3.518 3.75 23.484 1 95.44 621 ARG A CA 1
ATOM 4932 C C . ARG A 1 621 ? -2.074 4.242 23.438 1 95.44 621 ARG A C 1
ATOM 4934 O O . ARG A 1 621 ? -1.408 4.336 24.469 1 95.44 621 ARG A O 1
ATOM 4941 N N . ILE A 1 622 ? -1.59 4.547 22.281 1 93.94 622 ILE A N 1
ATOM 4942 C CA . ILE A 1 622 ? -0.233 5.055 22.125 1 93.94 622 ILE A CA 1
ATOM 4943 C C . ILE A 1 622 ? -0.073 6.359 22.891 1 93.94 622 ILE A C 1
ATOM 4945 O O . ILE A 1 622 ? 0.93 6.562 23.578 1 93.94 622 ILE A O 1
ATOM 4949 N N . ASP A 1 623 ? -1.066 7.156 22.781 1 91.38 623 ASP A N 1
ATOM 4950 C CA . ASP A 1 623 ? -1.048 8.438 23.484 1 91.38 623 ASP A CA 1
ATOM 4951 C C . ASP A 1 623 ? -1.087 8.234 25 1 91.38 623 ASP A C 1
ATOM 4953 O O . ASP A 1 623 ? -0.353 8.898 25.734 1 91.38 623 ASP A O 1
ATOM 4957 N N . HIS A 1 624 ? -1.888 7.316 25.453 1 90.31 624 HIS A N 1
ATOM 4958 C CA . HIS A 1 624 ? -2.1 7.051 26.875 1 90.31 624 HIS A CA 1
ATOM 4959 C C . HIS A 1 624 ? -0.867 6.41 27.5 1 90.31 624 HIS A C 1
ATOM 4961 O O . HIS A 1 624 ? -0.586 6.625 28.688 1 90.31 624 HIS A O 1
ATOM 4967 N N . LEU A 1 625 ? -0.157 5.684 26.719 1 92.38 625 LEU A N 1
ATOM 4968 C CA . LEU A 1 625 ? 0.972 4.922 27.234 1 92.38 625 LEU A CA 1
ATOM 4969 C C . LEU A 1 625 ? 2.295 5.555 26.828 1 92.38 625 LEU A C 1
ATOM 4971 O O . LEU A 1 625 ? 3.328 4.887 26.797 1 92.38 625 LEU A O 1
ATOM 4975 N N . GLN A 1 626 ? 2.326 6.785 26.531 1 87.94 626 GLN A N 1
ATOM 4976 C CA . GLN A 1 626 ? 3.496 7.477 26 1 87.94 626 GLN A CA 1
ATOM 4977 C C . GLN A 1 626 ? 4.637 7.477 27.016 1 87.94 626 GLN A C 1
ATOM 4979 O O . GLN A 1 626 ? 5.809 7.598 26.641 1 87.94 626 GLN A O 1
ATOM 4984 N N . GLU A 1 627 ? 4.301 7.332 28.281 1 83.94 627 GLU A N 1
ATOM 4985 C CA . GLU A 1 627 ? 5.305 7.355 29.344 1 83.94 627 GLU A CA 1
ATOM 4986 C C . GLU A 1 627 ? 6.27 6.18 29.219 1 83.94 627 GLU A C 1
ATOM 4988 O O . GLU A 1 627 ? 7.395 6.234 29.719 1 83.94 627 GLU A O 1
ATOM 4993 N N . PHE A 1 628 ? 5.848 5.168 28.547 1 87.81 628 PHE A N 1
ATOM 4994 C CA . PHE A 1 628 ? 6.664 3.967 28.422 1 87.81 628 PHE A CA 1
ATOM 4995 C C . PHE A 1 628 ? 7.645 4.09 27.266 1 87.81 628 PHE A C 1
ATOM 4997 O O . PHE A 1 628 ? 8.445 3.18 27.031 1 87.81 628 PHE A O 1
ATOM 5004 N N . GLU A 1 629 ? 7.586 5.188 26.562 1 86.81 629 GLU A N 1
ATOM 5005 C CA . GLU A 1 629 ? 8.57 5.395 25.5 1 86.81 629 GLU A CA 1
ATOM 5006 C C . GLU A 1 629 ? 9.953 5.664 26.094 1 86.81 629 GLU A C 1
ATOM 5008 O O . GLU A 1 629 ? 10.117 6.547 26.938 1 86.81 629 GLU A O 1
ATOM 5013 N N . ARG A 1 630 ? 10.859 4.938 25.625 1 80.25 630 ARG A N 1
ATOM 5014 C CA . ARG A 1 630 ? 12.219 5.098 26.109 1 80.25 630 ARG A CA 1
ATOM 5015 C C . ARG A 1 630 ? 12.883 6.328 25.5 1 80.25 630 ARG A C 1
ATOM 5017 O O . ARG A 1 630 ? 12.695 6.617 24.312 1 80.25 630 ARG A O 1
ATOM 5024 N N . GLN A 1 631 ? 13.5 7.098 26.266 1 71.06 631 GLN A N 1
ATOM 5025 C CA . GLN A 1 631 ? 14.273 8.227 25.766 1 71.06 631 GLN A CA 1
ATOM 5026 C C . GLN A 1 631 ? 15.57 7.766 25.125 1 71.06 631 GLN A C 1
ATOM 5028 O O . GLN A 1 631 ? 16.359 7.043 25.75 1 71.06 631 GLN A O 1
ATOM 5033 N N . PRO A 1 632 ? 15.594 7.957 23.891 1 65.31 632 PRO A N 1
ATOM 5034 C CA . PRO A 1 632 ? 16.828 7.531 23.234 1 65.31 632 PRO A CA 1
ATOM 5035 C C . PRO A 1 632 ? 18.062 8.219 23.812 1 65.31 632 PRO A C 1
ATOM 5037 O O . PRO A 1 632 ? 17.969 9.32 24.344 1 65.31 632 PRO A O 1
ATOM 5040 N N . ASN A 1 633 ? 19.062 7.488 23.812 1 61.59 633 ASN A N 1
ATOM 5041 C CA . ASN A 1 633 ? 20.312 8.086 24.266 1 61.59 633 ASN A CA 1
ATOM 5042 C C . ASN A 1 633 ? 20.75 9.234 23.359 1 61.59 633 ASN A C 1
ATOM 5044 O O . ASN A 1 633 ? 20.641 9.141 22.141 1 61.59 633 ASN A O 1
ATOM 5048 N N . HIS A 1 634 ? 20.875 10.43 23.844 1 58.19 634 HIS A N 1
ATOM 5049 C CA . HIS A 1 634 ? 21.328 11.594 23.094 1 58.19 634 HIS A CA 1
ATOM 5050 C C . HIS A 1 634 ? 22.781 11.453 22.688 1 58.19 634 HIS A C 1
ATOM 5052 O O . HIS A 1 634 ? 23.641 11.164 23.516 1 58.19 634 HIS A O 1
ATOM 5058 N N . TYR A 1 635 ? 22.938 11.18 21.359 1 54.25 635 TYR A N 1
ATOM 5059 C CA . TYR A 1 635 ? 24.297 11.086 20.859 1 54.25 635 TYR A CA 1
ATOM 5060 C C . TYR A 1 635 ? 24.812 12.453 20.438 1 54.25 635 TYR A C 1
ATOM 5062 O O . TYR A 1 635 ? 24.141 13.18 19.703 1 54.25 635 TYR A O 1
ATOM 5070 N N . ASN A 1 636 ? 25.734 13.094 21.141 1 53.75 636 ASN A N 1
ATOM 5071 C CA . ASN A 1 636 ? 26.391 14.328 20.703 1 53.75 636 ASN A CA 1
ATOM 5072 C C . ASN A 1 636 ? 27.328 14.086 19.531 1 53.75 636 ASN A C 1
ATOM 5074 O O . ASN A 1 636 ? 28.281 13.312 19.656 1 53.75 636 ASN A O 1
ATOM 5078 N N . LYS A 1 637 ? 26.797 14.531 18.344 1 55.5 637 LYS A N 1
ATOM 5079 C CA . LYS A 1 637 ? 27.625 14.445 17.141 1 55.5 637 LYS A CA 1
ATOM 5080 C C . LYS A 1 637 ? 28.875 15.328 17.281 1 55.5 637 LYS A C 1
ATOM 5082 O O . LYS A 1 637 ? 28.781 16.547 17.219 1 55.5 637 LYS A O 1
ATOM 5087 N N . ARG A 1 638 ? 29.891 14.852 17.688 1 55.91 638 ARG A N 1
ATOM 5088 C CA . ARG A 1 638 ? 31.094 15.633 17.953 1 55.91 638 ARG A CA 1
ATOM 5089 C C . ARG A 1 638 ? 31.766 16.062 16.656 1 55.91 638 ARG A C 1
ATOM 5091 O O . ARG A 1 638 ? 32.406 17.125 16.594 1 55.91 638 ARG A O 1
ATOM 5098 N N . ASN A 1 639 ? 31.688 15.047 15.68 1 54.09 639 ASN A N 1
ATOM 5099 C CA . ASN A 1 639 ? 32.312 15.43 14.422 1 54.09 639 ASN A CA 1
ATOM 5100 C C . ASN A 1 639 ? 31.297 15.844 13.383 1 54.09 639 ASN A C 1
ATOM 5102 O O . ASN A 1 639 ? 30.672 15 12.734 1 54.09 639 ASN A O 1
ATOM 5106 N N . ASN A 1 640 ? 31.047 17.031 13.391 1 55.97 640 ASN A N 1
ATOM 5107 C CA . ASN A 1 640 ? 30.047 17.641 12.516 1 55.97 640 ASN A CA 1
ATOM 5108 C C . ASN A 1 640 ? 30.328 17.312 11.047 1 55.97 640 ASN A C 1
ATOM 5110 O O . ASN A 1 640 ? 29.391 17.094 10.273 1 55.97 640 ASN A O 1
ATOM 5114 N N . ASN A 1 641 ? 31.594 17.328 10.766 1 56.88 641 ASN A N 1
ATOM 5115 C CA . ASN A 1 641 ? 31.938 17.062 9.375 1 56.88 641 ASN A CA 1
ATOM 5116 C C . ASN A 1 641 ? 31.531 15.664 8.945 1 56.88 641 ASN A C 1
ATOM 5118 O O . ASN A 1 641 ? 31.078 15.453 7.82 1 56.88 641 ASN A O 1
ATOM 5122 N N . TYR A 1 642 ? 31.703 14.828 9.773 1 57.19 642 TYR A N 1
ATOM 5123 C CA . TYR A 1 642 ? 31.344 13.453 9.445 1 57.19 642 TYR A CA 1
ATOM 5124 C C . TYR A 1 642 ? 29.844 13.328 9.203 1 57.19 642 TYR A C 1
ATOM 5126 O O . TYR A 1 642 ? 29.406 12.742 8.203 1 57.19 642 TYR A O 1
ATOM 5134 N N . TRP A 1 643 ? 29.109 13.836 10.062 1 58.88 643 TRP A N 1
ATOM 5135 C CA . TRP A 1 643 ? 27.672 13.625 10.016 1 58.88 643 TRP A CA 1
ATOM 5136 C C . TRP A 1 643 ? 27.031 14.461 8.914 1 58.88 643 TRP A C 1
ATOM 5138 O O . TRP A 1 643 ? 25.938 14.141 8.43 1 58.88 643 TRP A O 1
ATOM 5148 N N . THR A 1 644 ? 27.797 15.414 8.578 1 57.81 644 THR A N 1
ATOM 5149 C CA . THR A 1 644 ? 27.25 16.281 7.531 1 57.81 644 THR A CA 1
ATOM 5150 C C . THR A 1 644 ? 27.703 15.797 6.152 1 57.81 644 THR A C 1
ATOM 5152 O O . THR A 1 644 ? 27.016 16.016 5.156 1 57.81 644 THR A O 1
ATOM 5155 N N . SER A 1 645 ? 28.891 15.203 6.066 1 59.38 645 SER A N 1
ATOM 5156 C CA . SER A 1 645 ? 29.406 14.922 4.738 1 59.38 645 SER A CA 1
ATOM 5157 C C . SER A 1 645 ? 29.891 13.469 4.629 1 59.38 645 SER A C 1
ATOM 5159 O O . SER A 1 645 ? 29.484 12.75 3.709 1 59.38 645 SER A O 1
ATOM 5161 N N . ASP A 1 646 ? 30.562 13.062 5.551 1 57.66 646 ASP A N 1
ATOM 5162 C CA . ASP A 1 646 ? 31.312 11.805 5.41 1 57.66 646 ASP A CA 1
ATOM 5163 C C . ASP A 1 646 ? 30.359 10.609 5.457 1 57.66 646 ASP A C 1
ATOM 5165 O O . ASP A 1 646 ? 30.562 9.633 4.723 1 57.66 646 ASP A O 1
ATOM 5169 N N . ILE A 1 647 ? 29.453 10.742 6.262 1 59.03 647 ILE A N 1
ATOM 5170 C CA . ILE A 1 647 ? 28.547 9.617 6.41 1 59.03 647 ILE A CA 1
ATOM 5171 C C . ILE A 1 647 ? 27.781 9.398 5.109 1 59.03 647 ILE A C 1
ATOM 5173 O O . ILE A 1 647 ? 27.516 8.258 4.719 1 59.03 647 ILE A O 1
ATOM 5177 N N . PHE A 1 648 ? 27.516 10.406 4.586 1 57.81 648 PHE A N 1
ATOM 5178 C CA . PHE A 1 648 ? 26.797 10.32 3.318 1 57.81 648 PHE A CA 1
ATOM 5179 C C . PHE A 1 648 ? 27.688 9.734 2.23 1 57.81 648 PHE A C 1
ATOM 5181 O O . PHE A 1 648 ? 27.234 8.922 1.422 1 57.81 648 PHE A O 1
ATOM 5188 N N . ASP A 1 649 ? 28.906 10.133 2.254 1 55.88 649 ASP A N 1
ATOM 5189 C CA . ASP A 1 649 ? 29.859 9.602 1.28 1 55.88 649 ASP A CA 1
ATOM 5190 C C . ASP A 1 649 ? 30.062 8.102 1.479 1 55.88 649 ASP A C 1
ATOM 5192 O O . ASP A 1 649 ? 30.172 7.352 0.506 1 55.88 649 ASP A O 1
ATOM 5196 N N . GLN A 1 650 ? 30.109 7.75 2.646 1 54.75 650 GLN A N 1
ATOM 5197 C CA . GLN A 1 650 ? 30.297 6.34 2.957 1 54.75 650 GLN A CA 1
ATOM 5198 C C . GLN A 1 650 ? 29.094 5.508 2.547 1 54.75 650 GLN A C 1
ATOM 5200 O O . GLN A 1 650 ? 29.234 4.402 2.021 1 54.75 650 GLN A O 1
ATOM 5205 N N . ARG A 1 651 ? 27.969 6.09 2.863 1 53.72 651 ARG A N 1
ATOM 5206 C CA . ARG A 1 651 ? 26.75 5.391 2.506 1 53.72 651 ARG A CA 1
ATOM 5207 C C . ARG A 1 651 ? 26.578 5.324 0.992 1 53.72 651 ARG A C 1
ATOM 5209 O O . ARG A 1 651 ? 26.047 4.344 0.464 1 53.72 651 ARG A O 1
ATOM 5216 N N . ARG A 1 652 ? 27 6.414 0.401 1 52.69 652 ARG A N 1
ATOM 5217 C CA . ARG A 1 652 ? 26.969 6.441 -1.058 1 52.69 652 ARG A CA 1
ATOM 5218 C C . ARG A 1 652 ? 27.906 5.383 -1.641 1 52.69 652 ARG A C 1
ATOM 5220 O O . ARG A 1 652 ? 27.641 4.844 -2.719 1 52.69 652 ARG A O 1
ATOM 5227 N N . LYS A 1 653 ? 29.047 5.184 -1.024 1 45.59 653 LYS A N 1
ATOM 5228 C CA . LYS A 1 653 ? 30.016 4.23 -1.549 1 45.59 653 LYS A CA 1
ATOM 5229 C C . LYS A 1 653 ? 29.516 2.795 -1.385 1 45.59 653 LYS A C 1
ATOM 5231 O O . LYS A 1 653 ? 30.109 1.86 -1.92 1 45.59 653 LYS A O 1
ATOM 5236 N N . ARG A 1 654 ? 28.625 2.678 -0.603 1 44.88 654 ARG A N 1
ATOM 5237 C CA . ARG A 1 654 ? 28.156 1.299 -0.553 1 44.88 654 ARG A CA 1
ATOM 5238 C C . ARG A 1 654 ? 27.469 0.91 -1.859 1 44.88 654 ARG A C 1
ATOM 5240 O O . ARG A 1 654 ? 26.516 1.568 -2.289 1 44.88 654 ARG A O 1
ATOM 5247 N N . PRO A 1 655 ? 28.172 0.201 -2.656 1 43.28 655 PRO A N 1
ATOM 5248 C CA . PRO A 1 655 ? 27.688 -0.134 -3.996 1 43.28 655 PRO A CA 1
ATOM 5249 C C . PRO A 1 655 ? 26.219 -0.561 -4 1 43.28 655 PRO A C 1
ATOM 5251 O O . PRO A 1 655 ? 25.797 -1.351 -3.148 1 43.28 655 PRO A O 1
ATOM 5254 N N . ARG A 1 656 ? 25.375 0.35 -4.258 1 41.03 656 ARG A N 1
ATOM 5255 C CA . ARG A 1 656 ? 24.031 -0.154 -4.551 1 41.03 656 ARG A CA 1
ATOM 5256 C C . ARG A 1 656 ? 24.094 -1.288 -5.57 1 41.03 656 ARG A C 1
ATOM 5258 O O . ARG A 1 656 ? 24.625 -1.122 -6.664 1 41.03 656 ARG A O 1
ATOM 5265 N N . LEU A 1 657 ? 24.203 -2.383 -5.191 1 38.53 657 LEU A N 1
ATOM 5266 C CA . LEU A 1 657 ? 24.266 -3.49 -6.141 1 38.53 657 LEU A CA 1
ATOM 5267 C C . LEU A 1 657 ? 23.281 -3.273 -7.289 1 38.53 657 LEU A C 1
ATOM 5269 O O . LEU A 1 657 ? 23.344 -3.963 -8.305 1 38.53 657 LEU A O 1
ATOM 5273 N N . CYS A 1 658 ? 22.234 -2.555 -7.027 1 38.91 658 CYS A N 1
ATOM 5274 C CA . CYS A 1 658 ? 21.234 -2.547 -8.078 1 38.91 658 CYS A CA 1
ATOM 5275 C C . CYS A 1 658 ? 21.75 -1.86 -9.336 1 38.91 658 CYS A C 1
ATOM 5277 O O . CYS A 1 658 ? 21.188 -2.031 -10.422 1 38.91 658 CYS A O 1
ATOM 5279 N N . ASN A 1 659 ? 22.516 -0.887 -9.133 1 37.97 659 ASN A N 1
ATOM 5280 C CA . ASN A 1 659 ? 22.797 -0.061 -10.305 1 37.97 659 ASN A CA 1
ATOM 5281 C C . ASN A 1 659 ? 23.938 -0.63 -11.141 1 37.97 659 ASN A C 1
ATOM 5283 O O . ASN A 1 659 ? 24.359 -0.012 -12.117 1 37.97 659 ASN A O 1
ATOM 5287 N N . THR A 1 660 ? 24.766 -1.457 -10.562 1 34.06 660 THR A N 1
ATOM 5288 C CA . THR A 1 660 ? 25.828 -1.702 -11.523 1 34.06 660 THR A CA 1
ATOM 5289 C C . THR A 1 660 ? 25.359 -2.633 -12.633 1 34.06 660 THR A C 1
ATOM 5291 O O . THR A 1 660 ? 25.062 -3.803 -12.391 1 34.06 660 THR A O 1
ATOM 5294 N N . SER A 1 661 ? 24.641 -2.098 -13.422 1 34.59 661 SER A N 1
ATOM 5295 C CA . SER A 1 661 ? 24.531 -2.863 -14.656 1 34.59 661 SER A CA 1
ATOM 5296 C C . SER A 1 661 ? 25.844 -3.516 -15.031 1 34.59 661 SER A C 1
ATOM 5298 O O . SER A 1 661 ? 26.875 -2.834 -15.141 1 34.59 661 SER A O 1
ATOM 5300 N N . THR A 1 662 ? 26.25 -4.512 -14.398 1 33.25 662 THR A N 1
ATOM 5301 C CA . THR A 1 662 ? 27.422 -5.113 -15.031 1 33.25 662 THR A CA 1
ATOM 5302 C C . THR A 1 662 ? 27.266 -5.121 -16.547 1 33.25 662 THR A C 1
ATOM 5304 O O . THR A 1 662 ? 26.562 -5.961 -17.094 1 33.25 662 THR A O 1
ATOM 5307 N N . VAL A 1 663 ? 27.125 -4.059 -17.125 1 34.53 663 VAL A N 1
ATOM 5308 C CA . VAL A 1 663 ? 27.375 -4 -18.562 1 34.53 663 VAL A CA 1
ATOM 5309 C C . VAL A 1 663 ? 28.609 -4.828 -18.922 1 34.53 663 VAL A C 1
ATOM 5311 O O . VAL A 1 663 ? 29.641 -4.277 -19.297 1 34.53 663 VAL A O 1
ATOM 5314 N N . ASP A 1 664 ? 29.188 -5.508 -17.969 1 32.81 664 ASP A N 1
ATOM 5315 C CA . ASP A 1 664 ? 30.422 -6.062 -18.547 1 32.81 664 ASP A CA 1
ATOM 5316 C C . ASP A 1 664 ? 30.141 -6.723 -19.891 1 32.81 664 ASP A C 1
ATOM 5318 O O . ASP A 1 664 ? 31.078 -7.109 -20.609 1 32.81 664 ASP A O 1
ATOM 5322 N N . ASP A 1 665 ? 29.172 -7.652 -19.875 1 31.45 665 ASP A N 1
ATOM 5323 C CA . ASP A 1 665 ? 29.5 -8.555 -20.969 1 31.45 665 ASP A CA 1
ATOM 5324 C C . ASP A 1 665 ? 29.469 -7.816 -22.312 1 31.45 665 ASP A C 1
ATOM 5326 O O . ASP A 1 665 ? 28.469 -7.191 -22.656 1 31.45 665 ASP A O 1
ATOM 5330 N N . GLU A 1 666 ? 30.578 -7.211 -22.703 1 30.11 666 GLU A N 1
ATOM 5331 C CA . GLU A 1 666 ? 30.797 -7.043 -24.141 1 30.11 666 GLU A CA 1
ATOM 5332 C C . GLU A 1 666 ? 29.891 -7.984 -24.938 1 30.11 666 GLU A C 1
ATOM 5334 O O . GLU A 1 666 ? 29.719 -9.148 -24.578 1 30.11 666 GLU A O 1
ATOM 5339 N N . PRO A 1 667 ? 28.969 -7.461 -25.672 1 31.67 667 PRO A N 1
ATOM 5340 C CA . PRO A 1 667 ? 28.344 -8.375 -26.625 1 31.67 667 PRO A CA 1
ATOM 5341 C C . PRO A 1 667 ? 29.266 -9.523 -27.047 1 31.67 667 PRO A C 1
ATOM 5343 O O . PRO A 1 667 ? 30.344 -9.281 -27.594 1 31.67 667 PRO A O 1
ATOM 5346 N N . THR A 1 668 ? 29.688 -10.375 -26.188 1 32.16 668 THR A N 1
ATOM 5347 C CA . THR A 1 668 ? 30.312 -11.461 -26.938 1 32.16 668 THR A CA 1
ATOM 5348 C C . THR A 1 668 ? 29.703 -11.555 -28.344 1 32.16 668 THR A C 1
ATOM 5350 O O . THR A 1 668 ? 28.484 -11.531 -28.5 1 32.16 668 THR A O 1
ATOM 5353 N N . THR A 1 669 ? 30.344 -11.008 -29.281 1 32.25 669 THR A N 1
ATOM 5354 C CA . THR A 1 669 ? 30.156 -11.266 -30.703 1 32.25 669 THR A CA 1
ATOM 5355 C C . THR A 1 669 ? 29.672 -12.695 -30.938 1 32.25 669 THR A C 1
ATOM 5357 O O . THR A 1 669 ? 30.484 -13.602 -31.141 1 32.25 669 THR A O 1
ATOM 5360 N N . GLU A 1 670 ? 29.031 -13.273 -30.047 1 35.16 670 GLU A N 1
ATOM 5361 C CA . GLU A 1 670 ? 28.516 -14.547 -30.531 1 35.16 670 GLU A CA 1
ATOM 5362 C C . GLU A 1 670 ? 28.016 -14.422 -31.969 1 35.16 670 GLU A C 1
ATOM 5364 O O . GLU A 1 670 ? 27.453 -13.398 -32.344 1 35.16 670 GLU A O 1
ATOM 5369 N N . ASP A 1 671 ? 28.562 -15.125 -32.844 1 39.22 671 ASP A N 1
ATOM 5370 C CA . ASP A 1 671 ? 28.156 -15.32 -34.219 1 39.22 671 ASP A CA 1
ATOM 5371 C C . ASP A 1 671 ? 26.641 -15.227 -34.375 1 39.22 671 ASP A C 1
ATOM 5373 O O . ASP A 1 671 ? 25.906 -16.094 -33.875 1 39.22 671 ASP A O 1
ATOM 5377 N N . ILE A 1 672 ? 26.078 -14.117 -34.062 1 47.66 672 ILE A N 1
ATOM 5378 C CA . ILE A 1 672 ? 24.688 -13.836 -34.375 1 47.66 672 ILE A CA 1
ATOM 5379 C C . ILE A 1 672 ? 24.266 -14.578 -35.656 1 47.66 672 ILE A C 1
ATOM 5381 O O . ILE A 1 672 ? 24.719 -14.242 -36.75 1 47.66 672 ILE A O 1
ATOM 5385 N N . ASN A 1 673 ? 24.141 -15.805 -35.594 1 52.28 673 ASN A N 1
ATOM 5386 C CA . ASN A 1 673 ? 23.594 -16.516 -36.75 1 52.28 673 ASN A CA 1
ATOM 5387 C C . ASN A 1 673 ? 22.25 -15.906 -37.188 1 52.28 673 ASN A C 1
ATOM 5389 O O . ASN A 1 673 ? 21.203 -16.219 -36.625 1 52.28 673 ASN A O 1
ATOM 5393 N N . ILE A 1 674 ? 22.359 -14.867 -37.875 1 60.81 674 ILE A N 1
ATOM 5394 C CA . ILE A 1 674 ? 21.281 -14.078 -38.438 1 60.81 674 ILE A CA 1
ATOM 5395 C C . ILE A 1 674 ? 20.234 -15 -39.062 1 60.81 674 ILE A C 1
ATOM 5397 O O . ILE A 1 674 ? 19.047 -14.672 -39.094 1 60.81 674 ILE A O 1
ATOM 5401 N N . GLU A 1 675 ? 20.766 -16.203 -39.375 1 61.41 675 GLU A N 1
ATOM 5402 C CA . GLU A 1 675 ? 19.891 -17.094 -40.125 1 61.41 675 GLU A CA 1
ATOM 5403 C C . GLU A 1 675 ? 18.781 -17.688 -39.25 1 61.41 675 GLU A C 1
ATOM 5405 O O . GLU A 1 675 ? 17.688 -17.984 -39.75 1 61.41 675 GLU A O 1
ATOM 5410 N N . ASN A 1 676 ? 19.047 -17.625 -37.969 1 61.62 676 ASN A N 1
ATOM 5411 C CA . ASN A 1 676 ? 18.078 -18.328 -37.125 1 61.62 676 ASN A CA 1
ATOM 5412 C C . ASN A 1 676 ? 17.25 -17.344 -36.312 1 61.62 676 ASN A C 1
ATOM 5414 O O . ASN A 1 676 ? 16.516 -17.75 -35.375 1 61.62 676 ASN A O 1
ATOM 5418 N N . MET A 1 677 ? 17.281 -16.125 -36.625 1 67.06 677 MET A N 1
ATOM 5419 C CA . MET A 1 677 ? 16.562 -15.133 -35.844 1 67.06 677 MET A CA 1
ATOM 5420 C C . MET A 1 677 ? 15.164 -14.914 -36.406 1 67.06 677 MET A C 1
ATOM 5422 O O . MET A 1 677 ? 14.977 -14.922 -37.625 1 67.06 677 MET A O 1
ATOM 5426 N N . SER A 1 678 ? 14.25 -14.93 -35.562 1 68.44 678 SER A N 1
ATOM 5427 C CA . SER A 1 678 ? 12.906 -14.57 -35.969 1 68.44 678 SER A CA 1
ATOM 5428 C C . SER A 1 678 ? 12.828 -13.102 -36.406 1 68.44 678 SER A C 1
ATOM 5430 O O . SER A 1 678 ? 13.742 -12.328 -36.094 1 68.44 678 SER A O 1
ATOM 5432 N N . VAL A 1 679 ? 11.883 -12.789 -37.094 1 65.06 679 VAL A N 1
ATOM 5433 C CA . VAL A 1 679 ? 11.672 -11.43 -37.594 1 65.06 679 VAL A CA 1
ATOM 5434 C C . VAL A 1 679 ? 11.609 -10.469 -36.406 1 65.06 679 VAL A C 1
ATOM 5436 O O . VAL A 1 679 ? 12.203 -9.383 -36.438 1 65.06 679 VAL A O 1
ATOM 5439 N N . CYS A 1 680 ? 10.938 -10.969 -35.375 1 64.69 680 CYS A N 1
ATOM 5440 C CA . CYS A 1 680 ? 10.789 -10.102 -34.219 1 64.69 680 CYS A CA 1
ATOM 5441 C C . CYS A 1 680 ? 12.141 -9.859 -33.562 1 64.69 680 CYS A C 1
ATOM 5443 O O . CYS A 1 680 ? 12.438 -8.742 -33.125 1 64.69 680 CYS A O 1
ATOM 5445 N N . GLU A 1 681 ? 12.977 -10.875 -33.562 1 69.56 681 GLU A N 1
ATOM 5446 C CA . GLU A 1 681 ? 14.297 -10.766 -32.938 1 69.56 681 GLU A CA 1
ATOM 5447 C C . GLU A 1 681 ? 15.203 -9.852 -33.781 1 69.56 681 GLU A C 1
ATOM 5449 O O . GLU A 1 681 ? 15.977 -9.07 -33.219 1 69.56 681 GLU A O 1
ATOM 5454 N N . ILE A 1 682 ? 15.07 -10 -35.062 1 72.88 682 ILE A N 1
ATOM 5455 C CA . ILE A 1 682 ? 15.859 -9.164 -35.969 1 72.88 682 ILE A CA 1
ATOM 5456 C C . ILE A 1 682 ? 15.5 -7.695 -35.75 1 72.88 682 ILE A C 1
ATOM 5458 O O . ILE A 1 682 ? 16.375 -6.84 -35.625 1 72.88 682 ILE A O 1
ATOM 5462 N N . LYS A 1 683 ? 14.273 -7.613 -35.594 1 67.69 683 LYS A N 1
ATOM 5463 C CA . LYS A 1 683 ? 13.828 -6.238 -35.406 1 67.69 683 LYS A CA 1
ATOM 5464 C C . LYS A 1 683 ? 14.266 -5.688 -34.062 1 67.69 683 LYS A C 1
ATOM 5466 O O . LYS A 1 683 ? 14.664 -4.523 -33.969 1 67.69 683 LYS A O 1
ATOM 5471 N N . SER A 1 684 ? 14.25 -6.559 -33.156 1 69.44 684 SER A N 1
ATOM 5472 C CA . SER A 1 684 ? 14.695 -6.152 -31.828 1 69.44 684 SER A CA 1
ATOM 5473 C C . SER A 1 684 ? 16.188 -5.844 -31.828 1 69.44 684 SER A C 1
ATOM 5475 O O . SER A 1 684 ? 16.625 -4.867 -31.203 1 69.44 684 SER A O 1
ATOM 5477 N N . LYS A 1 685 ? 16.984 -6.637 -32.562 1 68.69 685 LYS A N 1
ATOM 5478 C CA . LYS A 1 685 ? 18.438 -6.43 -32.656 1 68.69 685 LYS A CA 1
ATOM 5479 C C . LYS A 1 685 ? 18.766 -5.164 -33.438 1 68.69 685 LYS A C 1
ATOM 5481 O O . LYS A 1 685 ? 19.688 -4.43 -33.094 1 68.69 685 LYS A O 1
ATOM 5486 N N . LEU A 1 686 ? 17.984 -5.074 -34.438 1 69.5 686 LEU A N 1
ATOM 5487 C CA . LEU A 1 686 ? 18.156 -3.85 -35.219 1 69.5 686 LEU A CA 1
ATOM 5488 C C . LEU A 1 686 ? 17.828 -2.623 -34.375 1 69.5 686 LEU A C 1
ATOM 5490 O O . LEU A 1 686 ? 18.547 -1.618 -34.406 1 69.5 686 LEU A O 1
ATOM 5494 N N . LYS A 1 687 ? 16.891 -2.832 -33.531 1 66.94 687 LYS A N 1
ATOM 5495 C CA . LYS A 1 687 ? 16.5 -1.739 -32.625 1 66.94 687 LYS A CA 1
ATOM 5496 C C . LYS A 1 687 ? 17.578 -1.471 -31.594 1 66.94 687 LYS A C 1
ATOM 5498 O O . LYS A 1 687 ? 17.859 -0.315 -31.266 1 66.94 687 LYS A O 1
ATOM 5503 N N . GLU A 1 688 ? 18.219 -2.518 -31.109 1 65.62 688 GLU A N 1
ATOM 5504 C CA . GLU A 1 688 ? 19.344 -2.408 -30.172 1 65.62 688 GLU A CA 1
ATOM 5505 C C . GLU A 1 688 ? 20.516 -1.668 -30.797 1 65.62 688 GLU A C 1
ATOM 5507 O O . GLU A 1 688 ? 21.297 -1.011 -30.109 1 65.62 688 GLU A O 1
ATOM 5512 N N . MET A 1 689 ? 20.703 -1.854 -32.219 1 61.84 689 MET A N 1
ATOM 5513 C CA . MET A 1 689 ? 21.781 -1.215 -32.969 1 61.84 689 MET A CA 1
ATOM 5514 C C . MET A 1 689 ? 21.344 0.145 -33.5 1 61.84 689 MET A C 1
ATOM 5516 O O . MET A 1 689 ? 21.984 0.709 -34.375 1 61.84 689 MET A O 1
ATOM 5520 N N . ASN A 1 690 ? 20.203 0.538 -32.938 1 59.72 690 ASN A N 1
ATOM 5521 C CA . ASN A 1 690 ? 19.656 1.856 -33.219 1 59.72 690 ASN A CA 1
ATOM 5522 C C . ASN A 1 690 ? 19.219 1.972 -34.688 1 59.72 690 ASN A C 1
ATOM 5524 O O . ASN A 1 690 ? 19.359 3.029 -35.312 1 59.72 690 ASN A O 1
ATOM 5528 N N . ILE A 1 691 ? 18.969 0.864 -35.406 1 62.84 691 ILE A N 1
ATOM 5529 C CA . ILE A 1 691 ? 18.469 0.851 -36.781 1 62.84 691 ILE A CA 1
ATOM 5530 C C . ILE A 1 691 ? 16.969 0.528 -36.781 1 62.84 691 ILE A C 1
ATOM 5532 O O . ILE A 1 691 ? 16.562 -0.535 -36.312 1 62.84 691 ILE A O 1
ATOM 5536 N N . SER A 1 692 ? 16.125 1.462 -36.969 1 63.59 692 SER A N 1
ATOM 5537 C CA . SER A 1 692 ? 14.695 1.229 -37.094 1 63.59 692 SER A CA 1
ATOM 5538 C C . SER A 1 692 ? 14.266 1.088 -38.531 1 63.59 692 SER A C 1
ATOM 5540 O O . SER A 1 692 ? 14.648 1.894 -39.375 1 63.59 692 SER A O 1
ATOM 5542 N N . THR A 1 693 ? 13.719 -0.073 -39.125 1 61.78 693 THR A N 1
ATOM 5543 C CA . THR A 1 693 ? 13.297 -0.28 -40.5 1 61.78 693 THR A CA 1
ATOM 5544 C C . THR A 1 693 ? 11.812 -0.637 -40.562 1 61.78 693 THR A C 1
ATOM 5546 O O . THR A 1 693 ? 11.281 -1.267 -39.656 1 61.78 693 THR A O 1
ATOM 5549 N N . ARG A 1 694 ? 11.094 -0.13 -41.469 1 59.69 694 ARG A N 1
ATOM 5550 C CA . ARG A 1 694 ? 9.711 -0.492 -41.781 1 59.69 694 ARG A CA 1
ATOM 5551 C C . ARG A 1 694 ? 9.656 -1.693 -42.719 1 59.69 694 ARG A C 1
ATOM 5553 O O . ARG A 1 694 ? 8.586 -2.062 -43.219 1 59.69 694 ARG A O 1
ATOM 5560 N N . CYS A 1 695 ? 10.695 -2.24 -42.969 1 59.72 695 CYS A N 1
ATOM 5561 C CA . CYS A 1 695 ? 10.789 -3.375 -43.906 1 59.72 695 CYS A CA 1
ATOM 5562 C C . CYS A 1 695 ? 10.219 -4.637 -43.25 1 59.72 695 CYS A C 1
ATOM 5564 O O . CYS A 1 695 ? 10.484 -4.91 -42.094 1 59.72 695 CYS A O 1
ATOM 5566 N N . ARG A 1 696 ? 9.234 -5.277 -43.812 1 60.09 696 ARG A N 1
ATOM 5567 C CA . ARG A 1 696 ? 8.57 -6.477 -43.312 1 60.09 696 ARG A CA 1
ATOM 5568 C C . ARG A 1 696 ? 9.164 -7.734 -43.969 1 60.09 696 ARG A C 1
ATOM 5570 O O . ARG A 1 696 ? 8.898 -8.852 -43.5 1 60.09 696 ARG A O 1
ATOM 5577 N N . ARG A 1 697 ? 9.883 -7.59 -45.062 1 64.38 697 ARG A N 1
ATOM 5578 C CA . ARG A 1 697 ? 10.438 -8.742 -45.75 1 64.38 697 ARG A CA 1
ATOM 5579 C C . ARG A 1 697 ? 11.656 -9.297 -45.031 1 64.38 697 ARG A C 1
ATOM 5581 O O . ARG A 1 697 ? 12.602 -8.562 -44.719 1 64.38 697 ARG A O 1
ATOM 5588 N N . GLU A 1 698 ? 11.57 -10.508 -44.656 1 69.25 698 GLU A N 1
ATOM 5589 C CA . GLU A 1 698 ? 12.562 -11.219 -43.875 1 69.25 698 GLU A CA 1
ATOM 5590 C C . GLU A 1 698 ? 13.961 -11.07 -44.438 1 69.25 698 GLU A C 1
ATOM 5592 O O . GLU A 1 698 ? 14.922 -10.797 -43.719 1 69.25 698 GLU A O 1
ATOM 5597 N N . ASP A 1 699 ? 14.055 -11.203 -45.812 1 67.81 699 ASP A N 1
ATOM 5598 C CA . ASP A 1 699 ? 15.352 -11.195 -46.469 1 67.81 699 ASP A CA 1
ATOM 5599 C C . ASP A 1 699 ? 16 -9.812 -46.375 1 67.81 699 ASP A C 1
ATOM 5601 O O . ASP A 1 699 ? 17.203 -9.703 -46.125 1 67.81 699 ASP A O 1
ATOM 5605 N N . LYS A 1 700 ? 15.195 -8.844 -46.469 1 72.06 700 LYS A N 1
ATOM 5606 C CA . LYS A 1 700 ? 15.75 -7.492 -46.406 1 72.06 700 LYS A CA 1
ATOM 5607 C C . LYS A 1 700 ? 16.125 -7.109 -44.969 1 72.06 700 LYS A C 1
ATOM 5609 O O . LYS A 1 700 ? 17.125 -6.43 -44.75 1 72.06 700 LYS A O 1
ATOM 5614 N N . LEU A 1 701 ? 15.367 -7.633 -44.125 1 74.75 701 LEU A N 1
ATOM 5615 C CA . LEU A 1 701 ? 15.656 -7.34 -42.719 1 74.75 701 LEU A CA 1
ATOM 5616 C C . LEU A 1 701 ? 16.969 -7.992 -42.281 1 74.75 701 LEU A C 1
ATOM 5618 O O . LEU A 1 701 ? 17.766 -7.379 -41.594 1 74.75 701 LEU A O 1
ATOM 5622 N N . ARG A 1 702 ? 17.109 -9.133 -42.812 1 75.5 702 ARG A N 1
ATOM 5623 C CA . ARG A 1 702 ? 18.359 -9.836 -42.562 1 75.5 702 ARG A CA 1
ATOM 5624 C C . ARG A 1 702 ? 19.547 -9.117 -43.188 1 75.5 702 ARG A C 1
ATOM 5626 O O . ARG A 1 702 ? 20.625 -9.031 -42.594 1 75.5 702 ARG A O 1
ATOM 5633 N N . GLU A 1 703 ? 19.266 -8.586 -44.406 1 72.75 703 GLU A N 1
ATOM 5634 C CA . GLU A 1 703 ? 20.297 -7.84 -45.094 1 72.75 703 GLU A CA 1
ATOM 5635 C C . GLU A 1 703 ? 20.641 -6.547 -44.375 1 72.75 703 GLU A C 1
ATOM 5637 O O . GLU A 1 703 ? 21.812 -6.191 -44.219 1 72.75 703 GLU A O 1
ATOM 5642 N N . ILE A 1 704 ? 19.688 -5.977 -43.781 1 74.44 704 ILE A N 1
ATOM 5643 C CA . ILE A 1 704 ? 19.891 -4.73 -43.062 1 74.44 704 ILE A CA 1
ATOM 5644 C C . ILE A 1 704 ? 20.656 -5.012 -41.75 1 74.44 704 ILE A C 1
ATOM 5646 O O . ILE A 1 704 ? 21.578 -4.27 -41.406 1 74.44 704 ILE A O 1
ATOM 5650 N N . LEU A 1 705 ? 20.312 -6.035 -41.188 1 74.94 705 LEU A N 1
ATOM 5651 C CA . LEU A 1 705 ? 21 -6.402 -39.969 1 74.94 705 LEU A CA 1
ATOM 5652 C C . LEU A 1 705 ? 22.438 -6.793 -40.219 1 74.94 705 LEU A C 1
ATOM 5654 O O . LEU A 1 705 ? 23.344 -6.398 -39.469 1 74.94 705 LEU A O 1
ATOM 5658 N N . ARG A 1 706 ? 22.656 -7.535 -41.312 1 73.38 706 ARG A N 1
ATOM 5659 C CA . ARG A 1 706 ? 24.016 -7.887 -41.719 1 73.38 706 ARG A CA 1
ATOM 5660 C C . ARG A 1 706 ? 24.859 -6.641 -42 1 73.38 706 ARG A C 1
ATOM 5662 O O . ARG A 1 706 ? 26.016 -6.562 -41.562 1 73.38 706 ARG A O 1
ATOM 5669 N N . ARG A 1 707 ? 24.25 -5.734 -42.5 1 69.56 707 ARG A N 1
ATOM 5670 C CA . ARG A 1 707 ? 24.938 -4.488 -42.812 1 69.56 707 ARG A CA 1
ATOM 5671 C C . ARG A 1 707 ? 25.203 -3.684 -41.562 1 69.56 707 ARG A C 1
ATOM 5673 O O . ARG A 1 707 ? 26.281 -3.111 -41.406 1 69.56 707 ARG A O 1
ATOM 5680 N N . ALA A 1 708 ? 24.297 -3.738 -40.719 1 68.25 708 ALA A N 1
ATOM 5681 C CA . ALA A 1 708 ? 24.422 -2.959 -39.5 1 68.25 708 ALA A CA 1
ATOM 5682 C C . ALA A 1 708 ? 25.484 -3.551 -38.562 1 68.25 708 ALA A C 1
ATOM 5684 O O . ALA A 1 708 ? 26.25 -2.814 -37.938 1 68.25 708 ALA A O 1
ATOM 5685 N N . ILE A 1 709 ? 25.562 -4.824 -38.531 1 68.25 709 ILE A N 1
ATOM 5686 C CA . ILE A 1 709 ? 26.578 -5.512 -37.75 1 68.25 709 ILE A CA 1
ATOM 5687 C C . ILE A 1 709 ? 27.953 -5.301 -38.375 1 68.25 709 ILE A C 1
ATOM 5689 O O . ILE A 1 709 ? 28.938 -5.109 -37.656 1 68.25 709 ILE A O 1
ATOM 5693 N N . ALA A 1 710 ? 27.938 -5.293 -39.688 1 63.28 710 ALA A N 1
ATOM 5694 C CA . ALA A 1 710 ? 29.188 -5.074 -40.406 1 63.28 710 ALA A CA 1
ATOM 5695 C C . ALA A 1 710 ? 29.672 -3.633 -40.25 1 63.28 710 ALA A C 1
ATOM 5697 O O . ALA A 1 710 ? 30.875 -3.369 -40.25 1 63.28 710 ALA A O 1
ATOM 5698 N N . GLU A 1 711 ? 28.766 -2.779 -40 1 60.47 711 GLU A N 1
ATOM 5699 C CA . GLU A 1 711 ? 29.141 -1.374 -39.906 1 60.47 711 GLU A CA 1
ATOM 5700 C C . GLU A 1 711 ? 29.5 -1.003 -38.469 1 60.47 711 GLU A C 1
ATOM 5702 O O . GLU A 1 711 ? 30.125 0.028 -38.219 1 60.47 711 GLU A O 1
ATOM 5707 N N . ASN A 1 712 ? 29.062 -1.747 -37.469 1 52.66 712 ASN A N 1
ATOM 5708 C CA . ASN A 1 712 ? 29.469 -1.49 -36.094 1 52.66 712 ASN A CA 1
ATOM 5709 C C . ASN A 1 712 ? 30.578 -2.445 -35.656 1 52.66 712 ASN A C 1
ATOM 5711 O O . ASN A 1 712 ? 31.25 -2.207 -34.656 1 52.66 712 ASN A O 1
ATOM 5715 N N . MET B 1 1 ? 17.047 -79.438 12.812 1 17 1 MET B N 1
ATOM 5716 C CA . MET B 1 1 ? 17.438 -80.312 11.703 1 17 1 MET B CA 1
ATOM 5717 C C . MET B 1 1 ? 16.766 -79.875 10.406 1 17 1 MET B C 1
ATOM 5719 O O . MET B 1 1 ? 17.438 -79.562 9.414 1 17 1 MET B O 1
ATOM 5723 N N . GLY B 1 2 ? 15.695 -80.5 9.938 1 15.41 2 GLY B N 1
ATOM 5724 C CA . GLY B 1 2 ? 15.438 -81.188 8.672 1 15.41 2 GLY B CA 1
ATOM 5725 C C . GLY B 1 2 ? 14.805 -80.25 7.637 1 15.41 2 GLY B C 1
ATOM 5726 O O . GLY B 1 2 ? 15.281 -80.188 6.504 1 15.41 2 GLY B O 1
ATOM 5727 N N . GLU B 1 3 ? 13.562 -79.938 7.438 1 16.3 3 GLU B N 1
ATOM 5728 C CA . GLU B 1 3 ? 12.719 -80.312 6.309 1 16.3 3 GLU B CA 1
ATOM 5729 C C . GLU B 1 3 ? 12.82 -79.25 5.176 1 16.3 3 GLU B C 1
ATOM 5731 O O . GLU B 1 3 ? 12.578 -78.062 5.383 1 16.3 3 GLU B O 1
ATOM 5736 N N . LEU B 1 4 ? 13.641 -79.5 3.762 1 15.95 4 LEU B N 1
ATOM 5737 C CA . LEU B 1 4 ? 14.281 -79.25 2.477 1 15.95 4 LEU B CA 1
ATOM 5738 C C . LEU B 1 4 ? 13.234 -78.938 1.402 1 15.95 4 LEU B C 1
ATOM 5740 O O . LEU B 1 4 ? 13.023 -79.75 0.497 1 15.95 4 LEU B O 1
ATOM 5744 N N . ARG B 1 5 ? 12.023 -78.562 1.61 1 15.32 5 ARG B N 1
ATOM 5745 C CA . ARG B 1 5 ? 10.93 -79.125 0.798 1 15.32 5 ARG B CA 1
ATOM 5746 C C . ARG B 1 5 ? 11.125 -78.75 -0.675 1 15.32 5 ARG B C 1
ATOM 5748 O O . ARG B 1 5 ? 11.727 -77.75 -1.006 1 15.32 5 ARG B O 1
ATOM 5755 N N . ASN B 1 6 ? 10.523 -79.25 -1.811 1 14.58 6 ASN B N 1
ATOM 5756 C CA . ASN B 1 6 ? 10.445 -80 -3.072 1 14.58 6 ASN B CA 1
ATOM 5757 C C . ASN B 1 6 ? 10.328 -79 -4.262 1 14.58 6 ASN B C 1
ATOM 5759 O O . ASN B 1 6 ? 11.016 -79.188 -5.27 1 14.58 6 ASN B O 1
ATOM 5763 N N . THR B 1 7 ? 9.203 -78.25 -4.672 1 16 7 THR B N 1
ATOM 5764 C CA . THR B 1 7 ? 8.398 -78.625 -5.812 1 16 7 THR B CA 1
ATOM 5765 C C . THR B 1 7 ? 8.969 -78.062 -7.109 1 16 7 THR B C 1
ATOM 5767 O O . THR B 1 7 ? 9.5 -77 -7.129 1 16 7 THR B O 1
ATOM 5770 N N . LEU B 1 8 ? 8.875 -78.562 -8.594 1 15.52 8 LEU B N 1
ATOM 5771 C CA . LEU B 1 8 ? 9.383 -79.125 -9.852 1 15.52 8 LEU B CA 1
ATOM 5772 C C . LEU B 1 8 ? 9.109 -78.188 -11.008 1 15.52 8 LEU B C 1
ATOM 5774 O O . LEU B 1 8 ? 9.75 -78.25 -12.055 1 15.52 8 LEU B O 1
ATOM 5778 N N . GLU B 1 9 ? 8.07 -77.25 -11.258 1 16.7 9 GLU B N 1
ATOM 5779 C CA . GLU B 1 9 ? 7.445 -77.5 -12.562 1 16.7 9 GLU B CA 1
ATOM 5780 C C . GLU B 1 9 ? 8.352 -77 -13.688 1 16.7 9 GLU B C 1
ATOM 5782 O O . GLU B 1 9 ? 9.156 -76.062 -13.492 1 16.7 9 GLU B O 1
ATOM 5787 N N . PRO B 1 10 ? 8.141 -77.25 -15.188 1 16.52 10 PRO B N 1
ATOM 5788 C CA . PRO B 1 10 ? 8.812 -77.75 -16.406 1 16.52 10 PRO B CA 1
ATOM 5789 C C . PRO B 1 10 ? 9.359 -76.625 -17.25 1 16.52 10 PRO B C 1
ATOM 5791 O O . PRO B 1 10 ? 8.953 -75.438 -17.078 1 16.52 10 PRO B O 1
ATOM 5794 N N . LEU B 1 11 ? 10.023 -76.812 -18.672 1 16.67 11 LEU B N 1
ATOM 5795 C CA . LEU B 1 11 ? 11.117 -76.812 -19.625 1 16.67 11 LEU B CA 1
ATOM 5796 C C . LEU B 1 11 ? 10.758 -75.938 -20.844 1 16.67 11 LEU B C 1
ATOM 5798 O O . LEU B 1 11 ? 11.633 -75.625 -21.656 1 16.67 11 LEU B O 1
ATOM 5802 N N . PHE B 1 12 ? 9.562 -75.438 -21.438 1 17.86 12 PHE B N 1
ATOM 5803 C CA . PHE B 1 12 ? 9.391 -75.625 -22.875 1 17.86 12 PHE B CA 1
ATOM 5804 C C . PHE B 1 12 ? 10.117 -74.5 -23.625 1 17.86 12 PHE B C 1
ATOM 5806 O O . PHE B 1 12 ? 10.156 -73.375 -23.156 1 17.86 12 PHE B O 1
ATOM 5813 N N . PRO B 1 13 ? 10.867 -74.688 -24.984 1 18.09 13 PRO B N 1
ATOM 5814 C CA . PRO B 1 13 ? 11.992 -74.25 -25.812 1 18.09 13 PRO B CA 1
ATOM 5815 C C . PRO B 1 13 ? 11.594 -73.125 -26.781 1 18.09 13 PRO B C 1
ATOM 5817 O O . PRO B 1 13 ? 12.453 -72.562 -27.469 1 18.09 13 PRO B O 1
ATOM 5820 N N . LYS B 1 14 ? 10.781 -72.125 -26.688 1 20.48 14 LYS B N 1
ATOM 5821 C CA . LYS B 1 14 ? 10.156 -71.625 -27.922 1 20.48 14 LYS B CA 1
ATOM 5822 C C . LYS B 1 14 ? 11.203 -71.125 -28.891 1 20.48 14 LYS B C 1
ATOM 5824 O O . LYS B 1 14 ? 12.211 -70.562 -28.469 1 20.48 14 LYS B O 1
ATOM 5829 N N . PHE B 1 15 ? 11.125 -71.312 -30.297 1 17.94 15 PHE B N 1
ATOM 5830 C CA . PHE B 1 15 ? 11.68 -71.438 -31.641 1 17.94 15 PHE B CA 1
ATOM 5831 C C . PHE B 1 15 ? 12.078 -70 -32.156 1 17.94 15 PHE B C 1
ATOM 5833 O O . PHE B 1 15 ? 11.312 -69.062 -32.031 1 17.94 15 PHE B O 1
ATOM 5840 N N . ILE B 1 16 ? 13.461 -69.75 -32.438 1 18.78 16 ILE B N 1
ATOM 5841 C CA . ILE B 1 16 ? 14.469 -68.812 -32.875 1 18.78 16 ILE B CA 1
ATOM 5842 C C . ILE B 1 16 ? 14.344 -68.562 -34.375 1 18.78 16 ILE B C 1
ATOM 5844 O O . ILE B 1 16 ? 14.719 -69.375 -35.188 1 18.78 16 ILE B O 1
ATOM 5848 N N . THR B 1 17 ? 13.172 -68.25 -35 1 18.83 17 THR B N 1
ATOM 5849 C CA . THR B 1 17 ? 13.086 -68.312 -36.438 1 18.83 17 THR B CA 1
ATOM 5850 C C . THR B 1 17 ? 14.109 -67.375 -37.094 1 18.83 17 THR B C 1
ATOM 5852 O O . THR B 1 17 ? 14.336 -66.312 -36.656 1 18.83 17 THR B O 1
ATOM 5855 N N . GLY B 1 18 ? 15.078 -67.875 -38.125 1 18.73 18 GLY B N 1
ATOM 5856 C CA . GLY B 1 18 ? 16.312 -67.812 -38.875 1 18.73 18 GLY B CA 1
ATOM 5857 C C . GLY B 1 18 ? 16.234 -66.812 -40.062 1 18.73 18 GLY B C 1
ATOM 5858 O O . GLY B 1 18 ? 17.094 -66.875 -40.938 1 18.73 18 GLY B O 1
ATOM 5859 N N . GLU B 1 19 ? 15.281 -65.875 -40.281 1 20.28 19 GLU B N 1
ATOM 5860 C CA . GLU B 1 19 ? 15.25 -65.5 -41.719 1 20.28 19 GLU B CA 1
ATOM 5861 C C . GLU B 1 19 ? 16.578 -64.875 -42.125 1 20.28 19 GLU B C 1
ATOM 5863 O O . GLU B 1 19 ? 17.172 -64.062 -41.438 1 20.28 19 GLU B O 1
ATOM 5868 N N . ARG B 1 20 ? 17.297 -65.375 -43.281 1 20.92 20 ARG B N 1
ATOM 5869 C CA . ARG B 1 20 ? 18.547 -65.562 -44 1 20.92 20 ARG B CA 1
ATOM 5870 C C . ARG B 1 20 ? 18.922 -64.312 -44.75 1 20.92 20 ARG B C 1
ATOM 5872 O O . ARG B 1 20 ? 19.953 -64.25 -45.438 1 20.92 20 ARG B O 1
ATOM 5879 N N . GLY B 1 21 ? 18.031 -63.25 -44.906 1 20.34 21 GLY B N 1
ATOM 5880 C CA . GLY B 1 21 ? 18.234 -62.562 -46.156 1 20.34 21 GLY B CA 1
ATOM 5881 C C . GLY B 1 21 ? 19.609 -61.906 -46.25 1 20.34 21 GLY B C 1
ATOM 5882 O O . GLY B 1 21 ? 20.312 -61.75 -45.25 1 20.34 21 GLY B O 1
ATOM 5883 N N . TYR B 1 22 ? 20.016 -61.406 -47.5 1 20.86 22 TYR B N 1
ATOM 5884 C CA . TYR B 1 22 ? 21.25 -61.125 -48.25 1 20.86 22 TYR B CA 1
ATOM 5885 C C . TYR B 1 22 ? 22.031 -60 -47.594 1 20.86 22 TYR B C 1
ATOM 5887 O O . TYR B 1 22 ? 21.469 -58.938 -47.281 1 20.86 22 TYR B O 1
ATOM 5895 N N . ALA B 1 23 ? 23.156 -60.188 -46.875 1 19.95 23 ALA B N 1
ATOM 5896 C CA . ALA B 1 23 ? 24.25 -59.688 -46.031 1 19.95 23 ALA B CA 1
ATOM 5897 C C . ALA B 1 23 ? 25.125 -58.719 -46.844 1 19.95 23 ALA B C 1
ATOM 5899 O O . ALA B 1 23 ? 26.25 -59.062 -47.219 1 19.95 23 ALA B O 1
ATOM 5900 N N . GLU B 1 24 ? 24.547 -58.125 -47.969 1 22.89 24 GLU B N 1
ATOM 5901 C CA . GLU B 1 24 ? 25.609 -57.562 -48.781 1 22.89 24 GLU B CA 1
ATOM 5902 C C . GLU B 1 24 ? 26.562 -56.719 -47.969 1 22.89 24 GLU B C 1
ATOM 5904 O O . GLU B 1 24 ? 26.188 -56.188 -46.906 1 22.89 24 GLU B O 1
ATOM 5909 N N . SER B 1 25 ? 27.938 -56.688 -48.344 1 22.28 25 SER B N 1
ATOM 5910 C CA . SER B 1 25 ? 29.297 -56.375 -47.875 1 22.28 25 SER B CA 1
ATOM 5911 C C . SER B 1 25 ? 29.453 -54.875 -47.562 1 22.28 25 SER B C 1
ATOM 5913 O O . SER B 1 25 ? 29.703 -54.062 -48.438 1 22.28 25 SER B O 1
ATOM 5915 N N . ARG B 1 26 ? 28.5 -54.188 -47.125 1 30.31 26 ARG B N 1
ATOM 5916 C CA . ARG B 1 26 ? 28.656 -52.75 -46.969 1 30.31 26 ARG B CA 1
ATOM 5917 C C . ARG B 1 26 ? 29.906 -52.406 -46.156 1 30.31 26 ARG B C 1
ATOM 5919 O O . ARG B 1 26 ? 30.156 -53 -45.094 1 30.31 26 ARG B O 1
ATOM 5926 N N . GLY B 1 27 ? 30.953 -51.938 -46.812 1 27.97 27 GLY B N 1
ATOM 5927 C CA . GLY B 1 27 ? 32.344 -51.688 -46.562 1 27.97 27 GLY B CA 1
ATOM 5928 C C . GLY B 1 27 ? 32.594 -50.938 -45.25 1 27.97 27 GLY B C 1
ATOM 5929 O O . GLY B 1 27 ? 31.656 -50.438 -44.656 1 27.97 27 GLY B O 1
ATOM 5930 N N . PRO B 1 28 ? 33.938 -50.969 -44.688 1 29.7 28 PRO B N 1
ATOM 5931 C CA . PRO B 1 28 ? 34.562 -50.562 -43.438 1 29.7 28 PRO B CA 1
ATOM 5932 C C . PRO B 1 28 ? 34.281 -49.094 -43.094 1 29.7 28 PRO B C 1
ATOM 5934 O O . PRO B 1 28 ? 34.406 -48.719 -41.906 1 29.7 28 PRO B O 1
ATOM 5937 N N . ASN B 1 29 ? 33.969 -48.312 -44.125 1 30.73 29 ASN B N 1
ATOM 5938 C CA . ASN B 1 29 ? 34.031 -46.875 -43.938 1 30.73 29 ASN B CA 1
ATOM 5939 C C . ASN B 1 29 ? 32.906 -46.375 -43.062 1 30.73 29 ASN B C 1
ATOM 5941 O O . ASN B 1 29 ? 32.875 -45.188 -42.656 1 30.73 29 ASN B O 1
ATOM 5945 N N . PHE B 1 30 ? 31.797 -47.125 -43.031 1 33.03 30 PHE B N 1
ATOM 5946 C CA . PHE B 1 30 ? 30.625 -46.656 -42.312 1 33.03 30 PHE B CA 1
ATOM 5947 C C . PHE B 1 30 ? 30.906 -46.594 -40.812 1 33.03 30 PHE B C 1
ATOM 5949 O O . PHE B 1 30 ? 30.5 -45.656 -40.125 1 33.03 30 PHE B O 1
ATOM 5956 N N . PHE B 1 31 ? 31.703 -47.625 -40.312 1 38.84 31 PHE B N 1
ATOM 5957 C CA . PHE B 1 31 ? 31.938 -47.688 -38.875 1 38.84 31 PHE B CA 1
ATOM 5958 C C . PHE B 1 31 ? 32.781 -46.5 -38.406 1 38.84 31 PHE B C 1
ATOM 5960 O O . PHE B 1 31 ? 32.531 -45.969 -37.344 1 38.84 31 PHE B O 1
ATOM 5967 N N . LEU B 1 32 ? 33.656 -46.125 -39.375 1 42 32 LEU B N 1
ATOM 5968 C CA . LEU B 1 32 ? 34.594 -45.062 -38.938 1 42 32 LEU B CA 1
ATOM 5969 C C . LEU B 1 32 ? 33.844 -43.75 -38.781 1 42 32 LEU B C 1
ATOM 5971 O O . LEU B 1 32 ? 34.125 -43 -37.844 1 42 32 LEU B O 1
ATOM 5975 N N . ARG B 1 33 ? 32.906 -43.375 -39.594 1 43.31 33 ARG B N 1
ATOM 5976 C CA . ARG B 1 33 ? 32.156 -42.125 -39.5 1 43.31 33 ARG B CA 1
ATOM 5977 C C . ARG B 1 33 ? 31.328 -42.094 -38.219 1 43.31 33 ARG B C 1
ATOM 5979 O O . ARG B 1 33 ? 31.172 -41.031 -37.594 1 43.31 33 ARG B O 1
ATOM 5986 N N . LYS B 1 34 ? 30.797 -43.312 -37.906 1 48.09 34 LYS B N 1
ATOM 5987 C CA . LYS B 1 34 ? 30.031 -43.344 -36.656 1 48.09 34 LYS B CA 1
ATOM 5988 C C . LYS B 1 34 ? 30.938 -43.094 -35.438 1 48.09 34 LYS B C 1
ATOM 5990 O O . LYS B 1 34 ? 30.547 -42.375 -34.5 1 48.09 34 LYS B O 1
ATOM 5995 N N . GLU B 1 35 ? 32.219 -43.656 -35.562 1 47.69 35 GLU B N 1
ATOM 5996 C CA . GLU B 1 35 ? 33.156 -43.406 -34.469 1 47.69 35 GLU B CA 1
ATOM 5997 C C . GLU B 1 35 ? 33.562 -41.938 -34.406 1 47.69 35 GLU B C 1
ATOM 5999 O O . GLU B 1 35 ? 33.625 -41.375 -33.344 1 47.69 35 GLU B O 1
ATOM 6004 N N . ILE B 1 36 ? 33.719 -41.344 -35.594 1 49.5 36 ILE B N 1
ATOM 6005 C CA . ILE B 1 36 ? 34.094 -39.906 -35.625 1 49.5 36 ILE B CA 1
ATOM 6006 C C . ILE B 1 36 ? 32.969 -39.062 -35.094 1 49.5 36 ILE B C 1
ATOM 6008 O O . ILE B 1 36 ? 33.156 -38.125 -34.312 1 49.5 36 ILE B O 1
ATOM 6012 N N . GLN B 1 37 ? 31.688 -39.406 -35.531 1 50.12 37 GLN B N 1
ATOM 6013 C CA . GLN B 1 37 ? 30.547 -38.625 -35.031 1 50.12 37 GLN B CA 1
ATOM 6014 C C . GLN B 1 37 ? 30.391 -38.812 -33.5 1 50.12 37 GLN B C 1
ATOM 6016 O O . GLN B 1 37 ? 30.094 -37.844 -32.781 1 50.12 37 GLN B O 1
ATOM 6021 N N . ASN B 1 38 ? 30.703 -40.094 -33.094 1 52.25 38 ASN B N 1
ATOM 6022 C CA . ASN B 1 38 ? 30.688 -40.312 -31.641 1 52.25 38 ASN B CA 1
ATOM 6023 C C . ASN B 1 38 ? 31.766 -39.5 -30.938 1 52.25 38 ASN B C 1
ATOM 6025 O O . ASN B 1 38 ? 31.531 -38.906 -29.875 1 52.25 38 ASN B O 1
ATOM 6029 N N . GLU B 1 39 ? 33 -39.5 -31.594 1 50.81 39 GLU B N 1
ATOM 6030 C CA . GLU B 1 39 ? 34.062 -38.75 -30.969 1 50.81 39 GLU B CA 1
ATOM 6031 C C . GLU B 1 39 ? 33.812 -37.25 -31.031 1 50.81 39 GLU B C 1
ATOM 6033 O O . GLU B 1 39 ? 34.062 -36.531 -30.062 1 50.81 39 GLU B O 1
ATOM 6038 N N . ARG B 1 40 ? 33.188 -36.75 -32.094 1 50.31 40 ARG B N 1
ATOM 6039 C CA . ARG B 1 40 ? 32.844 -35.344 -32.156 1 50.31 40 ARG B CA 1
ATOM 6040 C C . ARG B 1 40 ? 31.781 -34.969 -31.109 1 50.31 40 ARG B C 1
ATOM 6042 O O . ARG B 1 40 ? 31.859 -33.938 -30.484 1 50.31 40 ARG B O 1
ATOM 6049 N N . SER B 1 41 ? 30.828 -35.906 -30.969 1 53.06 41 SER B N 1
ATOM 6050 C CA . SER B 1 41 ? 29.828 -35.656 -29.922 1 53.06 41 SER B CA 1
ATOM 6051 C C . SER B 1 41 ? 30.469 -35.688 -28.547 1 53.06 41 SER B C 1
ATOM 6053 O O . SER B 1 41 ? 30.109 -34.875 -27.672 1 53.06 41 SER B O 1
ATOM 6055 N N . ARG B 1 42 ? 31.516 -36.531 -28.328 1 50.91 42 ARG B N 1
ATOM 6056 C CA . ARG B 1 42 ? 32.25 -36.562 -27.078 1 50.91 42 ARG B CA 1
ATOM 6057 C C . ARG B 1 42 ? 33.031 -35.281 -26.891 1 50.91 42 ARG B C 1
ATOM 6059 O O . ARG B 1 42 ? 33.094 -34.719 -25.797 1 50.91 42 ARG B O 1
ATOM 6066 N N . VAL B 1 43 ? 33.781 -34.844 -28 1 50.03 43 VAL B N 1
ATOM 6067 C CA . VAL B 1 43 ? 34.531 -33.594 -27.891 1 50.03 43 VAL B CA 1
ATOM 6068 C C . VAL B 1 43 ? 33.594 -32.438 -27.609 1 50.03 43 VAL B C 1
ATOM 6070 O O . VAL B 1 43 ? 33.875 -31.578 -26.766 1 50.03 43 VAL B O 1
ATOM 6073 N N . GLN B 1 44 ? 32.438 -32.375 -28.344 1 49.44 44 GLN B N 1
ATOM 6074 C CA . GLN B 1 44 ? 31.5 -31.281 -28.078 1 49.44 44 GLN B CA 1
ATOM 6075 C C . GLN B 1 44 ? 30.953 -31.359 -26.656 1 49.44 44 GLN B C 1
ATOM 6077 O O . GLN B 1 44 ? 30.797 -30.344 -25.984 1 49.44 44 GLN B O 1
ATOM 6082 N N . ASN B 1 45 ? 30.797 -32.625 -26.234 1 49.34 45 ASN B N 1
ATOM 6083 C CA . ASN B 1 45 ? 30.406 -32.812 -24.844 1 49.34 45 ASN B CA 1
ATOM 6084 C C . ASN B 1 45 ? 31.5 -32.375 -23.875 1 49.34 45 ASN B C 1
ATOM 6086 O O . ASN B 1 45 ? 31.219 -31.703 -22.875 1 49.34 45 ASN B O 1
ATOM 6090 N N . LEU B 1 46 ? 32.75 -32.75 -24.188 1 49.91 46 LEU B N 1
ATOM 6091 C CA . LEU B 1 46 ? 33.875 -32.344 -23.328 1 49.91 46 LEU B CA 1
ATOM 6092 C C . LEU B 1 46 ? 34.094 -30.844 -23.406 1 49.91 46 LEU B C 1
ATOM 6094 O O . LEU B 1 46 ? 34.375 -30.203 -22.391 1 49.91 46 LEU B O 1
ATOM 6098 N N . GLU B 1 47 ? 33.938 -30.266 -24.609 1 50.06 47 GLU B N 1
ATOM 6099 C CA . GLU B 1 47 ? 34.062 -28.812 -24.703 1 50.06 47 GLU B CA 1
ATOM 6100 C C . GLU B 1 47 ? 32.938 -28.109 -23.969 1 50.06 47 GLU B C 1
ATOM 6102 O O . GLU B 1 47 ? 33.188 -27.125 -23.266 1 50.06 47 GLU B O 1
ATOM 6107 N N . SER B 1 48 ? 31.75 -28.641 -24.094 1 50.88 48 SER B N 1
ATOM 6108 C CA . SER B 1 48 ? 30.641 -28.078 -23.328 1 50.88 48 SER B CA 1
ATOM 6109 C C . SER B 1 48 ? 30.844 -28.281 -21.828 1 50.88 48 SER B C 1
ATOM 6111 O O . SER B 1 48 ? 30.562 -27.391 -21.031 1 50.88 48 SER B O 1
ATOM 6113 N N . GLU B 1 49 ? 31.438 -29.484 -21.562 1 49.16 49 GLU B N 1
ATOM 6114 C CA . GLU B 1 49 ? 31.797 -29.719 -20.172 1 49.16 49 GLU B CA 1
ATOM 6115 C C . GLU B 1 49 ? 32.938 -28.812 -19.719 1 49.16 49 GLU B C 1
ATOM 6117 O O . GLU B 1 49 ? 32.906 -28.266 -18.609 1 49.16 49 GLU B O 1
ATOM 6122 N N . SER B 1 50 ? 33.969 -28.703 -20.562 1 47.25 50 SER B N 1
ATOM 6123 C CA . SER B 1 50 ? 35.062 -27.828 -20.219 1 47.25 50 SER B CA 1
ATOM 6124 C C . SER B 1 50 ? 34.594 -26.375 -20.125 1 47.25 50 SER B C 1
ATOM 6126 O O . SER B 1 50 ? 35 -25.641 -19.219 1 47.25 50 SER B O 1
ATOM 6128 N N . LEU B 1 51 ? 33.719 -25.938 -21.031 1 48.31 51 LEU B N 1
ATOM 6129 C CA . LEU B 1 51 ? 33.188 -24.578 -20.938 1 48.31 51 LEU B CA 1
ATOM 6130 C C . LEU B 1 51 ? 32.312 -24.422 -19.703 1 48.31 51 LEU B C 1
ATOM 6132 O O . LEU B 1 51 ? 32.375 -23.391 -19.031 1 48.31 51 LEU B O 1
ATOM 6136 N N . LYS B 1 52 ? 31.641 -25.5 -19.406 1 48.66 52 LYS B N 1
ATOM 6137 C CA . LYS B 1 52 ? 30.859 -25.5 -18.156 1 48.66 52 LYS B CA 1
ATOM 6138 C C . LYS B 1 52 ? 31.781 -25.438 -16.953 1 48.66 52 LYS B C 1
ATOM 6140 O O . LYS B 1 52 ? 31.531 -24.688 -16 1 48.66 52 LYS B O 1
ATOM 6145 N N . LEU B 1 53 ? 32.875 -26.188 -17 1 48.66 53 LEU B N 1
ATOM 6146 C CA . LEU B 1 53 ? 33.812 -26.156 -15.891 1 48.66 53 LEU B CA 1
ATOM 6147 C C . LEU B 1 53 ? 34.531 -24.812 -15.828 1 48.66 53 LEU B C 1
ATOM 6149 O O . LEU B 1 53 ? 34.781 -24.281 -14.742 1 48.66 53 LEU B O 1
ATOM 6153 N N . VAL B 1 54 ? 34.875 -24.234 -16.906 1 49.66 54 VAL B N 1
ATOM 6154 C CA . VAL B 1 54 ? 35.469 -22.906 -16.906 1 49.66 54 VAL B CA 1
ATOM 6155 C C . VAL B 1 54 ? 34.469 -21.875 -16.391 1 49.66 54 VAL B C 1
ATOM 6157 O O . VAL B 1 54 ? 34.812 -21.016 -15.57 1 49.66 54 VAL B O 1
ATOM 6160 N N . GLN B 1 55 ? 33.219 -22 -16.812 1 49.12 55 GLN B N 1
ATOM 6161 C CA . GLN B 1 55 ? 32.219 -21.094 -16.297 1 49.12 55 GLN B CA 1
ATOM 6162 C C . GLN B 1 55 ? 31.922 -21.344 -14.82 1 49.12 55 GLN B C 1
ATOM 6164 O O . GLN B 1 55 ? 31.781 -20.406 -14.039 1 49.12 55 GLN B O 1
ATOM 6169 N N . GLU B 1 56 ? 31.938 -22.609 -14.484 1 47.28 56 GLU B N 1
ATOM 6170 C CA . GLU B 1 56 ? 31.844 -22.953 -13.062 1 47.28 56 GLU B CA 1
ATOM 6171 C C . GLU B 1 56 ? 33.062 -22.453 -12.297 1 47.28 56 GLU B C 1
ATOM 6173 O O . GLU B 1 56 ? 32.938 -21.906 -11.195 1 47.28 56 GLU B O 1
ATOM 6178 N N . ASN B 1 57 ? 34.25 -22.688 -12.867 1 46.91 57 ASN B N 1
ATOM 6179 C CA . ASN B 1 57 ? 35.469 -22.188 -12.227 1 46.91 57 ASN B CA 1
ATOM 6180 C C . ASN B 1 57 ? 35.469 -20.656 -12.172 1 46.91 57 ASN B C 1
ATOM 6182 O O . ASN B 1 57 ? 35.875 -20.062 -11.18 1 46.91 57 ASN B O 1
ATOM 6186 N N . GLU B 1 58 ? 34.906 -20.047 -13.211 1 50.94 58 GLU B N 1
ATOM 6187 C CA . GLU B 1 58 ? 34.812 -18.594 -13.156 1 50.94 58 GLU B CA 1
ATOM 6188 C C . GLU B 1 58 ? 33.75 -18.156 -12.148 1 50.94 58 GLU B C 1
ATOM 6190 O O . GLU B 1 58 ? 33.969 -17.188 -11.398 1 50.94 58 GLU B O 1
ATOM 6195 N N . GLY B 1 59 ? 32.688 -18.891 -12.086 1 49.69 59 GLY B N 1
ATOM 6196 C CA . GLY B 1 59 ? 31.734 -18.641 -11.031 1 49.69 59 GLY B CA 1
ATOM 6197 C C . GLY B 1 59 ? 32.281 -18.922 -9.641 1 49.69 59 GLY B C 1
ATOM 6198 O O . GLY B 1 59 ? 32.062 -18.141 -8.719 1 49.69 59 GLY B O 1
ATOM 6199 N N . LEU B 1 60 ? 33.031 -20.031 -9.547 1 48.22 60 LEU B N 1
ATOM 6200 C CA . LEU B 1 60 ? 33.688 -20.312 -8.281 1 48.22 60 LEU B CA 1
ATOM 6201 C C . LEU B 1 60 ? 34.781 -19.281 -7.984 1 48.22 60 LEU B C 1
ATOM 6203 O O . LEU B 1 60 ? 34.938 -18.828 -6.848 1 48.22 60 LEU B O 1
ATOM 6207 N N . LYS B 1 61 ? 35.531 -18.938 -8.938 1 48.41 61 LYS B N 1
ATOM 6208 C CA . LYS B 1 61 ? 36.5 -17.875 -8.742 1 48.41 61 LYS B CA 1
ATOM 6209 C C . LYS B 1 61 ? 35.812 -16.547 -8.391 1 48.41 61 LYS B C 1
ATOM 6211 O O . LYS B 1 61 ? 36.281 -15.836 -7.488 1 48.41 61 LYS B O 1
ATOM 6216 N N . GLU B 1 62 ? 34.75 -16.297 -9.078 1 48.41 62 GLU B N 1
ATOM 6217 C CA . GLU B 1 62 ? 34 -15.102 -8.727 1 48.41 62 GLU B CA 1
ATOM 6218 C C . GLU B 1 62 ? 33.375 -15.234 -7.336 1 48.41 62 GLU B C 1
ATOM 6220 O O . GLU B 1 62 ? 33.375 -14.281 -6.555 1 48.41 62 GLU B O 1
ATOM 6225 N N . TYR B 1 63 ? 32.969 -16.438 -7.145 1 46.53 63 TYR B N 1
ATOM 6226 C CA . TYR B 1 63 ? 32.469 -16.703 -5.797 1 46.53 63 TYR B CA 1
ATOM 6227 C C . TYR B 1 63 ? 33.594 -16.703 -4.789 1 46.53 63 TYR B C 1
ATOM 6229 O O . TYR B 1 63 ? 33.469 -16.141 -3.697 1 46.53 63 TYR B O 1
ATOM 6237 N N . ILE B 1 64 ? 34.719 -17.359 -5.105 1 45.44 64 ILE B N 1
ATOM 6238 C CA . ILE B 1 64 ? 35.906 -17.266 -4.258 1 45.44 64 ILE B CA 1
ATOM 6239 C C . ILE B 1 64 ? 36.344 -15.812 -4.172 1 45.44 64 ILE B C 1
ATOM 6241 O O . ILE B 1 64 ? 36.656 -15.312 -3.086 1 45.44 64 ILE B O 1
ATOM 6245 N N . ASP B 1 65 ? 36.375 -15.188 -5.246 1 45.59 65 ASP B N 1
ATOM 6246 C CA . ASP B 1 65 ? 36.688 -13.766 -5.203 1 45.59 65 ASP B CA 1
ATOM 6247 C C . ASP B 1 65 ? 35.656 -13 -4.363 1 45.59 65 ASP B C 1
ATOM 6249 O O . ASP B 1 65 ? 36.031 -12.133 -3.566 1 45.59 65 ASP B O 1
ATOM 6253 N N . TYR B 1 66 ? 34.406 -13.414 -4.645 1 41.47 66 TYR B N 1
ATOM 6254 C CA . TYR B 1 66 ? 33.344 -12.859 -3.791 1 41.47 66 TYR B CA 1
ATOM 6255 C C . TYR B 1 66 ? 33.562 -13.266 -2.338 1 41.47 66 TYR B C 1
ATOM 6257 O O . TYR B 1 66 ? 33.469 -12.43 -1.436 1 41.47 66 TYR B O 1
ATOM 6265 N N . LEU B 1 67 ? 33.719 -14.586 -2.17 1 39.53 67 LEU B N 1
ATOM 6266 C CA . LEU B 1 67 ? 34.031 -15.016 -0.814 1 39.53 67 LEU B CA 1
ATOM 6267 C C . LEU B 1 67 ? 35.344 -14.383 -0.34 1 39.53 67 LEU B C 1
ATOM 6269 O O . LEU B 1 67 ? 35.438 -13.953 0.81 1 39.53 67 LEU B O 1
ATOM 6273 N N . GLU B 1 68 ? 36.344 -14.508 -1.153 1 38.78 68 GLU B N 1
ATOM 6274 C CA . GLU B 1 68 ? 37.594 -13.844 -0.812 1 38.78 68 GLU B CA 1
ATOM 6275 C C . GLU B 1 68 ? 37.375 -12.336 -0.676 1 38.78 68 GLU B C 1
ATOM 6277 O O . GLU B 1 68 ? 37.938 -11.711 0.233 1 38.78 68 GLU B O 1
ATOM 6282 N N . ASP B 1 69 ? 36.688 -11.852 -1.655 1 38.62 69 ASP B N 1
ATOM 6283 C CA . ASP B 1 69 ? 36.344 -10.445 -1.515 1 38.62 69 ASP B CA 1
ATOM 6284 C C . ASP B 1 69 ? 35.406 -10.219 -0.327 1 38.62 69 ASP B C 1
ATOM 6286 O O . ASP B 1 69 ? 35.469 -9.195 0.354 1 38.62 69 ASP B O 1
ATOM 6290 N N . SER B 1 70 ? 34.406 -11.094 -0.319 1 33.97 70 SER B N 1
ATOM 6291 C CA . SER B 1 70 ? 33.531 -11.039 0.854 1 33.97 70 SER B CA 1
ATOM 6292 C C . SER B 1 70 ? 34.281 -11.508 2.105 1 33.97 70 SER B C 1
ATOM 6294 O O . SER B 1 70 ? 34.031 -11.008 3.203 1 33.97 70 SER B O 1
ATOM 6296 N N . VAL B 1 71 ? 34.906 -12.695 1.999 1 31.89 71 VAL B N 1
ATOM 6297 C CA . VAL B 1 71 ? 35.781 -13.109 3.088 1 31.89 71 VAL B CA 1
ATOM 6298 C C . VAL B 1 71 ? 37.062 -12.258 3.08 1 31.89 71 VAL B C 1
ATOM 6300 O O . VAL B 1 71 ? 37.719 -12.102 4.113 1 31.89 71 VAL B O 1
ATOM 6303 N N . VAL B 1 72 ? 37.656 -12.117 1.814 1 30.53 72 VAL B N 1
ATOM 6304 C CA . VAL B 1 72 ? 38.688 -11.109 1.885 1 30.53 72 VAL B CA 1
ATOM 6305 C C . VAL B 1 72 ? 38.125 -9.789 2.395 1 30.53 72 VAL B C 1
ATOM 6307 O O . VAL B 1 72 ? 37.188 -9.25 1.817 1 30.53 72 VAL B O 1
ATOM 6310 N N . CYS B 1 73 ? 38.125 -9.766 3.59 1 31 73 CYS B N 1
ATOM 6311 C CA . CYS B 1 73 ? 38.188 -8.469 4.254 1 31 73 CYS B CA 1
ATOM 6312 C C . CYS B 1 73 ? 38.875 -7.438 3.377 1 31 73 CYS B C 1
ATOM 6314 O O . CYS B 1 73 ? 40.125 -7.348 3.373 1 31 73 CYS B O 1
ATOM 6316 N N . GLY B 1 74 ? 38.75 -7.641 2.066 1 31.58 74 GLY B N 1
ATOM 6317 C CA . GLY B 1 74 ? 39.375 -6.527 1.38 1 31.58 74 GLY B CA 1
ATOM 6318 C C . GLY B 1 74 ? 39.531 -5.297 2.254 1 31.58 74 GLY B C 1
ATOM 6319 O O . GLY B 1 74 ? 40.375 -4.438 1.985 1 31.58 74 GLY B O 1
ATOM 6320 N N . ASN B 1 75 ? 38.469 -4.848 2.822 1 31.28 75 ASN B N 1
ATOM 6321 C CA . ASN B 1 75 ? 38.812 -4.02 3.973 1 31.28 75 ASN B CA 1
ATOM 6322 C C . ASN B 1 75 ? 39.562 -4.82 5.039 1 31.28 75 ASN B C 1
ATOM 6324 O O . ASN B 1 75 ? 39.688 -4.383 6.188 1 31.28 75 ASN B O 1
ATOM 6328 N N . CYS B 1 76 ? 39.812 -6.055 4.875 1 31.03 76 CYS B N 1
ATOM 6329 C CA . CYS B 1 76 ? 40.656 -6.723 5.875 1 31.03 76 CYS B CA 1
ATOM 6330 C C . CYS B 1 76 ? 42.062 -6.133 5.914 1 31.03 76 CYS B C 1
ATOM 6332 O O . CYS B 1 76 ? 42.656 -6.02 6.984 1 31.03 76 CYS B O 1
ATOM 6334 N N . SER B 1 77 ? 42.719 -6.203 4.805 1 34.66 77 SER B N 1
ATOM 6335 C CA . SER B 1 77 ? 44.031 -5.57 4.992 1 34.66 77 SER B CA 1
ATOM 6336 C C . SER B 1 77 ? 43.875 -4.098 5.344 1 34.66 77 SER B C 1
ATOM 6338 O O . SER B 1 77 ? 44.531 -3.605 6.27 1 34.66 77 SER B O 1
ATOM 6340 N N . ASP B 1 78 ? 43.25 -3.361 4.406 1 33.88 78 ASP B N 1
ATOM 6341 C CA . ASP B 1 78 ? 43 -1.948 4.684 1 33.88 78 ASP B CA 1
ATOM 6342 C C . ASP B 1 78 ? 41.844 -1.773 5.66 1 33.88 78 ASP B C 1
ATOM 6344 O O . ASP B 1 78 ? 41.781 -0.773 6.379 1 33.88 78 ASP B O 1
ATOM 6348 N N . THR B 1 79 ? 40.938 -2.695 5.68 1 36.03 79 THR B N 1
ATOM 6349 C CA . THR B 1 79 ? 39.812 -2.625 6.621 1 36.03 79 THR B CA 1
ATOM 6350 C C . THR B 1 79 ? 40.219 -3.225 7.969 1 36.03 79 THR B C 1
ATOM 6352 O O . THR B 1 79 ? 39.469 -3.09 8.953 1 36.03 79 THR B O 1
ATOM 6355 N N . LEU B 1 80 ? 41.094 -4.148 7.992 1 41.47 80 LEU B N 1
ATOM 6356 C CA . LEU B 1 80 ? 41.75 -4.516 9.25 1 41.47 80 LEU B CA 1
ATOM 6357 C C . LEU B 1 80 ? 42.594 -3.357 9.797 1 41.47 80 LEU B C 1
ATOM 6359 O O . LEU B 1 80 ? 43.031 -3.4 10.938 1 41.47 80 LEU B O 1
ATOM 6363 N N . ARG B 1 81 ? 42.938 -2.557 8.836 1 43.97 81 ARG B N 1
ATOM 6364 C CA . ARG B 1 81 ? 43.656 -1.344 9.25 1 43.97 81 ARG B CA 1
ATOM 6365 C C . ARG B 1 81 ? 42.719 -0.414 10.016 1 43.97 81 ARG B C 1
ATOM 6367 O O . ARG B 1 81 ? 41.562 -0.199 9.609 1 43.97 81 ARG B O 1
ATOM 6374 N N . ASN B 1 82 ? 42.969 -0.285 11.18 1 48.75 82 ASN B N 1
ATOM 6375 C CA . ASN B 1 82 ? 42.25 0.737 11.938 1 48.75 82 ASN B CA 1
ATOM 6376 C C . ASN B 1 82 ? 42.25 2.07 11.195 1 48.75 82 ASN B C 1
ATOM 6378 O O . ASN B 1 82 ? 43.281 2.723 11.047 1 48.75 82 ASN B O 1
ATOM 6382 N N . THR B 1 83 ? 41.406 2.186 10.297 1 50.56 83 THR B N 1
ATOM 6383 C CA . THR B 1 83 ? 41.312 3.492 9.656 1 50.56 83 THR B CA 1
ATOM 6384 C C . THR B 1 83 ? 40.969 4.574 10.672 1 50.56 83 THR B C 1
ATOM 6386 O O . THR B 1 83 ? 41.031 5.766 10.367 1 50.56 83 THR B O 1
ATOM 6389 N N . GLY B 1 84 ? 40.5 4.141 11.812 1 54.19 84 GLY B N 1
ATOM 6390 C CA . GLY B 1 84 ? 40.25 5.105 12.867 1 54.19 84 GLY B CA 1
ATOM 6391 C C . GLY B 1 84 ? 41.438 5.387 13.734 1 54.19 84 GLY B C 1
ATOM 6392 O O . GLY B 1 84 ? 42.562 5 13.398 1 54.19 84 GLY B O 1
ATOM 6393 N N . LYS B 1 85 ? 41.312 6.172 14.797 1 62.59 85 LYS B N 1
ATOM 6394 C CA . LYS B 1 85 ? 42.375 6.496 15.734 1 62.59 85 LYS B CA 1
ATOM 6395 C C . LYS B 1 85 ? 42.906 5.242 16.422 1 62.59 85 LYS B C 1
ATOM 6397 O O . LYS B 1 85 ? 42.156 4.293 16.656 1 62.59 85 LYS B O 1
ATOM 6402 N N . PRO B 1 86 ? 44.094 5.133 16.562 1 64.31 86 PRO B N 1
ATOM 6403 C CA . PRO B 1 86 ? 44.688 4.012 17.312 1 64.31 86 PRO B CA 1
ATOM 6404 C C . PRO B 1 86 ? 44.156 3.916 18.734 1 64.31 86 PRO B C 1
ATOM 6406 O O . PRO B 1 86 ? 43.562 4.875 19.25 1 64.31 86 PRO B O 1
ATOM 6409 N N . LEU B 1 87 ? 44.125 2.711 19.297 1 64.44 87 LEU B N 1
ATOM 6410 C CA . LEU B 1 87 ? 43.562 2.406 20.609 1 64.44 87 LEU B CA 1
ATOM 6411 C C . LEU B 1 87 ? 43.969 3.447 21.641 1 64.44 87 LEU B C 1
ATOM 6413 O O . LEU B 1 87 ? 43.219 3.756 22.562 1 64.44 87 LEU B O 1
ATOM 6417 N N . ASN B 1 88 ? 45.156 3.979 21.469 1 62.94 88 ASN B N 1
ATOM 6418 C CA . ASN B 1 88 ? 45.688 4.91 22.453 1 62.94 88 ASN B CA 1
ATOM 6419 C C . ASN B 1 88 ? 45.094 6.305 22.297 1 62.94 88 ASN B C 1
ATOM 6421 O O . ASN B 1 88 ? 45.312 7.176 23.141 1 62.94 88 ASN B O 1
ATOM 6425 N N . GLU B 1 89 ? 44.375 6.508 21.25 1 66.25 89 GLU B N 1
ATOM 6426 C CA . GLU B 1 89 ? 43.844 7.844 20.984 1 66.25 89 GLU B CA 1
ATOM 6427 C C . GLU B 1 89 ? 42.344 7.871 21.109 1 66.25 89 GLU B C 1
ATOM 6429 O O . GLU B 1 89 ? 41.688 8.875 20.797 1 66.25 89 GLU B O 1
ATOM 6434 N N . VAL B 1 90 ? 41.844 6.785 21.375 1 65.75 90 VAL B N 1
ATOM 6435 C CA . VAL B 1 90 ? 40.406 6.746 21.469 1 65.75 90 VAL B CA 1
ATOM 6436 C C . VAL B 1 90 ? 39.969 6.656 22.938 1 65.75 90 VAL B C 1
ATOM 6438 O O . VAL B 1 90 ? 40.781 6.336 23.812 1 65.75 90 VAL B O 1
ATOM 6441 N N . SER B 1 91 ? 38.75 7.168 23.312 1 63.19 91 SER B N 1
ATOM 6442 C CA . SER B 1 91 ? 38.219 7.137 24.672 1 63.19 91 SER B CA 1
ATOM 6443 C C . SER B 1 91 ? 38.094 5.703 25.188 1 63.19 91 SER B C 1
ATOM 6445 O O . SER B 1 91 ? 38.188 4.754 24.406 1 63.19 91 SER B O 1
ATOM 6447 N N . ALA B 1 92 ? 37.938 5.484 26.562 1 58.78 92 ALA B N 1
ATOM 6448 C CA . ALA B 1 92 ? 37.906 4.184 27.219 1 58.78 92 ALA B CA 1
ATOM 6449 C C . ALA B 1 92 ? 36.844 3.287 26.625 1 58.78 92 ALA B C 1
ATOM 6451 O O . ALA B 1 92 ? 37.062 2.094 26.406 1 58.78 92 ALA B O 1
ATOM 6452 N N . CYS B 1 93 ? 35.844 3.889 26.344 1 58 93 CYS B N 1
ATOM 6453 C CA . CYS B 1 93 ? 34.719 3.105 25.812 1 58 93 CYS B CA 1
ATOM 6454 C C . CYS B 1 93 ? 35 2.617 24.406 1 58 93 CYS B C 1
ATOM 6456 O O . CYS B 1 93 ? 34.688 1.479 24.062 1 58 93 CYS B O 1
ATOM 6458 N N . GLN B 1 94 ? 35.719 3.438 23.656 1 60.72 94 GLN B N 1
ATOM 6459 C CA . GLN B 1 94 ? 36.062 3.057 22.297 1 60.72 94 GLN B CA 1
ATOM 6460 C C . GLN B 1 94 ? 37.188 2.012 22.281 1 60.72 94 GLN B C 1
ATOM 6462 O O . GLN B 1 94 ? 37.25 1.16 21.391 1 60.72 94 GLN B O 1
ATOM 6467 N N . VAL B 1 95 ? 38.031 2.162 23.312 1 63.22 95 VAL B N 1
ATOM 6468 C CA . VAL B 1 95 ? 39.094 1.173 23.453 1 63.22 95 VAL B CA 1
ATOM 6469 C C . VAL B 1 95 ? 38.469 -0.215 23.641 1 63.22 95 VAL B C 1
ATOM 6471 O O . VAL B 1 95 ? 38.906 -1.177 23 1 63.22 95 VAL B O 1
ATOM 6474 N N . THR B 1 96 ? 37.469 -0.179 24.484 1 61.28 96 THR B N 1
ATOM 6475 C CA . THR B 1 96 ? 36.844 -1.465 24.75 1 61.28 96 THR B CA 1
ATOM 6476 C C . THR B 1 96 ? 36.156 -2.006 23.5 1 61.28 96 THR B C 1
ATOM 6478 O O . THR B 1 96 ? 36.25 -3.201 23.203 1 61.28 96 THR B O 1
ATOM 6481 N N . ARG B 1 97 ? 35.625 -1.138 22.75 1 60.78 97 ARG B N 1
ATOM 6482 C CA . ARG B 1 97 ? 34.938 -1.543 21.516 1 60.78 97 ARG B CA 1
ATOM 6483 C C . ARG B 1 97 ? 35.969 -2.02 20.469 1 60.78 97 ARG B C 1
ATOM 6485 O O . ARG B 1 97 ? 35.75 -3.037 19.812 1 60.78 97 ARG B O 1
ATOM 6492 N N . LYS B 1 98 ? 37.031 -1.235 20.375 1 64.69 98 LYS B N 1
ATOM 6493 C CA . LYS B 1 98 ? 38.094 -1.595 19.422 1 64.69 98 LYS B CA 1
ATOM 6494 C C . LYS B 1 98 ? 38.781 -2.891 19.812 1 64.69 98 LYS B C 1
ATOM 6496 O O . LYS B 1 98 ? 39.125 -3.705 18.969 1 64.69 98 LYS B O 1
ATOM 6501 N N . ILE B 1 99 ? 38.875 -3.082 21.109 1 64.38 99 ILE B N 1
ATOM 6502 C CA . ILE B 1 99 ? 39.469 -4.309 21.594 1 64.38 99 ILE B CA 1
ATOM 6503 C C . ILE B 1 99 ? 38.562 -5.5 21.281 1 64.38 99 ILE B C 1
ATOM 6505 O O . ILE B 1 99 ? 39.062 -6.559 20.859 1 64.38 99 ILE B O 1
ATOM 6509 N N . LYS B 1 100 ? 37.344 -5.238 21.359 1 62.75 100 LYS B N 1
ATOM 6510 C CA . LYS B 1 100 ? 36.406 -6.312 21.047 1 62.75 100 LYS B CA 1
ATOM 6511 C C . LYS B 1 100 ? 36.406 -6.621 19.547 1 62.75 100 LYS B C 1
ATOM 6513 O O . LYS B 1 100 ? 36.406 -7.789 19.156 1 62.75 100 LYS B O 1
ATOM 6518 N N . GLU B 1 101 ? 36.469 -5.562 18.797 1 63.19 101 GLU B N 1
ATOM 6519 C CA . GLU B 1 101 ? 36.594 -5.746 17.344 1 63.19 101 GLU B CA 1
ATOM 6520 C C . GLU B 1 101 ? 37.906 -6.457 17 1 63.19 101 GLU B C 1
ATOM 6522 O O . GLU B 1 101 ? 37.938 -7.344 16.141 1 63.19 101 GLU B O 1
ATOM 6527 N N . LEU B 1 102 ? 38.938 -6.051 17.734 1 63.97 102 LEU B N 1
ATOM 6528 C CA . LEU B 1 102 ? 40.219 -6.656 17.531 1 63.97 102 LEU B CA 1
ATOM 6529 C C . LEU B 1 102 ? 40.219 -8.117 17.953 1 63.97 102 LEU B C 1
ATOM 6531 O O . LEU B 1 102 ? 40.844 -8.961 17.312 1 63.97 102 LEU B O 1
ATOM 6535 N N . LYS B 1 103 ? 39.406 -8.367 18.922 1 63.81 103 LYS B N 1
ATOM 6536 C CA . LYS B 1 103 ? 39.281 -9.75 19.391 1 63.81 103 LYS B CA 1
ATOM 6537 C C . LYS B 1 103 ? 38.594 -10.625 18.344 1 63.81 103 LYS B C 1
ATOM 6539 O O . LYS B 1 103 ? 39.094 -11.711 18.031 1 63.81 103 LYS B O 1
ATOM 6544 N N . THR B 1 104 ? 37.562 -10.062 17.859 1 60.69 104 THR B N 1
ATOM 6545 C CA . THR B 1 104 ? 36.812 -10.812 16.875 1 60.69 104 THR B CA 1
ATOM 6546 C C . THR B 1 104 ? 37.594 -10.969 15.57 1 60.69 104 THR B C 1
ATOM 6548 O O . THR B 1 104 ? 37.594 -12.055 14.984 1 60.69 104 THR B O 1
ATOM 6551 N N . THR B 1 105 ? 38.25 -9.891 15.242 1 60.34 105 THR B N 1
ATOM 6552 C CA . THR B 1 105 ? 39.031 -9.922 14.008 1 60.34 105 THR B CA 1
ATOM 6553 C C . THR B 1 105 ? 40.25 -10.836 14.156 1 60.34 105 THR B C 1
ATOM 6555 O O . THR B 1 105 ? 40.594 -11.578 13.234 1 60.34 105 THR B O 1
ATOM 6558 N N . ALA B 1 106 ? 40.844 -10.789 15.344 1 61.72 106 ALA B N 1
ATOM 6559 C CA . ALA B 1 106 ? 42 -11.633 15.609 1 61.72 106 ALA B CA 1
ATOM 6560 C C . ALA B 1 106 ? 41.594 -13.109 15.664 1 61.72 106 ALA B C 1
ATOM 6562 O O . ALA B 1 106 ? 42.312 -13.969 15.148 1 61.72 106 ALA B O 1
ATOM 6563 N N . GLN B 1 107 ? 40.438 -13.344 16.156 1 61.38 107 GLN B N 1
ATOM 6564 C CA . GLN B 1 107 ? 39.969 -14.734 16.219 1 61.38 107 GLN B CA 1
ATOM 6565 C C . GLN B 1 107 ? 39.656 -15.281 14.828 1 61.38 107 GLN B C 1
ATOM 6567 O O . GLN B 1 107 ? 40 -16.422 14.523 1 61.38 107 GLN B O 1
ATOM 6572 N N . LYS B 1 108 ? 39.094 -14.477 14.062 1 58.34 108 LYS B N 1
ATOM 6573 C CA . LYS B 1 108 ? 38.812 -14.875 12.688 1 58.34 108 LYS B CA 1
ATOM 6574 C C . LYS B 1 108 ? 40.125 -15.055 11.891 1 58.34 108 LYS B C 1
ATOM 6576 O O . LYS B 1 108 ? 40.25 -15.992 11.102 1 58.34 108 LYS B O 1
ATOM 6581 N N . ALA B 1 109 ? 41.031 -14.109 12.258 1 56.78 109 ALA B N 1
ATOM 6582 C CA . ALA B 1 109 ? 42.312 -14.18 11.547 1 56.78 109 ALA B CA 1
ATOM 6583 C C . ALA B 1 109 ? 43.094 -15.414 11.953 1 56.78 109 ALA B C 1
ATOM 6585 O O . ALA B 1 109 ? 43.844 -15.984 11.141 1 56.78 109 ALA B O 1
ATOM 6586 N N . LEU B 1 110 ? 42.781 -15.898 13.227 1 54.31 110 LEU B N 1
ATOM 6587 C CA . LEU B 1 110 ? 43.5 -17.062 13.742 1 54.31 110 LEU B CA 1
ATOM 6588 C C . LEU B 1 110 ? 42.625 -18.297 13.727 1 54.31 110 LEU B C 1
ATOM 6590 O O . LEU B 1 110 ? 42.75 -19.172 14.586 1 54.31 110 LEU B O 1
ATOM 6594 N N . TRP B 1 111 ? 41.781 -18.391 12.727 1 54.44 111 TRP B N 1
ATOM 6595 C CA . TRP B 1 111 ? 40.812 -19.469 12.586 1 54.44 111 TRP B CA 1
ATOM 6596 C C . TRP B 1 111 ? 41.531 -20.812 12.445 1 54.44 111 TRP B C 1
ATOM 6598 O O . TRP B 1 111 ? 41 -21.844 12.867 1 54.44 111 TRP B O 1
ATOM 6608 N N . PHE B 1 112 ? 42.719 -20.766 12.062 1 48.06 112 PHE B N 1
ATOM 6609 C CA . PHE B 1 112 ? 43.469 -21.984 11.766 1 48.06 112 PHE B CA 1
ATOM 6610 C C . PHE B 1 112 ? 43.906 -22.672 13.055 1 48.06 112 PHE B C 1
ATOM 6612 O O . PHE B 1 112 ? 44.281 -23.844 13.039 1 48.06 112 PHE B O 1
ATOM 6619 N N . LEU B 1 113 ? 43.812 -22 14.125 1 56.34 113 LEU B N 1
ATOM 6620 C CA . LEU B 1 113 ? 44.219 -22.594 15.383 1 56.34 113 LEU B CA 1
ATOM 6621 C C . LEU B 1 113 ? 43.344 -23.781 15.742 1 56.34 113 LEU B C 1
ATOM 6623 O O . LEU B 1 113 ? 43.844 -24.781 16.297 1 56.34 113 LEU B O 1
ATOM 6627 N N . GLN B 1 114 ? 42.156 -23.781 15.273 1 54.12 114 GLN B N 1
ATOM 6628 C CA . GLN B 1 114 ? 41.25 -24.875 15.594 1 54.12 114 GLN B CA 1
ATOM 6629 C C . GLN B 1 114 ? 41.656 -26.156 14.859 1 54.12 114 GLN B C 1
ATOM 6631 O O . GLN B 1 114 ? 41.5 -27.25 15.398 1 54.12 114 GLN B O 1
ATOM 6636 N N . SER B 1 115 ? 42.156 -25.984 13.812 1 52.16 115 SER B N 1
ATOM 6637 C CA . SER B 1 115 ? 42.625 -27.141 13.062 1 52.16 115 SER B CA 1
ATOM 6638 C C . SER B 1 115 ? 43.781 -27.828 13.766 1 52.16 115 SER B C 1
ATOM 6640 O O . SER B 1 115 ? 44 -29.031 13.594 1 52.16 115 SER B O 1
ATOM 6642 N N . PHE B 1 116 ? 44.5 -27.078 14.594 1 51.03 116 PHE B N 1
ATOM 6643 C CA . PHE B 1 116 ? 45.594 -27.656 15.336 1 51.03 116 PHE B CA 1
ATOM 6644 C C . PHE B 1 116 ? 45.156 -28.109 16.719 1 51.03 116 PHE B C 1
ATOM 6646 O O . PHE B 1 116 ? 45.969 -28.516 17.547 1 51.03 116 PHE B O 1
ATOM 6653 N N . GLY B 1 117 ? 43.781 -28 16.953 1 51.06 117 GLY B N 1
ATOM 6654 C CA . GLY B 1 117 ? 43.219 -28.422 18.219 1 51.06 117 GLY B CA 1
ATOM 6655 C C . GLY B 1 117 ? 43.406 -27.391 19.328 1 51.06 117 GLY B C 1
ATOM 6656 O O . GLY B 1 117 ? 43.438 -27.75 20.516 1 51.06 117 GLY B O 1
ATOM 6657 N N . LEU B 1 118 ? 43.812 -26.172 18.953 1 55.16 118 LEU B N 1
ATOM 6658 C CA . LEU B 1 118 ? 44.062 -25.125 19.938 1 55.16 118 LEU B CA 1
ATOM 6659 C C . LEU B 1 118 ? 42.906 -24.109 19.969 1 55.16 118 LEU B C 1
ATOM 6661 O O . LEU B 1 118 ? 42.25 -23.875 18.953 1 55.16 118 LEU B O 1
ATOM 6665 N N . THR B 1 119 ? 42.5 -23.844 21.172 1 62.06 119 THR B N 1
ATOM 6666 C CA . THR B 1 119 ? 41.5 -22.781 21.359 1 62.06 119 THR B CA 1
ATOM 6667 C C . THR B 1 119 ? 42.188 -21.516 21.859 1 62.06 119 THR B C 1
ATOM 6669 O O . THR B 1 119 ? 43.062 -21.562 22.719 1 62.06 119 THR B O 1
ATOM 6672 N N . LEU B 1 120 ? 41.969 -20.422 21.219 1 60.31 120 LEU B N 1
ATOM 6673 C CA . LEU B 1 120 ? 42.594 -19.156 21.594 1 60.31 120 LEU B CA 1
ATOM 6674 C C . LEU B 1 120 ? 42.156 -18.734 23 1 60.31 120 LEU B C 1
ATOM 6676 O O . LEU B 1 120 ? 40.969 -18.656 23.297 1 60.31 120 LEU B O 1
ATOM 6680 N N . ASP B 1 121 ? 43 -18.719 23.938 1 62.28 121 ASP B N 1
ATOM 6681 C CA . ASP B 1 121 ? 42.75 -18.359 25.328 1 62.28 121 ASP B CA 1
ATOM 6682 C C . ASP B 1 121 ? 42.906 -16.859 25.547 1 62.28 121 ASP B C 1
ATOM 6684 O O . ASP B 1 121 ? 42.031 -16.203 26.109 1 62.28 121 ASP B O 1
ATOM 6688 N N . SER B 1 122 ? 44 -16.234 25.219 1 65.62 122 SER B N 1
ATOM 6689 C CA . SER B 1 122 ? 44.281 -14.812 25.375 1 65.62 122 SER B CA 1
ATOM 6690 C C . SER B 1 122 ? 45.312 -14.336 24.375 1 65.62 122 SER B C 1
ATOM 6692 O O . SER B 1 122 ? 46.156 -15.117 23.922 1 65.62 122 SER B O 1
ATOM 6694 N N . ILE B 1 123 ? 45.125 -13.195 23.734 1 67.5 123 ILE B N 1
ATOM 6695 C CA . ILE B 1 123 ? 46.125 -12.531 22.891 1 67.5 123 ILE B CA 1
ATOM 6696 C C . ILE B 1 123 ? 46.625 -11.273 23.609 1 67.5 123 ILE B C 1
ATOM 6698 O O . ILE B 1 123 ? 45.844 -10.469 24.094 1 67.5 123 ILE B O 1
ATOM 6702 N N . LYS B 1 124 ? 47.875 -11.219 23.938 1 67 124 LYS B N 1
ATOM 6703 C CA . LYS B 1 124 ? 48.469 -10.016 24.516 1 67 124 LYS B CA 1
ATOM 6704 C C . LYS B 1 124 ? 49.031 -9.102 23.438 1 67 124 LYS B C 1
ATOM 6706 O O . LYS B 1 124 ? 49.844 -9.531 22.609 1 67 124 LYS B O 1
ATOM 6711 N N . VAL B 1 125 ? 48.469 -7.898 23.203 1 67.94 125 VAL B N 1
ATOM 6712 C CA . VAL B 1 125 ? 48.938 -6.945 22.203 1 67.94 125 VAL B CA 1
ATOM 6713 C C . VAL B 1 125 ? 49.562 -5.738 22.906 1 67.94 125 VAL B C 1
ATOM 6715 O O . VAL B 1 125 ? 49.156 -5.348 23.984 1 67.94 125 VAL B O 1
ATOM 6718 N N . ARG B 1 126 ? 50.688 -5.301 22.438 1 63.41 126 ARG B N 1
ATOM 6719 C CA . ARG B 1 126 ? 51.406 -4.148 22.969 1 63.41 126 ARG B CA 1
ATOM 6720 C C . ARG B 1 126 ? 51.312 -2.949 22.031 1 63.41 126 ARG B C 1
ATOM 6722 O O . ARG B 1 126 ? 51.5 -3.076 20.828 1 63.41 126 ARG B O 1
ATOM 6729 N N . ASP B 1 127 ? 50.75 -1.822 22.469 1 63.31 127 ASP B N 1
ATOM 6730 C CA . ASP B 1 127 ? 50.656 -0.612 21.656 1 63.31 127 ASP B CA 1
ATOM 6731 C C . ASP B 1 127 ? 52.031 0.07 21.531 1 63.31 127 ASP B C 1
ATOM 6733 O O . ASP B 1 127 ? 53 -0.328 22.172 1 63.31 127 ASP B O 1
ATOM 6737 N N . LYS B 1 128 ? 52.125 1.066 20.688 1 61.97 128 LYS B N 1
ATOM 6738 C CA . LYS B 1 128 ? 53.375 1.748 20.422 1 61.97 128 LYS B CA 1
ATOM 6739 C C . LYS B 1 128 ? 53.969 2.316 21.719 1 61.97 128 LYS B C 1
ATOM 6741 O O . LYS B 1 128 ? 55.188 2.475 21.828 1 61.97 128 LYS B O 1
ATOM 6746 N N . GLU B 1 129 ? 53.062 2.656 22.734 1 64.38 129 GLU B N 1
ATOM 6747 C CA . GLU B 1 129 ? 53.562 3.254 23.969 1 64.38 129 GLU B CA 1
ATOM 6748 C C . GLU B 1 129 ? 53.906 2.182 25 1 64.38 129 GLU B C 1
ATOM 6750 O O . GLU B 1 129 ? 54.344 2.496 26.109 1 64.38 129 GLU B O 1
ATOM 6755 N N . GLY B 1 130 ? 53.844 0.906 24.703 1 62.94 130 GLY B N 1
ATOM 6756 C CA . GLY B 1 130 ? 54.281 -0.192 25.547 1 62.94 130 GLY B CA 1
ATOM 6757 C C . GLY B 1 130 ? 53.188 -0.781 26.406 1 62.94 130 GLY B C 1
ATOM 6758 O O . GLY B 1 130 ? 53.438 -1.662 27.234 1 62.94 130 GLY B O 1
ATOM 6759 N N . THR B 1 131 ? 52.031 -0.188 26.422 1 66.56 131 THR B N 1
ATOM 6760 C CA . THR B 1 131 ? 50.938 -0.733 27.234 1 66.56 131 THR B CA 1
ATOM 6761 C C . THR B 1 131 ? 50.438 -2.053 26.656 1 66.56 131 THR B C 1
ATOM 6763 O O . THR B 1 131 ? 50.125 -2.133 25.469 1 66.56 131 THR B O 1
ATOM 6766 N N . VAL B 1 132 ? 50.562 -3.094 27.547 1 66.38 132 VAL B N 1
ATOM 6767 C CA . VAL B 1 132 ? 50.156 -4.441 27.156 1 66.38 132 VAL B CA 1
ATOM 6768 C C . VAL B 1 132 ? 48.688 -4.641 27.438 1 66.38 132 VAL B C 1
ATOM 6770 O O . VAL B 1 132 ? 48.219 -4.387 28.562 1 66.38 132 VAL B O 1
ATOM 6773 N N . THR B 1 133 ? 47.938 -4.766 26.438 1 66.12 133 THR B N 1
ATOM 6774 C CA . THR B 1 133 ? 46.531 -5.121 26.578 1 66.12 133 THR B CA 1
ATOM 6775 C C . THR B 1 133 ? 46.281 -6.59 26.234 1 66.12 133 THR B C 1
ATOM 6777 O O . THR B 1 133 ? 46.719 -7.062 25.188 1 66.12 133 THR B O 1
ATOM 6780 N N . GLU B 1 134 ? 45.781 -7.344 27.328 1 62.44 134 GLU B N 1
ATOM 6781 C CA . GLU B 1 134 ? 45.5 -8.758 27.125 1 62.44 134 GLU B CA 1
ATOM 6782 C C . GLU B 1 134 ? 44.094 -8.969 26.625 1 62.44 134 GLU B C 1
ATOM 6784 O O . GLU B 1 134 ? 43.125 -8.477 27.219 1 62.44 134 GLU B O 1
ATOM 6789 N N . LEU B 1 135 ? 44.031 -9.492 25.438 1 62.88 135 LEU B N 1
ATOM 6790 C CA . LEU B 1 135 ? 42.75 -9.906 24.875 1 62.88 135 LEU B CA 1
ATOM 6791 C C . LEU B 1 135 ? 42.375 -11.297 25.359 1 62.88 135 LEU B C 1
ATOM 6793 O O . LEU B 1 135 ? 42.906 -12.297 24.875 1 62.88 135 LEU B O 1
ATOM 6797 N N . ASP B 1 136 ? 41.719 -11.469 26.672 1 58.31 136 ASP B N 1
ATOM 6798 C CA . ASP B 1 136 ? 41.344 -12.719 27.297 1 58.31 136 ASP B CA 1
ATOM 6799 C C . ASP B 1 136 ? 40.094 -13.32 26.609 1 58.31 136 ASP B C 1
ATOM 6801 O O . ASP B 1 136 ? 39.094 -12.641 26.438 1 58.31 136 ASP B O 1
ATOM 6805 N N . TYR B 1 137 ? 40.438 -14.414 25.969 1 53.16 137 TYR B N 1
ATOM 6806 C CA . TYR B 1 137 ? 39.312 -15.102 25.297 1 53.16 137 TYR B CA 1
ATOM 6807 C C . TYR B 1 137 ? 38.594 -16.031 26.266 1 53.16 137 TYR B C 1
ATOM 6809 O O . TYR B 1 137 ? 37.562 -16.625 25.938 1 53.16 137 TYR B O 1
ATOM 6817 N N . GLU B 1 138 ? 39.125 -16.453 27.453 1 47.12 138 GLU B N 1
ATOM 6818 C CA . GLU B 1 138 ? 38.469 -17.344 28.391 1 47.12 138 GLU B CA 1
ATOM 6819 C C . GLU B 1 138 ? 37.125 -16.734 28.875 1 47.12 138 GLU B C 1
ATOM 6821 O O . GLU B 1 138 ? 36.156 -17.453 29.062 1 47.12 138 GLU B O 1
ATOM 6826 N N . GLY B 1 139 ? 37.281 -15.797 29.906 1 45.34 139 GLY B N 1
ATOM 6827 C CA . GLY B 1 139 ? 36.188 -15.219 30.656 1 45.34 139 GLY B CA 1
ATOM 6828 C C . GLY B 1 139 ? 35.094 -14.656 29.766 1 45.34 139 GLY B C 1
ATOM 6829 O O . GLY B 1 139 ? 35.375 -13.875 28.844 1 45.34 139 GLY B O 1
ATOM 6830 N N . ASN B 1 140 ? 34.188 -15.414 29.438 1 39.97 140 ASN B N 1
ATOM 6831 C CA . ASN B 1 140 ? 32.969 -15.297 28.641 1 39.97 140 ASN B CA 1
ATOM 6832 C C . ASN B 1 140 ? 32.219 -13.992 28.922 1 39.97 140 ASN B C 1
ATOM 6834 O O . ASN B 1 140 ? 31 -13.977 29.016 1 39.97 140 ASN B O 1
ATOM 6838 N N . ASN B 1 141 ? 32.719 -13.219 29.828 1 38.03 141 ASN B N 1
ATOM 6839 C CA . ASN B 1 141 ? 31.812 -12.125 30.172 1 38.03 141 ASN B CA 1
ATOM 6840 C C . ASN B 1 141 ? 31.391 -11.352 28.922 1 38.03 141 ASN B C 1
ATOM 6842 O O . ASN B 1 141 ? 30.812 -10.273 29.031 1 38.03 141 ASN B O 1
ATOM 6846 N N . GLY B 1 142 ? 32.188 -11.141 28 1 39.88 142 GLY B N 1
ATOM 6847 C CA . GLY B 1 142 ? 31.953 -10.195 26.922 1 39.88 142 GLY B CA 1
ATOM 6848 C C . GLY B 1 142 ? 30.641 -10.453 26.188 1 39.88 142 GLY B C 1
ATOM 6849 O O . GLY B 1 142 ? 30.031 -11.516 26.359 1 39.88 142 GLY B O 1
ATOM 6850 N N . SER B 1 143 ? 30.016 -9.43 25.656 1 46.25 143 SER B N 1
ATOM 6851 C CA . SER B 1 143 ? 28.781 -9.492 24.906 1 46.25 143 SER B CA 1
ATOM 6852 C C . SER B 1 143 ? 28.766 -10.68 23.938 1 46.25 143 SER B C 1
ATOM 6854 O O . SER B 1 143 ? 29.703 -10.844 23.141 1 46.25 143 SER B O 1
ATOM 6856 N N . ALA B 1 144 ? 28.422 -11.891 24.359 1 54.28 144 ALA B N 1
ATOM 6857 C CA . ALA B 1 144 ? 28.25 -13.156 23.656 1 54.28 144 ALA B CA 1
ATOM 6858 C C . ALA B 1 144 ? 27.922 -12.938 22.188 1 54.28 144 ALA B C 1
ATOM 6860 O O . ALA B 1 144 ? 27.016 -12.172 21.844 1 54.28 144 ALA B O 1
ATOM 6861 N N . SER B 1 145 ? 29.047 -12.938 21.344 1 66.81 145 SER B N 1
ATOM 6862 C CA . SER B 1 145 ? 28.797 -12.992 19.906 1 66.81 145 SER B CA 1
ATOM 6863 C C . SER B 1 145 ? 27.984 -14.227 19.547 1 66.81 145 SER B C 1
ATOM 6865 O O . SER B 1 145 ? 28 -15.227 20.266 1 66.81 145 SER B O 1
ATOM 6867 N N . PHE B 1 146 ? 27.234 -14.133 18.578 1 81.06 146 PHE B N 1
ATOM 6868 C CA . PHE B 1 146 ? 26.359 -15.211 18.141 1 81.06 146 PHE B CA 1
ATOM 6869 C C . PHE B 1 146 ? 27.125 -16.516 17.984 1 81.06 146 PHE B C 1
ATOM 6871 O O . PHE B 1 146 ? 26.672 -17.578 18.391 1 81.06 146 PHE B O 1
ATOM 6878 N N . ASP B 1 147 ? 28.391 -16.469 17.484 1 71.56 147 ASP B N 1
ATOM 6879 C CA . ASP B 1 147 ? 29.188 -17.656 17.156 1 71.56 147 ASP B CA 1
ATOM 6880 C C . ASP B 1 147 ? 29.641 -18.375 18.438 1 71.56 147 ASP B C 1
ATOM 6882 O O . ASP B 1 147 ? 29.844 -19.578 18.422 1 71.56 147 ASP B O 1
ATOM 6886 N N . ASN B 1 148 ? 29.641 -17.578 19.5 1 70.06 148 ASN B N 1
ATOM 6887 C CA . ASN B 1 148 ? 30.172 -18.141 20.734 1 70.06 148 ASN B CA 1
ATOM 6888 C C . ASN B 1 148 ? 29.047 -18.578 21.672 1 70.06 148 ASN B C 1
ATOM 6890 O O . ASN B 1 148 ? 29.297 -19.078 22.766 1 70.06 148 ASN B O 1
ATOM 6894 N N . LEU B 1 149 ? 27.891 -18.469 21.219 1 80.81 149 LEU B N 1
ATOM 6895 C CA . LEU B 1 149 ? 26.75 -18.875 22.031 1 80.81 149 LEU B CA 1
ATOM 6896 C C . LEU B 1 149 ? 26.625 -20.391 22.078 1 80.81 149 LEU B C 1
ATOM 6898 O O . LEU B 1 149 ? 26.984 -21.078 21.109 1 80.81 149 LEU B O 1
ATOM 6902 N N . PRO B 1 150 ? 26.25 -20.875 23.25 1 76.88 150 PRO B N 1
ATOM 6903 C CA . PRO B 1 150 ? 25.891 -22.297 23.25 1 76.88 150 PRO B CA 1
ATOM 6904 C C . PRO B 1 150 ? 24.812 -22.641 22.219 1 76.88 150 PRO B C 1
ATOM 6906 O O . PRO B 1 150 ? 24.062 -21.766 21.797 1 76.88 150 PRO B O 1
ATOM 6909 N N . GLU B 1 151 ? 24.812 -23.859 21.812 1 81.31 151 GLU B N 1
ATOM 6910 C CA . GLU B 1 151 ? 23.953 -24.266 20.703 1 81.31 151 GLU B CA 1
ATOM 6911 C C . GLU B 1 151 ? 22.484 -24.062 21.031 1 81.31 151 GLU B C 1
ATOM 6913 O O . GLU B 1 151 ? 21.688 -23.703 20.156 1 81.31 151 GLU B O 1
ATOM 6918 N N . ASP B 1 152 ? 22.109 -24.25 22.219 1 79.81 152 ASP B N 1
ATOM 6919 C CA . ASP B 1 152 ? 20.719 -24.047 22.625 1 79.81 152 ASP B CA 1
ATOM 6920 C C . ASP B 1 152 ? 20.312 -22.594 22.469 1 79.81 152 ASP B C 1
ATOM 6922 O O . ASP B 1 152 ? 19.188 -22.297 22.047 1 79.81 152 ASP B O 1
ATOM 6926 N N . GLU B 1 153 ? 21.203 -21.781 22.781 1 83.38 153 GLU B N 1
ATOM 6927 C CA . GLU B 1 153 ? 20.938 -20.359 22.656 1 83.38 153 GLU B CA 1
ATOM 6928 C C . GLU B 1 153 ? 20.938 -19.922 21.188 1 83.38 153 GLU B C 1
ATOM 6930 O O . GLU B 1 153 ? 20.156 -19.062 20.797 1 83.38 153 GLU B O 1
ATOM 6935 N N . LYS B 1 154 ? 21.797 -20.594 20.422 1 88.94 154 LYS B N 1
ATOM 6936 C CA . LYS B 1 154 ? 21.797 -20.312 18.984 1 88.94 154 LYS B CA 1
ATOM 6937 C C . LYS B 1 154 ? 20.469 -20.688 18.344 1 88.94 154 LYS B C 1
ATOM 6939 O O . LYS B 1 154 ? 19.969 -19.984 17.469 1 88.94 154 LYS B O 1
ATOM 6944 N N . GLU B 1 155 ? 19.984 -21.75 18.875 1 89.38 155 GLU B N 1
ATOM 6945 C CA . GLU B 1 155 ? 18.703 -22.219 18.344 1 89.38 155 GLU B CA 1
ATOM 6946 C C . GLU B 1 155 ? 17.578 -21.234 18.672 1 89.38 155 GLU B C 1
ATOM 6948 O O . GLU B 1 155 ? 16.688 -21 17.844 1 89.38 155 GLU B O 1
ATOM 6953 N N . THR B 1 156 ? 17.719 -20.719 19.812 1 89.81 156 THR B N 1
ATOM 6954 C CA . THR B 1 156 ? 16.719 -19.75 20.219 1 89.81 156 THR B CA 1
ATOM 6955 C C . THR B 1 156 ? 16.812 -18.5 19.344 1 89.81 156 THR B C 1
ATOM 6957 O O . THR B 1 156 ? 15.789 -17.938 18.938 1 89.81 156 THR B O 1
ATOM 6960 N N . VAL B 1 157 ? 18 -18.094 19.062 1 92.69 157 VAL B N 1
ATOM 6961 C CA . VAL B 1 157 ? 18.219 -16.922 18.234 1 92.69 157 VAL B CA 1
ATOM 6962 C C . VAL B 1 157 ? 17.703 -17.188 16.812 1 92.69 157 VAL B C 1
ATOM 6964 O O . VAL B 1 157 ? 17.062 -16.328 16.203 1 92.69 157 VAL B O 1
ATOM 6967 N N . ARG B 1 158 ? 17.906 -18.344 16.359 1 94.19 158 ARG B N 1
ATOM 6968 C CA . ARG B 1 158 ? 17.453 -18.719 15.023 1 94.19 158 ARG B CA 1
ATOM 6969 C C . ARG B 1 158 ? 15.922 -18.766 14.961 1 94.19 158 ARG B C 1
ATOM 6971 O O . ARG B 1 158 ? 15.328 -18.328 13.969 1 94.19 158 ARG B O 1
ATOM 6978 N N . ALA B 1 159 ? 15.352 -19.297 15.953 1 93.44 159 ALA B N 1
ATOM 6979 C CA . ALA B 1 159 ? 13.891 -19.359 16.016 1 93.44 159 ALA B CA 1
ATOM 6980 C C . ALA B 1 159 ? 13.281 -17.953 16.016 1 93.44 159 ALA B C 1
ATOM 6982 O O . ALA B 1 159 ? 12.281 -17.719 15.336 1 93.44 159 ALA B O 1
ATOM 6983 N N . LEU B 1 160 ? 13.914 -17.078 16.734 1 93.62 160 LEU B N 1
ATOM 6984 C CA . LEU B 1 160 ? 13.422 -15.703 16.812 1 93.62 160 LEU B CA 1
ATOM 6985 C C . LEU B 1 160 ? 13.594 -14.992 15.469 1 93.62 160 LEU B C 1
ATOM 6987 O O . LEU B 1 160 ? 12.719 -14.234 15.047 1 93.62 160 LEU B O 1
ATOM 6991 N N . LEU B 1 161 ? 14.711 -15.211 14.852 1 95.5 161 LEU B N 1
ATOM 6992 C CA . LEU B 1 161 ? 14.93 -14.633 13.531 1 95.5 161 LEU B CA 1
ATOM 6993 C C . LEU B 1 161 ? 13.875 -15.125 12.547 1 95.5 161 LEU B C 1
ATOM 6995 O O . LEU B 1 161 ? 13.375 -14.344 11.734 1 95.5 161 LEU B O 1
ATOM 6999 N N . TYR B 1 162 ? 13.531 -16.406 12.609 1 94.88 162 TYR B N 1
ATOM 7000 C CA . TYR B 1 162 ? 12.492 -16.969 11.758 1 94.88 162 TYR B CA 1
ATOM 7001 C C . TYR B 1 162 ? 11.172 -16.234 11.953 1 94.88 162 TYR B C 1
ATOM 7003 O O . TYR B 1 162 ? 10.5 -15.883 10.977 1 94.88 162 TYR B O 1
ATOM 7011 N N . ILE B 1 163 ? 10.836 -15.992 13.195 1 93.75 163 ILE B N 1
ATOM 7012 C CA . ILE B 1 163 ? 9.586 -15.328 13.523 1 93.75 163 ILE B CA 1
ATOM 7013 C C . ILE B 1 163 ? 9.617 -13.883 13.016 1 93.75 163 ILE B C 1
ATOM 7015 O O . ILE B 1 163 ? 8.648 -13.406 12.43 1 93.75 163 ILE B O 1
ATOM 7019 N N . MET B 1 164 ? 10.719 -13.195 13.211 1 94.44 164 MET B N 1
ATOM 7020 C CA . MET B 1 164 ? 10.852 -11.805 12.789 1 94.44 164 MET B CA 1
ATOM 7021 C C . MET B 1 164 ? 10.719 -11.672 11.281 1 94.44 164 MET B C 1
ATOM 7023 O O . MET B 1 164 ? 10.055 -10.758 10.789 1 94.44 164 MET B O 1
ATOM 7027 N N . ASP B 1 165 ? 11.289 -12.555 10.562 1 93.62 165 ASP B N 1
ATOM 7028 C CA . ASP B 1 165 ? 11.211 -12.508 9.102 1 93.62 165 ASP B CA 1
ATOM 7029 C C . ASP B 1 165 ? 9.82 -12.906 8.609 1 93.62 165 ASP B C 1
ATOM 7031 O O . ASP B 1 165 ? 9.266 -12.258 7.719 1 93.62 165 ASP B O 1
ATOM 7035 N N . LYS B 1 166 ? 9.328 -13.953 9.188 1 92 166 LYS B N 1
ATOM 7036 C CA . LYS B 1 166 ? 8.031 -14.469 8.758 1 92 166 LYS B CA 1
ATOM 7037 C C . LYS B 1 166 ? 6.934 -13.422 8.938 1 92 166 LYS B C 1
ATOM 7039 O O . LYS B 1 166 ? 6.066 -13.266 8.078 1 92 166 LYS B O 1
ATOM 7044 N N . PHE B 1 167 ? 7.016 -12.711 10.07 1 91.12 167 PHE B N 1
ATOM 7045 C CA . PHE B 1 167 ? 5.957 -11.758 10.398 1 91.12 167 PHE B CA 1
ATOM 7046 C C . PHE B 1 167 ? 6.406 -10.328 10.117 1 91.12 167 PHE B C 1
ATOM 7048 O O . PHE B 1 167 ? 5.703 -9.375 10.453 1 91.12 167 PHE B O 1
ATOM 7055 N N . CYS B 1 168 ? 7.586 -10.125 9.562 1 90.19 168 CYS B N 1
ATOM 7056 C CA . CYS B 1 168 ? 8.141 -8.82 9.203 1 90.19 168 CYS B CA 1
ATOM 7057 C C . CYS B 1 168 ? 8.18 -7.895 10.414 1 90.19 168 CYS B C 1
ATOM 7059 O O . CYS B 1 168 ? 7.691 -6.766 10.352 1 90.19 168 CYS B O 1
ATOM 7061 N N . VAL B 1 169 ? 8.664 -8.375 11.516 1 92.31 169 VAL B N 1
ATOM 7062 C CA . VAL B 1 169 ? 8.875 -7.555 12.703 1 92.31 169 VAL B CA 1
ATOM 7063 C C . VAL B 1 169 ? 10.141 -6.719 12.539 1 92.31 169 VAL B C 1
ATOM 7065 O O . VAL B 1 169 ? 11.203 -7.25 12.203 1 92.31 169 VAL B O 1
ATOM 7068 N N . SER B 1 170 ? 10.07 -5.453 12.82 1 90.31 170 SER B N 1
ATOM 7069 C CA . SER B 1 170 ? 11.211 -4.566 12.617 1 90.31 170 SER B CA 1
ATOM 7070 C C . SER B 1 170 ? 12.266 -4.77 13.703 1 90.31 170 SER B C 1
ATOM 7072 O O . SER B 1 170 ? 11.953 -5.188 14.812 1 90.31 170 SER B O 1
ATOM 7074 N N . ASP B 1 171 ? 13.5 -4.402 13.352 1 90.56 171 ASP B N 1
ATOM 7075 C CA . ASP B 1 171 ? 14.602 -4.473 14.305 1 90.56 171 ASP B CA 1
ATOM 7076 C C . ASP B 1 171 ? 14.383 -3.504 15.469 1 90.56 171 ASP B C 1
ATOM 7078 O O . ASP B 1 171 ? 14.727 -3.809 16.609 1 90.56 171 ASP B O 1
ATOM 7082 N N . ALA B 1 172 ? 13.828 -2.393 15.148 1 89 172 ALA B N 1
ATOM 7083 C CA . ALA B 1 172 ? 13.562 -1.394 16.172 1 89 172 ALA B CA 1
ATOM 7084 C C . ALA B 1 172 ? 12.555 -1.913 17.203 1 89 172 ALA B C 1
ATOM 7086 O O . ALA B 1 172 ? 12.719 -1.713 18.406 1 89 172 ALA B O 1
ATOM 7087 N N . ALA B 1 173 ? 11.492 -2.57 16.734 1 91.38 173 ALA B N 1
ATOM 7088 C CA . ALA B 1 173 ? 10.484 -3.137 17.641 1 91.38 173 ALA B CA 1
ATOM 7089 C C . ALA B 1 173 ? 11.094 -4.191 18.547 1 91.38 173 ALA B C 1
ATOM 7091 O O . ALA B 1 173 ? 10.883 -4.164 19.766 1 91.38 173 ALA B O 1
ATOM 7092 N N . TYR B 1 174 ? 11.828 -5.059 17.922 1 93.06 174 TYR B N 1
ATOM 7093 C CA . TYR B 1 174 ? 12.453 -6.113 18.719 1 93.06 174 TYR B CA 1
ATOM 7094 C C . TYR B 1 174 ? 13.445 -5.535 19.719 1 93.06 174 TYR B C 1
ATOM 7096 O O . TYR B 1 174 ? 13.539 -6.004 20.859 1 93.06 174 TYR B O 1
ATOM 7104 N N . HIS B 1 175 ? 14.211 -4.539 19.281 1 91.12 175 HIS B N 1
ATOM 7105 C CA . HIS B 1 175 ? 15.156 -3.879 20.172 1 91.12 175 HIS B CA 1
ATOM 7106 C C . HIS B 1 175 ? 14.453 -3.314 21.406 1 91.12 175 HIS B C 1
ATOM 7108 O O . HIS B 1 175 ? 14.938 -3.471 22.531 1 91.12 175 HIS B O 1
ATOM 7114 N N . GLU B 1 176 ? 13.375 -2.682 21.203 1 90.62 176 GLU B N 1
ATOM 7115 C CA . GLU B 1 176 ? 12.625 -2.113 22.328 1 90.62 176 GLU B CA 1
ATOM 7116 C C . GLU B 1 176 ? 12.102 -3.207 23.25 1 90.62 176 GLU B C 1
ATOM 7118 O O . GLU B 1 176 ? 12.055 -3.029 24.469 1 90.62 176 GLU B O 1
ATOM 7123 N N . VAL B 1 177 ? 11.711 -4.32 22.688 1 89.62 177 VAL B N 1
ATOM 7124 C CA . VAL B 1 177 ? 11.203 -5.43 23.5 1 89.62 177 VAL B CA 1
ATOM 7125 C C . VAL B 1 177 ? 12.32 -5.992 24.375 1 89.62 177 VAL B C 1
ATOM 7127 O O . VAL B 1 177 ? 12.094 -6.348 25.531 1 89.62 177 VAL B O 1
ATOM 7130 N N . THR B 1 178 ? 13.57 -6.062 23.844 1 88.62 178 THR B N 1
ATOM 7131 C CA . THR B 1 178 ? 14.695 -6.633 24.578 1 88.62 178 THR B CA 1
ATOM 7132 C C . THR B 1 178 ? 15.102 -5.727 25.734 1 88.62 178 THR B C 1
ATOM 7134 O O . THR B 1 178 ? 15.773 -6.168 26.672 1 88.62 178 THR B O 1
ATOM 7137 N N . GLN B 1 179 ? 14.727 -4.461 25.656 1 85.06 179 GLN B N 1
ATOM 7138 C CA . GLN B 1 179 ? 15.047 -3.531 26.734 1 85.06 179 GLN B CA 1
ATOM 7139 C C . GLN B 1 179 ? 14.141 -3.756 27.953 1 85.06 179 GLN B C 1
ATOM 7141 O O . GLN B 1 179 ? 14.477 -3.357 29.062 1 85.06 179 GLN B O 1
ATOM 7146 N N . ILE B 1 180 ? 13.008 -4.375 27.75 1 83.88 180 ILE B N 1
ATOM 7147 C CA . ILE B 1 180 ? 12.039 -4.617 28.812 1 83.88 180 ILE B CA 1
ATOM 7148 C C . ILE B 1 180 ? 12.352 -5.938 29.5 1 83.88 180 ILE B C 1
ATOM 7150 O O . ILE B 1 180 ? 12.188 -6.059 30.719 1 83.88 180 ILE B O 1
ATOM 7154 N N . SER B 1 181 ? 12.766 -6.938 28.641 1 77.25 181 SER B N 1
ATOM 7155 C CA . SER B 1 181 ? 13.062 -8.25 29.203 1 77.25 181 SER B CA 1
ATOM 7156 C C . SER B 1 181 ? 14.508 -8.656 28.938 1 77.25 181 SER B C 1
ATOM 7158 O O . SER B 1 181 ? 14.992 -8.555 27.812 1 77.25 181 SER B O 1
ATOM 7160 N N . ASP B 1 182 ? 15.156 -9.125 29.953 1 69.5 182 ASP B N 1
ATOM 7161 C CA . ASP B 1 182 ? 16.562 -9.508 29.828 1 69.5 182 ASP B CA 1
ATOM 7162 C C . ASP B 1 182 ? 16.703 -10.984 29.453 1 69.5 182 ASP B C 1
ATOM 7164 O O . ASP B 1 182 ? 17.797 -11.453 29.125 1 69.5 182 ASP B O 1
ATOM 7168 N N . ASP B 1 183 ? 15.648 -11.703 29.359 1 74.25 183 ASP B N 1
ATOM 7169 C CA . ASP B 1 183 ? 15.719 -13.141 29.125 1 74.25 183 ASP B CA 1
ATOM 7170 C C . ASP B 1 183 ? 15.656 -13.461 27.641 1 74.25 183 ASP B C 1
ATOM 7172 O O . ASP B 1 183 ? 15.875 -14.609 27.234 1 74.25 183 ASP B O 1
ATOM 7176 N N . ILE B 1 184 ? 15.367 -12.445 26.844 1 84.75 184 ILE B N 1
ATOM 7177 C CA . ILE B 1 184 ? 15.328 -12.672 25.406 1 84.75 184 ILE B CA 1
ATOM 7178 C C . ILE B 1 184 ? 16.641 -12.203 24.766 1 84.75 184 ILE B C 1
ATOM 7180 O O . ILE B 1 184 ? 17.25 -11.234 25.234 1 84.75 184 ILE B O 1
ATOM 7184 N N . PRO B 1 185 ? 17.078 -12.969 23.797 1 87.44 185 PRO B N 1
ATOM 7185 C CA . PRO B 1 185 ? 18.344 -12.578 23.156 1 87.44 185 PRO B CA 1
ATOM 7186 C C . PRO B 1 185 ? 18.344 -11.125 22.688 1 87.44 185 PRO B C 1
ATOM 7188 O O . PRO B 1 185 ? 17.328 -10.633 22.188 1 87.44 185 PRO B O 1
ATOM 7191 N N . ARG B 1 186 ? 19.438 -10.578 22.859 1 87 186 ARG B N 1
ATOM 7192 C CA . ARG B 1 186 ? 19.594 -9.18 22.484 1 87 186 ARG B CA 1
ATOM 7193 C C . ARG B 1 186 ? 19.531 -9.008 20.969 1 87 186 ARG B C 1
ATOM 7195 O O . ARG B 1 186 ? 19.797 -9.945 20.219 1 87 186 ARG B O 1
ATOM 7202 N N . SER B 1 187 ? 19.219 -7.77 20.562 1 89.56 187 SER B N 1
ATOM 7203 C CA . SER B 1 187 ? 18.969 -7.473 19.156 1 89.56 187 SER B CA 1
ATOM 7204 C C . SER B 1 187 ? 20.219 -7.664 18.312 1 89.56 187 SER B C 1
ATOM 7206 O O . SER B 1 187 ? 20.141 -8.055 17.141 1 89.56 187 SER B O 1
ATOM 7208 N N . TYR B 1 188 ? 21.391 -7.418 18.906 1 87.25 188 TYR B N 1
ATOM 7209 C CA . TYR B 1 188 ? 22.609 -7.52 18.109 1 87.25 188 TYR B CA 1
ATOM 7210 C C . TYR B 1 188 ? 22.906 -8.969 17.766 1 87.25 188 TYR B C 1
ATOM 7212 O O . TYR B 1 188 ? 23.531 -9.25 16.734 1 87.25 188 TYR B O 1
ATOM 7220 N N . LEU B 1 189 ? 22.516 -9.906 18.609 1 89.38 189 LEU B N 1
ATOM 7221 C CA . LEU B 1 189 ? 22.703 -11.328 18.328 1 89.38 189 LEU B CA 1
ATOM 7222 C C . LEU B 1 189 ? 21.875 -11.758 17.109 1 89.38 189 LEU B C 1
ATOM 7224 O O . LEU B 1 189 ? 22.328 -12.555 16.297 1 89.38 189 LEU B O 1
ATOM 7228 N N . ILE B 1 190 ? 20.641 -11.203 17 1 93.19 190 ILE B N 1
ATOM 7229 C CA . ILE B 1 190 ? 19.781 -11.484 15.867 1 93.19 190 ILE B CA 1
ATOM 7230 C C . ILE B 1 190 ? 20.406 -10.938 14.586 1 93.19 190 ILE B C 1
ATOM 7232 O O . ILE B 1 190 ? 20.406 -11.609 13.555 1 93.19 190 ILE B O 1
ATOM 7236 N N . LYS B 1 191 ? 20.969 -9.734 14.688 1 91.56 191 LYS B N 1
ATOM 7237 C CA . LYS B 1 191 ? 21.609 -9.109 13.531 1 91.56 191 LYS B CA 1
ATOM 7238 C C . LYS B 1 191 ? 22.812 -9.906 13.07 1 91.56 191 LYS B C 1
ATOM 7240 O O . LYS B 1 191 ? 23.062 -10.055 11.867 1 91.56 191 LYS B O 1
ATOM 7245 N N . GLN B 1 192 ? 23.516 -10.445 14.047 1 88.19 192 GLN B N 1
ATOM 7246 C CA . GLN B 1 192 ? 24.672 -11.266 13.727 1 88.19 192 GLN B CA 1
ATOM 7247 C C . GLN B 1 192 ? 24.266 -12.578 13.062 1 88.19 192 GLN B C 1
ATOM 7249 O O . GLN B 1 192 ? 24.844 -12.992 12.062 1 88.19 192 GLN B O 1
ATOM 7254 N N . CYS B 1 193 ? 23.297 -13.18 13.609 1 92.88 193 CYS B N 1
ATOM 7255 C CA . CYS B 1 193 ? 22.781 -14.414 13.031 1 92.88 193 CYS B CA 1
ATOM 7256 C C . CYS B 1 193 ? 22.281 -14.18 11.602 1 92.88 193 CYS B C 1
ATOM 7258 O O . CYS B 1 193 ? 22.578 -14.969 10.703 1 92.88 193 CYS B O 1
ATOM 7260 N N . ARG B 1 194 ? 21.594 -13.086 11.391 1 94.5 194 ARG B N 1
ATOM 7261 C CA . ARG B 1 194 ? 21.078 -12.711 10.07 1 94.5 194 ARG B CA 1
ATOM 7262 C C . ARG B 1 194 ? 22.219 -12.508 9.086 1 94.5 194 ARG B C 1
ATOM 7264 O O . ARG B 1 194 ? 22.156 -13 7.953 1 94.5 194 ARG B O 1
ATOM 7271 N N . SER B 1 195 ? 23.188 -11.836 9.547 1 89.56 195 SER B N 1
ATOM 7272 C CA . SER B 1 195 ? 24.344 -11.57 8.695 1 89.56 195 SER B CA 1
ATOM 7273 C C . SER B 1 195 ? 25.078 -12.852 8.336 1 89.56 195 SER B C 1
ATOM 7275 O O . SER B 1 195 ? 25.5 -13.039 7.188 1 89.56 195 SER B O 1
ATOM 7277 N N . ASP B 1 196 ? 25.172 -13.68 9.258 1 86.88 196 ASP B N 1
ATOM 7278 C CA . ASP B 1 196 ? 25.828 -14.961 9.023 1 86.88 196 ASP B CA 1
ATOM 7279 C C . ASP B 1 196 ? 25.062 -15.797 7.996 1 86.88 196 ASP B C 1
ATOM 7281 O O . ASP B 1 196 ? 25.656 -16.359 7.082 1 86.88 196 ASP B O 1
ATOM 7285 N N . LEU B 1 197 ? 23.828 -15.844 8.156 1 92 197 LEU B N 1
ATOM 7286 C CA . LEU B 1 197 ? 23 -16.594 7.223 1 92 197 LEU B CA 1
ATOM 7287 C C . LEU B 1 197 ? 23.031 -15.969 5.836 1 92 197 LEU B C 1
ATOM 7289 O O . LEU B 1 197 ? 23.141 -16.672 4.828 1 92 197 LEU B O 1
ATOM 7293 N N . ASN B 1 198 ? 22.906 -14.688 5.836 1 92 198 ASN B N 1
ATOM 7294 C CA . ASN B 1 198 ? 22.938 -13.984 4.555 1 92 198 ASN B CA 1
ATOM 7295 C C . ASN B 1 198 ? 24.234 -14.258 3.795 1 92 198 ASN B C 1
ATOM 7297 O O . ASN B 1 198 ? 24.219 -14.383 2.57 1 92 198 ASN B O 1
ATOM 7301 N N . ASN B 1 199 ? 25.281 -14.367 4.523 1 84.12 199 ASN B N 1
ATOM 7302 C CA . ASN B 1 199 ? 26.578 -14.594 3.906 1 84.12 199 ASN B CA 1
ATOM 7303 C C . ASN B 1 199 ? 26.734 -16.031 3.412 1 84.12 199 ASN B C 1
ATOM 7305 O O . ASN B 1 199 ? 27.547 -16.312 2.537 1 84.12 199 ASN B O 1
ATOM 7309 N N . SER B 1 200 ? 25.922 -16.797 3.924 1 85.81 200 SER B N 1
ATOM 7310 C CA . SER B 1 200 ? 26 -18.203 3.514 1 85.81 200 SER B CA 1
ATOM 7311 C C . SER B 1 200 ? 25.219 -18.438 2.223 1 85.81 200 SER B C 1
ATOM 7313 O O . SER B 1 200 ? 25.406 -19.453 1.552 1 85.81 200 SER B O 1
ATOM 7315 N N . PHE B 1 201 ? 24.406 -17.562 1.884 1 89.31 201 PHE B N 1
ATOM 7316 C CA . PHE B 1 201 ? 23.609 -17.688 0.669 1 89.31 201 PHE B CA 1
ATOM 7317 C C . PHE B 1 201 ? 24.328 -17.078 -0.524 1 89.31 201 PHE B C 1
ATOM 7319 O O . PHE B 1 201 ? 24.812 -15.953 -0.45 1 89.31 201 PHE B O 1
ATOM 7326 N N . HIS B 1 202 ? 24.406 -17.859 -1.553 1 86.25 202 HIS B N 1
ATOM 7327 C CA . HIS B 1 202 ? 25.047 -17.344 -2.76 1 86.25 202 HIS B CA 1
ATOM 7328 C C . HIS B 1 202 ? 24.031 -16.672 -3.68 1 86.25 202 HIS B C 1
ATOM 7330 O O . HIS B 1 202 ? 23.25 -17.344 -4.344 1 86.25 202 HIS B O 1
ATOM 7336 N N . ILE B 1 203 ? 24.094 -15.391 -3.754 1 90.62 203 ILE B N 1
ATOM 7337 C CA . ILE B 1 203 ? 23.172 -14.617 -4.578 1 90.62 203 ILE B CA 1
ATOM 7338 C C . ILE B 1 203 ? 23.953 -13.898 -5.68 1 90.62 203 ILE B C 1
ATOM 7340 O O . ILE B 1 203 ? 25.078 -13.445 -5.453 1 90.62 203 ILE B O 1
ATOM 7344 N N . ARG B 1 204 ? 23.391 -13.891 -6.852 1 88.5 204 ARG B N 1
ATOM 7345 C CA . ARG B 1 204 ? 23.984 -13.203 -7.992 1 88.5 204 ARG B CA 1
ATOM 7346 C C . ARG B 1 204 ? 23.031 -12.148 -8.547 1 88.5 204 ARG B C 1
ATOM 7348 O O . ARG B 1 204 ? 21.812 -12.258 -8.375 1 88.5 204 ARG B O 1
ATOM 7355 N N . ARG B 1 205 ? 23.578 -11.203 -9.172 1 90.31 205 ARG B N 1
ATOM 7356 C CA . ARG B 1 205 ? 22.766 -10.211 -9.867 1 90.31 205 ARG B CA 1
ATOM 7357 C C . ARG B 1 205 ? 22.25 -10.758 -11.188 1 90.31 205 ARG B C 1
ATOM 7359 O O . ARG B 1 205 ? 22.938 -11.547 -11.852 1 90.31 205 ARG B O 1
ATOM 7366 N N . THR B 1 206 ? 21.078 -10.367 -11.43 1 90.69 206 THR B N 1
ATOM 7367 C CA . THR B 1 206 ? 20.531 -10.773 -12.711 1 90.69 206 THR B CA 1
ATOM 7368 C C . THR B 1 206 ? 21.172 -10.008 -13.852 1 90.69 206 THR B C 1
ATOM 7370 O O . THR B 1 206 ? 21.531 -8.836 -13.695 1 90.69 206 THR B O 1
ATOM 7373 N N . PRO B 1 207 ? 21.328 -10.625 -14.93 1 87.44 207 PRO B N 1
ATOM 7374 C CA . PRO B 1 207 ? 21.844 -9.922 -16.094 1 87.44 207 PRO B CA 1
ATOM 7375 C C . PRO B 1 207 ? 20.828 -8.961 -16.719 1 87.44 207 PRO B C 1
ATOM 7377 O O . PRO B 1 207 ? 19.641 -9.062 -16.438 1 87.44 207 PRO B O 1
ATOM 7380 N N . GLY B 1 208 ? 21.344 -8.008 -17.5 1 79.88 208 GLY B N 1
ATOM 7381 C CA . GLY B 1 208 ? 20.453 -7.113 -18.234 1 79.88 208 GLY B CA 1
ATOM 7382 C C . GLY B 1 208 ? 20.312 -5.754 -17.578 1 79.88 208 GLY B C 1
ATOM 7383 O O . GLY B 1 208 ? 21.062 -5.422 -16.656 1 79.88 208 GLY B O 1
ATOM 7384 N N . LYS B 1 209 ? 19.344 -4.984 -18.078 1 74.62 209 LYS B N 1
ATOM 7385 C CA . LYS B 1 209 ? 19.172 -3.596 -17.656 1 74.62 209 LYS B CA 1
ATOM 7386 C C . LYS B 1 209 ? 18.375 -3.504 -16.359 1 74.62 209 LYS B C 1
ATOM 7388 O O . LYS B 1 209 ? 18.516 -2.545 -15.609 1 74.62 209 LYS B O 1
ATOM 7393 N N . ASN B 1 210 ? 17.594 -4.484 -16.141 1 83 210 ASN B N 1
ATOM 7394 C CA . ASN B 1 210 ? 16.719 -4.461 -14.969 1 83 210 ASN B CA 1
ATOM 7395 C C . ASN B 1 210 ? 17.438 -5.008 -13.734 1 83 210 ASN B C 1
ATOM 7397 O O . ASN B 1 210 ? 18.125 -6.023 -13.812 1 83 210 ASN B O 1
ATOM 7401 N N . SER B 1 211 ? 17.266 -4.273 -12.656 1 84.44 211 SER B N 1
ATOM 7402 C CA . SER B 1 211 ? 17.875 -4.723 -11.406 1 84.44 211 SER B CA 1
ATOM 7403 C C . SER B 1 211 ? 17.156 -5.957 -10.859 1 84.44 211 SER B C 1
ATOM 7405 O O . SER B 1 211 ? 15.938 -6.066 -10.945 1 84.44 211 SER B O 1
ATOM 7407 N N . GLY B 1 212 ? 17.922 -6.984 -10.516 1 92.44 212 GLY B N 1
ATOM 7408 C CA . GLY B 1 212 ? 17.375 -8.203 -9.93 1 92.44 212 GLY B CA 1
ATOM 7409 C C . GLY B 1 212 ? 18.438 -9.086 -9.305 1 92.44 212 GLY B C 1
ATOM 7410 O O . GLY B 1 212 ? 19.625 -8.727 -9.273 1 92.44 212 GLY B O 1
ATOM 7411 N N . VAL B 1 213 ? 17.969 -10.062 -8.609 1 95.12 213 VAL B N 1
ATOM 7412 C CA . VAL B 1 213 ? 18.844 -11.031 -7.969 1 95.12 213 VAL B CA 1
ATOM 7413 C C . VAL B 1 213 ? 18.359 -12.445 -8.258 1 95.12 213 VAL B C 1
ATOM 7415 O O . VAL B 1 213 ? 17.156 -12.664 -8.477 1 95.12 213 VAL B O 1
ATOM 7418 N N . GLU B 1 214 ? 19.297 -13.32 -8.328 1 95.81 214 GLU B N 1
ATOM 7419 C CA . GLU B 1 214 ? 18.969 -14.719 -8.594 1 95.81 214 GLU B CA 1
ATOM 7420 C C . GLU B 1 214 ? 19.844 -15.656 -7.777 1 95.81 214 GLU B C 1
ATOM 7422 O O . GLU B 1 214 ? 20.891 -15.258 -7.262 1 95.81 214 GLU B O 1
ATOM 7427 N N . MET B 1 215 ? 19.344 -16.844 -7.566 1 95.31 215 MET B N 1
ATOM 7428 C CA . MET B 1 215 ? 20.062 -17.984 -6.977 1 95.31 215 MET B CA 1
ATOM 7429 C C . MET B 1 215 ? 20.078 -19.172 -7.93 1 95.31 215 MET B C 1
ATOM 7431 O O . MET B 1 215 ? 19.234 -19.266 -8.828 1 95.31 215 MET B O 1
ATOM 7435 N N . SER B 1 216 ? 21.016 -20.031 -7.73 1 93.94 216 SER B N 1
ATOM 7436 C CA . SER B 1 216 ? 21.141 -21.188 -8.617 1 93.94 216 SER B CA 1
ATOM 7437 C C . SER B 1 216 ? 19.953 -22.141 -8.453 1 93.94 216 SER B C 1
ATOM 7439 O O . SER B 1 216 ? 19.688 -22.609 -7.352 1 93.94 216 SER B O 1
ATOM 7441 N N . PHE B 1 217 ? 19.375 -22.422 -9.539 1 96.38 217 PHE B N 1
ATOM 7442 C CA . PHE B 1 217 ? 18.266 -23.375 -9.547 1 96.38 217 PHE B CA 1
ATOM 7443 C C . PHE B 1 217 ? 18.75 -24.781 -9.281 1 96.38 217 PHE B C 1
ATOM 7445 O O . PHE B 1 217 ? 18.172 -25.5 -8.461 1 96.38 217 PHE B O 1
ATOM 7452 N N . LYS B 1 218 ? 19.75 -25.141 -9.93 1 94.25 218 LYS B N 1
ATOM 7453 C CA . LYS B 1 218 ? 20.297 -26.484 -9.844 1 94.25 218 LYS B CA 1
ATOM 7454 C C . LYS B 1 218 ? 20.703 -26.828 -8.406 1 94.25 218 LYS B C 1
ATOM 7456 O O . LYS B 1 218 ? 20.375 -27.891 -7.902 1 94.25 218 LYS B O 1
ATOM 7461 N N . GLN B 1 219 ? 21.359 -25.875 -7.797 1 91.69 219 GLN B N 1
ATOM 7462 C CA . GLN B 1 219 ? 21.828 -26.109 -6.434 1 91.69 219 GLN B CA 1
ATOM 7463 C C . GLN B 1 219 ? 20.656 -26.312 -5.48 1 91.69 219 GLN B C 1
ATOM 7465 O O . GLN B 1 219 ? 20.703 -27.188 -4.609 1 91.69 219 GLN B O 1
ATOM 7470 N N . GLU B 1 220 ? 19.703 -25.484 -5.672 1 94.56 220 GLU B N 1
ATOM 7471 C CA . GLU B 1 220 ? 18.531 -25.609 -4.793 1 94.56 220 GLU B CA 1
ATOM 7472 C C . GLU B 1 220 ? 17.781 -26.906 -5.059 1 94.56 220 GLU B C 1
ATOM 7474 O O . GLU B 1 220 ? 17.281 -27.547 -4.129 1 94.56 220 GLU B O 1
ATOM 7479 N N . LEU B 1 221 ? 17.609 -27.234 -6.305 1 96.5 221 LEU B N 1
ATOM 7480 C CA . LEU B 1 221 ? 16.938 -28.484 -6.648 1 96.5 221 LEU B CA 1
ATOM 7481 C C . LEU B 1 221 ? 17.688 -29.672 -6.043 1 96.5 221 LEU B C 1
ATOM 7483 O O . LEU B 1 221 ? 17.047 -30.594 -5.512 1 96.5 221 LEU B O 1
ATOM 7487 N N . GLU B 1 222 ? 19.016 -29.688 -6.102 1 94.25 222 GLU B N 1
ATOM 7488 C CA . GLU B 1 222 ? 19.812 -30.734 -5.488 1 94.25 222 GLU B CA 1
ATOM 7489 C C . GLU B 1 222 ? 19.547 -30.828 -3.99 1 94.25 222 GLU B C 1
ATOM 7491 O O . GLU B 1 222 ? 19.422 -31.938 -3.451 1 94.25 222 GLU B O 1
ATOM 7496 N N . ALA B 1 223 ? 19.484 -29.672 -3.424 1 91.81 223 ALA B N 1
ATOM 7497 C CA . ALA B 1 223 ? 19.25 -29.656 -1.984 1 91.81 223 ALA B CA 1
ATOM 7498 C C . ALA B 1 223 ? 17.891 -30.25 -1.649 1 91.81 223 ALA B C 1
ATOM 7500 O O . ALA B 1 223 ? 17.75 -31 -0.669 1 91.81 223 ALA B O 1
ATOM 7501 N N . GLN B 1 224 ? 16.875 -29.984 -2.418 1 94 224 GLN B N 1
ATOM 7502 C CA . GLN B 1 224 ? 15.539 -30.5 -2.178 1 94 224 GLN B CA 1
ATOM 7503 C C . GLN B 1 224 ? 15.492 -32 -2.432 1 94 224 GLN B C 1
ATOM 7505 O O . GLN B 1 224 ? 14.828 -32.75 -1.699 1 94 224 GLN B O 1
ATOM 7510 N N . ILE B 1 225 ? 16.156 -32.438 -3.451 1 94.94 225 ILE B N 1
ATOM 7511 C CA . ILE B 1 225 ? 16.188 -33.875 -3.785 1 94.94 225 ILE B CA 1
ATOM 7512 C C . ILE B 1 225 ? 16.938 -34.656 -2.699 1 94.94 225 ILE B C 1
ATOM 7514 O O . ILE B 1 225 ? 16.547 -35.75 -2.352 1 94.94 225 ILE B O 1
ATOM 7518 N N . ARG B 1 226 ? 17.969 -34.062 -2.176 1 92.25 226 ARG B N 1
ATOM 7519 C CA . ARG B 1 226 ? 18.703 -34.688 -1.079 1 92.25 226 ARG B CA 1
ATOM 7520 C C . ARG B 1 226 ? 17.797 -34.938 0.117 1 92.25 226 ARG B C 1
ATOM 7522 O O . ARG B 1 226 ? 17.891 -35.969 0.77 1 92.25 226 ARG B O 1
ATOM 7529 N N . LYS B 1 227 ? 16.969 -33.969 0.38 1 88.75 227 LYS B N 1
ATOM 7530 C CA . LYS B 1 227 ? 16.016 -34.125 1.466 1 88.75 227 LYS B CA 1
ATOM 7531 C C . LYS B 1 227 ? 15.055 -35.281 1.181 1 88.75 227 LYS B C 1
ATOM 7533 O O . LYS B 1 227 ? 14.703 -36.062 2.086 1 88.75 227 LYS B O 1
ATOM 7538 N N . LYS B 1 228 ? 14.664 -35.438 -0.053 1 91.94 228 LYS B N 1
ATOM 7539 C CA . LYS B 1 228 ? 13.766 -36.531 -0.445 1 91.94 228 LYS B CA 1
ATOM 7540 C C . LYS B 1 228 ? 14.461 -37.875 -0.367 1 91.94 228 LYS B C 1
ATOM 7542 O O . LYS B 1 228 ? 13.852 -38.875 0.038 1 91.94 228 LYS B O 1
ATOM 7547 N N . LEU B 1 229 ? 15.688 -37.906 -0.731 1 90.75 229 LEU B N 1
ATOM 7548 C CA . LEU B 1 229 ? 16.469 -39.125 -0.651 1 90.75 229 LEU B CA 1
ATOM 7549 C C . LEU B 1 229 ? 16.625 -39.594 0.796 1 90.75 229 LEU B C 1
ATOM 7551 O O . LEU B 1 229 ? 16.562 -40.781 1.082 1 90.75 229 LEU B O 1
ATOM 7555 N N . ALA B 1 230 ? 16.812 -38.594 1.612 1 87.81 230 ALA B N 1
ATOM 7556 C CA . ALA B 1 230 ? 16.938 -38.906 3.035 1 87.81 230 ALA B CA 1
ATOM 7557 C C . ALA B 1 230 ? 15.641 -39.5 3.578 1 87.81 230 ALA B C 1
ATOM 7559 O O . ALA B 1 230 ? 15.672 -40.281 4.527 1 87.81 230 ALA B O 1
ATOM 7560 N N . GLN B 1 231 ? 14.547 -39.219 2.949 1 87.19 231 GLN B N 1
ATOM 7561 C CA . GLN B 1 231 ? 13.258 -39.781 3.352 1 87.19 231 GLN B CA 1
ATOM 7562 C C . GLN B 1 231 ? 12.969 -41.094 2.641 1 87.19 231 GLN B C 1
ATOM 7564 O O . GLN B 1 231 ? 11.922 -41.719 2.861 1 87.19 231 GLN B O 1
ATOM 7569 N N . GLY B 1 232 ? 13.836 -41.438 1.705 1 82.56 232 GLY B N 1
ATOM 7570 C CA . GLY B 1 232 ? 13.719 -42.719 1.043 1 82.56 232 GLY B CA 1
ATOM 7571 C C . GLY B 1 232 ? 12.984 -42.656 -0.285 1 82.56 232 GLY B C 1
ATOM 7572 O O . GLY B 1 232 ? 12.602 -43.688 -0.846 1 82.56 232 GLY B O 1
ATOM 7573 N N . ASP B 1 233 ? 12.773 -41.5 -0.765 1 86.75 233 ASP B N 1
ATOM 7574 C CA . ASP B 1 233 ? 12.07 -41.312 -2.033 1 86.75 233 ASP B CA 1
ATOM 7575 C C . ASP B 1 233 ? 13.055 -41.312 -3.203 1 86.75 233 ASP B C 1
ATOM 7577 O O . ASP B 1 233 ? 13.711 -40.281 -3.451 1 86.75 233 ASP B O 1
ATOM 7581 N N . LEU B 1 234 ? 13.164 -42.375 -3.99 1 80.69 234 LEU B N 1
ATOM 7582 C CA . LEU B 1 234 ? 14.078 -42.469 -5.121 1 80.69 234 LEU B CA 1
ATOM 7583 C C . LEU B 1 234 ? 13.32 -42.406 -6.441 1 80.69 234 LEU B C 1
ATOM 7585 O O . LEU B 1 234 ? 13.906 -42.625 -7.508 1 80.69 234 LEU B O 1
ATOM 7589 N N . GLY B 1 235 ? 12.102 -42.156 -6.355 1 88.38 235 GLY B N 1
ATOM 7590 C CA . GLY B 1 235 ? 11.281 -42.156 -7.555 1 88.38 235 GLY B CA 1
ATOM 7591 C C . GLY B 1 235 ? 11.43 -40.906 -8.391 1 88.38 235 GLY B C 1
ATOM 7592 O O . GLY B 1 235 ? 12.25 -40.062 -8.078 1 88.38 235 GLY B O 1
ATOM 7593 N N . ARG B 1 236 ? 10.727 -40.906 -9.453 1 93.38 236 ARG B N 1
ATOM 7594 C CA . ARG B 1 236 ? 10.703 -39.75 -10.352 1 93.38 236 ARG B CA 1
ATOM 7595 C C . ARG B 1 236 ? 10.219 -38.5 -9.633 1 93.38 236 ARG B C 1
ATOM 7597 O O . ARG B 1 236 ? 9.203 -38.531 -8.93 1 93.38 236 ARG B O 1
ATOM 7604 N N . GLN B 1 237 ? 11 -37.469 -9.781 1 95.06 237 GLN B N 1
ATOM 7605 C CA . GLN B 1 237 ? 10.633 -36.188 -9.156 1 95.06 237 GLN B CA 1
ATOM 7606 C C . GLN B 1 237 ? 9.977 -35.25 -10.164 1 95.06 237 GLN B C 1
ATOM 7608 O O . GLN B 1 237 ? 10.516 -35 -11.242 1 95.06 237 GLN B O 1
ATOM 7613 N N . GLN B 1 238 ? 8.805 -34.781 -9.789 1 96.25 238 GLN B N 1
ATOM 7614 C CA . GLN B 1 238 ? 8.078 -33.812 -10.617 1 96.25 238 GLN B CA 1
ATOM 7615 C C . GLN B 1 238 ? 8.25 -32.406 -10.094 1 96.25 238 GLN B C 1
ATOM 7617 O O . GLN B 1 238 ? 7.957 -32.125 -8.93 1 96.25 238 GLN B O 1
ATOM 7622 N N . ILE B 1 239 ? 8.742 -31.516 -10.938 1 97.44 239 ILE B N 1
ATOM 7623 C CA . ILE B 1 239 ? 9.07 -30.156 -10.555 1 97.44 239 ILE B CA 1
ATOM 7624 C C . ILE B 1 239 ? 8.18 -29.172 -11.312 1 97.44 239 ILE B C 1
ATOM 7626 O O . ILE B 1 239 ? 8.062 -29.25 -12.531 1 97.44 239 ILE B O 1
ATOM 7630 N N . LYS B 1 240 ? 7.586 -28.297 -10.609 1 97.69 240 LYS B N 1
ATOM 7631 C CA . LYS B 1 240 ? 6.76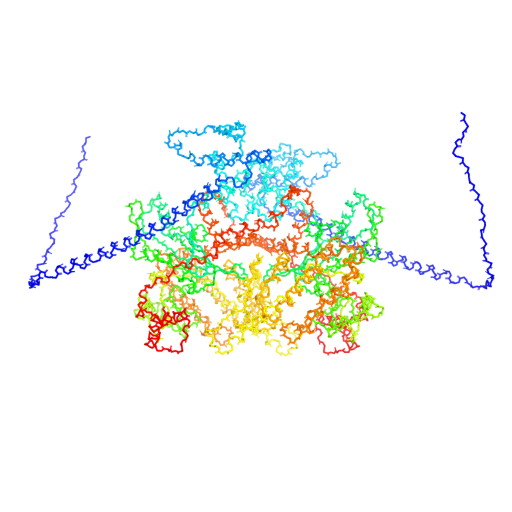6 -27.25 -11.203 1 97.69 240 LYS B CA 1
ATOM 7632 C C . LYS B 1 240 ? 7.492 -25.906 -11.172 1 97.69 240 LYS B C 1
ATOM 7634 O O . LYS B 1 240 ? 7.84 -25.406 -10.094 1 97.69 240 LYS B O 1
ATOM 7639 N N . ILE B 1 241 ? 7.727 -25.375 -12.336 1 98.06 241 ILE B N 1
ATOM 7640 C CA . ILE B 1 241 ? 8.289 -24.031 -12.453 1 98.06 241 ILE B CA 1
ATOM 7641 C C . ILE B 1 241 ? 7.156 -23 -12.531 1 98.06 241 ILE B C 1
ATOM 7643 O O . ILE B 1 241 ? 6.176 -23.203 -13.25 1 98.06 241 ILE B O 1
ATOM 7647 N N . SER B 1 242 ? 7.301 -21.906 -11.758 1 97.25 242 SER B N 1
ATOM 7648 C CA . SER B 1 242 ? 6.281 -20.875 -11.758 1 97.25 242 SER B CA 1
ATOM 7649 C C . SER B 1 242 ? 6.914 -19.484 -11.797 1 97.25 242 SER B C 1
ATOM 7651 O O . SER B 1 242 ? 8.062 -19.297 -11.391 1 97.25 242 SER B O 1
ATOM 7653 N N . GLY B 1 243 ? 6.207 -18.531 -12.344 1 94.38 243 GLY B N 1
ATOM 7654 C CA . GLY B 1 243 ? 6.578 -17.125 -12.375 1 94.38 243 GLY B CA 1
ATOM 7655 C C . GLY B 1 243 ? 5.383 -16.188 -12.344 1 94.38 243 GLY B C 1
ATOM 7656 O O . GLY B 1 243 ? 4.281 -16.562 -12.742 1 94.38 243 GLY B O 1
ATOM 7657 N N . ASP B 1 244 ? 5.621 -15.039 -11.805 1 94 244 ASP B N 1
ATOM 7658 C CA . ASP B 1 244 ? 4.52 -14.078 -11.719 1 94 244 ASP B CA 1
ATOM 7659 C C . ASP B 1 244 ? 5.043 -12.656 -11.57 1 94 244 ASP B C 1
ATOM 7661 O O . ASP B 1 244 ? 6.035 -12.422 -10.875 1 94 244 ASP B O 1
ATOM 7665 N N . GLY B 1 245 ? 4.406 -11.805 -12.32 1 93.12 245 GLY B N 1
ATOM 7666 C CA . GLY B 1 245 ? 4.645 -10.383 -12.109 1 93.12 245 GLY B CA 1
ATOM 7667 C C . GLY B 1 245 ? 3.75 -9.773 -11.047 1 93.12 245 GLY B C 1
ATOM 7668 O O . GLY B 1 245 ? 2.545 -10.031 -11.023 1 93.12 245 GLY B O 1
ATOM 7669 N N . ALA B 1 246 ? 4.391 -9.047 -10.133 1 91.81 246 ALA B N 1
ATOM 7670 C CA . ALA B 1 246 ? 3.613 -8.461 -9.047 1 91.81 246 ALA B CA 1
ATOM 7671 C C . ALA B 1 246 ? 3.955 -6.988 -8.859 1 91.81 246 ALA B C 1
ATOM 7673 O O . ALA B 1 246 ? 5.121 -6.602 -8.93 1 91.81 246 ALA B O 1
ATOM 7674 N N . LYS B 1 247 ? 2.947 -6.23 -8.664 1 87.56 247 LYS B N 1
ATOM 7675 C CA . LYS B 1 247 ? 3.127 -4.812 -8.359 1 87.56 247 LYS B CA 1
ATOM 7676 C C . LYS B 1 247 ? 3.41 -4.598 -6.879 1 87.56 247 LYS B C 1
ATOM 7678 O O . LYS B 1 247 ? 2.6 -4.965 -6.027 1 87.56 247 LYS B O 1
ATOM 7683 N N . MET B 1 248 ? 4.516 -4.027 -6.605 1 86.12 248 MET B N 1
ATOM 7684 C CA . MET B 1 248 ? 4.875 -3.738 -5.223 1 86.12 248 MET B CA 1
ATOM 7685 C C . MET B 1 248 ? 4.336 -2.379 -4.789 1 86.12 248 MET B C 1
ATOM 7687 O O . MET B 1 248 ? 3.869 -2.223 -3.66 1 86.12 248 MET B O 1
ATOM 7691 N N . SER B 1 249 ? 4.492 -1.47 -5.605 1 76.12 249 SER B N 1
ATOM 7692 C CA . SER B 1 249 ? 4.012 -0.104 -5.422 1 76.12 249 SER B CA 1
ATOM 7693 C C . SER B 1 249 ? 3.586 0.516 -6.75 1 76.12 249 SER B C 1
ATOM 7695 O O . SER B 1 249 ? 3.559 -0.164 -7.777 1 76.12 249 SER B O 1
ATOM 7697 N N . ARG B 1 250 ? 3.227 1.723 -6.676 1 66.69 250 ARG B N 1
ATOM 7698 C CA . ARG B 1 250 ? 2.805 2.414 -7.891 1 66.69 250 ARG B CA 1
ATOM 7699 C C . ARG B 1 250 ? 3.939 2.48 -8.906 1 66.69 250 ARG B C 1
ATOM 7701 O O . ARG B 1 250 ? 3.699 2.492 -10.117 1 66.69 250 ARG B O 1
ATOM 7708 N N . ILE B 1 251 ? 5.129 2.443 -8.406 1 65.44 251 ILE B N 1
ATOM 7709 C CA . ILE B 1 251 ? 6.254 2.709 -9.297 1 65.44 251 ILE B CA 1
ATOM 7710 C C . ILE B 1 251 ? 7.121 1.457 -9.422 1 65.44 251 ILE B C 1
ATOM 7712 O O . ILE B 1 251 ? 8 1.387 -10.281 1 65.44 251 ILE B O 1
ATOM 7716 N N . ALA B 1 252 ? 6.852 0.465 -8.516 1 81.06 252 ALA B N 1
ATOM 7717 C CA . ALA B 1 252 ? 7.754 -0.684 -8.484 1 81.06 252 ALA B CA 1
ATOM 7718 C C . ALA B 1 252 ? 7.016 -1.97 -8.852 1 81.06 252 ALA B C 1
ATOM 7720 O O . ALA B 1 252 ? 6.008 -2.314 -8.234 1 81.06 252 ALA B O 1
ATOM 7721 N N . ASN B 1 253 ? 7.504 -2.656 -9.898 1 89.94 253 ASN B N 1
ATOM 7722 C CA . ASN B 1 253 ? 7.031 -3.973 -10.312 1 89.94 253 ASN B CA 1
ATOM 7723 C C . ASN B 1 253 ? 8.141 -5.02 -10.227 1 89.94 253 ASN B C 1
ATOM 7725 O O . ASN B 1 253 ? 9.289 -4.738 -10.562 1 89.94 253 ASN B O 1
ATOM 7729 N N . PHE B 1 254 ? 7.77 -6.172 -9.688 1 95.81 254 PHE B N 1
ATOM 7730 C CA . PHE B 1 254 ? 8.742 -7.254 -9.57 1 95.81 254 PHE B CA 1
ATOM 7731 C C . PHE B 1 254 ? 8.258 -8.5 -10.312 1 95.81 254 PHE B C 1
ATOM 7733 O O . PHE B 1 254 ? 7.055 -8.695 -10.477 1 95.81 254 PHE B O 1
ATOM 7740 N N . ILE B 1 255 ? 9.156 -9.219 -10.836 1 96.75 255 ILE B N 1
ATOM 7741 C CA . ILE B 1 255 ? 8.914 -10.57 -11.336 1 96.75 255 ILE B CA 1
ATOM 7742 C C . ILE B 1 255 ? 9.555 -11.586 -10.398 1 96.75 255 ILE B C 1
ATOM 7744 O O . ILE B 1 255 ? 10.734 -11.484 -10.07 1 96.75 255 ILE B O 1
ATOM 7748 N N . VAL B 1 256 ? 8.789 -12.555 -9.992 1 97.25 256 VAL B N 1
ATOM 7749 C CA . VAL B 1 256 ? 9.281 -13.57 -9.062 1 97.25 256 VAL B CA 1
ATOM 7750 C C . VAL B 1 256 ? 9.242 -14.938 -9.742 1 97.25 256 VAL B C 1
ATOM 7752 O O . VAL B 1 256 ? 8.211 -15.344 -10.273 1 97.25 256 VAL B O 1
ATOM 7755 N N . ILE B 1 257 ? 10.352 -15.609 -9.773 1 97.69 257 ILE B N 1
ATOM 7756 C CA . ILE B 1 257 ? 10.453 -16.953 -10.312 1 97.69 257 ILE B CA 1
ATOM 7757 C C . ILE B 1 257 ? 10.688 -17.953 -9.172 1 97.69 257 ILE B C 1
ATOM 7759 O O . ILE B 1 257 ? 11.562 -17.75 -8.328 1 97.69 257 ILE B O 1
ATOM 7763 N N . SER B 1 258 ? 9.883 -18.969 -9.141 1 97.56 258 SER B N 1
ATOM 7764 C CA . SER B 1 258 ? 9.992 -19.984 -8.094 1 97.56 258 SER B CA 1
ATOM 7765 C C . SER B 1 258 ? 9.711 -21.375 -8.633 1 97.56 258 SER B C 1
ATOM 7767 O O . SER B 1 258 ? 9.336 -21.531 -9.805 1 97.56 258 SER B O 1
ATOM 7769 N N . PHE B 1 259 ? 9.977 -22.406 -7.867 1 97.88 259 PHE B N 1
ATOM 7770 C CA . PHE B 1 259 ? 9.633 -23.766 -8.234 1 97.88 259 PHE B CA 1
ATOM 7771 C C . PHE B 1 259 ? 9.148 -24.547 -7.02 1 97.88 259 PHE B C 1
ATOM 7773 O O . PHE B 1 259 ? 9.359 -24.125 -5.883 1 97.88 259 PHE B O 1
ATOM 7780 N N . ALA B 1 260 ? 8.43 -25.594 -7.25 1 97.31 260 ALA B N 1
ATOM 7781 C CA . ALA B 1 260 ? 7.902 -26.469 -6.207 1 97.31 260 ALA B CA 1
ATOM 7782 C C . ALA B 1 260 ? 8.031 -27.938 -6.605 1 97.31 260 ALA B C 1
ATOM 7784 O O . ALA B 1 260 ? 8.023 -28.266 -7.793 1 97.31 260 ALA B O 1
ATOM 7785 N N . MET B 1 261 ? 8.227 -28.75 -5.641 1 96 261 MET B N 1
ATOM 7786 C CA . MET B 1 261 ? 8.164 -30.188 -5.828 1 96 261 MET B CA 1
ATOM 7787 C C . MET B 1 261 ? 6.73 -30.703 -5.699 1 96 261 MET B C 1
ATOM 7789 O O . MET B 1 261 ? 6.109 -30.562 -4.645 1 96 261 MET B O 1
ATOM 7793 N N . LEU B 1 262 ? 6.215 -31.281 -6.691 1 94.62 262 LEU B N 1
ATOM 7794 C CA . LEU B 1 262 ? 4.812 -31.688 -6.68 1 94.62 262 LEU B CA 1
ATOM 7795 C C . LEU B 1 262 ? 4.586 -32.812 -5.684 1 94.62 262 LEU B C 1
ATOM 7797 O O . LEU B 1 262 ? 3.459 -33.031 -5.227 1 94.62 262 LEU B O 1
ATOM 7801 N N . SER B 1 263 ? 5.641 -33.5 -5.363 1 91.12 263 SER B N 1
ATOM 7802 C CA . SER B 1 263 ? 5.559 -34.594 -4.387 1 91.12 263 SER B CA 1
ATOM 7803 C C . SER B 1 263 ? 5.234 -34.062 -2.996 1 91.12 263 SER B C 1
ATOM 7805 O O . SER B 1 263 ? 4.844 -34.812 -2.109 1 91.12 263 SER B O 1
ATOM 7807 N N . ASP B 1 264 ? 5.375 -32.75 -2.801 1 90.44 264 ASP B N 1
ATOM 7808 C CA . ASP B 1 264 ? 5.125 -32.156 -1.493 1 90.44 264 ASP B CA 1
ATOM 7809 C C . ASP B 1 264 ? 3.631 -31.984 -1.244 1 90.44 264 ASP B C 1
ATOM 7811 O O . ASP B 1 264 ? 3.219 -31.609 -0.141 1 90.44 264 ASP B O 1
ATOM 7815 N N . GLY B 1 265 ? 2.85 -32.219 -2.182 1 88 265 GLY B N 1
ATOM 7816 C CA . GLY B 1 265 ? 1.407 -32.219 -1.997 1 88 265 GLY B CA 1
ATOM 7817 C C . GLY B 1 265 ? 0.833 -30.859 -1.689 1 88 265 GLY B C 1
ATOM 7818 O O . GLY B 1 265 ? 1.081 -29.891 -2.42 1 88 265 GLY B O 1
ATOM 7819 N N . GLU B 1 266 ? 0.266 -30.734 -0.534 1 89.06 266 GLU B N 1
ATOM 7820 C CA . GLU B 1 266 ? -0.478 -29.531 -0.177 1 89.06 266 GLU B CA 1
ATOM 7821 C C . GLU B 1 266 ? 0.466 -28.375 0.149 1 89.06 266 GLU B C 1
ATOM 7823 O O . GLU B 1 266 ? 0.055 -27.219 0.155 1 89.06 266 GLU B O 1
ATOM 7828 N N . LYS B 1 267 ? 1.725 -28.609 0.296 1 90.31 267 LYS B N 1
ATOM 7829 C CA . LYS B 1 267 ? 2.693 -27.578 0.626 1 90.31 267 LYS B CA 1
ATOM 7830 C C . LYS B 1 267 ? 2.867 -26.594 -0.533 1 90.31 267 LYS B C 1
ATOM 7832 O O . LYS B 1 267 ? 3.354 -25.484 -0.342 1 90.31 267 LYS B O 1
ATOM 7837 N N . VAL B 1 268 ? 2.445 -27.062 -1.692 1 93.38 268 VAL B N 1
ATOM 7838 C CA . VAL B 1 268 ? 2.602 -26.219 -2.871 1 93.38 268 VAL B CA 1
ATOM 7839 C C . VAL B 1 268 ? 1.721 -24.969 -2.74 1 93.38 268 VAL B C 1
ATOM 7841 O O . VAL B 1 268 ? 1.962 -23.969 -3.4 1 93.38 268 VAL B O 1
ATOM 7844 N N . MET B 1 269 ? 0.734 -25.078 -1.869 1 93.06 269 MET B N 1
ATOM 7845 C CA . MET B 1 269 ? -0.21 -23.969 -1.701 1 93.06 269 MET B CA 1
ATOM 7846 C C . MET B 1 269 ? 0.342 -22.922 -0.742 1 93.06 269 MET B C 1
ATOM 7848 O O . MET B 1 269 ? -0.212 -21.828 -0.627 1 93.06 269 MET B O 1
ATOM 7852 N N . SER B 1 270 ? 1.466 -23.219 -0.147 1 90.56 270 SER B N 1
ATOM 7853 C CA . SER B 1 270 ? 2.064 -22.312 0.833 1 90.56 270 SER B CA 1
ATOM 7854 C C . SER B 1 270 ? 3.391 -21.75 0.329 1 90.56 270 SER B C 1
ATOM 7856 O O . SER B 1 270 ? 3.967 -22.281 -0.628 1 90.56 270 SER B O 1
ATOM 7858 N N . CYS B 1 271 ? 3.816 -20.766 1.013 1 88.75 271 CYS B N 1
ATOM 7859 C CA . CYS B 1 271 ? 5.105 -20.172 0.687 1 88.75 271 CYS B CA 1
ATOM 7860 C C . CYS B 1 271 ? 6.238 -21.156 0.91 1 88.75 271 CYS B C 1
ATOM 7862 O O . CYS B 1 271 ? 7.234 -21.141 0.183 1 88.75 271 CYS B O 1
ATOM 7864 N N . LYS B 1 272 ? 6.027 -22.062 1.789 1 86.94 272 LYS B N 1
ATOM 7865 C CA . LYS B 1 272 ? 7.074 -23 2.184 1 86.94 272 LYS B CA 1
ATOM 7866 C C . LYS B 1 272 ? 7.309 -24.047 1.1 1 86.94 272 LYS B C 1
ATOM 7868 O O . LYS B 1 272 ? 8.406 -24.609 0.996 1 86.94 272 LYS B O 1
ATOM 7873 N N . GLY B 1 273 ? 6.324 -24.281 0.406 1 91.88 273 GLY B N 1
ATOM 7874 C CA . GLY B 1 273 ? 6.445 -25.297 -0.634 1 91.88 273 GLY B CA 1
ATOM 7875 C C . GLY B 1 273 ? 6.949 -24.734 -1.951 1 91.88 273 GLY B C 1
ATOM 7876 O O . GLY B 1 273 ? 7.199 -25.484 -2.896 1 91.88 273 GLY B O 1
ATOM 7877 N N . ASN B 1 274 ? 7.109 -23.484 -1.988 1 95.19 274 ASN B N 1
ATOM 7878 C CA . ASN B 1 274 ? 7.602 -22.812 -3.188 1 95.19 274 ASN B CA 1
ATOM 7879 C C . ASN B 1 274 ? 8.938 -22.109 -2.936 1 95.19 274 ASN B C 1
ATOM 7881 O O . ASN B 1 274 ? 9.031 -21.25 -2.07 1 95.19 274 ASN B O 1
ATOM 7885 N N . HIS B 1 275 ? 9.914 -22.453 -3.705 1 96.25 275 HIS B N 1
ATOM 7886 C CA . HIS B 1 275 ? 11.273 -21.969 -3.51 1 96.25 275 HIS B CA 1
ATOM 7887 C C . HIS B 1 275 ? 11.617 -20.875 -4.527 1 96.25 275 HIS B C 1
ATOM 7889 O O . HIS B 1 275 ? 11.742 -21.172 -5.723 1 96.25 275 HIS B O 1
ATOM 7895 N N . THR B 1 276 ? 11.812 -19.672 -4.02 1 96.62 276 THR B N 1
ATOM 7896 C CA . THR B 1 276 ? 12.086 -18.547 -4.891 1 96.62 276 THR B CA 1
ATOM 7897 C C . THR B 1 276 ? 13.523 -18.594 -5.398 1 96.62 276 THR B C 1
ATOM 7899 O O . THR B 1 276 ? 14.461 -18.766 -4.609 1 96.62 276 THR B O 1
ATOM 7902 N N . LYS B 1 277 ? 13.719 -18.281 -6.672 1 95.94 277 LYS B N 1
ATOM 7903 C CA . LYS B 1 277 ? 15.055 -18.391 -7.258 1 95.94 277 LYS B CA 1
ATOM 7904 C C . LYS B 1 277 ? 15.477 -17.078 -7.914 1 95.94 277 LYS B C 1
ATOM 7906 O O . LYS B 1 277 ? 16.656 -16.844 -8.148 1 95.94 277 LYS B O 1
ATOM 7911 N N . GLY B 1 278 ? 14.492 -16.344 -8.195 1 96.69 278 GLY B N 1
ATOM 7912 C CA . GLY B 1 278 ? 14.836 -15.055 -8.797 1 96.69 278 GLY B CA 1
ATOM 7913 C C . GLY B 1 278 ? 13.781 -13.992 -8.57 1 96.69 278 GLY B C 1
ATOM 7914 O O . GLY B 1 278 ? 12.586 -14.281 -8.578 1 96.69 278 GLY B O 1
ATOM 7915 N N . ILE B 1 279 ? 14.219 -12.797 -8.328 1 97.25 279 ILE B N 1
ATOM 7916 C CA . ILE B 1 279 ? 13.375 -11.617 -8.25 1 97.25 279 ILE B CA 1
ATOM 7917 C C . ILE B 1 279 ? 13.969 -10.492 -9.094 1 97.25 279 ILE B C 1
ATOM 7919 O O . ILE B 1 279 ? 15.133 -10.133 -8.922 1 97.25 279 ILE B O 1
ATOM 7923 N N . VAL B 1 280 ? 13.164 -10 -10.016 1 95.81 280 VAL B N 1
ATOM 7924 C CA . VAL B 1 280 ? 13.625 -8.977 -10.945 1 95.81 280 VAL B CA 1
ATOM 7925 C C . VAL B 1 280 ? 12.719 -7.75 -10.859 1 95.81 280 VAL B C 1
ATOM 7927 O O . VAL B 1 280 ? 11.492 -7.879 -10.82 1 95.81 280 VAL B O 1
ATOM 7930 N N . SER B 1 281 ? 13.375 -6.629 -10.781 1 91.19 281 SER B N 1
ATOM 7931 C CA . SER B 1 281 ? 12.617 -5.379 -10.82 1 91.19 281 SER B CA 1
ATOM 7932 C C . SER B 1 281 ? 12.305 -4.965 -12.258 1 91.19 281 SER B C 1
ATOM 7934 O O . SER B 1 281 ? 13.219 -4.668 -13.031 1 91.19 281 SER B O 1
ATOM 7936 N N . GLY B 1 282 ? 11.102 -5.059 -12.633 1 88.12 282 GLY B N 1
ATOM 7937 C CA . GLY B 1 282 ? 10.672 -4.707 -13.977 1 88.12 282 GLY B CA 1
ATOM 7938 C C . GLY B 1 282 ? 9.289 -5.23 -14.312 1 88.12 282 GLY B C 1
ATOM 7939 O O . GLY B 1 282 ? 8.703 -6.004 -13.547 1 88.12 282 GLY B O 1
ATOM 7940 N N . PHE B 1 283 ? 8.828 -4.758 -15.414 1 87.31 283 PHE B N 1
ATOM 7941 C CA . PHE B 1 283 ? 7.531 -5.23 -15.891 1 87.31 283 PHE B CA 1
ATOM 7942 C C . PHE B 1 283 ? 7.648 -6.637 -16.469 1 87.31 283 PHE B C 1
ATOM 7944 O O . PHE B 1 283 ? 8.695 -7.008 -17 1 87.31 283 PHE B O 1
ATOM 7951 N N . GLU B 1 284 ? 6.617 -7.273 -16.297 1 92.06 284 GLU B N 1
ATOM 7952 C CA . GLU B 1 284 ? 6.562 -8.617 -16.859 1 92.06 284 GLU B CA 1
ATOM 7953 C C . GLU B 1 284 ? 6.473 -8.57 -18.375 1 92.06 284 GLU B C 1
ATOM 7955 O O . GLU B 1 284 ? 5.383 -8.445 -18.938 1 92.06 284 GLU B O 1
ATOM 7960 N N . ASP B 1 285 ? 7.613 -8.727 -18.938 1 91.62 285 ASP B N 1
ATOM 7961 C CA . ASP B 1 285 ? 7.781 -8.648 -20.391 1 91.62 285 ASP B CA 1
ATOM 7962 C C . ASP B 1 285 ? 8.758 -9.719 -20.875 1 91.62 285 ASP B C 1
ATOM 7964 O O . ASP B 1 285 ? 9.617 -10.18 -20.125 1 91.62 285 ASP B O 1
ATOM 7968 N N . TYR B 1 286 ? 8.492 -10.078 -22.141 1 94.25 286 TYR B N 1
ATOM 7969 C CA . TYR B 1 286 ? 9.312 -11.141 -22.703 1 94.25 286 TYR B CA 1
ATOM 7970 C C . TYR B 1 286 ? 10.789 -10.766 -22.672 1 94.25 286 TYR B C 1
ATOM 7972 O O . TYR B 1 286 ? 11.633 -11.578 -22.281 1 94.25 286 TYR B O 1
ATOM 7980 N N . ASP B 1 287 ? 11.133 -9.555 -22.969 1 89.56 287 ASP B N 1
ATOM 7981 C CA . ASP B 1 287 ? 12.523 -9.125 -23.062 1 89.56 287 ASP B CA 1
ATOM 7982 C C . ASP B 1 287 ? 13.172 -9.078 -21.672 1 89.56 287 ASP B C 1
ATOM 7984 O O . ASP B 1 287 ? 14.352 -9.398 -21.516 1 89.56 287 ASP B O 1
ATOM 7988 N N . VAL B 1 288 ? 12.422 -8.688 -20.766 1 91.69 288 VAL B N 1
ATOM 7989 C CA . VAL B 1 288 ? 12.922 -8.641 -19.391 1 91.69 288 VAL B CA 1
ATOM 7990 C C . VAL B 1 288 ? 13.203 -10.062 -18.906 1 91.69 288 VAL B C 1
ATOM 7992 O O . VAL B 1 288 ? 14.266 -10.328 -18.328 1 91.69 288 VAL B O 1
ATOM 7995 N N . LEU B 1 289 ? 12.305 -10.953 -19.203 1 95.75 289 LEU B N 1
ATOM 7996 C CA . LEU B 1 289 ? 12.477 -12.336 -18.797 1 95.75 289 LEU B CA 1
ATOM 7997 C C . LEU B 1 289 ? 13.672 -12.977 -19.484 1 95.75 289 LEU B C 1
ATOM 7999 O O . LEU B 1 289 ? 14.477 -13.656 -18.859 1 95.75 289 LEU B O 1
ATOM 8003 N N . LYS B 1 290 ? 13.711 -12.758 -20.719 1 94.06 290 LYS B N 1
ATOM 8004 C CA . LYS B 1 290 ? 14.781 -13.352 -21.516 1 94.06 290 LYS B CA 1
ATOM 8005 C C . LYS B 1 290 ? 16.156 -12.883 -21.031 1 94.06 290 LYS B C 1
ATOM 8007 O O . LYS B 1 290 ? 17.078 -13.695 -20.891 1 94.06 290 LYS B O 1
ATOM 8012 N N . ALA B 1 291 ? 16.219 -11.625 -20.734 1 92.12 291 ALA B N 1
ATOM 8013 C CA . ALA B 1 291 ? 17.5 -11.055 -20.344 1 92.12 291 ALA B CA 1
ATOM 8014 C C . ALA B 1 291 ? 17.797 -11.32 -18.875 1 92.12 291 ALA B C 1
ATOM 8016 O O . ALA B 1 291 ? 18.875 -11.812 -18.531 1 92.12 291 ALA B O 1
ATOM 8017 N N . SER B 1 292 ? 16.891 -11.055 -18.062 1 94.12 292 SER B N 1
ATOM 8018 C CA . SER B 1 292 ? 17.125 -11.078 -16.625 1 94.12 292 SER B CA 1
ATOM 8019 C C . SER B 1 292 ? 17.109 -12.5 -16.078 1 94.12 292 SER B C 1
ATOM 8021 O O . SER B 1 292 ? 17.766 -12.805 -15.078 1 94.12 292 SER B O 1
ATOM 8023 N N . CYS B 1 293 ? 16.375 -13.406 -16.703 1 95.62 293 CYS B N 1
ATOM 8024 C CA . CYS B 1 293 ? 16.25 -14.766 -16.188 1 95.62 293 CYS B CA 1
ATOM 8025 C C . CYS B 1 293 ? 17.031 -15.742 -17.062 1 95.62 293 CYS B C 1
ATOM 8027 O O . CYS B 1 293 ? 16.75 -16.938 -17.062 1 95.62 293 CYS B O 1
ATOM 8029 N N . LYS B 1 294 ? 17.953 -15.281 -17.766 1 94.25 294 LYS B N 1
ATOM 8030 C CA . LYS B 1 294 ? 18.719 -16.078 -18.719 1 94.25 294 LYS B CA 1
ATOM 8031 C C . LYS B 1 294 ? 19.406 -17.25 -18.031 1 94.25 294 LYS B C 1
ATOM 8033 O O . LYS B 1 294 ? 19.312 -18.391 -18.484 1 94.25 294 LYS B O 1
ATOM 8038 N N . ASN B 1 295 ? 20.062 -17 -16.953 1 94 295 ASN B N 1
ATOM 8039 C CA . ASN B 1 295 ? 20.812 -18.031 -16.234 1 94 295 ASN B CA 1
ATOM 8040 C C . ASN B 1 295 ? 19.891 -19.078 -15.633 1 94 295 ASN B C 1
ATOM 8042 O O . ASN B 1 295 ? 20.156 -20.281 -15.703 1 94 295 ASN B O 1
ATOM 8046 N N . ILE B 1 296 ? 18.828 -18.625 -15.078 1 96.5 296 ILE B N 1
ATOM 8047 C CA . ILE B 1 296 ? 17.875 -19.531 -14.453 1 96.5 296 ILE B CA 1
ATOM 8048 C C . ILE B 1 296 ? 17.266 -20.453 -15.516 1 96.5 296 ILE B C 1
ATOM 8050 O O . ILE B 1 296 ? 17.188 -21.672 -15.32 1 96.5 296 ILE B O 1
ATOM 8054 N N . PHE B 1 297 ? 16.875 -19.844 -16.609 1 97.56 297 PHE B N 1
ATOM 8055 C CA . PHE B 1 297 ? 16.266 -20.625 -17.672 1 97.56 297 PHE B CA 1
ATOM 8056 C C . PHE B 1 297 ? 17.281 -21.578 -18.297 1 97.56 297 PHE B C 1
ATOM 8058 O O . PHE B 1 297 ? 16.922 -22.688 -18.703 1 97.56 297 PHE B O 1
ATOM 8065 N N . ALA B 1 298 ? 18.5 -21.156 -18.359 1 96.31 298 ALA B N 1
ATOM 8066 C CA . ALA B 1 298 ? 19.547 -22.031 -18.891 1 96.31 298 ALA B CA 1
ATOM 8067 C C . ALA B 1 298 ? 19.719 -23.266 -18.016 1 96.31 298 ALA B C 1
ATOM 8069 O O . ALA B 1 298 ? 19.844 -24.375 -18.516 1 96.31 298 ALA B O 1
ATOM 8070 N N . GLU B 1 299 ? 19.719 -23.062 -16.734 1 96.75 299 GLU B N 1
ATOM 8071 C CA . GLU B 1 299 ? 19.859 -24.172 -15.797 1 96.75 299 GLU B CA 1
ATOM 8072 C C . GLU B 1 299 ? 18.656 -25.125 -15.891 1 96.75 299 GLU B C 1
ATOM 8074 O O . GLU B 1 299 ? 18.828 -26.344 -15.875 1 96.75 299 GLU B O 1
ATOM 8079 N N . ILE B 1 300 ? 17.531 -24.547 -16 1 97.94 300 ILE B N 1
ATOM 8080 C CA . ILE B 1 300 ? 16.312 -25.359 -16.109 1 97.94 300 ILE B CA 1
ATOM 8081 C C . ILE B 1 300 ? 16.328 -26.172 -17.391 1 97.94 300 ILE B C 1
ATOM 8083 O O . ILE B 1 300 ? 16.062 -27.375 -17.375 1 97.94 300 ILE B O 1
ATOM 8087 N N . ASN B 1 301 ? 16.625 -25.531 -18.516 1 97.88 301 ASN B N 1
ATOM 8088 C CA . ASN B 1 301 ? 16.656 -26.203 -19.812 1 97.88 301 ASN B CA 1
ATOM 8089 C C . ASN B 1 301 ? 17.672 -27.328 -19.844 1 97.88 301 ASN B C 1
ATOM 8091 O O . ASN B 1 301 ? 17.438 -28.391 -20.438 1 97.88 301 ASN B O 1
ATOM 8095 N N . GLU B 1 302 ? 18.812 -27.109 -19.219 1 96.75 302 GLU B N 1
ATOM 8096 C CA . GLU B 1 302 ? 19.828 -28.156 -19.125 1 96.75 302 GLU B CA 1
ATOM 8097 C C . GLU B 1 302 ? 19.281 -29.391 -18.422 1 96.75 302 GLU B C 1
ATOM 8099 O O . GLU B 1 302 ? 19.484 -30.516 -18.875 1 96.75 302 GLU B O 1
ATOM 8104 N N . LEU B 1 303 ? 18.594 -29.156 -17.438 1 97.31 303 LEU B N 1
ATOM 8105 C CA . LEU B 1 303 ? 18.047 -30.266 -16.656 1 97.31 303 LEU B CA 1
ATOM 8106 C C . LEU B 1 303 ? 16.875 -30.922 -17.375 1 97.31 303 LEU B C 1
ATOM 8108 O O . LEU B 1 303 ? 16.688 -32.125 -17.297 1 97.31 303 LEU B O 1
ATOM 8112 N N . VAL B 1 304 ? 16.094 -30.141 -18.031 1 97.44 304 VAL B N 1
ATOM 8113 C CA . VAL B 1 304 ? 14.969 -30.672 -18.797 1 97.44 304 VAL B CA 1
ATOM 8114 C C . VAL B 1 304 ? 15.5 -31.578 -19.906 1 97.44 304 VAL B C 1
ATOM 8116 O O . VAL B 1 304 ? 14.969 -32.688 -20.109 1 97.44 304 VAL B O 1
ATOM 8119 N N . ASP B 1 305 ? 16.516 -31.188 -20.594 1 96.38 305 ASP B N 1
ATOM 8120 C CA . ASP B 1 305 ? 17.109 -31.938 -21.703 1 96.38 305 ASP B CA 1
ATOM 8121 C C . ASP B 1 305 ? 17.781 -33.219 -21.188 1 96.38 305 ASP B C 1
ATOM 8123 O O . ASP B 1 305 ? 17.703 -34.25 -21.844 1 96.38 305 ASP B O 1
ATOM 8127 N N . ALA B 1 306 ? 18.375 -33.156 -20.016 1 94.81 306 ALA B N 1
ATOM 8128 C CA . ALA B 1 306 ? 19.016 -34.312 -19.438 1 94.81 306 ALA B CA 1
ATOM 8129 C C . ALA B 1 306 ? 17.984 -35.312 -18.922 1 94.81 306 ALA B C 1
ATOM 8131 O O . ALA B 1 306 ? 18.172 -36.531 -19.031 1 94.81 306 ALA B O 1
ATOM 8132 N N . GLY B 1 307 ? 16.984 -34.875 -18.344 1 94.88 307 GLY B N 1
ATOM 8133 C CA . GLY B 1 307 ? 15.906 -35.719 -17.844 1 94.88 307 GLY B CA 1
ATOM 8134 C C . GLY B 1 307 ? 16.234 -36.406 -16.531 1 94.88 307 GLY B C 1
ATOM 8135 O O . GLY B 1 307 ? 15.453 -37.188 -16.016 1 94.88 307 GLY B O 1
ATOM 8136 N N . GLU B 1 308 ? 17.484 -36.188 -16.109 1 95.25 308 GLU B N 1
ATOM 8137 C CA . GLU B 1 308 ? 17.938 -36.75 -14.844 1 95.25 308 GLU B CA 1
ATOM 8138 C C . GLU B 1 308 ? 18.984 -35.875 -14.164 1 95.25 308 GLU B C 1
ATOM 8140 O O . GLU B 1 308 ? 19.562 -35 -14.797 1 95.25 308 GLU B O 1
ATOM 8145 N N . ILE B 1 309 ? 19.047 -36.062 -12.852 1 94.56 309 ILE B N 1
ATOM 8146 C CA . ILE B 1 309 ? 20.047 -35.375 -12.078 1 94.56 309 ILE B CA 1
ATOM 8147 C C . ILE B 1 309 ? 20.766 -36.344 -11.141 1 94.56 309 ILE B C 1
ATOM 8149 O O . ILE B 1 309 ? 20.141 -37.281 -10.625 1 94.56 309 ILE B O 1
ATOM 8153 N N . GLU B 1 310 ? 22.031 -36.188 -11.062 1 92.69 310 GLU B N 1
ATOM 8154 C CA . GLU B 1 310 ? 22.797 -37.031 -10.148 1 92.69 310 GLU B CA 1
ATOM 8155 C C . GLU 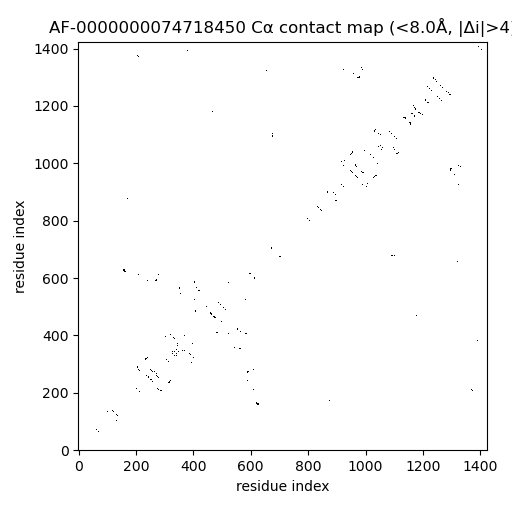B 1 310 ? 23.031 -36.312 -8.82 1 92.69 310 GLU B C 1
ATOM 8157 O O . GLU B 1 310 ? 23.594 -35.219 -8.789 1 92.69 310 GLU B O 1
ATOM 8162 N N . VAL B 1 311 ? 22.484 -36.875 -7.797 1 92.12 311 VAL B N 1
ATOM 8163 C CA . VAL B 1 311 ? 22.641 -36.344 -6.453 1 92.12 311 VAL B CA 1
ATOM 8164 C C . VAL B 1 311 ? 23.172 -37.406 -5.516 1 92.12 311 VAL B C 1
ATOM 8166 O O . VAL B 1 311 ? 22.547 -38.469 -5.355 1 92.12 311 VAL B O 1
ATOM 8169 N N . ASP B 1 312 ? 24.328 -37.188 -4.887 1 88.62 312 ASP B N 1
ATOM 8170 C CA . ASP B 1 312 ? 24.953 -38.094 -3.922 1 88.62 312 ASP B CA 1
ATOM 8171 C C . ASP B 1 312 ? 25.062 -39.5 -4.48 1 88.62 312 ASP B C 1
ATOM 8173 O O . ASP B 1 312 ? 24.719 -40.469 -3.807 1 88.62 312 ASP B O 1
ATOM 8177 N N . GLY B 1 313 ? 25.344 -39.688 -5.703 1 85.06 313 GLY B N 1
ATOM 8178 C CA . GLY B 1 313 ? 25.594 -40.969 -6.336 1 85.06 313 GLY B CA 1
ATOM 8179 C C . GLY B 1 313 ? 24.328 -41.625 -6.891 1 85.06 313 GLY B C 1
ATOM 8180 O O . GLY B 1 313 ? 24.391 -42.719 -7.488 1 85.06 313 GLY B O 1
ATOM 8181 N N . HIS B 1 314 ? 23.172 -41 -6.746 1 91.88 314 HIS B N 1
ATOM 8182 C CA . HIS B 1 314 ? 21.922 -41.531 -7.25 1 91.88 314 HIS B CA 1
ATOM 8183 C C . HIS B 1 314 ? 21.438 -40.75 -8.469 1 91.88 314 HIS B C 1
ATOM 8185 O O . HIS B 1 314 ? 21.438 -39.531 -8.461 1 91.88 314 HIS B O 1
ATOM 8191 N N . LYS B 1 315 ? 21.062 -41.469 -9.414 1 92.5 315 LYS B N 1
ATOM 8192 C CA . LYS B 1 315 ? 20.453 -40.844 -10.586 1 92.5 315 LYS B CA 1
ATOM 8193 C C . LYS B 1 315 ? 18.938 -40.75 -10.453 1 92.5 315 LYS B C 1
ATOM 8195 O O . LYS B 1 315 ? 18.25 -41.781 -10.43 1 92.5 315 LYS B O 1
ATOM 8200 N N . ILE B 1 316 ? 18.484 -39.594 -10.391 1 94.88 316 ILE B N 1
ATOM 8201 C CA . ILE B 1 316 ? 17.062 -39.375 -10.148 1 94.88 316 ILE B CA 1
ATOM 8202 C C . ILE B 1 316 ? 16.391 -38.844 -11.414 1 94.88 316 ILE B C 1
ATOM 8204 O O . ILE B 1 316 ? 16.797 -37.812 -11.945 1 94.88 316 ILE B O 1
ATOM 8208 N N . PRO B 1 317 ? 15.414 -39.562 -11.938 1 96.06 317 PRO B N 1
ATOM 8209 C CA . PRO B 1 317 ? 14.688 -39.031 -13.094 1 96.06 317 PRO B CA 1
ATOM 8210 C C . PRO B 1 317 ? 13.867 -37.781 -12.758 1 96.06 317 PRO B C 1
ATOM 8212 O O . PRO B 1 317 ? 13.273 -37.719 -11.68 1 96.06 317 PRO B O 1
ATOM 8215 N N . LEU B 1 318 ? 13.883 -36.844 -13.664 1 97.12 318 LEU B N 1
ATOM 8216 C CA . LEU B 1 318 ? 13.195 -35.562 -13.453 1 97.12 318 LEU B CA 1
ATOM 8217 C C . LEU B 1 318 ? 12.109 -35.344 -14.508 1 97.12 318 LEU B C 1
ATOM 8219 O O . LEU B 1 318 ? 12.281 -35.719 -15.664 1 97.12 318 LEU B O 1
ATOM 8223 N N . GLU B 1 319 ? 10.977 -34.844 -14.094 1 96.62 319 GLU B N 1
ATOM 8224 C CA . GLU B 1 319 ? 9.914 -34.344 -14.977 1 96.62 319 GLU B CA 1
ATOM 8225 C C . GLU B 1 319 ? 9.523 -32.906 -14.633 1 96.62 319 GLU B C 1
ATOM 8227 O O . GLU B 1 319 ? 9.148 -32.625 -13.492 1 96.62 319 GLU B O 1
ATOM 8232 N N . PHE B 1 320 ? 9.555 -32.094 -15.602 1 97.81 320 PHE B N 1
ATOM 8233 C CA . PHE B 1 320 ? 9.32 -30.672 -15.352 1 97.81 320 PHE B CA 1
ATOM 8234 C C . PHE B 1 320 ? 7.953 -30.25 -15.859 1 97.81 320 PHE B C 1
ATOM 8236 O O . PHE B 1 320 ? 7.508 -30.703 -16.922 1 97.81 320 PHE B O 1
ATOM 8243 N N . TYR B 1 321 ? 7.332 -29.422 -15.094 1 97.88 321 TYR B N 1
ATOM 8244 C CA . TYR B 1 321 ? 6.078 -28.766 -15.461 1 97.88 321 TYR B CA 1
ATOM 8245 C C . TYR B 1 321 ? 6.207 -27.25 -15.383 1 97.88 321 TYR B C 1
ATOM 8247 O O . TYR B 1 321 ? 7.008 -26.734 -14.609 1 97.88 321 TYR B O 1
ATOM 8255 N N . LEU B 1 322 ? 5.52 -26.562 -16.219 1 98 322 LEU B N 1
ATOM 8256 C CA . LEU B 1 322 ? 5.402 -25.109 -16.188 1 98 322 LEU B CA 1
ATOM 8257 C C . LEU B 1 322 ? 3.969 -24.688 -15.875 1 98 322 LEU B C 1
ATOM 8259 O O . LEU B 1 322 ? 3.023 -25.188 -16.484 1 98 322 LEU B O 1
ATOM 8263 N N . SER B 1 323 ? 3.828 -23.828 -14.852 1 97.62 323 SER B N 1
ATOM 8264 C CA . SER B 1 323 ? 2.498 -23.344 -14.5 1 97.62 323 SER B CA 1
ATOM 8265 C C . SER B 1 323 ? 2.539 -21.875 -14.07 1 97.62 323 SER B C 1
ATOM 8267 O O . SER B 1 323 ? 3.529 -21.422 -13.5 1 97.62 323 SER B O 1
ATOM 8269 N N . GLY B 1 324 ? 1.546 -21.125 -14.352 1 95.88 324 GLY B N 1
ATOM 8270 C CA . GLY B 1 324 ? 1.415 -19.719 -14.023 1 95.88 324 GLY B CA 1
ATOM 8271 C C . GLY B 1 324 ? 0.187 -19.078 -14.633 1 95.88 324 GLY B C 1
ATOM 8272 O O . GLY B 1 324 ? -0.646 -19.75 -15.234 1 95.88 324 GLY B O 1
ATOM 8273 N N . ASP B 1 325 ? 0.091 -17.797 -14.359 1 94.75 325 ASP B N 1
ATOM 8274 C CA . ASP B 1 325 ? -1.013 -17.094 -15.016 1 94.75 325 ASP B CA 1
ATOM 8275 C C . ASP B 1 325 ? -0.83 -17.078 -16.531 1 94.75 325 ASP B C 1
ATOM 8277 O O . ASP B 1 325 ? 0.276 -17.297 -17.031 1 94.75 325 ASP B O 1
ATOM 8281 N N . TYR B 1 326 ? -1.826 -16.859 -17.172 1 96.56 326 TYR B N 1
ATOM 8282 C CA . TYR B 1 326 ? -1.825 -17.047 -18.609 1 96.56 326 TYR B CA 1
ATOM 8283 C C . TYR B 1 326 ? -0.857 -16.078 -19.281 1 96.56 326 TYR B C 1
ATOM 8285 O O . TYR B 1 326 ? -0.192 -16.422 -20.25 1 96.56 326 TYR B O 1
ATOM 8293 N N . LYS B 1 327 ? -0.82 -14.883 -18.859 1 95.19 327 LYS B N 1
ATOM 8294 C CA . LYS B 1 327 ? 0.117 -13.914 -19.422 1 95.19 327 LYS B CA 1
ATOM 8295 C C . LYS B 1 327 ? 1.553 -14.422 -19.328 1 95.19 327 LYS B C 1
ATOM 8297 O O . LYS B 1 327 ? 2.307 -14.344 -20.312 1 95.19 327 LYS B O 1
ATOM 8302 N N . PHE B 1 328 ? 1.933 -14.938 -18.156 1 96.25 328 PHE B N 1
ATOM 8303 C CA . PHE B 1 328 ? 3.275 -15.461 -17.938 1 96.25 328 PHE B CA 1
ATOM 8304 C C . PHE B 1 328 ? 3.564 -16.625 -18.875 1 96.25 328 PHE B C 1
ATOM 8306 O O . PHE B 1 328 ? 4.641 -16.688 -19.484 1 96.25 328 PHE B O 1
ATOM 8313 N N . LEU B 1 329 ? 2.637 -17.469 -19.031 1 97.88 329 LEU B N 1
ATOM 8314 C CA . LEU B 1 329 ? 2.811 -18.641 -19.906 1 97.88 329 LEU B CA 1
ATOM 8315 C C . LEU B 1 329 ? 3.01 -18.203 -21.359 1 97.88 329 LEU B C 1
ATOM 8317 O O . LEU B 1 329 ? 3.885 -18.719 -22.047 1 97.88 329 LEU B O 1
ATOM 8321 N N . LEU B 1 330 ? 2.209 -17.266 -21.797 1 97.19 330 LEU B N 1
ATOM 8322 C CA . LEU B 1 330 ? 2.324 -16.75 -23.156 1 97.19 330 LEU B CA 1
ATOM 8323 C C . LEU B 1 330 ? 3.693 -16.125 -23.391 1 97.19 330 LEU B C 1
ATOM 8325 O O . LEU B 1 330 ? 4.309 -16.328 -24.438 1 97.19 330 LEU B O 1
ATOM 8329 N N . LEU B 1 331 ? 4.176 -15.43 -22.406 1 96.69 331 LEU B N 1
ATOM 8330 C CA . LEU B 1 331 ? 5.465 -14.758 -22.516 1 96.69 331 LEU B CA 1
ATOM 8331 C C . LEU B 1 331 ? 6.598 -15.781 -22.609 1 96.69 331 LEU B C 1
ATOM 8333 O O . LEU B 1 331 ? 7.477 -15.656 -23.469 1 96.69 331 LEU B O 1
ATOM 8337 N N . VAL B 1 332 ? 6.543 -16.781 -21.797 1 97.38 332 VAL B N 1
ATOM 8338 C CA . VAL B 1 332 ? 7.609 -17.781 -21.75 1 97.38 332 VAL B CA 1
ATOM 8339 C C . VAL B 1 332 ? 7.617 -18.578 -23.047 1 97.38 332 VAL B C 1
ATOM 8341 O O . VAL B 1 332 ? 8.68 -18.984 -23.531 1 97.38 332 VAL B O 1
ATOM 8344 N N . LEU B 1 333 ? 6.469 -18.719 -23.641 1 97 333 LEU B N 1
ATOM 8345 C CA . LEU B 1 333 ? 6.355 -19.5 -24.859 1 97 333 LEU B CA 1
ATOM 8346 C C . LEU B 1 333 ? 6.578 -18.625 -26.094 1 97 333 LEU B C 1
ATOM 8348 O O . LEU B 1 333 ? 6.566 -19.125 -27.219 1 97 333 LEU B O 1
ATOM 8352 N N . GLY B 1 334 ? 6.723 -17.344 -25.859 1 94.88 334 GLY B N 1
ATOM 8353 C CA . GLY B 1 334 ? 6.969 -16.422 -26.938 1 94.88 334 GLY B CA 1
ATOM 8354 C C . GLY B 1 334 ? 5.75 -16.188 -27.812 1 94.88 334 GLY B C 1
ATOM 8355 O O . GLY B 1 334 ? 5.871 -15.969 -29.016 1 94.88 334 GLY B O 1
ATOM 8356 N N . MET B 1 335 ? 4.621 -16.297 -27.25 1 94.62 335 MET B N 1
ATOM 8357 C CA . MET B 1 335 ? 3.375 -16.156 -28 1 94.62 335 MET B CA 1
ATOM 8358 C C . MET B 1 335 ? 2.781 -14.766 -27.812 1 94.62 335 MET B C 1
ATOM 8360 O O . MET B 1 335 ? 3.23 -14.008 -26.953 1 94.62 335 MET B O 1
ATOM 8364 N N . ASN B 1 336 ? 1.776 -14.516 -28.609 1 89.81 336 ASN B N 1
ATOM 8365 C CA . ASN B 1 336 ? 1.088 -13.234 -28.547 1 89.81 336 ASN B CA 1
ATOM 8366 C C . ASN B 1 336 ? 0.206 -13.133 -27.297 1 89.81 336 ASN B C 1
ATOM 8368 O O . ASN B 1 336 ? 0.005 -14.117 -26.594 1 89.81 336 ASN B O 1
ATOM 8372 N N . ALA B 1 337 ? -0.337 -11.922 -27.141 1 89.81 337 ALA B N 1
ATOM 8373 C CA . ALA B 1 337 ? -1.165 -11.633 -25.969 1 89.81 337 ALA B CA 1
ATOM 8374 C C . ALA B 1 337 ? -2.475 -12.414 -26.016 1 89.81 337 ALA B C 1
ATOM 8376 O O . ALA B 1 337 ? -2.834 -12.969 -27.062 1 89.81 337 ALA B O 1
ATOM 8377 N N . ALA B 1 338 ? -3.111 -12.43 -24.922 1 90.12 338 ALA B N 1
ATOM 8378 C CA . ALA B 1 338 ? -4.316 -13.234 -24.75 1 90.12 338 ALA B CA 1
ATOM 8379 C C . ALA B 1 338 ? -5.441 -12.75 -25.656 1 90.12 338 ALA B C 1
ATOM 8381 O O . ALA B 1 338 ? -6.359 -13.508 -25.984 1 90.12 338 ALA B O 1
ATOM 8382 N N . CYS B 1 339 ? -5.371 -11.523 -26.062 1 88.88 339 CYS B N 1
ATOM 8383 C CA . CYS B 1 339 ? -6.449 -10.961 -26.859 1 88.88 339 CYS B CA 1
ATOM 8384 C C . CYS B 1 339 ? -6.176 -11.141 -28.344 1 88.88 339 CYS B C 1
ATOM 8386 O O . CYS B 1 339 ? -7.008 -10.797 -29.188 1 88.88 339 CYS B O 1
ATOM 8388 N N . ALA B 1 340 ? -5.098 -11.781 -28.688 1 91.75 340 ALA B N 1
ATOM 8389 C CA . ALA B 1 340 ? -4.73 -11.977 -30.094 1 91.75 340 ALA B CA 1
ATOM 8390 C C . ALA B 1 340 ? -5.605 -13.047 -30.75 1 91.75 340 ALA B C 1
ATOM 8392 O O . ALA B 1 340 ? -6.387 -13.719 -30.062 1 91.75 340 ALA B O 1
ATOM 8393 N N . ASP B 1 341 ? -5.477 -13.172 -32.031 1 92.31 341 ASP B N 1
ATOM 8394 C CA . ASP B 1 341 ? -6.301 -14.094 -32.812 1 92.31 341 ASP B CA 1
ATOM 8395 C C . ASP B 1 341 ? -6.016 -15.539 -32.438 1 92.31 341 ASP B C 1
ATOM 8397 O O . ASP B 1 341 ? -6.938 -16.359 -32.344 1 92.31 341 ASP B O 1
ATOM 8401 N N . PHE B 1 342 ? -4.762 -15.828 -32.281 1 93.5 342 PHE B N 1
ATOM 8402 C CA . PHE B 1 342 ? -4.328 -17.156 -31.859 1 93.5 342 PHE B CA 1
ATOM 8403 C C . PHE B 1 342 ? -3.609 -17.094 -30.516 1 93.5 342 PHE B C 1
ATOM 8405 O O . PHE B 1 342 ? -2.393 -16.906 -30.469 1 93.5 342 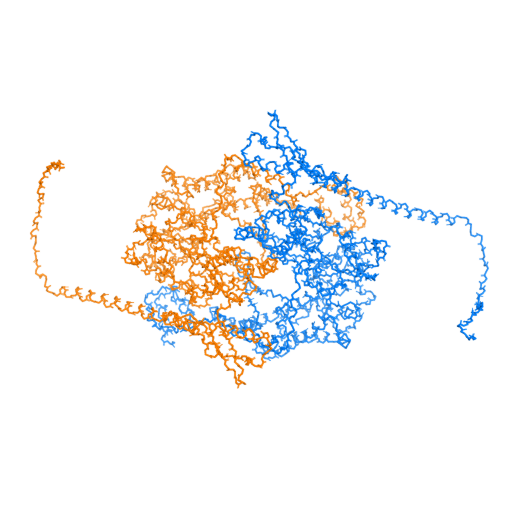PHE B O 1
ATOM 8412 N N . ALA B 1 343 ? -4.398 -17.312 -29.453 1 93.19 343 ALA B N 1
ATOM 8413 C CA . ALA B 1 343 ? -3.82 -17.062 -28.141 1 93.19 343 ALA B CA 1
ATOM 8414 C C . ALA B 1 343 ? -3.816 -18.328 -27.281 1 93.19 343 ALA B C 1
ATOM 8416 O O . ALA B 1 343 ? -3.322 -18.328 -26.156 1 93.19 343 ALA B O 1
ATOM 8417 N N . CYS B 1 344 ? -4.34 -19.438 -27.781 1 95.88 344 CYS B N 1
ATOM 8418 C CA . CYS B 1 344 ? -4.324 -20.656 -26.984 1 95.88 344 CYS B CA 1
ATOM 8419 C C . CYS B 1 344 ? -2.949 -21.312 -27.016 1 95.88 344 CYS B C 1
ATOM 8421 O O . CYS B 1 344 ? -2.406 -21.578 -28.094 1 95.88 344 CYS B O 1
ATOM 8423 N N . ILE B 1 345 ? -2.428 -21.609 -25.938 1 96.19 345 ILE B N 1
ATOM 8424 C CA . ILE B 1 345 ? -1.067 -22.141 -25.859 1 96.19 345 ILE B CA 1
ATOM 8425 C C . ILE B 1 345 ? -1.066 -23.625 -26.219 1 96.19 345 ILE B C 1
ATOM 8427 O O . ILE B 1 345 ? -0.011 -24.203 -26.484 1 96.19 345 ILE B O 1
ATOM 8431 N N . TYR B 1 346 ? -2.25 -24.25 -26.312 1 96.81 346 TYR B N 1
ATOM 8432 C CA . TYR B 1 346 ? -2.318 -25.688 -26.516 1 96.81 346 TYR B CA 1
ATOM 8433 C C . TYR B 1 346 ? -2.695 -26.031 -27.953 1 96.81 346 TYR B C 1
ATOM 8435 O O . TYR B 1 346 ? -2.426 -27.125 -28.422 1 96.81 346 TYR B O 1
ATOM 8443 N N . CYS B 1 347 ? -3.428 -25.125 -28.594 1 95.81 347 CYS B N 1
ATOM 8444 C CA . CYS B 1 347 ? -3.938 -25.469 -29.922 1 95.81 347 CYS B CA 1
ATOM 8445 C C . CYS B 1 347 ? -3.994 -24.25 -30.828 1 95.81 347 CYS B C 1
ATOM 8447 O O . CYS B 1 347 ? -3.736 -23.125 -30.375 1 95.81 347 CYS B O 1
ATOM 8449 N N . THR B 1 348 ? -4.391 -24.406 -32.094 1 93.19 348 THR B N 1
ATOM 8450 C CA . THR B 1 348 ? -4.363 -23.344 -33.094 1 93.19 348 THR B CA 1
ATOM 8451 C C . THR B 1 348 ? -5.75 -22.734 -33.281 1 93.19 348 THR B C 1
ATOM 8453 O O . THR B 1 348 ? -6.074 -22.219 -34.344 1 93.19 348 THR B O 1
ATOM 8456 N N . ILE B 1 349 ? -6.555 -22.766 -32.25 1 94.44 349 ILE B N 1
ATOM 8457 C CA . ILE B 1 349 ? -7.91 -22.234 -32.406 1 94.44 349 ILE B CA 1
ATOM 8458 C C . ILE B 1 349 ? -7.859 -20.719 -32.562 1 94.44 349 ILE B C 1
ATOM 8460 O O . ILE B 1 349 ? -7.047 -20.047 -31.938 1 94.44 349 ILE B O 1
ATOM 8464 N N . HIS B 1 350 ? -8.719 -20.25 -33.5 1 94.81 350 HIS B N 1
ATOM 8465 C CA . HIS B 1 350 ? -8.891 -18.812 -33.688 1 94.81 350 HIS B CA 1
ATOM 8466 C C . HIS B 1 350 ? -9.859 -18.234 -32.656 1 94.81 350 HIS B C 1
ATOM 8468 O O . HIS B 1 350 ? -10.82 -18.891 -32.281 1 94.81 350 HIS B O 1
ATOM 8474 N N . LYS B 1 351 ? -9.625 -17.062 -32.25 1 94.62 351 LYS B N 1
ATOM 8475 C CA . LYS B 1 351 ? -10.422 -16.422 -31.203 1 94.62 351 LYS B CA 1
ATOM 8476 C C . LYS B 1 351 ? -11.906 -16.406 -31.578 1 94.62 351 LYS B C 1
ATOM 8478 O O . LYS B 1 351 ? -12.766 -16.469 -30.703 1 94.62 351 LYS B O 1
ATOM 8483 N N . ASN B 1 352 ? -12.281 -16.359 -32.875 1 93.88 352 ASN B N 1
ATOM 8484 C CA . ASN B 1 352 ? -13.664 -16.281 -33.312 1 93.88 352 ASN B CA 1
ATOM 8485 C C . ASN B 1 352 ? -14.328 -17.656 -33.344 1 93.88 352 ASN B C 1
ATOM 8487 O O . ASN B 1 352 ? -15.516 -17.766 -33.656 1 93.88 352 ASN B O 1
ATOM 8491 N N . GLU B 1 353 ? -13.586 -18.656 -32.938 1 95.06 353 GLU B N 1
ATOM 8492 C CA . GLU B 1 353 ? -14.148 -20 -33 1 95.06 353 GLU B CA 1
ATOM 8493 C C . GLU B 1 353 ? -14.172 -20.625 -31.609 1 95.06 353 GLU B C 1
ATOM 8495 O O . GLU B 1 353 ? -14.609 -21.766 -31.453 1 95.06 353 GLU B O 1
ATOM 8500 N N . ARG B 1 354 ? -13.812 -19.984 -30.609 1 94.94 354 ARG B N 1
ATOM 8501 C CA . ARG B 1 354 ? -13.688 -20.531 -29.266 1 94.94 354 ARG B CA 1
ATOM 8502 C C . ARG B 1 354 ? -15.047 -20.953 -28.719 1 94.94 354 ARG B C 1
ATOM 8504 O O . ARG B 1 354 ? -15.141 -21.828 -27.875 1 94.94 354 ARG B O 1
ATOM 8511 N N . TRP B 1 355 ? -16.078 -20.297 -29.219 1 93.88 355 TRP B N 1
ATOM 8512 C CA . TRP B 1 355 ? -17.438 -20.516 -28.719 1 93.88 355 TRP B CA 1
ATOM 8513 C C . TRP B 1 355 ? -18 -21.828 -29.25 1 93.88 355 TRP B C 1
ATOM 8515 O O . TRP B 1 355 ? -18.984 -22.344 -28.719 1 93.88 355 TRP B O 1
ATOM 8525 N N . ASP B 1 356 ? -17.359 -22.391 -30.297 1 94.25 356 ASP B N 1
ATOM 8526 C CA . ASP B 1 356 ? -17.875 -23.578 -30.969 1 94.25 356 ASP B CA 1
ATOM 8527 C C . ASP B 1 356 ? -17.641 -24.844 -30.141 1 94.25 356 ASP B C 1
ATOM 8529 O O . ASP B 1 356 ? -16.5 -25.281 -29.984 1 94.25 356 ASP B O 1
ATOM 8533 N N . THR B 1 357 ? -18.75 -25.453 -29.641 1 94.06 357 THR B N 1
ATOM 8534 C CA . THR B 1 357 ? -18.641 -26.641 -28.812 1 94.06 357 THR B CA 1
ATOM 8535 C C . THR B 1 357 ? -19.047 -27.891 -29.578 1 94.06 357 THR B C 1
ATOM 8537 O O . THR B 1 357 ? -19.375 -28.922 -28.984 1 94.06 357 THR B O 1
ATOM 8540 N N . SER B 1 358 ? -18.984 -27.828 -30.844 1 93.94 358 SER B N 1
ATOM 8541 C CA . SER B 1 358 ? -19.453 -28.922 -31.672 1 93.94 358 SER B CA 1
ATOM 8542 C C . SER B 1 358 ? -18.375 -30 -31.844 1 93.94 358 SER B C 1
ATOM 8544 O O . SER B 1 358 ? -18.672 -31.125 -32.25 1 93.94 358 SER B O 1
ATOM 8546 N N . LYS B 1 359 ? -17.203 -29.672 -31.422 1 94.56 359 LYS B N 1
ATOM 8547 C CA . LYS B 1 359 ? -16.109 -30.609 -31.609 1 94.56 359 LYS B CA 1
ATOM 8548 C C . LYS B 1 359 ? -16.047 -31.625 -30.469 1 94.56 359 LYS B C 1
ATOM 8550 O O . LYS B 1 359 ? -16.531 -31.359 -29.359 1 94.56 359 LYS B O 1
ATOM 8555 N N . THR B 1 360 ? -15.336 -32.688 -30.781 1 94.25 360 THR B N 1
ATOM 8556 C CA . THR B 1 360 ? -15.203 -33.75 -29.781 1 94.25 360 THR B CA 1
ATOM 8557 C C . THR B 1 360 ? -14.094 -33.406 -28.781 1 94.25 360 THR B C 1
ATOM 8559 O O . THR B 1 360 ? -13.281 -32.531 -29.031 1 94.25 360 THR B O 1
ATOM 8562 N N . GLU B 1 361 ? -14.008 -34.125 -27.688 1 93.31 361 GLU B N 1
ATOM 8563 C CA . GLU B 1 361 ? -13.094 -33.844 -26.578 1 93.31 361 GLU B CA 1
ATOM 8564 C C . GLU B 1 361 ? -11.641 -33.906 -27.031 1 93.31 361 GLU B C 1
ATOM 8566 O O . GLU B 1 361 ? -10.844 -33.031 -26.641 1 93.31 361 GLU B O 1
ATOM 8571 N N . GLY B 1 362 ? -11.281 -34.75 -27.844 1 91.88 362 GLY B N 1
ATOM 8572 C CA . GLY B 1 362 ? -9.898 -34.906 -28.266 1 91.88 362 GLY B CA 1
ATOM 8573 C C . GLY B 1 362 ? -9.562 -34.156 -29.531 1 91.88 362 GLY B C 1
ATOM 8574 O O . GLY B 1 362 ? -8.43 -34.219 -30.016 1 91.88 362 GLY B O 1
ATOM 8575 N N . TYR B 1 363 ? -10.469 -33.344 -30 1 94.5 363 TYR B N 1
ATOM 8576 C CA . TYR B 1 363 ? -10.32 -32.719 -31.312 1 94.5 363 TYR B CA 1
ATOM 8577 C C . TYR B 1 363 ? -9.094 -31.812 -31.344 1 94.5 363 TYR B C 1
ATOM 8579 O O . TYR B 1 363 ? -8.281 -31.906 -32.281 1 94.5 363 TYR B O 1
ATOM 8587 N N . TYR B 1 364 ? -8.914 -31.031 -30.359 1 95.31 364 TYR B N 1
ATOM 8588 C CA . TYR B 1 364 ? -7.867 -30.016 -30.391 1 95.31 364 TYR B CA 1
ATOM 8589 C C . TYR B 1 364 ? -6.535 -30.594 -29.922 1 95.31 364 TYR B C 1
ATOM 8591 O O . TYR B 1 364 ? -5.516 -29.906 -29.938 1 95.31 364 TYR B O 1
ATOM 8599 N N . TRP B 1 365 ? -6.492 -31.812 -29.5 1 94.25 365 TRP B N 1
ATOM 8600 C CA . TRP B 1 365 ? -5.258 -32.5 -29.141 1 94.25 365 TRP B CA 1
ATOM 8601 C C . TRP B 1 365 ? -4.773 -33.375 -30.297 1 94.25 365 TRP B C 1
ATOM 8603 O O . TRP B 1 365 ? -3.725 -34 -30.203 1 94.25 365 TRP B O 1
ATOM 8613 N N . SER B 1 366 ? -5.586 -33.406 -31.344 1 90.44 366 SER B N 1
ATOM 8614 C CA . SER B 1 366 ? -5.223 -34.219 -32.5 1 90.44 366 SER B CA 1
ATOM 8615 C C . SER B 1 366 ? -4.027 -33.625 -33.25 1 90.44 366 SER B C 1
ATOM 8617 O O . SER B 1 366 ? -3.701 -32.438 -33.062 1 90.44 366 SER B O 1
ATOM 8619 N N . SER B 1 367 ? -3.535 -34.594 -34.094 1 80.56 367 SER B N 1
ATOM 8620 C CA . SER B 1 367 ? -2.332 -34.219 -34.844 1 80.56 367 SER B CA 1
ATOM 8621 C C . SER B 1 367 ? -2.6 -33.062 -35.812 1 80.56 367 SER B C 1
ATOM 8623 O O . SER B 1 367 ? -3.602 -33.062 -36.531 1 80.56 367 SER B O 1
ATOM 8625 N N . GLY B 1 368 ? -2.035 -32 -35.812 1 82.12 368 GLY B N 1
ATOM 8626 C CA . GLY B 1 368 ? -2.178 -30.828 -36.656 1 82.12 368 GLY B CA 1
ATOM 8627 C C . GLY B 1 368 ? -2.756 -29.625 -35.938 1 82.12 368 GLY B C 1
ATOM 8628 O O . GLY B 1 368 ? -2.562 -28.484 -36.375 1 82.12 368 GLY B O 1
ATOM 8629 N N . LYS B 1 369 ? -3.529 -30 -34.906 1 90.25 369 LYS B N 1
ATOM 8630 C CA . LYS B 1 369 ? -4.172 -28.891 -34.188 1 90.25 369 LYS B CA 1
ATOM 8631 C C . LYS B 1 369 ? -3.436 -28.562 -32.906 1 90.25 369 LYS B C 1
ATOM 8633 O O . LYS B 1 369 ? -3.443 -27.422 -32.438 1 90.25 369 LYS B O 1
ATOM 8638 N N . ALA B 1 370 ? -2.809 -29.562 -32.375 1 93.5 370 ALA B N 1
ATOM 8639 C CA . ALA B 1 370 ? -2.115 -29.375 -31.109 1 93.5 370 ALA B CA 1
ATOM 8640 C C . ALA B 1 370 ? -0.749 -28.734 -31.312 1 93.5 370 ALA B C 1
ATOM 8642 O O . ALA B 1 370 ? -0.056 -29.031 -32.281 1 93.5 370 ALA B O 1
ATOM 8643 N N . TRP B 1 371 ? -0.412 -27.875 -30.344 1 92.25 371 TRP B N 1
ATOM 8644 C CA . TRP B 1 371 ? 0.91 -27.266 -30.375 1 92.25 371 TRP B CA 1
ATOM 8645 C C . TRP B 1 371 ? 1.97 -28.219 -29.844 1 92.25 371 TRP B C 1
ATOM 8647 O O . TRP B 1 371 ? 1.705 -29 -28.938 1 92.25 371 TRP B O 1
ATOM 8657 N N . THR B 1 372 ? 3.08 -28.188 -30.469 1 92.94 372 THR B N 1
ATOM 8658 C CA . THR B 1 372 ? 4.316 -28.734 -29.938 1 92.94 372 THR B CA 1
ATOM 8659 C C . THR B 1 372 ? 5.398 -27.672 -29.844 1 92.94 372 THR B C 1
ATOM 8661 O O . THR B 1 372 ? 5.328 -26.656 -30.531 1 92.94 372 THR B O 1
ATOM 8664 N N . LEU B 1 373 ? 6.277 -27.953 -28.922 1 94.5 373 LEU B N 1
ATOM 8665 C CA . LEU B 1 373 ? 7.34 -26.969 -28.75 1 94.5 373 LEU B CA 1
ATOM 8666 C C . LEU B 1 373 ? 8.117 -26.766 -30.047 1 94.5 373 LEU B C 1
ATOM 8668 O O . LEU B 1 373 ? 8.539 -25.656 -30.375 1 94.5 373 LEU B O 1
ATOM 8672 N N . ALA B 1 374 ? 8.32 -27.828 -30.766 1 92.06 374 ALA B N 1
ATOM 8673 C CA . ALA B 1 374 ? 9.039 -27.781 -32.031 1 92.06 374 ALA B CA 1
ATOM 8674 C C . ALA B 1 374 ? 8.273 -26.953 -33.062 1 92.06 374 ALA B C 1
ATOM 8676 O O . ALA B 1 374 ? 8.867 -26.141 -33.781 1 92.06 374 ALA B O 1
ATOM 8677 N N . LYS B 1 375 ? 7.035 -27.141 -33.094 1 91.56 375 LYS B N 1
ATOM 8678 C CA . LYS B 1 375 ? 6.203 -26.359 -34.031 1 91.56 375 LYS B CA 1
ATOM 8679 C C . LYS B 1 375 ? 6.219 -24.875 -33.656 1 91.56 375 LYS B C 1
ATOM 8681 O O . LYS B 1 375 ? 6.273 -24.016 -34.531 1 91.56 375 LYS B O 1
ATOM 8686 N N . ASN B 1 376 ? 6.113 -24.641 -32.406 1 92.19 376 ASN B N 1
ATOM 8687 C CA . ASN B 1 376 ? 6.172 -23.266 -31.922 1 92.19 376 ASN B CA 1
ATOM 8688 C C . ASN B 1 376 ? 7.465 -22.578 -32.344 1 92.19 376 ASN B C 1
ATOM 8690 O O . ASN B 1 376 ? 7.445 -21.438 -32.781 1 92.19 376 ASN B O 1
ATOM 8694 N N . ARG B 1 377 ? 8.523 -23.266 -32.188 1 90.94 377 ARG B N 1
ATOM 8695 C CA . ARG B 1 377 ? 9.836 -22.734 -32.562 1 90.94 377 ARG B CA 1
ATOM 8696 C C . ARG B 1 377 ? 9.93 -22.469 -34.062 1 90.94 377 ARG B C 1
ATOM 8698 O O . ARG B 1 377 ? 10.461 -21.438 -34.469 1 90.94 377 ARG B O 1
ATOM 8705 N N . GLU B 1 378 ? 9.422 -23.359 -34.781 1 90.12 378 GLU B N 1
ATOM 8706 C CA . GLU B 1 378 ? 9.453 -23.219 -36.25 1 90.12 378 GLU B CA 1
ATOM 8707 C C . GLU B 1 378 ? 8.602 -22.031 -36.719 1 90.12 378 GLU B C 1
ATOM 8709 O O . GLU B 1 378 ? 9.039 -21.25 -37.531 1 90.12 378 GLU B O 1
ATOM 8714 N N . LEU B 1 379 ? 7.488 -21.969 -36.125 1 89.69 379 LEU B N 1
ATOM 8715 C CA . LEU B 1 379 ? 6.559 -20.906 -36.531 1 89.69 379 LEU B CA 1
ATOM 8716 C C . LEU B 1 379 ? 7.055 -19.547 -36.094 1 89.69 379 LEU B C 1
ATOM 8718 O O . LEU B 1 379 ? 6.746 -18.531 -36.719 1 89.69 379 LEU B O 1
ATOM 8722 N N . SER B 1 380 ? 7.766 -19.531 -34.969 1 88.94 380 SER B N 1
ATOM 8723 C CA . SER B 1 380 ? 8.281 -18.266 -34.469 1 88.94 380 SER B CA 1
ATOM 8724 C C . SER B 1 380 ? 9.273 -17.641 -35.438 1 88.94 380 SER B C 1
ATOM 8726 O O . SER B 1 380 ? 9.523 -16.438 -35.375 1 88.94 380 SER B O 1
ATOM 8728 N N . ARG B 1 381 ? 9.773 -18.422 -36.344 1 81.62 381 ARG B N 1
ATOM 8729 C CA . ARG B 1 381 ? 10.773 -17.938 -37.281 1 81.62 381 ARG B CA 1
ATOM 8730 C C . ARG B 1 381 ? 10.102 -17.453 -38.562 1 81.62 381 ARG B C 1
ATOM 8732 O O . ARG B 1 381 ? 10.75 -16.797 -39.406 1 81.62 381 ARG B O 1
ATOM 8739 N N . LYS B 1 382 ? 8.82 -17.719 -38.562 1 80.19 382 LYS B N 1
ATOM 8740 C CA . LYS B 1 382 ? 8.086 -17.312 -39.75 1 80.19 382 LYS B CA 1
ATOM 8741 C C . LYS B 1 382 ? 7.488 -15.914 -39.594 1 80.19 382 LYS B C 1
ATOM 8743 O O . LYS B 1 382 ? 7.074 -15.539 -38.5 1 80.19 382 LYS B O 1
ATOM 8748 N N . SER B 1 383 ? 7.539 -15.172 -40.719 1 72.56 383 SER B N 1
ATOM 8749 C CA . SER B 1 383 ? 7.012 -13.812 -40.688 1 72.56 383 SER B CA 1
ATOM 8750 C C . SER B 1 383 ? 5.5 -13.797 -40.844 1 72.56 383 SER B C 1
ATOM 8752 O O . SER B 1 383 ? 4.812 -12.922 -40.312 1 72.56 383 SER B O 1
ATOM 8754 N N . THR B 1 384 ? 5.047 -14.688 -41.719 1 78.31 384 THR B N 1
ATOM 8755 C CA . THR B 1 384 ? 3.613 -14.719 -41.969 1 78.31 384 THR B CA 1
ATOM 8756 C C . THR B 1 384 ? 3.012 -16.047 -41.531 1 78.31 384 THR B C 1
ATOM 8758 O O . THR B 1 384 ? 3.701 -17.078 -41.531 1 78.31 384 THR B O 1
ATOM 8761 N N . ASN B 1 385 ? 1.806 -16.062 -41.125 1 79.94 385 ASN B N 1
ATOM 8762 C CA . ASN B 1 385 ? 1.068 -17.25 -40.719 1 79.94 385 ASN B CA 1
ATOM 8763 C C . ASN B 1 385 ? 1.731 -17.953 -39.562 1 79.94 385 ASN B C 1
ATOM 8765 O O . ASN B 1 385 ? 1.962 -19.172 -39.594 1 79.94 385 ASN B O 1
ATOM 8769 N N . ASN B 1 386 ? 2.178 -17.188 -38.625 1 86.81 386 ASN B N 1
ATOM 8770 C CA . ASN B 1 386 ? 2.873 -17.75 -37.469 1 86.81 386 ASN B CA 1
ATOM 8771 C C . ASN B 1 386 ? 1.896 -18.141 -36.375 1 86.81 386 ASN B C 1
ATOM 8773 O O . ASN B 1 386 ? 2.309 -18.625 -35.312 1 86.81 386 ASN B O 1
ATOM 8777 N N . TYR B 1 387 ? 0.614 -18 -36.562 1 89.88 387 TYR B N 1
ATOM 8778 C CA . TYR B 1 387 ? -0.449 -18.438 -35.656 1 89.88 387 TYR B CA 1
ATOM 8779 C C . TYR B 1 387 ? -0.197 -17.953 -34.219 1 89.88 387 TYR B C 1
ATOM 8781 O O . TYR B 1 387 ? -0.337 -18.719 -33.281 1 89.88 387 TYR B O 1
ATOM 8789 N N . GLY B 1 388 ? 0.363 -16.797 -34.094 1 88.94 388 GLY B N 1
ATOM 8790 C CA . GLY B 1 388 ? 0.532 -16.172 -32.781 1 88.94 388 GLY B CA 1
ATOM 8791 C C . GLY B 1 388 ? 1.886 -16.453 -32.156 1 88.94 388 GLY B C 1
ATOM 8792 O O . GLY B 1 388 ? 2.189 -15.969 -31.062 1 88.94 388 GLY B O 1
ATOM 8793 N N . CYS B 1 389 ? 2.701 -17.281 -32.781 1 92 389 CYS B N 1
ATOM 8794 C CA . CYS B 1 389 ? 4.059 -17.547 -32.312 1 92 389 CYS B CA 1
ATOM 8795 C C . CYS B 1 389 ? 5.023 -16.484 -32.844 1 92 389 CYS B C 1
ATOM 8797 O O . CYS B 1 389 ? 5.496 -16.578 -33.969 1 92 389 CYS B O 1
ATOM 8799 N N . ILE B 1 390 ? 5.438 -15.586 -31.953 1 88.56 390 ILE B N 1
ATOM 8800 C CA . ILE B 1 390 ? 6.148 -14.406 -32.438 1 88.56 390 ILE B CA 1
ATOM 8801 C C . ILE B 1 390 ? 7.609 -14.461 -31.984 1 88.56 390 ILE B C 1
ATOM 8803 O O . ILE B 1 390 ? 8.461 -13.773 -32.562 1 88.56 390 ILE B O 1
ATOM 8807 N N . ARG B 1 391 ? 7.867 -15.203 -30.906 1 90.88 391 ARG B N 1
ATOM 8808 C CA . ARG B 1 391 ? 9.219 -15.32 -30.375 1 90.88 391 ARG B CA 1
ATOM 8809 C C . ARG B 1 391 ? 9.523 -16.766 -29.984 1 90.88 391 ARG B C 1
ATOM 8811 O O . ARG B 1 391 ? 8.617 -17.594 -29.891 1 90.88 391 ARG B O 1
ATOM 8818 N N . GLU B 1 392 ? 10.797 -17 -29.766 1 92 392 GLU B N 1
ATOM 8819 C CA . GLU B 1 392 ? 11.203 -18.344 -29.375 1 92 392 GLU B CA 1
ATOM 8820 C C . GLU B 1 392 ? 10.844 -18.625 -27.906 1 92 392 GLU B C 1
ATOM 8822 O O . GLU B 1 392 ? 10.992 -17.75 -27.047 1 92 392 GLU B O 1
ATOM 8827 N N . PRO B 1 393 ? 10.383 -19.812 -27.734 1 95.94 393 PRO B N 1
ATOM 8828 C CA . PRO B 1 393 ? 10.125 -20.156 -26.328 1 95.94 393 PRO B CA 1
ATOM 8829 C C . PRO B 1 393 ? 11.383 -20.078 -25.469 1 95.94 393 PRO B C 1
ATOM 8831 O O . PRO B 1 393 ? 12.477 -20.422 -25.922 1 95.94 393 PRO B O 1
ATOM 8834 N N . LEU B 1 394 ? 11.219 -19.688 -24.219 1 96.88 394 LEU B N 1
ATOM 8835 C CA . LEU B 1 394 ? 12.352 -19.5 -23.328 1 96.88 394 LEU B CA 1
ATOM 8836 C C . LEU B 1 394 ? 12.703 -20.781 -22.594 1 96.88 394 LEU B C 1
ATOM 8838 O O . LEU B 1 394 ? 13.836 -20.953 -22.125 1 96.88 394 LEU B O 1
ATOM 8842 N N . LEU B 1 395 ? 11.727 -21.672 -22.484 1 97.81 395 LEU B N 1
ATOM 8843 C CA . LEU B 1 395 ? 11.938 -22.938 -21.781 1 97.81 395 LEU B CA 1
ATOM 8844 C C . LEU B 1 395 ? 11.688 -24.125 -22.719 1 97.81 395 LEU B C 1
ATOM 8846 O O . LEU B 1 395 ? 10.867 -24.031 -23.641 1 97.81 395 LEU B O 1
ATOM 8850 N N . HIS B 1 396 ? 12.32 -25.281 -22.422 1 97.12 396 HIS B N 1
ATOM 8851 C CA . HIS B 1 396 ? 12.234 -26.484 -23.25 1 97.12 396 HIS B CA 1
ATOM 8852 C C . HIS B 1 396 ? 11.203 -27.453 -22.703 1 97.12 396 HIS B C 1
ATOM 8854 O O . HIS B 1 396 ? 11.188 -28.625 -23.094 1 97.12 396 HIS B O 1
ATOM 8860 N N . ILE B 1 397 ? 10.359 -27 -21.891 1 97.56 397 ILE B N 1
ATOM 8861 C CA . ILE B 1 397 ? 9.328 -27.875 -21.328 1 97.56 397 ILE B CA 1
ATOM 8862 C C . ILE B 1 397 ? 8.258 -28.156 -22.375 1 97.56 397 ILE B C 1
ATOM 8864 O O . ILE B 1 397 ? 7.715 -27.234 -22.984 1 97.56 397 ILE B O 1
ATOM 8868 N N . PRO B 1 398 ? 7.992 -29.406 -22.562 1 96.31 398 PRO B N 1
ATOM 8869 C CA . PRO B 1 398 ? 6.973 -29.75 -23.562 1 96.31 398 PRO B CA 1
ATOM 8870 C C . PRO B 1 398 ? 5.609 -29.141 -23.234 1 96.31 398 PRO B C 1
ATOM 8872 O O . PRO B 1 398 ? 5.223 -29.062 -22.078 1 96.31 398 PRO B O 1
ATOM 8875 N N . ILE B 1 399 ? 4.859 -28.797 -24.234 1 95.81 399 ILE B N 1
ATOM 8876 C CA . ILE B 1 399 ? 3.582 -28.109 -24.094 1 95.81 399 ILE B CA 1
ATOM 8877 C C . ILE B 1 399 ? 2.607 -28.984 -23.312 1 95.81 399 ILE B C 1
ATOM 8879 O O . ILE B 1 399 ? 1.79 -28.469 -22.547 1 95.81 399 ILE B O 1
ATOM 8883 N N . GLU B 1 400 ? 2.729 -30.281 -23.453 1 92.56 400 GLU B N 1
ATOM 8884 C CA . GLU B 1 400 ? 1.862 -31.219 -22.75 1 92.56 400 GLU B CA 1
ATOM 8885 C C . GLU B 1 400 ? 2.041 -31.094 -21.234 1 92.56 400 GLU B C 1
ATOM 8887 O O . GLU B 1 400 ? 1.153 -31.484 -20.469 1 92.56 400 GLU B O 1
ATOM 8892 N N . ASN B 1 401 ? 3.223 -30.547 -20.797 1 96.31 401 ASN B N 1
ATOM 8893 C CA . ASN B 1 401 ? 3.516 -30.422 -19.375 1 96.31 401 ASN B CA 1
ATOM 8894 C C . ASN B 1 401 ? 3.289 -29 -18.891 1 96.31 401 ASN B C 1
ATOM 8896 O O . ASN B 1 401 ? 3.686 -28.656 -17.766 1 96.31 401 ASN B O 1
ATOM 8900 N N . ILE B 1 402 ? 2.67 -28.219 -19.672 1 97.19 402 ILE B N 1
ATOM 8901 C CA . ILE B 1 402 ? 2.312 -26.859 -19.266 1 97.19 402 ILE B CA 1
ATOM 8902 C C . ILE B 1 402 ? 0.863 -26.828 -18.781 1 97.19 402 ILE B C 1
ATOM 8904 O O . ILE B 1 402 ? -0.017 -27.422 -19.422 1 97.19 402 ILE B O 1
ATOM 8908 N N . ARG B 1 403 ? 0.669 -26.266 -17.656 1 96.75 403 ARG B N 1
ATOM 8909 C CA . ARG B 1 403 ? -0.664 -26.188 -17.062 1 96.75 403 ARG B CA 1
ATOM 8910 C C . ARG B 1 403 ? -1.021 -24.766 -16.688 1 96.75 403 ARG B C 1
ATOM 8912 O O . ARG B 1 403 ? -0.182 -24.031 -16.156 1 96.75 403 ARG B O 1
ATOM 8919 N N . VAL B 1 404 ? -2.211 -24.359 -16.969 1 95.62 404 VAL B N 1
ATOM 8920 C CA . VAL B 1 404 ? -2.721 -23.094 -16.422 1 95.62 404 VAL B CA 1
ATOM 8921 C C . VAL B 1 404 ? -2.961 -23.25 -14.922 1 95.62 404 VAL B C 1
ATOM 8923 O O . VAL B 1 404 ? -3.295 -24.328 -14.445 1 95.62 404 VAL B O 1
ATOM 8926 N N . ASP B 1 405 ? -2.795 -22.172 -14.258 1 94.56 405 ASP B N 1
ATOM 8927 C CA . ASP B 1 405 ? -2.928 -22.219 -12.805 1 94.56 405 ASP B CA 1
ATOM 8928 C C . ASP B 1 405 ? -4.395 -22.266 -12.383 1 94.56 405 ASP B C 1
ATOM 8930 O O . ASP B 1 405 ? -5.23 -21.547 -12.93 1 94.56 405 ASP B O 1
ATOM 8934 N N . GLU B 1 406 ? -4.668 -23.078 -11.484 1 95.38 406 GLU B N 1
ATOM 8935 C CA . GLU B 1 406 ? -6.016 -23.328 -10.984 1 95.38 406 GLU B CA 1
ATOM 8936 C C . GLU B 1 406 ? -6.641 -22.047 -10.43 1 95.38 406 GLU B C 1
ATOM 8938 O O . GLU B 1 406 ? -7.801 -21.75 -10.719 1 95.38 406 GLU B O 1
ATOM 8943 N N . LEU B 1 407 ? -5.918 -21.359 -9.633 1 94.81 407 LEU B N 1
ATOM 8944 C CA . LEU B 1 407 ? -6.414 -20.141 -8.984 1 94.81 407 LEU B CA 1
ATOM 8945 C C . LEU B 1 407 ? -6.785 -19.094 -10.023 1 94.81 407 LEU B C 1
ATOM 8947 O O . LEU B 1 407 ? -7.863 -18.5 -9.953 1 94.81 407 LEU B O 1
ATOM 8951 N N . HIS B 1 408 ? -5.914 -18.844 -10.953 1 95.69 408 HIS B N 1
ATOM 8952 C CA . HIS B 1 408 ? -6.141 -17.797 -11.945 1 95.69 408 HIS B CA 1
ATOM 8953 C C . HIS B 1 408 ? -7.266 -18.172 -12.906 1 95.69 408 HIS B C 1
ATOM 8955 O O . HIS B 1 408 ? -7.949 -17.312 -13.445 1 95.69 408 HIS B O 1
ATOM 8961 N N . LEU B 1 409 ? -7.445 -19.406 -13.102 1 97.06 409 LEU B N 1
ATOM 8962 C CA . LEU B 1 409 ? -8.617 -19.844 -13.852 1 97.06 409 LEU B CA 1
ATOM 8963 C C . LEU B 1 409 ? -9.906 -19.422 -13.156 1 97.06 409 LEU B C 1
ATOM 8965 O O . LEU B 1 409 ? -10.805 -18.859 -13.797 1 97.06 409 LEU B O 1
ATOM 8969 N N . LEU B 1 410 ? -9.977 -19.672 -11.844 1 96.94 410 LEU B N 1
ATOM 8970 C CA . LEU B 1 410 ? -11.125 -19.234 -11.047 1 96.94 410 LEU B CA 1
ATOM 8971 C C . LEU B 1 410 ? -11.32 -17.719 -11.164 1 96.94 410 LEU B C 1
ATOM 8973 O O . LEU B 1 410 ? -12.43 -17.25 -11.43 1 96.94 410 LEU B O 1
ATOM 8977 N N . LEU B 1 411 ? -10.25 -17.047 -11 1 96.25 411 LEU B N 1
ATOM 8978 C CA . LEU B 1 411 ? -10.312 -15.586 -10.945 1 96.25 411 LEU B CA 1
ATOM 8979 C C . LEU B 1 411 ? -10.781 -15.008 -12.273 1 96.25 411 LEU B C 1
ATOM 8981 O O . LEU B 1 411 ? -11.641 -14.117 -12.305 1 96.25 411 LEU B O 1
ATOM 8985 N N . ARG B 1 412 ? -10.25 -15.516 -13.359 1 95.94 412 ARG B N 1
ATOM 8986 C CA . ARG B 1 412 ? -10.531 -14.922 -14.664 1 95.94 412 ARG B CA 1
ATOM 8987 C C . ARG B 1 412 ? -11.945 -15.266 -15.133 1 95.94 412 ARG B C 1
ATOM 8989 O O . ARG B 1 412 ? -12.602 -14.453 -15.781 1 95.94 412 ARG B O 1
ATOM 8996 N N . VAL B 1 413 ? -12.383 -16.406 -14.859 1 97.44 413 VAL B N 1
ATOM 8997 C CA . VAL B 1 413 ? -13.75 -16.781 -15.227 1 97.44 413 VAL B CA 1
ATOM 8998 C C . VAL B 1 413 ? -14.742 -15.969 -14.406 1 97.44 413 VAL B C 1
ATOM 9000 O O . VAL B 1 413 ? -15.695 -15.406 -14.945 1 97.44 413 VAL B O 1
ATOM 9003 N N . THR B 1 414 ? -14.516 -15.867 -13.125 1 97.25 414 THR B N 1
ATOM 9004 C CA . THR B 1 414 ? -15.43 -15.125 -12.266 1 97.25 414 THR B CA 1
ATOM 9005 C C . THR B 1 414 ? -15.383 -13.633 -12.602 1 97.25 414 THR B C 1
ATOM 9007 O O . THR B 1 414 ? -16.391 -12.938 -12.484 1 97.25 414 THR B O 1
ATOM 9010 N N . ASP B 1 415 ? -14.234 -13.172 -12.984 1 96.19 415 ASP B N 1
ATOM 9011 C CA . ASP B 1 415 ? -14.148 -11.781 -13.414 1 96.19 415 ASP B CA 1
ATOM 9012 C C . ASP B 1 415 ? -15.117 -11.492 -14.562 1 96.19 415 ASP B C 1
ATOM 9014 O O . ASP B 1 415 ? -15.766 -10.445 -14.594 1 96.19 415 ASP B O 1
ATOM 9018 N N . ARG B 1 416 ? -15.117 -12.398 -15.469 1 96.31 416 ARG B N 1
ATOM 9019 C CA . ARG B 1 416 ? -16.016 -12.25 -16.609 1 96.31 416 ARG B CA 1
ATOM 9020 C C . ARG B 1 416 ? -17.469 -12.273 -16.172 1 96.31 416 ARG B C 1
ATOM 9022 O O . ARG B 1 416 ? -18.281 -11.477 -16.641 1 96.31 416 ARG B O 1
ATOM 9029 N N . LEU B 1 417 ? -17.766 -13.156 -15.312 1 97.38 417 LEU B N 1
ATOM 9030 C CA . LEU B 1 417 ? -19.125 -13.258 -14.82 1 97.38 417 LEU B CA 1
ATOM 9031 C C . LEU B 1 417 ? -19.516 -12.016 -14.031 1 97.38 417 LEU B C 1
ATOM 9033 O O . LEU B 1 417 ? -20.641 -11.516 -14.18 1 97.38 417 LEU B O 1
ATOM 9037 N N . GLU B 1 418 ? -18.641 -11.539 -13.227 1 96.62 418 GLU B N 1
ATOM 9038 C CA . GLU B 1 418 ? -18.875 -10.312 -12.469 1 96.62 418 GLU B CA 1
ATOM 9039 C C . GLU B 1 418 ? -19.078 -9.117 -13.398 1 96.62 418 GLU B C 1
ATOM 9041 O O . GLU B 1 418 ? -19.984 -8.305 -13.195 1 96.62 418 GLU B O 1
ATOM 9046 N N . LYS B 1 419 ? -18.219 -9.047 -14.344 1 96.25 419 LYS B N 1
ATOM 9047 C CA . LYS B 1 419 ? -18.328 -7.969 -15.32 1 96.25 419 LYS B CA 1
ATOM 9048 C C . LYS B 1 419 ? -19.703 -7.969 -15.984 1 96.25 419 LYS B C 1
ATOM 9050 O O . LYS B 1 419 ? -20.297 -6.906 -16.203 1 96.25 419 LYS B O 1
ATOM 9055 N N . ASN B 1 420 ? -20.156 -9.094 -16.328 1 96.31 420 ASN B N 1
ATOM 9056 C CA . ASN B 1 420 ? -21.469 -9.211 -16.953 1 96.31 420 ASN B CA 1
ATOM 9057 C C . ASN B 1 420 ? -22.578 -8.719 -16.031 1 96.31 420 ASN B C 1
ATOM 9059 O O . ASN B 1 420 ? -23.5 -8.008 -16.469 1 96.31 420 ASN B O 1
ATOM 9063 N N . LEU B 1 421 ? -22.453 -9.078 -14.766 1 96.25 421 LEU B N 1
ATOM 9064 C CA . LEU B 1 421 ? -23.438 -8.625 -13.789 1 96.25 421 LEU B CA 1
ATOM 9065 C C . LEU B 1 421 ? -23.422 -7.105 -13.672 1 96.25 421 LEU B C 1
ATOM 9067 O O . LEU B 1 421 ? -24.484 -6.473 -13.648 1 96.25 421 LEU B O 1
ATOM 9071 N N . ILE B 1 422 ? -22.281 -6.578 -13.594 1 95.94 422 ILE B N 1
ATOM 9072 C CA . ILE B 1 422 ? -22.109 -5.145 -13.406 1 95.94 422 ILE B CA 1
ATOM 9073 C C . ILE B 1 422 ? -22.625 -4.398 -14.633 1 95.94 422 ILE B C 1
ATOM 9075 O O . ILE B 1 422 ? -23.359 -3.42 -14.508 1 95.94 422 ILE B O 1
ATOM 9079 N N . ASN B 1 423 ? -22.25 -4.898 -15.781 1 93.75 423 ASN B N 1
ATOM 9080 C CA . ASN B 1 423 ? -22.688 -4.27 -17.016 1 93.75 423 ASN B CA 1
ATOM 9081 C C . ASN B 1 423 ? -24.219 -4.312 -17.156 1 93.75 423 ASN B C 1
ATOM 9083 O O . ASN B 1 423 ? -24.828 -3.35 -17.625 1 93.75 423 ASN B O 1
ATOM 9087 N N . GLU B 1 424 ? -24.766 -5.363 -16.828 1 94.06 424 GLU B N 1
ATOM 9088 C CA . GLU B 1 424 ? -26.219 -5.496 -16.891 1 94.06 424 GLU B CA 1
ATOM 9089 C C . GLU B 1 424 ? -26.891 -4.531 -15.914 1 94.06 424 GLU B C 1
ATOM 9091 O O . GLU B 1 424 ? -27.891 -3.891 -16.266 1 94.06 424 GLU B O 1
ATOM 9096 N N . ALA B 1 425 ? -26.359 -4.453 -14.711 1 94.56 425 ALA B N 1
ATOM 9097 C CA . ALA B 1 425 ? -26.922 -3.541 -13.719 1 94.56 425 ALA B CA 1
ATOM 9098 C C . ALA B 1 425 ? -26.812 -2.092 -14.18 1 94.56 425 ALA B C 1
ATOM 9100 O O . ALA B 1 425 ? -27.766 -1.316 -14.039 1 94.56 425 ALA B O 1
ATOM 9101 N N . ILE B 1 426 ? -25.703 -1.767 -14.734 1 93.06 426 ILE B N 1
ATOM 9102 C CA . ILE B 1 426 ? -25.484 -0.41 -15.219 1 93.06 426 ILE B CA 1
ATOM 9103 C C . ILE B 1 426 ? -26.438 -0.119 -16.391 1 93.06 426 ILE B C 1
ATOM 9105 O O . ILE B 1 426 ? -27 0.97 -16.469 1 93.06 426 ILE B O 1
ATOM 9109 N N . ALA B 1 427 ? -26.594 -1.047 -17.297 1 90 427 ALA B N 1
ATOM 9110 C CA . ALA B 1 427 ? -27.484 -0.886 -18.438 1 90 427 ALA B CA 1
ATOM 9111 C C . ALA B 1 427 ? -28.938 -0.689 -17.984 1 90 427 ALA B C 1
ATOM 9113 O O . ALA B 1 427 ? -29.672 0.125 -18.562 1 90 427 ALA B O 1
ATOM 9114 N N . ARG B 1 428 ? -29.359 -1.361 -17.016 1 91.06 428 ARG B N 1
ATOM 9115 C CA . ARG B 1 428 ? -30.703 -1.218 -16.484 1 91.06 428 ARG B CA 1
ATOM 9116 C C . ARG B 1 428 ? -30.875 0.139 -15.805 1 91.06 428 ARG B C 1
ATOM 9118 O O . ARG B 1 428 ? -31.953 0.75 -15.898 1 91.06 428 ARG B O 1
ATOM 9125 N N . ASP B 1 429 ? -29.844 0.537 -15.094 1 92.5 429 ASP B N 1
ATOM 9126 C CA . ASP B 1 429 ? -29.906 1.859 -14.477 1 92.5 429 ASP B CA 1
ATOM 9127 C C . ASP B 1 429 ? -30.016 2.953 -15.531 1 92.5 429 ASP B C 1
ATOM 9129 O O . ASP B 1 429 ? -30.75 3.93 -15.344 1 92.5 429 ASP B O 1
ATOM 9133 N N . GLU B 1 430 ? -29.266 2.822 -16.609 1 87.56 430 GLU B N 1
ATOM 9134 C CA . GLU B 1 430 ? -29.344 3.789 -17.688 1 87.56 430 GLU B CA 1
ATOM 9135 C C . GLU B 1 430 ? -30.75 3.812 -18.297 1 87.56 430 GLU B C 1
ATOM 9137 O O . GLU B 1 430 ? -31.266 4.883 -18.625 1 87.56 430 GLU B O 1
ATOM 9142 N N . LYS B 1 431 ? -31.312 2.652 -18.469 1 85.62 431 LYS B N 1
ATOM 9143 C CA . LYS B 1 431 ? -32.688 2.551 -19 1 85.62 431 LYS B CA 1
ATOM 9144 C C . LYS B 1 431 ? -33.688 3.184 -18.047 1 85.62 431 LYS B C 1
ATOM 9146 O O . LYS B 1 431 ? -34.562 3.916 -18.484 1 85.62 431 LYS B O 1
ATOM 9151 N N . ASP B 1 432 ? -33.438 2.912 -16.812 1 87.69 432 ASP B N 1
ATOM 9152 C CA . ASP B 1 432 ? -34.344 3.449 -15.805 1 87.69 432 ASP B CA 1
ATOM 9153 C C . ASP B 1 432 ? -34.188 4.961 -15.68 1 87.69 432 ASP B C 1
ATOM 9155 O O . ASP B 1 432 ? -35.156 5.664 -15.352 1 87.69 432 ASP B O 1
ATOM 9159 N N . ASN B 1 433 ? -32.906 5.434 -15.961 1 86.12 433 ASN B N 1
ATOM 9160 C CA . ASN B 1 433 ? -32.625 6.848 -15.781 1 86.12 433 ASN B CA 1
ATOM 9161 C C . ASN B 1 433 ? -32.812 7.629 -17.078 1 86.12 433 ASN B C 1
ATOM 9163 O O . ASN B 1 433 ? -32.625 8.844 -17.109 1 86.12 433 ASN B O 1
ATOM 9167 N N . PHE B 1 434 ? -33.062 7 -18.172 1 82 434 PHE B N 1
ATOM 9168 C CA . PHE B 1 434 ? -33.094 7.602 -19.5 1 82 434 PHE B CA 1
ATOM 9169 C C . PHE B 1 434 ? -33.938 8.867 -19.5 1 82 434 PHE B C 1
ATOM 9171 O O . PHE B 1 434 ? -33.562 9.875 -20.094 1 82 434 PHE B O 1
ATOM 9178 N N . ASN B 1 435 ? -35.062 8.961 -18.828 1 78.88 435 ASN B N 1
ATOM 9179 C CA . ASN B 1 435 ? -35.969 10.11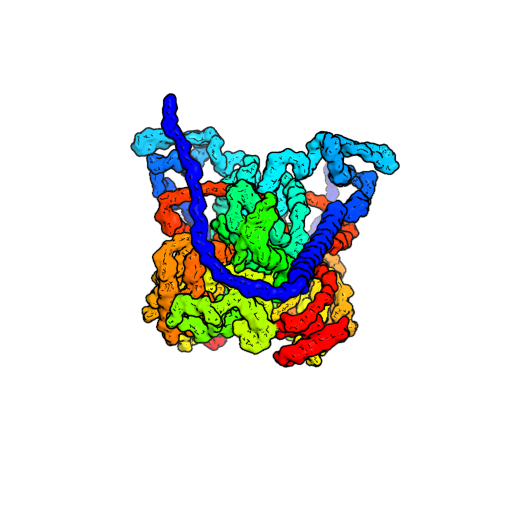7 -18.859 1 78.88 435 ASN B CA 1
ATOM 9180 C C . ASN B 1 435 ? -35.875 10.945 -17.578 1 78.88 435 ASN B C 1
ATOM 9182 O O . ASN B 1 435 ? -36.719 11.797 -17.312 1 78.88 435 ASN B O 1
ATOM 9186 N N . LYS B 1 436 ? -34.75 10.656 -16.938 1 78.88 436 LYS B N 1
ATOM 9187 C CA . LYS B 1 436 ? -34.625 11.367 -15.664 1 78.88 436 LYS B CA 1
ATOM 9188 C C . LYS B 1 436 ? -33.562 12.453 -15.742 1 78.88 436 LYS B C 1
ATOM 9190 O O . LYS B 1 436 ? -32.625 12.352 -16.531 1 78.88 436 LYS B O 1
ATOM 9195 N N . ALA B 1 437 ? -33.688 13.492 -15.055 1 67 437 ALA B N 1
ATOM 9196 C CA . ALA B 1 437 ? -32.688 14.555 -14.953 1 67 437 ALA B CA 1
ATOM 9197 C C . ALA B 1 437 ? -31.422 14.047 -14.297 1 67 437 ALA B C 1
ATOM 9199 O O . ALA B 1 437 ? -31.453 13.086 -13.516 1 67 437 ALA B O 1
ATOM 9200 N N . PRO B 1 438 ? -30.266 14.516 -14.727 1 66.69 438 PRO B N 1
ATOM 9201 C CA . PRO B 1 438 ? -28.984 14.055 -14.211 1 66.69 438 PRO B CA 1
ATOM 9202 C C . PRO B 1 438 ? -28.953 14 -12.68 1 66.69 438 PRO B C 1
ATOM 9204 O O . PRO B 1 438 ? -28.344 13.086 -12.109 1 66.69 438 PRO B O 1
ATOM 9207 N N . SER B 1 439 ? -29.547 14.977 -12.055 1 57.09 439 SER B N 1
ATOM 9208 C CA . SER B 1 439 ? -29.516 15.047 -10.594 1 57.09 439 SER B CA 1
ATOM 9209 C C . SER B 1 439 ? -30.375 13.938 -9.977 1 57.09 439 SER B C 1
ATOM 9211 O O . SER B 1 439 ? -30.156 13.57 -8.82 1 57.09 439 SER B O 1
ATOM 9213 N N . ALA B 1 440 ? -31.344 13.359 -10.805 1 65.81 440 ALA B N 1
ATOM 9214 C CA . ALA B 1 440 ? -32.25 12.336 -10.297 1 65.81 440 ALA B CA 1
ATOM 9215 C C . ALA B 1 440 ? -31.75 10.938 -10.633 1 65.81 440 ALA B C 1
ATOM 9217 O O . ALA B 1 440 ? -32.344 9.938 -10.203 1 65.81 440 ALA B O 1
ATOM 9218 N N . LYS B 1 441 ? -30.75 10.961 -11.367 1 75.62 441 LYS B N 1
ATOM 9219 C CA . LYS B 1 441 ? -30.234 9.648 -11.766 1 75.62 441 LYS B CA 1
ATOM 9220 C C . LYS B 1 441 ? -29.703 8.875 -10.562 1 75.62 441 LYS B C 1
ATOM 9222 O O . LYS B 1 441 ? -29.062 9.445 -9.672 1 75.62 441 LYS B O 1
ATOM 9227 N N . GLN B 1 442 ? -30.344 7.68 -10.375 1 78.69 442 GLN B N 1
ATOM 9228 C CA . GLN B 1 442 ? -29.922 6.793 -9.289 1 78.69 442 GLN B CA 1
ATOM 9229 C C . GLN B 1 442 ? -29.312 5.508 -9.836 1 78.69 442 GLN B C 1
ATOM 9231 O O . GLN B 1 442 ? -29.672 5.059 -10.93 1 78.69 442 GLN B O 1
ATOM 9236 N N . ASN B 1 443 ? -28.328 5.047 -9.219 1 86.5 443 ASN B N 1
ATOM 9237 C CA . ASN B 1 443 ? -27.734 3.744 -9.523 1 86.5 443 ASN B CA 1
ATOM 9238 C C . ASN B 1 443 ? -28.328 2.648 -8.633 1 86.5 443 ASN B C 1
ATOM 9240 O O . ASN B 1 443 ? -27.594 1.9 -7.992 1 86.5 443 ASN B O 1
ATOM 9244 N N . ALA B 1 444 ? -29.672 2.525 -8.758 1 89.25 444 ALA B N 1
ATOM 9245 C CA . ALA B 1 444 ? -30.375 1.641 -7.844 1 89.25 444 ALA B CA 1
ATOM 9246 C C . ALA B 1 444 ? -30.016 0.18 -8.094 1 89.25 444 ALA B C 1
ATOM 9248 O O . ALA B 1 444 ? -29.797 -0.583 -7.148 1 89.25 444 ALA B O 1
ATOM 9249 N N . ASN B 1 445 ? -30.031 -0.205 -9.336 1 92.88 445 ASN B N 1
ATOM 9250 C CA . ASN B 1 445 ? -29.75 -1.597 -9.664 1 92.88 445 ASN B CA 1
ATOM 9251 C C . ASN B 1 445 ? -28.297 -1.963 -9.32 1 92.88 445 ASN B C 1
ATOM 9253 O O . ASN B 1 445 ? -28.047 -3.045 -8.797 1 92.88 445 ASN B O 1
ATOM 9257 N N . LEU B 1 446 ? -27.438 -1.076 -9.625 1 94.06 446 LEU B N 1
ATOM 9258 C CA . LEU B 1 446 ? -26.047 -1.309 -9.297 1 94.06 446 LEU B CA 1
ATOM 9259 C C . LEU B 1 446 ? -25.844 -1.406 -7.785 1 94.06 446 LEU B C 1
ATOM 9261 O O . LEU B 1 446 ? -25.094 -2.264 -7.305 1 94.06 446 LEU B O 1
ATOM 9265 N N . ASN B 1 447 ? -26.5 -0.541 -7.07 1 90.69 447 ASN B N 1
ATOM 9266 C CA . ASN B 1 447 ? -26.391 -0.561 -5.613 1 90.69 447 ASN B CA 1
ATOM 9267 C C . ASN B 1 447 ? -26.953 -1.856 -5.031 1 90.69 447 ASN B C 1
ATOM 9269 O O . ASN B 1 447 ? -26.391 -2.404 -4.082 1 90.69 447 ASN B O 1
ATOM 9273 N N . LYS B 1 448 ? -28 -2.279 -5.59 1 93.19 448 LYS B N 1
ATOM 9274 C CA . LYS B 1 448 ? -28.578 -3.545 -5.152 1 93.19 448 LYS B CA 1
ATOM 9275 C C . LYS B 1 448 ? -27.609 -4.703 -5.379 1 93.19 448 LYS B C 1
ATOM 9277 O O . LYS B 1 448 ? -27.5 -5.594 -4.535 1 93.19 448 LYS B O 1
ATOM 9282 N N . LEU B 1 449 ? -27 -4.676 -6.531 1 95.44 449 LEU B N 1
ATOM 9283 C CA . LEU B 1 449 ? -26.031 -5.715 -6.84 1 95.44 449 LEU B CA 1
ATOM 9284 C C . LEU B 1 449 ? -24.859 -5.668 -5.863 1 95.44 449 LEU B C 1
ATOM 9286 O O . LEU B 1 449 ? -24.438 -6.703 -5.344 1 95.44 449 LEU B O 1
ATOM 9290 N N . VAL B 1 450 ? -24.297 -4.512 -5.641 1 93.12 450 VAL B N 1
ATOM 9291 C CA . VAL B 1 450 ? -23.172 -4.328 -4.738 1 93.12 450 VAL B CA 1
ATOM 9292 C C . VAL B 1 450 ? -23.547 -4.805 -3.338 1 93.12 450 VAL B C 1
ATOM 9294 O O . VAL B 1 450 ? -22.766 -5.496 -2.682 1 93.12 450 VAL B O 1
ATOM 9297 N N . GLU B 1 451 ? -24.75 -4.496 -2.914 1 89.94 451 GLU B N 1
ATOM 9298 C CA . GLU B 1 451 ? -25.219 -4.914 -1.596 1 89.94 451 GLU B CA 1
ATOM 9299 C C . GLU B 1 451 ? -25.375 -6.43 -1.518 1 89.94 451 GLU B C 1
ATOM 9301 O O . GLU B 1 451 ? -25.078 -7.035 -0.481 1 89.94 451 GLU B O 1
ATOM 9306 N N . ALA B 1 452 ? -25.812 -6.965 -2.557 1 93.88 452 ALA B N 1
ATOM 9307 C CA . ALA B 1 452 ? -25.969 -8.422 -2.592 1 93.88 452 ALA B CA 1
ATOM 9308 C C . ALA B 1 452 ? -24.609 -9.117 -2.465 1 93.88 452 ALA B C 1
ATOM 9310 O O . ALA B 1 452 ? -24.484 -10.109 -1.744 1 93.88 452 ALA B O 1
ATOM 9311 N N . ILE B 1 453 ? -23.672 -8.656 -3.199 1 93.62 453 ILE B N 1
ATOM 9312 C CA . ILE B 1 453 ? -22.344 -9.242 -3.143 1 93.62 453 ILE B CA 1
ATOM 9313 C C . ILE B 1 453 ? -21.75 -9.039 -1.754 1 93.62 453 ILE B C 1
ATOM 9315 O O . ILE B 1 453 ? -21.156 -9.961 -1.182 1 93.62 453 ILE B O 1
ATOM 9319 N N . ARG B 1 454 ? -21.906 -7.887 -1.203 1 85.62 454 ARG B N 1
ATOM 9320 C CA . ARG B 1 454 ? -21.422 -7.605 0.142 1 85.62 454 ARG B CA 1
ATOM 9321 C C . ARG B 1 454 ? -22.094 -8.508 1.171 1 85.62 454 ARG B C 1
ATOM 9323 O O . ARG B 1 454 ? -21.469 -8.906 2.154 1 85.62 454 ARG B O 1
ATOM 9330 N N . SER B 1 455 ? -23.297 -8.758 0.958 1 86.31 455 SER B N 1
ATOM 9331 C CA . SER B 1 455 ? -24.062 -9.586 1.885 1 86.31 455 SER B CA 1
ATOM 9332 C C . SER B 1 455 ? -23.531 -11.008 1.922 1 86.31 455 SER B C 1
ATOM 9334 O O . SER B 1 455 ? -23.828 -11.773 2.84 1 86.31 455 SER B O 1
ATOM 9336 N N . CYS B 1 456 ? -22.734 -11.344 0.914 1 90.12 456 CYS B N 1
ATOM 9337 C CA . CYS B 1 456 ? -22.078 -12.641 0.932 1 90.12 456 CYS B CA 1
ATOM 9338 C C . CYS B 1 456 ? -20.922 -12.648 1.918 1 90.12 456 CYS B C 1
ATOM 9340 O O . CYS B 1 456 ? -20.328 -13.695 2.176 1 90.12 456 CYS B O 1
ATOM 9342 N N . GLY B 1 457 ? -20.547 -11.555 2.438 1 77.31 457 GLY B N 1
ATOM 9343 C CA . GLY B 1 457 ? -19.484 -11.484 3.424 1 77.31 457 GLY B CA 1
ATOM 9344 C C . GLY B 1 457 ? -18.172 -10.984 2.848 1 77.31 457 GLY B C 1
ATOM 9345 O O . GLY B 1 457 ? -17.094 -11.312 3.361 1 77.31 457 GLY B O 1
ATOM 9346 N N . VAL B 1 458 ? -18.266 -10.312 1.735 1 82.81 458 VAL B N 1
ATOM 9347 C CA . VAL B 1 458 ? -17.047 -9.836 1.102 1 82.81 458 VAL B CA 1
ATOM 9348 C C . VAL B 1 458 ? -17.125 -8.328 0.9 1 82.81 458 VAL B C 1
ATOM 9350 O O . VAL B 1 458 ? -18.219 -7.758 0.84 1 82.81 458 VAL B O 1
ATOM 9353 N N . SER B 1 459 ? -15.984 -7.645 0.92 1 75.38 459 SER B N 1
ATOM 9354 C CA . SER B 1 459 ? -15.914 -6.23 0.572 1 75.38 459 SER B CA 1
ATOM 9355 C C . SER B 1 459 ? -15.922 -6.031 -0.94 1 75.38 459 SER B C 1
ATOM 9357 O O . SER B 1 459 ? -15.133 -6.652 -1.655 1 75.38 459 SER B O 1
ATOM 9359 N N . PHE B 1 460 ? -16.859 -5.285 -1.387 1 86.88 460 PHE B N 1
ATOM 9360 C CA . PHE B 1 460 ? -17 -5.105 -2.828 1 86.88 460 PHE B CA 1
ATOM 9361 C C . PHE B 1 460 ? -17.516 -3.707 -3.152 1 86.88 460 PHE B C 1
ATOM 9363 O O . PHE B 1 460 ? -18.375 -3.176 -2.445 1 86.88 460 PHE B O 1
ATOM 9370 N N . GLY B 1 461 ? -16.891 -3.084 -4.113 1 85.56 461 GLY B N 1
ATOM 9371 C CA . GLY B 1 461 ? -17.328 -1.782 -4.594 1 85.56 461 GLY B CA 1
ATOM 9372 C C . GLY B 1 461 ? -17.078 -1.579 -6.078 1 85.56 461 GLY B C 1
ATOM 9373 O O . GLY B 1 461 ? -16.219 -2.229 -6.66 1 85.56 461 GLY B O 1
ATOM 9374 N N . VAL B 1 462 ? -17.969 -0.769 -6.715 1 89.69 462 VAL B N 1
ATOM 9375 C CA . VAL B 1 462 ? -17.828 -0.386 -8.117 1 89.69 462 VAL B CA 1
ATOM 9376 C C . VAL B 1 462 ? -17.656 1.127 -8.227 1 89.69 462 VAL B C 1
ATOM 9378 O O . VAL B 1 462 ? -18.312 1.887 -7.508 1 89.69 462 VAL B O 1
ATOM 9381 N N . TRP B 1 463 ? -16.688 1.571 -8.977 1 84.44 463 TRP B N 1
ATOM 9382 C CA . TRP B 1 463 ? -16.469 3.004 -9.141 1 84.44 463 TRP B CA 1
ATOM 9383 C C . TRP B 1 463 ? -16.188 3.348 -10.602 1 84.44 463 TRP B C 1
ATOM 9385 O O . TRP B 1 463 ? -15.828 2.477 -11.398 1 84.44 463 TRP B O 1
ATOM 9395 N N . GLU B 1 464 ? -16.391 4.555 -10.945 1 86.06 464 GLU B N 1
ATOM 9396 C CA . GLU B 1 464 ? -16.078 5.039 -12.281 1 86.06 464 GLU B CA 1
ATOM 9397 C C . GLU B 1 464 ? -14.602 5.445 -12.391 1 86.06 464 GLU B C 1
ATOM 9399 O O . GLU B 1 464 ? -14.117 6.242 -11.586 1 86.06 464 GLU B O 1
ATOM 9404 N N . LYS B 1 465 ? -13.945 4.863 -13.328 1 86.25 465 LYS B N 1
ATOM 9405 C CA . LYS B 1 465 ? -12.547 5.227 -13.555 1 86.25 465 LYS B CA 1
ATOM 9406 C C . LYS B 1 465 ? -12.43 6.621 -14.164 1 86.25 465 LYS B C 1
ATOM 9408 O O . LYS B 1 465 ? -13.273 7.02 -14.977 1 86.25 465 LYS B O 1
ATOM 9413 N N . LYS B 1 466 ? -11.406 7.324 -13.727 1 84.62 466 LYS B N 1
ATOM 9414 C CA . LYS B 1 466 ? -11.141 8.656 -14.266 1 84.62 466 LYS B CA 1
ATOM 9415 C C . LYS B 1 466 ? -9.984 8.633 -15.258 1 84.62 466 LYS B C 1
ATOM 9417 O O . LYS B 1 466 ? -9.07 7.812 -15.125 1 84.62 466 LYS B O 1
ATOM 9422 N N . ASN B 1 467 ? -10.141 9.438 -16.188 1 86.19 467 ASN B N 1
ATOM 9423 C CA . ASN B 1 467 ? -9.031 9.594 -17.109 1 86.19 467 ASN B CA 1
ATOM 9424 C C . ASN B 1 467 ? -7.859 10.328 -16.469 1 86.19 467 ASN B C 1
ATOM 9426 O O . ASN B 1 467 ? -7.98 10.852 -15.359 1 86.19 467 ASN B O 1
ATOM 9430 N N . ALA B 1 468 ? -6.77 10.367 -17.203 1 82.44 468 ALA B N 1
ATOM 9431 C CA . ALA B 1 468 ? -5.555 11 -16.703 1 82.44 468 ALA B CA 1
ATOM 9432 C C . ALA B 1 468 ? -5.805 12.477 -16.375 1 82.44 468 ALA B C 1
ATOM 9434 O O . ALA B 1 468 ? -5.176 13.031 -15.477 1 82.44 468 ALA B O 1
ATOM 9435 N N . ASP B 1 469 ? -6.738 13.062 -17.031 1 76.5 469 ASP B N 1
ATOM 9436 C CA . ASP B 1 469 ? -7.043 14.477 -16.844 1 76.5 469 ASP B CA 1
ATOM 9437 C C . ASP B 1 469 ? -8.062 14.664 -15.711 1 76.5 469 ASP B C 1
ATOM 9439 O O . ASP B 1 469 ? -8.484 15.781 -15.43 1 76.5 469 ASP B O 1
ATOM 9443 N N . GLY B 1 470 ? -8.484 13.609 -15.117 1 78.56 470 GLY B N 1
ATOM 9444 C CA . GLY B 1 470 ? -9.398 13.703 -13.984 1 78.56 470 GLY B CA 1
ATOM 9445 C C . GLY B 1 470 ? -10.859 13.625 -14.391 1 78.56 470 GLY B C 1
ATOM 9446 O O . GLY B 1 470 ? -11.742 13.555 -13.531 1 78.56 470 GLY B O 1
ATOM 9447 N N . LYS B 1 471 ? -11.133 13.641 -15.68 1 78.56 471 LYS B N 1
ATOM 9448 C CA . LYS B 1 471 ? -12.508 13.602 -16.172 1 78.56 471 LYS B CA 1
ATOM 9449 C C . LYS B 1 471 ? -13.047 12.18 -16.172 1 78.56 471 LYS B C 1
ATOM 9451 O O . LYS B 1 471 ? -12.281 11.211 -16.188 1 78.56 471 LYS B O 1
ATOM 9456 N N . ALA B 1 472 ? -14.328 12.102 -16.125 1 82.12 472 ALA B N 1
ATOM 9457 C CA . ALA B 1 472 ? -15.008 10.812 -16.141 1 82.12 472 ALA B CA 1
ATOM 9458 C C . ALA B 1 472 ? -14.766 10.07 -17.453 1 82.12 472 ALA B C 1
ATOM 9460 O O . ALA B 1 472 ? -14.758 10.688 -18.516 1 82.12 472 ALA B O 1
ATOM 9461 N N . SER B 1 473 ? -14.477 8.781 -17.438 1 84.81 473 SER B N 1
ATOM 9462 C CA . SER B 1 473 ? -14.164 8 -18.625 1 84.81 473 SER B CA 1
ATOM 9463 C C . SER B 1 473 ? -15.383 7.223 -19.109 1 84.81 473 SER B C 1
ATOM 9465 O O . SER B 1 473 ? -15.438 6.805 -20.266 1 84.81 473 SER B O 1
ATOM 9467 N N . GLY B 1 474 ? -16.328 7.043 -18.219 1 81.38 474 GLY B N 1
ATOM 9468 C CA . GLY B 1 474 ? -17.453 6.172 -18.531 1 81.38 474 GLY B CA 1
ATOM 9469 C C . GLY B 1 474 ? -17.156 4.703 -18.281 1 81.38 474 GLY B C 1
ATOM 9470 O O . GLY B 1 474 ? -18.062 3.863 -18.359 1 81.38 474 GLY B O 1
ATOM 9471 N N . LEU B 1 475 ? -15.922 4.387 -18.047 1 88.94 475 LEU B N 1
ATOM 9472 C CA . LEU B 1 475 ? -15.531 3.02 -17.719 1 88.94 475 LEU B CA 1
ATOM 9473 C C . LEU B 1 475 ? -15.57 2.791 -16.219 1 88.94 475 LEU B C 1
ATOM 9475 O O . LEU B 1 475 ? -15.32 3.715 -15.438 1 88.94 475 LEU B O 1
ATOM 9479 N N . HIS B 1 476 ? -15.922 1.54 -15.906 1 90 476 HIS B N 1
ATOM 9480 C CA . HIS B 1 476 ? -16.062 1.249 -14.484 1 90 476 HIS B CA 1
ATOM 9481 C C . HIS B 1 476 ? -15.039 0.221 -14.023 1 90 476 HIS B C 1
ATOM 9483 O O . HIS B 1 476 ? -14.68 -0.686 -14.781 1 90 476 HIS B O 1
ATOM 9489 N N . GLY B 1 477 ? -14.539 0.464 -12.914 1 89.12 477 GLY B N 1
ATOM 9490 C CA . GLY B 1 477 ? -13.727 -0.504 -12.195 1 89.12 477 GLY B CA 1
ATOM 9491 C C . GLY B 1 477 ? -14.406 -1.068 -10.969 1 89.12 477 GLY B C 1
ATOM 9492 O O . GLY B 1 477 ? -15.422 -0.536 -10.516 1 89.12 477 GLY B O 1
ATOM 9493 N N . TRP B 1 478 ? -14.039 -2.186 -10.5 1 91.5 478 TRP B N 1
ATOM 9494 C CA . TRP B 1 478 ? -14.617 -2.781 -9.297 1 91.5 478 TRP B CA 1
ATOM 9495 C C . TRP B 1 478 ? -13.555 -3.512 -8.484 1 91.5 478 TRP B C 1
ATOM 9497 O O . TRP B 1 478 ? -12.43 -3.703 -8.953 1 91.5 478 TRP B O 1
ATOM 9507 N N . THR B 1 479 ? -13.852 -3.922 -7.309 1 87.38 479 THR B N 1
ATOM 9508 C CA . THR B 1 479 ? -12.945 -4.57 -6.371 1 87.38 479 THR B CA 1
ATOM 9509 C C . THR B 1 479 ? -12.461 -5.906 -6.918 1 87.38 479 THR B C 1
ATOM 9511 O O . THR B 1 479 ? -13.266 -6.73 -7.363 1 87.38 479 THR B O 1
ATOM 9514 N N . SER B 1 480 ? -11.102 -5.957 -6.945 1 86.81 480 SER B N 1
ATOM 9515 C CA . SER B 1 480 ? -10.523 -7.254 -7.289 1 86.81 480 SER B CA 1
ATOM 9516 C C . SER B 1 480 ? -10.516 -8.195 -6.086 1 86.81 480 SER B C 1
ATOM 9518 O O . SER B 1 480 ? -9.609 -8.125 -5.25 1 86.81 480 SER B O 1
ATOM 9520 N N . MET B 1 481 ? -11.367 -9.109 -6.102 1 87.19 481 MET B N 1
ATOM 9521 C CA . MET B 1 481 ? -11.484 -10.039 -4.977 1 87.19 481 MET B CA 1
ATOM 9522 C C . MET B 1 481 ? -10.406 -11.117 -5.047 1 87.19 481 MET B C 1
ATOM 9524 O O . MET B 1 481 ? -9.961 -11.492 -6.133 1 87.19 481 MET B O 1
ATOM 9528 N N . VAL B 1 482 ? -10.031 -11.609 -3.861 1 86.12 482 VAL B N 1
ATOM 9529 C CA . VAL B 1 482 ? -9.039 -12.672 -3.768 1 86.12 482 VAL B CA 1
ATOM 9530 C C . VAL B 1 482 ? -9.719 -14.031 -3.924 1 86.12 482 VAL B C 1
ATOM 9532 O O . VAL B 1 482 ? -10.945 -14.117 -3.986 1 86.12 482 VAL B O 1
ATOM 9535 N N . GLY B 1 483 ? -8.906 -15.062 -3.951 1 88.81 483 GLY B N 1
ATOM 9536 C CA . GLY B 1 483 ? -9.383 -16.406 -4.227 1 88.81 483 GLY B CA 1
ATOM 9537 C C . GLY B 1 483 ? -10.469 -16.859 -3.275 1 88.81 483 GLY B C 1
ATOM 9538 O O . GLY B 1 483 ? -11.539 -17.297 -3.709 1 88.81 483 GLY B O 1
ATOM 9539 N N . ASP B 1 484 ? -10.242 -16.641 -2.027 1 85.44 484 ASP B N 1
ATOM 9540 C CA . ASP B 1 484 ? -11.195 -17.094 -1.025 1 85.44 484 ASP B CA 1
ATOM 9541 C C . ASP B 1 484 ? -12.5 -16.312 -1.107 1 85.44 484 ASP B C 1
ATOM 9543 O O . ASP B 1 484 ? -13.586 -16.859 -0.895 1 85.44 484 ASP B O 1
ATOM 9547 N N . GLU B 1 485 ? -12.43 -15.07 -1.388 1 88.56 485 GLU B N 1
ATOM 9548 C CA . GLU B 1 485 ? -13.617 -14.242 -1.558 1 88.56 485 GLU B CA 1
ATOM 9549 C C . GLU B 1 485 ? -14.422 -14.672 -2.783 1 88.56 485 GLU B C 1
ATOM 9551 O O . GLU B 1 485 ? -15.648 -14.719 -2.74 1 88.56 485 GLU B O 1
ATOM 9556 N N . LYS B 1 486 ? -13.688 -14.984 -3.83 1 94.5 486 LYS B N 1
ATOM 9557 C CA . LYS B 1 486 ? -14.359 -15.445 -5.043 1 94.5 486 LYS B CA 1
ATOM 9558 C C . LYS B 1 486 ? -15.102 -16.75 -4.789 1 94.5 486 LYS B C 1
ATOM 9560 O O . LYS B 1 486 ? -16.203 -16.953 -5.305 1 94.5 486 LYS B O 1
ATOM 9565 N N . LYS B 1 487 ? -14.484 -17.609 -4.055 1 93.31 487 LYS B N 1
ATOM 9566 C CA . LYS B 1 487 ? -15.133 -18.891 -3.729 1 93.31 487 LYS B CA 1
ATOM 9567 C C . LYS B 1 487 ? -16.406 -18.656 -2.914 1 93.31 487 LYS B C 1
ATOM 9569 O O . LYS B 1 487 ? -17.422 -19.312 -3.152 1 93.31 487 LYS B O 1
ATOM 9574 N N . THR B 1 488 ? -16.328 -17.734 -2.025 1 91.94 488 THR B N 1
ATOM 9575 C CA . THR B 1 488 ? -17.484 -17.406 -1.196 1 91.94 488 THR B CA 1
ATOM 9576 C C . THR B 1 488 ? -18.609 -16.844 -2.047 1 91.94 488 THR B C 1
ATOM 9578 O O . THR B 1 488 ? -19.766 -17.234 -1.882 1 91.94 488 THR B O 1
ATOM 9581 N N . VAL B 1 489 ? -18.266 -16.016 -2.885 1 94.38 489 VAL B N 1
ATOM 9582 C CA . VAL B 1 489 ? -19.266 -15.398 -3.754 1 94.38 489 VAL B CA 1
ATOM 9583 C C . VAL B 1 489 ? -19.859 -16.453 -4.695 1 94.38 489 VAL B C 1
ATOM 9585 O O . VAL B 1 489 ? -21.062 -16.453 -4.953 1 94.38 489 VAL B O 1
ATOM 9588 N N . LEU B 1 490 ? -19.016 -17.312 -5.207 1 95.5 490 LEU B N 1
ATOM 9589 C CA . LEU B 1 490 ? -19.438 -18.375 -6.102 1 95.5 490 LEU B CA 1
ATOM 9590 C C . LEU B 1 490 ? -20.453 -19.297 -5.406 1 95.5 490 LEU B C 1
ATOM 9592 O O . LEU B 1 490 ? -21.359 -19.812 -6.043 1 95.5 490 LEU B O 1
ATOM 9596 N N . ARG B 1 491 ? -20.328 -19.438 -4.16 1 93.25 491 ARG B N 1
ATOM 9597 C CA . ARG B 1 491 ? -21.172 -20.344 -3.391 1 93.25 491 ARG B CA 1
ATOM 9598 C C . ARG B 1 491 ? -22.484 -19.688 -2.996 1 93.25 491 ARG B C 1
ATOM 9600 O O . ARG B 1 491 ? -23.531 -20.312 -3.02 1 93.25 491 ARG B O 1
ATOM 9607 N N . ASN B 1 492 ? -22.469 -18.406 -2.699 1 93.19 492 ASN B N 1
ATOM 9608 C CA . ASN B 1 492 ? -23.609 -17.797 -2.016 1 93.19 492 ASN B CA 1
ATOM 9609 C C . ASN B 1 492 ? -24.375 -16.859 -2.938 1 93.19 492 ASN B C 1
ATOM 9611 O O . ASN B 1 492 ? -25.578 -16.656 -2.775 1 93.19 492 ASN B O 1
ATOM 9615 N N . LEU B 1 493 ? -23.734 -16.281 -3.859 1 95.81 493 LEU B N 1
ATOM 9616 C CA . LEU B 1 493 ? -24.344 -15.211 -4.648 1 95.81 493 LEU B CA 1
ATOM 9617 C C . LEU B 1 493 ? -25.438 -15.766 -5.566 1 95.81 493 LEU B C 1
ATOM 9619 O O . LEU B 1 493 ? -26.453 -15.109 -5.793 1 95.81 493 LEU B O 1
ATOM 9623 N N . PRO B 1 494 ? -25.281 -16.922 -6.148 1 96.19 494 PRO B N 1
ATOM 9624 C CA . PRO B 1 494 ? -26.266 -17.438 -7.113 1 96.19 494 PRO B CA 1
ATOM 9625 C C . PRO B 1 494 ? -27.672 -17.484 -6.543 1 96.19 494 PRO B C 1
ATOM 9627 O O . PRO B 1 494 ? -28.641 -17.219 -7.266 1 96.19 494 PRO B O 1
ATOM 9630 N N . ASP B 1 495 ? -27.844 -17.719 -5.359 1 93.44 495 ASP B N 1
ATOM 9631 C CA . ASP B 1 495 ? -29.156 -17.828 -4.742 1 93.44 495 ASP B CA 1
ATOM 9632 C C . ASP B 1 495 ? -29.828 -16.453 -4.652 1 93.44 495 ASP B C 1
ATOM 9634 O O . ASP B 1 495 ? -31.062 -16.375 -4.555 1 93.44 495 ASP B O 1
ATOM 9638 N N . LYS B 1 496 ? -29.125 -15.484 -4.746 1 93.81 496 LYS B N 1
ATOM 9639 C CA . LYS B 1 496 ? -29.641 -14.133 -4.594 1 93.81 496 LYS B CA 1
ATOM 9640 C C . LYS B 1 496 ? -29.875 -13.469 -5.953 1 93.81 496 LYS B C 1
ATOM 9642 O O . LYS B 1 496 ? -30.578 -12.469 -6.055 1 93.81 496 LYS B O 1
ATOM 9647 N N . LEU B 1 497 ? -29.344 -13.969 -6.996 1 94.62 497 LEU B N 1
ATOM 9648 C CA . LEU B 1 497 ? -29.281 -13.328 -8.305 1 94.62 497 LEU B CA 1
ATOM 9649 C C . LEU B 1 497 ? -30.672 -13.195 -8.906 1 94.62 497 LEU B C 1
ATOM 9651 O O . LEU B 1 497 ? -31 -12.188 -9.531 1 94.62 497 LEU B O 1
ATOM 9655 N N . PRO B 1 498 ? -31.578 -14.133 -8.664 1 92.06 498 PRO B N 1
ATOM 9656 C CA . PRO B 1 498 ? -32.906 -14 -9.258 1 92.06 498 PRO B CA 1
ATOM 9657 C C . PRO B 1 498 ? -33.688 -12.781 -8.734 1 92.06 498 PRO B C 1
ATOM 9659 O O . PRO B 1 498 ? -34.562 -12.258 -9.43 1 92.06 498 PRO B O 1
ATOM 9662 N N . GLU B 1 499 ? -33.281 -12.297 -7.602 1 89 499 GLU B N 1
ATOM 9663 C CA . GLU B 1 499 ? -33.969 -11.141 -7.012 1 89 499 GLU B CA 1
ATOM 9664 C C . GLU B 1 499 ? -33.312 -9.836 -7.48 1 89 499 GLU B C 1
ATOM 9666 O O . GLU B 1 499 ? -33.938 -8.766 -7.371 1 89 499 GLU B O 1
ATOM 9671 N N . ILE B 1 500 ? -32.219 -9.914 -8.023 1 90.12 500 ILE B N 1
ATOM 9672 C CA . ILE B 1 500 ? -31.438 -8.719 -8.32 1 90.12 500 ILE B CA 1
ATOM 9673 C C . ILE B 1 500 ? -31.453 -8.445 -9.82 1 90.12 500 ILE B C 1
ATOM 9675 O O . ILE B 1 500 ? -31.484 -7.293 -10.25 1 90.12 500 ILE B O 1
ATOM 9679 N N . ILE B 1 501 ? -31.375 -9.516 -10.531 1 86.38 501 ILE B N 1
ATOM 9680 C CA . ILE B 1 501 ? -31.328 -9.406 -11.992 1 86.38 501 ILE B CA 1
ATOM 9681 C C . ILE B 1 501 ? -32.75 -9.484 -12.562 1 86.38 501 ILE B C 1
ATOM 9683 O O . ILE B 1 501 ? -33.688 -9.781 -11.836 1 86.38 501 ILE B O 1
ATOM 9687 N N . ASP B 1 502 ? -32.844 -9.078 -13.797 1 82.56 502 ASP B N 1
ATOM 9688 C CA . ASP B 1 502 ? -34.125 -9.109 -14.477 1 82.56 502 ASP B CA 1
ATOM 9689 C C . ASP B 1 502 ? -34.812 -10.461 -14.297 1 82.56 502 ASP B C 1
ATOM 9691 O O . ASP B 1 502 ? -34.156 -11.508 -14.414 1 82.56 502 ASP B O 1
ATOM 9695 N N . ALA B 1 503 ? -36.062 -10.422 -14.023 1 78.62 503 ALA B N 1
ATOM 9696 C CA . ALA B 1 503 ? -36.875 -11.586 -13.68 1 78.62 503 ALA B CA 1
ATOM 9697 C C . ALA B 1 503 ? -36.875 -12.617 -14.805 1 78.62 503 ALA B C 1
ATOM 9699 O O . ALA B 1 503 ? -36.938 -13.82 -14.555 1 78.62 503 ALA B O 1
ATOM 9700 N N . GLU B 1 504 ? -36.656 -12.164 -15.961 1 87.56 504 GLU B N 1
ATOM 9701 C CA . GLU B 1 504 ? -36.719 -13.07 -17.109 1 87.56 504 GLU B CA 1
ATOM 9702 C C . GLU B 1 504 ? -35.469 -13.945 -17.188 1 87.56 504 GLU B C 1
ATOM 9704 O O . GLU B 1 504 ? -35.531 -15.094 -17.625 1 87.56 504 GLU B O 1
ATOM 9709 N N . HIS B 1 505 ? -34.406 -13.469 -16.766 1 92.12 505 HIS B N 1
ATOM 9710 C CA . HIS B 1 505 ? -33.125 -14.164 -17.016 1 92.12 505 HIS B CA 1
ATOM 9711 C C . HIS B 1 505 ? -32.406 -14.469 -15.711 1 92.12 505 HIS B C 1
ATOM 9713 O O . HIS B 1 505 ? -31.344 -15.094 -15.719 1 92.12 505 HIS B O 1
ATOM 9719 N N . GLY B 1 506 ? -32.969 -14.125 -14.609 1 92.69 506 GLY B N 1
ATOM 9720 C CA . GLY B 1 506 ? -32.344 -14.273 -13.312 1 92.69 506 GLY B CA 1
ATOM 9721 C C . GLY B 1 506 ? -32 -15.711 -12.977 1 92.69 506 GLY B C 1
ATOM 9722 O O . GLY B 1 506 ? -30.906 -15.992 -12.469 1 92.69 506 GLY B O 1
ATOM 9723 N N . ASP B 1 507 ? -32.875 -16.578 -13.297 1 94 507 ASP B N 1
ATOM 9724 C CA . ASP B 1 507 ? -32.656 -17.984 -12.992 1 94 507 ASP B CA 1
ATOM 9725 C C . ASP B 1 507 ? -31.531 -18.578 -13.844 1 94 507 ASP B C 1
ATOM 9727 O O . ASP B 1 507 ? -30.734 -19.391 -13.359 1 94 507 ASP B O 1
ATOM 9731 N N . THR B 1 508 ? -31.547 -18.219 -15.078 1 95.94 508 THR B N 1
ATOM 9732 C CA . THR B 1 508 ? -30.516 -18.719 -15.984 1 95.94 508 THR B CA 1
ATOM 9733 C C . THR B 1 508 ? -29.141 -18.234 -15.547 1 95.94 508 THR B C 1
ATOM 9735 O O . THR B 1 508 ? -28.172 -19 -15.562 1 95.94 508 THR B O 1
ATOM 9738 N N . VAL B 1 509 ? -29.062 -16.938 -15.172 1 96.81 509 VAL B N 1
ATOM 9739 C CA . VAL B 1 509 ? -27.797 -16.391 -14.703 1 96.81 509 VAL B CA 1
ATOM 9740 C C . VAL B 1 509 ? -27.344 -17.109 -13.438 1 96.81 509 VAL B C 1
ATOM 9742 O O . VAL B 1 509 ? -26.172 -17.438 -13.289 1 96.81 509 VAL B O 1
ATOM 9745 N N . ALA B 1 510 ? -28.25 -17.359 -12.578 1 96.88 510 ALA B N 1
ATOM 9746 C CA . ALA B 1 510 ? -27.938 -18.094 -11.352 1 96.88 510 ALA B CA 1
ATOM 9747 C C . ALA B 1 510 ? -27.406 -19.484 -11.664 1 96.88 510 ALA B C 1
ATOM 9749 O O . ALA B 1 510 ? -26.453 -19.938 -11.023 1 96.88 510 ALA B O 1
ATOM 9750 N N . LEU B 1 511 ? -28.031 -20.078 -12.586 1 97.12 511 LEU B N 1
ATOM 9751 C CA . LEU B 1 511 ? -27.625 -21.422 -12.969 1 97.12 511 LEU B CA 1
ATOM 9752 C C . LEU B 1 511 ? -26.219 -21.422 -13.562 1 97.12 511 LEU B C 1
ATOM 9754 O O . LEU B 1 511 ? -25.438 -22.344 -13.336 1 97.12 511 LEU B O 1
ATOM 9758 N N . ILE B 1 512 ? -25.891 -20.422 -14.352 1 98 512 ILE B N 1
ATOM 9759 C CA . ILE B 1 512 ? -24.562 -20.281 -14.93 1 98 512 ILE B CA 1
ATOM 9760 C C . ILE B 1 512 ? -23.516 -20.219 -13.812 1 98 512 ILE B C 1
ATOM 9762 O O . ILE B 1 512 ? -22.484 -20.906 -13.883 1 98 512 ILE B O 1
ATOM 9766 N N . TRP B 1 513 ? -23.781 -19.453 -12.773 1 98.31 513 TRP B N 1
ATOM 9767 C CA . TRP B 1 513 ? -22.859 -19.328 -11.641 1 98.31 513 TRP B CA 1
ATOM 9768 C C . TRP B 1 513 ? -22.766 -20.656 -10.883 1 98.31 513 TRP B C 1
ATOM 9770 O O . TRP B 1 513 ? -21.672 -21.094 -10.539 1 98.31 513 TRP B O 1
ATOM 9780 N N . LYS B 1 514 ? -23.859 -21.312 -10.703 1 97.69 514 LYS B N 1
ATOM 9781 C CA . LYS B 1 514 ? -23.906 -22.562 -9.969 1 97.69 514 LYS B CA 1
ATOM 9782 C C . LYS B 1 514 ? -23.156 -23.672 -10.719 1 97.69 514 LYS B C 1
ATOM 9784 O O . LYS B 1 514 ? -22.391 -24.422 -10.117 1 97.69 514 LYS B O 1
ATOM 9789 N N . ASP B 1 515 ? -23.422 -23.75 -11.945 1 98.06 515 ASP B N 1
ATOM 9790 C CA . ASP B 1 515 ? -22.797 -24.797 -12.75 1 98.06 515 ASP B CA 1
ATOM 9791 C C . ASP B 1 515 ? -21.281 -24.594 -12.812 1 98.06 515 ASP B C 1
ATOM 9793 O O . ASP B 1 515 ? -20.516 -25.562 -12.805 1 98.06 515 ASP B O 1
ATOM 9797 N N . PHE B 1 516 ? -20.875 -23.359 -12.945 1 98.25 516 PHE B N 1
ATOM 9798 C CA . PHE B 1 516 ? -19.422 -23.141 -12.898 1 98.25 516 PHE B CA 1
ATOM 9799 C C . PHE B 1 516 ? -18.859 -23.531 -11.539 1 98.25 516 PHE B C 1
ATOM 9801 O O . PHE B 1 516 ? -17.766 -24.094 -11.453 1 98.25 516 PHE B O 1
ATOM 9808 N N . GLY B 1 517 ? -19.578 -23.141 -10.484 1 97.62 517 GLY B N 1
ATOM 9809 C CA . GLY B 1 517 ? -19.172 -23.578 -9.156 1 97.62 517 GLY B CA 1
ATOM 9810 C C . GLY B 1 517 ? -18.938 -25.078 -9.07 1 97.62 517 GLY B C 1
ATOM 9811 O O . GLY B 1 517 ? -17.953 -25.531 -8.477 1 97.62 517 GLY B O 1
ATOM 9812 N N . ASN B 1 518 ? -19.766 -25.828 -9.672 1 96.38 518 ASN B N 1
ATOM 9813 C CA . ASN B 1 518 ? -19.656 -27.281 -9.68 1 96.38 518 ASN B CA 1
ATOM 9814 C C . ASN B 1 518 ? -18.422 -27.734 -10.469 1 96.38 518 ASN B C 1
ATOM 9816 O O . ASN B 1 518 ? -17.703 -28.641 -10.039 1 96.38 518 ASN B O 1
ATOM 9820 N N . LEU B 1 519 ? -18.234 -27.141 -11.594 1 97.75 519 LEU B N 1
ATOM 9821 C CA . LEU B 1 519 ? -17.062 -27.453 -12.383 1 97.75 519 LEU B CA 1
ATOM 9822 C C . LEU B 1 519 ? -15.781 -27.156 -11.602 1 97.75 519 LEU B C 1
ATOM 9824 O O . LEU B 1 519 ? -14.852 -27.953 -11.594 1 97.75 519 LEU B O 1
ATOM 9828 N N . TYR B 1 520 ? -15.812 -26.016 -10.945 1 97.56 520 TYR B N 1
ATOM 9829 C CA . TYR B 1 520 ? -14.633 -25.609 -10.195 1 97.56 520 TYR B CA 1
ATOM 9830 C C . TYR B 1 520 ? -14.375 -26.547 -9.023 1 97.56 520 TYR B C 1
ATOM 9832 O O . TYR B 1 520 ? -13.219 -26.828 -8.688 1 97.56 520 TYR B O 1
ATOM 9840 N N . ASN B 1 521 ? -15.406 -27 -8.391 1 95 521 ASN B N 1
ATOM 9841 C CA . ASN B 1 521 ? -15.242 -27.953 -7.301 1 95 521 ASN B CA 1
ATOM 9842 C C . ASN B 1 521 ? -14.539 -29.234 -7.77 1 95 521 ASN B C 1
ATOM 9844 O O . ASN B 1 521 ? -13.734 -29.797 -7.039 1 95 521 ASN B O 1
ATOM 9848 N N . THR B 1 522 ? -14.805 -29.609 -8.922 1 95.5 522 THR B N 1
ATOM 9849 C CA . THR B 1 522 ? -14.172 -30.797 -9.492 1 95.5 522 THR B CA 1
ATOM 9850 C C . THR B 1 522 ? -12.703 -30.531 -9.789 1 95.5 522 THR B C 1
ATOM 9852 O O . THR B 1 522 ? -11.836 -31.328 -9.414 1 95.5 522 THR B O 1
ATOM 9855 N N . LEU B 1 523 ? -12.438 -29.438 -10.453 1 95 523 LEU B N 1
ATOM 9856 C CA . LEU B 1 523 ? -11.062 -29.203 -10.891 1 95 523 LEU B CA 1
ATOM 9857 C C . LEU B 1 523 ? -10.18 -28.812 -9.719 1 95 523 LEU B C 1
ATOM 9859 O O . LEU B 1 523 ? -8.953 -28.984 -9.773 1 95 523 LEU B O 1
ATOM 9863 N N . SER B 1 524 ? -10.742 -28.281 -8.586 1 94.5 524 SER B N 1
ATOM 9864 C CA . SER B 1 524 ? -9.961 -27.844 -7.438 1 94.5 524 SER B CA 1
ATOM 9865 C C . SER B 1 524 ? -9.812 -28.953 -6.406 1 94.5 524 SER B C 1
ATOM 9867 O O . SER B 1 524 ? -9.188 -28.75 -5.363 1 94.5 524 SER B O 1
ATOM 9869 N N . ALA B 1 525 ? -10.352 -30.109 -6.719 1 93.25 525 ALA B N 1
ATOM 9870 C CA . ALA B 1 525 ? -10.234 -31.234 -5.805 1 93.25 525 ALA B CA 1
ATOM 9871 C C . ALA B 1 525 ? -8.891 -31.938 -5.973 1 93.25 525 ALA B C 1
ATOM 9873 O O . ALA B 1 525 ? -8.406 -32.094 -7.094 1 93.25 525 ALA B O 1
ATOM 9874 N N . TRP B 1 526 ? -8.328 -32.344 -4.883 1 91.81 526 TRP B N 1
ATOM 9875 C CA . TRP B 1 526 ? -7.066 -33.094 -4.934 1 91.81 526 TRP B CA 1
ATOM 9876 C C . TRP B 1 526 ? -7.27 -34.469 -5.543 1 91.81 526 TRP B C 1
ATOM 9878 O O . TRP B 1 526 ? -6.41 -34.969 -6.277 1 91.81 526 TRP B O 1
ATOM 9888 N N . GLU B 1 527 ? -8.422 -35.062 -5.145 1 90.5 527 GLU B N 1
ATOM 9889 C CA . GLU B 1 527 ? -8.789 -36.375 -5.676 1 90.5 527 GLU B CA 1
ATOM 9890 C C . GLU B 1 527 ? -10.25 -36.375 -6.133 1 90.5 527 GLU B C 1
ATOM 9892 O O . GLU B 1 527 ? -11.117 -36.938 -5.445 1 90.5 527 GLU B O 1
ATOM 9897 N N . PRO B 1 528 ? -10.352 -35.875 -7.332 1 91.94 528 PRO B N 1
ATOM 9898 C CA . PRO B 1 528 ? -11.727 -35.906 -7.832 1 91.94 528 PRO B CA 1
ATOM 9899 C C . PRO B 1 528 ? -12.227 -37.312 -8.148 1 91.94 528 PRO B C 1
ATOM 9901 O O . PRO B 1 528 ? -11.438 -38.188 -8.516 1 91.94 528 PRO B O 1
ATOM 9904 N N . SER B 1 529 ? -13.508 -37.531 -8 1 92.44 529 SER B N 1
ATOM 9905 C CA . SER B 1 529 ? -14.102 -38.812 -8.336 1 92.44 529 SER B CA 1
ATOM 9906 C C . SER B 1 529 ? -13.992 -39.094 -9.828 1 92.44 529 SER B C 1
ATOM 9908 O O . SER B 1 529 ? -14.055 -38.188 -10.648 1 92.44 529 SER B O 1
ATOM 9910 N N . GLN B 1 530 ? -13.852 -40.344 -10.172 1 92.75 530 GLN B N 1
ATOM 9911 C CA . GLN B 1 530 ? -13.719 -40.75 -11.57 1 92.75 530 GLN B CA 1
ATOM 9912 C C . GLN B 1 530 ? -14.961 -40.375 -12.367 1 92.75 530 GLN B C 1
ATOM 9914 O O . GLN B 1 530 ? -14.867 -40 -13.539 1 92.75 530 GLN B O 1
ATOM 9919 N N . ALA B 1 531 ? -16.016 -40.438 -11.758 1 93.5 531 ALA B N 1
ATOM 9920 C CA . ALA B 1 531 ? -17.266 -40.062 -12.422 1 93.5 531 ALA B CA 1
ATOM 9921 C C . ALA B 1 531 ? -17.281 -38.594 -12.836 1 93.5 531 ALA B C 1
ATOM 9923 O O . ALA B 1 531 ? -17.719 -38.25 -13.93 1 93.5 531 ALA B O 1
ATOM 9924 N N . CYS B 1 532 ? -16.797 -37.812 -11.953 1 93.88 532 CYS B N 1
ATOM 9925 C CA . CYS B 1 532 ? -16.75 -36.375 -12.219 1 93.88 532 CYS B CA 1
ATOM 9926 C C . CYS B 1 532 ? -15.75 -36.062 -13.328 1 93.88 532 CYS B C 1
ATOM 9928 O O . CYS B 1 532 ? -15.984 -35.188 -14.148 1 93.88 532 CYS B O 1
ATOM 9930 N N . VAL B 1 533 ? -14.664 -36.781 -13.398 1 95.25 533 VAL B N 1
ATOM 9931 C CA . VAL B 1 533 ? -13.641 -36.594 -14.414 1 95.25 533 VAL B CA 1
ATOM 9932 C C . VAL B 1 533 ? -14.18 -37 -15.781 1 95.25 533 VAL B C 1
ATOM 9934 O O . VAL B 1 533 ? -13.984 -36.281 -16.766 1 95.25 533 VAL B O 1
ATOM 9937 N N . ASP B 1 534 ? -14.969 -38.062 -15.781 1 94.81 534 ASP B N 1
ATOM 9938 C CA . ASP B 1 534 ? -15.492 -38.594 -17.031 1 94.81 534 ASP B CA 1
ATOM 9939 C C . ASP B 1 534 ? -16.578 -37.688 -17.609 1 94.81 534 ASP B C 1
ATOM 9941 O O . ASP B 1 534 ? -16.719 -37.562 -18.828 1 94.81 534 ASP B O 1
ATOM 9945 N N . SER B 1 535 ? -17.25 -37.062 -16.719 1 96.5 535 SER B N 1
ATOM 9946 C CA . SER B 1 535 ? -18.375 -36.25 -17.172 1 96.5 535 SER B CA 1
ATOM 9947 C C . SER B 1 535 ? -17.953 -34.781 -17.344 1 96.5 535 SER B C 1
ATOM 9949 O O . SER B 1 535 ? -18.75 -33.969 -17.766 1 96.5 535 SER B O 1
ATOM 9951 N N . PHE B 1 536 ? -16.75 -34.469 -17.031 1 97.75 536 PHE B N 1
ATOM 9952 C CA . PHE B 1 536 ? -16.312 -33.062 -16.969 1 97.75 536 PHE B CA 1
ATOM 9953 C C . PHE B 1 536 ? -16.484 -32.375 -18.312 1 97.75 536 PHE B C 1
ATOM 9955 O O . PHE B 1 536 ? -16.984 -31.266 -18.391 1 97.75 536 PHE B O 1
ATOM 9962 N N . PHE B 1 537 ? -16.031 -33 -19.406 1 97.88 537 PHE B N 1
ATOM 9963 C CA . PHE B 1 537 ? -16.125 -32.438 -20.734 1 97.88 537 PHE B CA 1
ATOM 9964 C C . PHE B 1 537 ? -17.578 -32.125 -21.094 1 97.88 537 PHE B C 1
ATOM 9966 O O . PHE B 1 537 ? -17.875 -31.031 -21.578 1 97.88 537 PHE B O 1
ATOM 9973 N N . ARG B 1 538 ? -18.422 -33.031 -20.812 1 97.62 538 ARG B N 1
ATOM 9974 C CA . ARG B 1 538 ? -19.828 -32.844 -21.109 1 97.62 538 ARG B CA 1
ATOM 9975 C C . ARG B 1 538 ? -20.406 -31.672 -20.297 1 97.62 538 ARG B C 1
ATOM 9977 O O . ARG B 1 538 ? -21.094 -30.812 -20.859 1 97.62 538 ARG B O 1
ATOM 9984 N N . ASP B 1 539 ? -20.125 -31.656 -19.062 1 97.88 539 ASP B N 1
ATOM 9985 C CA . ASP B 1 539 ? -20.641 -30.609 -18.188 1 97.88 539 ASP B CA 1
ATOM 9986 C C . ASP B 1 539 ? -20.109 -29.234 -18.594 1 97.88 539 ASP B C 1
ATOM 9988 O O . ASP B 1 539 ? -20.844 -28.25 -18.578 1 97.88 539 ASP B O 1
ATOM 9992 N N . ALA B 1 540 ? -18.859 -29.172 -18.953 1 98.44 540 ALA B N 1
ATOM 9993 C CA . ALA B 1 540 ? -18.234 -27.922 -19.375 1 98.44 540 ALA B CA 1
ATOM 9994 C C . ALA B 1 540 ? -18.844 -27.438 -20.688 1 98.44 540 ALA B C 1
ATOM 9996 O O . ALA B 1 540 ? -19.047 -26.234 -20.875 1 98.44 540 ALA B O 1
ATOM 9997 N N . THR B 1 541 ? -19.062 -28.344 -21.578 1 98.25 541 THR B N 1
ATOM 9998 C CA . THR B 1 541 ? -19.703 -28 -22.859 1 98.25 541 THR B CA 1
ATOM 9999 C C . THR B 1 541 ? -21.109 -27.453 -22.641 1 98.25 541 THR B C 1
ATOM 10001 O O . THR B 1 541 ? -21.484 -26.453 -23.234 1 98.25 541 THR B O 1
ATOM 10004 N N . GLU B 1 542 ? -21.812 -28.094 -21.797 1 97.94 542 GLU B N 1
ATOM 10005 C CA . GLU B 1 542 ? -23.172 -27.641 -21.469 1 97.94 542 GLU B CA 1
ATOM 10006 C C . GLU B 1 542 ? -23.141 -26.266 -20.797 1 97.94 542 GLU B C 1
ATOM 10008 O O . GLU B 1 542 ? -24.047 -25.453 -21 1 97.94 542 GLU B O 1
ATOM 10013 N N . TRP B 1 543 ? -22.125 -26.062 -20.047 1 98.38 543 TRP B N 1
ATOM 10014 C CA . TRP B 1 543 ? -22 -24.766 -19.375 1 98.38 543 TRP B CA 1
ATOM 10015 C C . TRP B 1 543 ? -21.812 -23.641 -20.375 1 98.38 543 TRP B C 1
ATOM 10017 O O . TRP B 1 543 ? -22.422 -22.578 -20.25 1 98.38 543 TRP B O 1
ATOM 10027 N N . ILE B 1 544 ? -20.938 -23.812 -21.422 1 98.31 544 ILE B N 1
ATOM 10028 C CA . ILE B 1 544 ? -20.719 -22.781 -22.438 1 98.31 544 ILE B CA 1
ATOM 10029 C C . ILE B 1 544 ? -22.016 -22.547 -23.219 1 98.31 544 ILE B C 1
ATOM 10031 O O . ILE B 1 544 ? -22.359 -21.422 -23.547 1 98.31 544 ILE B O 1
ATOM 10035 N N . LYS B 1 545 ? -22.734 -23.641 -23.5 1 97.25 545 LYS B N 1
ATOM 10036 C CA . LYS B 1 545 ? -24 -23.516 -24.203 1 97.25 545 LYS B CA 1
ATOM 10037 C C . LYS B 1 545 ? -25 -22.688 -23.375 1 97.25 545 LYS B C 1
ATOM 10039 O O . LYS B 1 545 ? -25.703 -21.828 -23.922 1 97.25 545 LYS B O 1
ATOM 10044 N N . LEU B 1 546 ? -25.031 -23.016 -22.141 1 97.5 546 LEU B N 1
ATOM 10045 C CA . LEU B 1 546 ? -25.891 -22.266 -21.25 1 97.5 546 LEU B CA 1
ATOM 10046 C C . LEU B 1 546 ? -25.5 -20.797 -21.203 1 97.5 546 LEU B C 1
ATOM 10048 O O . LEU B 1 546 ? -26.359 -19.906 -21.281 1 97.5 546 LEU B O 1
ATOM 10052 N N . TYR B 1 547 ? -24.203 -20.547 -21.094 1 97.88 547 TYR B N 1
ATOM 10053 C CA . TYR B 1 547 ? -23.656 -19.203 -21.078 1 97.88 547 TYR B CA 1
ATOM 10054 C C . TYR B 1 547 ? -24.047 -18.438 -22.344 1 97.88 547 TYR B C 1
ATOM 10056 O O . TYR B 1 547 ? -24.5 -17.297 -22.266 1 97.88 547 TYR B O 1
ATOM 10064 N N . LEU B 1 548 ? -24 -19.078 -23.469 1 97.25 548 LEU B N 1
ATOM 10065 C CA . LEU B 1 548 ? -24.25 -18.438 -24.766 1 97.25 548 LEU B CA 1
ATOM 10066 C C . LEU B 1 548 ? -25.75 -18.344 -25.047 1 97.25 548 LEU B C 1
ATOM 10068 O O . LEU B 1 548 ? -26.156 -17.609 -25.938 1 97.25 548 LEU B O 1
ATOM 10072 N N . SER B 1 549 ? -26.594 -19.047 -24.281 1 96.44 549 SER B N 1
ATOM 10073 C CA . SER B 1 549 ? -28.047 -18.969 -24.453 1 96.44 549 SER B CA 1
ATOM 10074 C C . SER B 1 549 ? -28.562 -17.562 -24.172 1 96.44 549 SER B C 1
ATOM 10076 O O . SER B 1 549 ? -29.625 -17.188 -24.641 1 96.44 549 SER B O 1
ATOM 10078 N N . LEU B 1 550 ? -27.766 -16.828 -23.5 1 95.5 550 LEU B N 1
ATOM 10079 C CA . LEU B 1 550 ? -28.172 -15.477 -23.125 1 95.5 550 LEU B CA 1
ATOM 10080 C C . LEU B 1 550 ? -27.672 -14.461 -24.156 1 95.5 550 LEU B C 1
ATOM 10082 O O . LEU B 1 550 ? -27.938 -13.266 -24.031 1 95.5 550 LEU B O 1
ATOM 10086 N N . SER B 1 551 ? -26.969 -14.953 -25.141 1 93.56 551 SER B N 1
ATOM 10087 C CA . SER B 1 551 ? -26.438 -14.062 -26.172 1 93.56 551 SER B CA 1
ATOM 10088 C C . SER B 1 551 ? -27.547 -13.242 -26.828 1 93.56 551 SER B C 1
ATOM 10090 O O . SER B 1 551 ? -28.562 -13.797 -27.266 1 93.56 551 SER B O 1
ATOM 10092 N N . GLY B 1 552 ? -27.359 -11.969 -26.906 1 88.19 552 GLY B N 1
ATOM 10093 C CA . GLY B 1 552 ? -28.344 -11.086 -27.516 1 88.19 552 GLY B CA 1
ATOM 10094 C C . GLY B 1 552 ? -29.469 -10.703 -26.562 1 88.19 552 GLY B C 1
ATOM 10095 O O . GLY B 1 552 ? -30.219 -9.758 -26.828 1 88.19 552 GLY B O 1
ATOM 10096 N N . LYS B 1 553 ? -29.578 -11.398 -25.469 1 89.5 553 LYS B N 1
ATOM 10097 C CA . LYS B 1 553 ? -30.656 -11.133 -24.516 1 89.5 553 LYS B CA 1
ATOM 10098 C C . LYS B 1 553 ? -30.141 -10.297 -23.344 1 89.5 553 LYS B C 1
ATOM 10100 O O . LYS B 1 553 ? -30.828 -9.383 -22.891 1 89.5 553 LYS B O 1
ATOM 10105 N N . VAL B 1 554 ? -29.094 -10.734 -22.891 1 91.12 554 VAL B N 1
ATOM 10106 C CA . VAL B 1 554 ? -28.453 -10.031 -21.797 1 91.12 554 VAL B CA 1
ATOM 10107 C C . VAL B 1 554 ? -27.062 -9.555 -22.219 1 91.12 554 VAL B C 1
ATOM 10109 O O . VAL B 1 554 ? -26.359 -10.242 -22.969 1 91.12 554 VAL B O 1
ATOM 10112 N N . ILE B 1 555 ? -26.672 -8.406 -21.812 1 90.31 555 ILE B N 1
ATOM 10113 C CA . ILE B 1 555 ? -25.406 -7.805 -22.188 1 90.31 555 ILE B CA 1
ATOM 10114 C C . ILE B 1 555 ? -24.25 -8.633 -21.625 1 90.31 555 ILE B C 1
ATOM 10116 O O . ILE B 1 555 ? -24.297 -9.062 -20.469 1 90.31 555 ILE B O 1
ATOM 10120 N N . GLY B 1 556 ? -23.266 -8.953 -22.438 1 92.19 556 GLY B N 1
ATOM 10121 C CA . GLY B 1 556 ? -22.031 -9.539 -21.938 1 92.19 556 GLY B CA 1
ATOM 10122 C C . GLY B 1 556 ? -21.891 -11.008 -22.281 1 92.19 556 GLY B C 1
ATOM 10123 O O . GLY B 1 556 ? -20.844 -11.625 -22 1 92.19 556 GLY B O 1
ATOM 10124 N N . TYR B 1 557 ? -22.875 -11.609 -22.891 1 95.56 557 TYR B N 1
ATOM 10125 C CA . TYR B 1 557 ? -22.875 -13.055 -23.109 1 95.56 557 TYR B CA 1
ATOM 10126 C C . TYR B 1 557 ? -22.719 -13.375 -24.594 1 95.56 557 TYR B C 1
ATOM 10128 O O . TYR B 1 557 ? -23.203 -14.414 -25.062 1 95.56 557 TYR B O 1
ATOM 10136 N N . LYS B 1 558 ? -22.016 -12.516 -25.344 1 94.38 558 LYS B N 1
ATOM 10137 C CA . LYS B 1 558 ? -21.812 -12.711 -26.781 1 94.38 558 LYS B CA 1
ATOM 10138 C C . LYS B 1 558 ? -20.703 -13.734 -27.031 1 94.38 558 LYS B C 1
ATOM 10140 O O . LYS B 1 558 ? -19.922 -14.055 -26.141 1 94.38 558 LYS B O 1
ATOM 10145 N N . LYS B 1 559 ? -20.641 -14.188 -28.219 1 94.12 559 LYS B N 1
ATOM 10146 C CA . LYS B 1 559 ? -19.656 -15.172 -28.641 1 94.12 559 LYS B CA 1
ATOM 10147 C C . LYS B 1 559 ? -18.234 -14.664 -28.422 1 94.12 559 LYS B C 1
ATOM 10149 O O . LYS B 1 559 ? -17.344 -15.422 -28.016 1 94.12 559 LYS B O 1
ATOM 10154 N N . ALA B 1 560 ? -18.062 -13.43 -28.625 1 91.94 560 ALA B N 1
ATOM 10155 C CA . ALA B 1 560 ? -16.734 -12.812 -28.5 1 91.94 560 ALA B CA 1
ATOM 10156 C C . ALA B 1 560 ? -16.281 -12.781 -27.031 1 91.94 560 ALA B C 1
ATOM 10158 O O . ALA B 1 560 ? -15.102 -12.594 -26.75 1 91.94 560 ALA B O 1
ATOM 10159 N N . SER B 1 561 ? -17.234 -13.062 -26.094 1 93.75 561 SER B N 1
ATOM 10160 C CA . SER B 1 561 ? -16.922 -12.969 -24.672 1 93.75 561 SER B CA 1
ATOM 10161 C C . SER B 1 561 ? -16.312 -14.266 -24.156 1 93.75 561 SER B C 1
ATOM 10163 O O . SER B 1 561 ? -15.844 -14.328 -23.016 1 93.75 561 SER B O 1
ATOM 10165 N N . VAL B 1 562 ? -16.297 -15.266 -24.984 1 95.88 562 VAL B N 1
ATOM 10166 C CA . VAL B 1 562 ? -15.664 -16.531 -24.609 1 95.88 562 VAL B CA 1
ATOM 10167 C C . VAL B 1 562 ? -14.148 -16.375 -24.641 1 95.88 562 VAL B C 1
ATOM 10169 O O . VAL B 1 562 ? -13.547 -16.25 -25.703 1 95.88 562 VAL B O 1
ATOM 10172 N N . THR B 1 563 ? -13.547 -16.422 -23.484 1 95 563 THR B N 1
ATOM 10173 C CA . THR B 1 563 ? -12.125 -16.141 -23.297 1 95 563 THR B CA 1
ATOM 10174 C C . THR B 1 563 ? -11.297 -17.406 -23.516 1 95 563 THR B C 1
ATOM 10176 O O . THR B 1 563 ? -11.852 -18.5 -23.641 1 95 563 THR B O 1
ATOM 10179 N N . PRO B 1 564 ? -9.984 -17.234 -23.562 1 95.19 564 PRO B N 1
ATOM 10180 C CA . PRO B 1 564 ? -9.117 -18.406 -23.641 1 95.19 564 PRO B CA 1
ATOM 10181 C C . PRO B 1 564 ? -9.32 -19.375 -22.469 1 95.19 564 PRO B C 1
ATOM 10183 O O . PRO B 1 564 ? -9.273 -20.594 -22.656 1 95.19 564 PRO B O 1
ATOM 10186 N N . TYR B 1 565 ? -9.633 -18.875 -21.328 1 97.06 565 TYR B N 1
ATOM 10187 C CA . TYR B 1 565 ? -9.836 -19.719 -20.156 1 97.06 565 TYR B CA 1
ATOM 10188 C C . TYR B 1 565 ? -11.086 -20.578 -20.312 1 97.06 565 TYR B C 1
ATOM 10190 O O . TYR B 1 565 ? -11.125 -21.719 -19.844 1 97.06 565 TYR B O 1
ATOM 10198 N N . PHE B 1 566 ? -12.109 -20.016 -21.031 1 97.62 566 PHE B N 1
ATOM 10199 C CA . PHE B 1 566 ? -13.32 -20.797 -21.312 1 97.62 566 PHE B CA 1
ATOM 10200 C C . PHE B 1 566 ? -13.008 -21.969 -22.234 1 97.62 566 PHE B C 1
ATOM 10202 O O . PHE B 1 566 ? -13.43 -23.094 -21.969 1 97.62 566 PHE B O 1
ATOM 10209 N N . HIS B 1 567 ? -12.258 -21.656 -23.234 1 97.06 567 HIS B N 1
ATOM 10210 C CA . HIS B 1 567 ? -11.867 -22.703 -24.172 1 97.06 567 HIS B CA 1
ATOM 10211 C C . HIS B 1 567 ? -11.031 -23.781 -23.484 1 97.06 567 HIS B C 1
ATOM 10213 O O . HIS B 1 567 ? -11.266 -24.969 -23.703 1 97.06 567 HIS B O 1
ATOM 10219 N N . ILE B 1 568 ? -10.109 -23.375 -22.703 1 97.5 568 ILE B N 1
ATOM 10220 C CA . ILE B 1 568 ? -9.234 -24.281 -21.984 1 97.5 568 ILE B CA 1
ATOM 10221 C C . ILE B 1 568 ? -10.062 -25.156 -21.047 1 97.5 568 ILE B C 1
ATOM 10223 O O . ILE B 1 568 ? -9.828 -26.359 -20.938 1 97.5 568 ILE B O 1
ATOM 10227 N N . LEU B 1 569 ? -11.023 -24.578 -20.438 1 97.56 569 LEU B N 1
ATOM 10228 C CA . LEU B 1 569 ? -11.906 -25.266 -19.5 1 97.56 569 LEU B CA 1
ATOM 10229 C C . LEU B 1 569 ? -12.625 -26.422 -20.203 1 97.56 569 LEU B C 1
ATOM 10231 O O . LEU B 1 569 ? -12.758 -27.5 -19.625 1 97.56 569 LEU B O 1
ATOM 10235 N N . VAL B 1 570 ? -12.969 -26.25 -21.422 1 97.62 570 VAL B N 1
ATOM 10236 C CA . VAL B 1 570 ? -13.805 -27.219 -22.125 1 97.62 570 VAL B CA 1
ATOM 10237 C C . VAL B 1 570 ? -12.922 -28.266 -22.812 1 97.62 570 VAL B C 1
ATOM 10239 O O . VAL B 1 570 ? -13.18 -29.469 -22.719 1 97.62 570 VAL B O 1
ATOM 10242 N N . TYR B 1 571 ? -11.867 -27.797 -23.422 1 97.62 571 TYR B N 1
ATOM 10243 C CA . TYR B 1 571 ? -11.258 -28.688 -24.391 1 97.62 571 TYR B CA 1
ATOM 10244 C C . TYR B 1 571 ? -9.891 -29.156 -23.922 1 97.62 571 TYR B C 1
ATOM 10246 O O . TYR B 1 571 ? -9.32 -30.109 -24.469 1 97.62 571 TYR B O 1
ATOM 10254 N N . HIS B 1 572 ? -9.328 -28.562 -22.984 1 97.19 572 HIS B N 1
ATOM 10255 C CA . HIS B 1 572 ? -7.984 -28.953 -22.578 1 97.19 572 HIS B CA 1
ATOM 10256 C C . HIS B 1 572 ? -7.961 -29.453 -21.141 1 97.19 572 HIS B C 1
ATOM 10258 O O . HIS B 1 572 ? -7.273 -30.438 -20.828 1 97.19 572 HIS B O 1
ATOM 10264 N N . LEU B 1 573 ? -8.75 -28.922 -20.25 1 97.06 573 LEU B N 1
ATOM 10265 C CA . LEU B 1 573 ? -8.758 -29.297 -18.844 1 97.06 573 LEU B CA 1
ATOM 10266 C C . LEU B 1 573 ? -9.148 -30.75 -18.656 1 97.06 573 LEU B C 1
ATOM 10268 O O . LEU B 1 573 ? -8.633 -31.438 -17.781 1 97.06 573 LEU B O 1
ATOM 10272 N N . PRO B 1 574 ? -10.094 -31.312 -19.453 1 96.31 574 PRO B N 1
ATOM 10273 C CA . PRO B 1 574 ? -10.453 -32.719 -19.281 1 96.31 574 PRO B CA 1
ATOM 10274 C C . PRO B 1 574 ? -9.25 -33.656 -19.375 1 96.31 574 PRO B C 1
ATOM 10276 O O . PRO B 1 574 ? -9.133 -34.594 -18.594 1 96.31 574 PRO B O 1
ATOM 10279 N N . LYS B 1 575 ? -8.398 -33.344 -20.281 1 94.5 575 LYS B N 1
ATOM 10280 C CA . LYS B 1 575 ? -7.191 -34.156 -20.406 1 94.5 575 LYS B CA 1
ATOM 10281 C C . LYS B 1 575 ? -6.301 -34 -19.172 1 94.5 575 LYS B C 1
ATOM 10283 O O . LYS B 1 575 ? -5.699 -35 -18.719 1 94.5 575 LYS B O 1
ATOM 10288 N N . PHE B 1 576 ? -6.195 -32.844 -18.672 1 95.5 576 PHE B N 1
ATOM 10289 C CA . PHE B 1 576 ? -5.359 -32.594 -17.5 1 95.5 576 PHE B CA 1
ATOM 10290 C C . PHE B 1 576 ? -5.934 -33.281 -16.266 1 95.5 576 PHE B C 1
ATOM 10292 O O . PHE B 1 576 ? -5.188 -33.75 -15.398 1 95.5 576 PHE B O 1
ATOM 10299 N N . LEU B 1 577 ? -7.215 -33.312 -16.172 1 95.25 577 LEU B N 1
ATOM 10300 C CA . LEU B 1 577 ? -7.875 -33.938 -15.047 1 95.25 577 LEU B CA 1
ATOM 10301 C C . LEU B 1 577 ? -7.684 -35.469 -15.086 1 95.25 577 LEU B C 1
ATOM 10303 O O . LEU B 1 577 ? -7.652 -36.125 -14.039 1 95.25 577 LEU B O 1
ATOM 10307 N N . ALA B 1 578 ? -7.539 -35.969 -16.234 1 91.5 578 ALA B N 1
ATOM 10308 C CA . ALA B 1 578 ? -7.391 -37.406 -16.406 1 91.5 578 ALA B CA 1
ATOM 10309 C C . ALA B 1 578 ? -5.957 -37.844 -16.141 1 91.5 578 ALA B C 1
ATOM 10311 O O . ALA B 1 578 ? -5.688 -39.062 -15.969 1 91.5 578 ALA B O 1
ATOM 10312 N N . SER B 1 579 ? -5.164 -36.906 -16.047 1 86.88 579 SER B N 1
ATOM 10313 C CA . SER B 1 579 ? -3.76 -37.219 -15.805 1 86.88 579 SER B CA 1
ATOM 10314 C C . SER B 1 579 ? -3.539 -37.688 -14.367 1 86.88 579 SER B C 1
ATOM 10316 O O . SER B 1 579 ? -4.414 -37.5 -13.516 1 86.88 579 SER B O 1
ATOM 10318 N N . ASN B 1 580 ? -2.391 -38.219 -14.125 1 75.81 580 ASN B N 1
ATOM 10319 C CA . ASN B 1 580 ? -2.051 -38.781 -12.82 1 75.81 580 ASN B CA 1
ATOM 10320 C C . ASN B 1 580 ? -1.771 -37.656 -11.805 1 75.81 580 ASN B C 1
ATOM 10322 O O . ASN B 1 580 ? -1.802 -37.906 -10.594 1 75.81 580 ASN B O 1
ATOM 10326 N N . THR B 1 581 ? -1.477 -36.625 -12.25 1 82.5 581 THR B N 1
ATOM 10327 C CA . THR B 1 581 ? -1.184 -35.5 -11.344 1 82.5 581 THR B CA 1
ATOM 10328 C C . THR B 1 581 ? -2.416 -34.625 -11.148 1 82.5 581 THR B C 1
ATOM 10330 O O . THR B 1 581 ? -3.021 -34.188 -12.117 1 82.5 581 THR B O 1
ATOM 10333 N N . SER B 1 582 ? -2.727 -34.469 -9.836 1 90.19 582 SER B N 1
ATOM 10334 C CA . SER B 1 582 ? -3.879 -33.625 -9.523 1 90.19 582 SER B CA 1
ATOM 10335 C C . SER B 1 582 ? -3.719 -32.219 -10.094 1 90.19 582 SER B C 1
ATOM 10337 O O . SER B 1 582 ? -2.652 -31.609 -9.969 1 90.19 582 SER B O 1
ATOM 10339 N N . PHE B 1 583 ? -4.762 -31.703 -10.703 1 94.62 583 PHE B N 1
ATOM 10340 C CA . PHE B 1 583 ? -4.719 -30.359 -11.273 1 94.62 583 PHE B CA 1
ATOM 10341 C C . PHE B 1 583 ? -4.516 -29.328 -10.188 1 94.62 583 PHE B C 1
ATOM 10343 O O . PHE B 1 583 ? -3.922 -28.266 -10.43 1 94.62 583 PHE B O 1
ATOM 10350 N N . LYS B 1 584 ? -4.949 -29.609 -9 1 94.38 584 LYS B N 1
ATOM 10351 C CA . LYS B 1 584 ? -4.828 -28.703 -7.863 1 94.38 584 LYS B CA 1
ATOM 10352 C C . LYS B 1 584 ? -3.363 -28.453 -7.516 1 94.38 584 LYS B C 1
ATOM 10354 O O . LYS B 1 584 ? -3.031 -27.422 -6.914 1 94.38 584 LYS B O 1
ATOM 10359 N N . SER B 1 585 ? -2.514 -29.359 -7.871 1 94.81 585 SER B N 1
ATOM 10360 C CA . SER B 1 585 ? -1.087 -29.203 -7.602 1 94.81 585 SER B CA 1
ATOM 10361 C C . SER B 1 585 ? -0.499 -28.031 -8.359 1 94.81 585 SER B C 1
ATOM 10363 O O . SER B 1 585 ? 0.562 -27.516 -8 1 94.81 585 SER B O 1
ATOM 10365 N N . PHE B 1 586 ? -1.213 -27.578 -9.352 1 95.94 586 PHE B N 1
ATOM 10366 C CA . PHE B 1 586 ? -0.694 -26.5 -10.195 1 95.94 586 PHE B CA 1
ATOM 10367 C C . PHE B 1 586 ? -1.323 -25.156 -9.82 1 95.94 586 PHE B C 1
ATOM 10369 O O . PHE B 1 586 ? -1.272 -24.203 -10.594 1 95.94 586 PHE B O 1
ATOM 10376 N N . THR B 1 587 ? -1.794 -25.062 -8.602 1 95.12 587 THR B N 1
ATOM 10377 C CA . THR B 1 587 ? -2.391 -23.828 -8.109 1 95.12 587 THR B CA 1
ATOM 10378 C C . THR B 1 587 ? -1.335 -22.734 -7.965 1 95.12 587 THR B C 1
ATOM 10380 O O . THR B 1 587 ? -0.191 -23.016 -7.598 1 95.12 587 THR B O 1
ATOM 10383 N N . GLY B 1 588 ? -1.734 -21.5 -8.297 1 94.5 588 GLY B N 1
ATOM 10384 C CA . GLY B 1 588 ? -0.853 -20.359 -8.117 1 94.5 588 GLY B CA 1
ATOM 10385 C C . GLY B 1 588 ? -0.906 -19.766 -6.723 1 94.5 588 GLY B C 1
ATOM 10386 O O . GLY B 1 588 ? -0.299 -18.719 -6.457 1 94.5 588 GLY B O 1
ATOM 10387 N N . GLN B 1 589 ? -1.57 -20.422 -5.797 1 93.19 589 GLN B N 1
ATOM 10388 C CA . GLN B 1 589 ? -1.78 -19.891 -4.457 1 93.19 589 GLN B CA 1
ATOM 10389 C C . GLN B 1 589 ? -0.453 -19.688 -3.734 1 93.19 589 GLN B C 1
ATOM 10391 O O . GLN B 1 589 ? -0.261 -18.672 -3.061 1 93.19 589 GLN B O 1
ATOM 10396 N N . GLY B 1 590 ? 0.425 -20.641 -3.818 1 93.88 590 GLY B N 1
ATOM 10397 C CA . GLY B 1 590 ? 1.732 -20.516 -3.195 1 93.88 590 GLY B CA 1
ATOM 10398 C C . GLY B 1 590 ? 2.541 -19.359 -3.738 1 93.88 590 GLY B C 1
ATOM 10399 O O . GLY B 1 590 ? 3.195 -18.641 -2.979 1 93.88 590 GLY B O 1
ATOM 10400 N N . VAL B 1 591 ? 2.455 -19.078 -4.945 1 94.75 591 VAL B N 1
ATOM 10401 C CA . VAL B 1 591 ? 3.184 -18 -5.605 1 94.75 591 VAL B CA 1
ATOM 10402 C C . VAL B 1 591 ? 2.613 -16.656 -5.176 1 94.75 591 VAL B C 1
ATOM 10404 O O . VAL B 1 591 ? 3.363 -15.703 -4.934 1 94.75 591 VAL B O 1
ATOM 10407 N N . GLU B 1 592 ? 1.33 -16.594 -5.133 1 93.44 592 GLU B N 1
ATOM 10408 C CA . GLU B 1 592 ? 0.685 -15.375 -4.66 1 93.44 592 GLU B CA 1
ATOM 10409 C C . GLU B 1 592 ? 1.102 -15.047 -3.229 1 93.44 592 GLU B C 1
ATOM 10411 O O . GLU B 1 592 ? 1.284 -13.883 -2.881 1 93.44 592 GLU B O 1
ATOM 10416 N N . LYS B 1 593 ? 1.176 -16.031 -2.445 1 93 593 LYS B N 1
ATOM 10417 C CA . LYS B 1 593 ? 1.605 -15.836 -1.065 1 93 593 LYS B CA 1
ATOM 10418 C C . LYS B 1 593 ? 3.039 -15.32 -1.005 1 93 593 LYS B C 1
ATOM 10420 O O . LYS B 1 593 ? 3.379 -14.508 -0.138 1 93 593 LYS B O 1
ATOM 10425 N N . ILE B 1 594 ? 3.869 -15.836 -1.843 1 95.94 594 ILE B N 1
ATOM 10426 C CA . ILE B 1 594 ? 5.234 -15.328 -1.936 1 95.94 594 ILE B CA 1
ATOM 10427 C C . ILE B 1 594 ? 5.207 -13.844 -2.307 1 95.94 594 ILE B C 1
ATOM 10429 O O . ILE B 1 594 ? 5.926 -13.039 -1.711 1 95.94 594 ILE B O 1
ATOM 10433 N N . ASN B 1 595 ? 4.426 -13.516 -3.281 1 94.38 595 ASN B N 1
ATOM 10434 C CA . ASN B 1 595 ? 4.309 -12.125 -3.699 1 94.38 595 ASN B CA 1
ATOM 10435 C C . ASN B 1 595 ? 3.832 -11.234 -2.557 1 94.38 595 ASN B C 1
ATOM 10437 O O . ASN B 1 595 ? 4.281 -10.094 -2.422 1 94.38 595 ASN B O 1
ATOM 10441 N N . ASP B 1 596 ? 2.955 -11.734 -1.797 1 91.31 596 ASP B N 1
ATOM 10442 C CA . ASP B 1 596 ? 2.479 -10.992 -0.637 1 91.31 596 ASP B CA 1
ATOM 10443 C C . ASP B 1 596 ? 3.611 -10.742 0.357 1 91.31 596 ASP B C 1
ATOM 10445 O O . ASP B 1 596 ? 3.709 -9.656 0.934 1 91.31 596 ASP B O 1
ATOM 10449 N N . MET B 1 597 ? 4.355 -11.742 0.575 1 93.75 597 MET B N 1
ATOM 10450 C CA . MET B 1 597 ? 5.496 -11.609 1.479 1 93.75 597 MET B CA 1
ATOM 10451 C C . MET B 1 597 ? 6.5 -10.594 0.944 1 93.75 597 MET B C 1
ATOM 10453 O O . MET B 1 597 ? 7.027 -9.773 1.702 1 93.75 597 MET B O 1
ATOM 10457 N N . VAL B 1 598 ? 6.75 -10.68 -0.3 1 95 598 VAL B N 1
ATOM 10458 C CA . VAL B 1 598 ? 7.684 -9.758 -0.931 1 95 598 VAL B CA 1
ATOM 10459 C C . VAL B 1 598 ? 7.172 -8.328 -0.791 1 95 598 VAL B C 1
ATOM 10461 O O . VAL B 1 598 ? 7.941 -7.41 -0.501 1 95 598 VAL B O 1
ATOM 10464 N N . ARG B 1 599 ? 5.949 -8.156 -0.992 1 91.88 599 ARG B N 1
ATOM 10465 C CA . ARG B 1 599 ? 5.336 -6.836 -0.849 1 91.88 599 ARG B CA 1
ATOM 10466 C C . ARG B 1 599 ? 5.473 -6.32 0.58 1 91.88 599 ARG B C 1
ATOM 10468 O O . ARG B 1 599 ? 5.77 -5.141 0.794 1 91.88 599 ARG B O 1
ATOM 10475 N N . SER B 1 600 ? 5.199 -7.16 1.523 1 89.25 600 SER B N 1
ATOM 10476 C CA . SER B 1 600 ? 5.332 -6.789 2.928 1 89.25 600 SER B CA 1
ATOM 10477 C C . SER B 1 600 ? 6.762 -6.367 3.254 1 89.25 600 SER B C 1
ATOM 10479 O O . SER B 1 600 ? 6.977 -5.371 3.947 1 89.25 600 SER B O 1
ATOM 10481 N N . ILE B 1 601 ? 7.68 -7.098 2.781 1 90.94 601 ILE B N 1
ATOM 10482 C CA . ILE B 1 601 ? 9.086 -6.789 3.006 1 90.94 601 ILE B CA 1
ATOM 10483 C C . ILE B 1 601 ? 9.438 -5.449 2.367 1 90.94 601 ILE B C 1
ATOM 10485 O O . ILE B 1 601 ? 10.125 -4.625 2.973 1 90.94 601 ILE B O 1
ATOM 10489 N N . TYR B 1 602 ? 8.922 -5.176 1.187 1 89.94 602 TYR B N 1
ATOM 10490 C CA . TYR B 1 602 ? 9.172 -3.947 0.444 1 89.94 602 TYR B CA 1
ATOM 10491 C C . TYR B 1 602 ? 8.656 -2.734 1.208 1 89.94 602 TYR B C 1
ATOM 10493 O O . TYR B 1 602 ? 9.352 -1.724 1.326 1 89.94 602 TYR B O 1
ATOM 10501 N N . HIS B 1 603 ? 7.523 -2.857 1.756 1 82.94 603 HIS B N 1
ATOM 10502 C CA . HIS B 1 603 ? 6.883 -1.712 2.393 1 82.94 603 HIS B CA 1
ATOM 10503 C C . HIS B 1 603 ? 7.422 -1.489 3.801 1 82.94 603 HIS B C 1
ATOM 10505 O O . HIS B 1 603 ? 7.406 -0.365 4.309 1 82.94 603 HIS B O 1
ATOM 10511 N N . ASN B 1 604 ? 7.836 -2.512 4.422 1 80.88 604 ASN B N 1
ATOM 10512 C CA . ASN B 1 604 ? 8.289 -2.389 5.805 1 80.88 604 ASN B CA 1
ATOM 10513 C C . ASN B 1 604 ? 9.727 -1.888 5.883 1 80.88 604 ASN B C 1
ATOM 10515 O O . ASN B 1 604 ? 10.188 -1.479 6.949 1 80.88 604 ASN B O 1
ATOM 10519 N N . LYS B 1 605 ? 10.312 -1.912 4.781 1 78.38 605 LYS B N 1
ATOM 10520 C CA . LYS B 1 605 ? 11.688 -1.414 4.785 1 78.38 605 LYS B CA 1
ATOM 10521 C C . LYS B 1 605 ? 11.719 0.103 4.625 1 78.38 605 LYS B C 1
ATOM 10523 O O . LYS B 1 605 ? 11.008 0.662 3.791 1 78.38 605 LYS B O 1
ATOM 10528 N N . SER B 1 606 ? 12.438 0.703 5.504 1 63.06 606 SER B N 1
ATOM 10529 C CA . SER B 1 606 ? 12.562 2.156 5.457 1 63.06 606 SER B CA 1
ATOM 10530 C C . SER B 1 606 ? 13.414 2.598 4.273 1 63.06 606 SER B C 1
ATOM 10532 O O . SER B 1 606 ? 13.102 3.586 3.609 1 63.06 606 SER B O 1
ATOM 10534 N N . ASN B 1 607 ? 14.516 1.844 4.133 1 61.91 607 ASN B N 1
ATOM 10535 C CA . ASN B 1 607 ? 15.43 2.117 3.029 1 61.91 607 ASN B CA 1
ATOM 10536 C C . ASN B 1 607 ? 15.25 1.12 1.89 1 61.91 607 ASN B C 1
ATOM 10538 O O . ASN B 1 607 ? 15.43 -0.084 2.076 1 61.91 607 ASN B O 1
ATOM 10542 N N . ARG B 1 608 ? 14.906 1.607 0.745 1 72.5 608 ARG B N 1
ATOM 10543 C CA . ARG B 1 608 ? 14.648 0.717 -0.382 1 72.5 608 ARG B CA 1
ATOM 10544 C C . ARG B 1 608 ? 15.781 0.791 -1.407 1 72.5 608 ARG B C 1
ATOM 10546 O O . ARG B 1 608 ? 15.523 0.917 -2.607 1 72.5 608 ARG B O 1
ATOM 10553 N N . HIS B 1 609 ? 16.938 0.586 -0.831 1 68.38 609 HIS B N 1
ATOM 10554 C CA . HIS B 1 609 ? 18.109 0.668 -1.679 1 68.38 609 HIS B CA 1
ATOM 10555 C C . HIS B 1 609 ? 18.203 -0.528 -2.619 1 68.38 609 HIS B C 1
ATOM 10557 O O . HIS B 1 609 ? 18.516 -0.37 -3.803 1 68.38 609 HIS B O 1
ATOM 10563 N N . ASP B 1 610 ? 18 -1.717 -2.109 1 83.25 610 ASP B N 1
ATOM 10564 C CA . ASP B 1 610 ? 18.016 -2.951 -2.887 1 83.25 610 ASP B CA 1
ATOM 10565 C C . ASP B 1 610 ? 16.891 -3.887 -2.471 1 83.25 610 ASP B C 1
ATOM 10567 O O . ASP B 1 610 ? 17.125 -4.945 -1.893 1 83.25 610 ASP B O 1
ATOM 10571 N N . PRO B 1 611 ? 15.766 -3.527 -2.906 1 88.62 611 PRO B N 1
ATOM 10572 C CA . PRO B 1 611 ? 14.586 -4.246 -2.426 1 88.62 611 PRO B CA 1
ATOM 10573 C C . PRO B 1 611 ? 14.539 -5.695 -2.893 1 88.62 611 PRO B C 1
ATOM 10575 O O . PRO B 1 611 ? 14.07 -6.57 -2.162 1 88.62 611 PRO B O 1
ATOM 10578 N N . CYS B 1 612 ? 15.008 -6.004 -4.098 1 93.12 612 CYS B N 1
ATOM 10579 C CA . CYS B 1 612 ? 15 -7.375 -4.602 1 93.12 612 CYS B CA 1
ATOM 10580 C C . CYS B 1 612 ? 15.898 -8.266 -3.758 1 93.12 612 CYS B C 1
ATOM 10582 O O . CYS B 1 612 ? 15.523 -9.391 -3.412 1 93.12 612 CYS B O 1
ATOM 10584 N N . LYS B 1 613 ? 17.047 -7.75 -3.439 1 92.38 613 LYS B N 1
ATOM 10585 C CA . LYS B 1 613 ? 18 -8.5 -2.619 1 92.38 613 LYS B CA 1
ATOM 10586 C C . LYS B 1 613 ? 17.438 -8.75 -1.222 1 92.38 613 LYS B C 1
ATOM 10588 O O . LYS B 1 613 ? 17.547 -9.852 -0.691 1 92.38 613 LYS B O 1
ATOM 10593 N N . ASP B 1 614 ? 16.906 -7.727 -0.678 1 92.25 614 ASP B N 1
ATOM 10594 C CA . ASP B 1 614 ? 16.344 -7.855 0.658 1 92.25 614 ASP B CA 1
ATOM 10595 C C . ASP B 1 614 ? 15.234 -8.914 0.683 1 92.25 614 ASP B C 1
ATOM 10597 O O . ASP B 1 614 ? 15.156 -9.711 1.621 1 92.25 614 ASP B O 1
ATOM 10601 N N . ALA B 1 615 ? 14.469 -8.938 -0.311 1 94.62 615 ALA B N 1
ATOM 10602 C CA . ALA B 1 615 ? 13.336 -9.859 -0.381 1 94.62 615 ALA B CA 1
ATOM 10603 C C . ALA B 1 615 ? 13.812 -11.305 -0.52 1 94.62 615 ALA B C 1
ATOM 10605 O O . ALA B 1 615 ? 13.352 -12.188 0.203 1 94.62 615 ALA B O 1
ATOM 10606 N N . ILE B 1 616 ? 14.703 -11.516 -1.435 1 95.88 616 ILE B N 1
ATOM 10607 C CA . ILE B 1 616 ? 15.117 -12.883 -1.697 1 95.88 616 ILE B CA 1
ATOM 10608 C C . ILE B 1 616 ? 15.867 -13.438 -0.485 1 95.88 616 ILE B C 1
ATOM 10610 O O . ILE B 1 616 ? 15.758 -14.633 -0.175 1 95.88 616 ILE B O 1
ATOM 10614 N N . LEU B 1 617 ? 16.656 -12.609 0.185 1 95.19 617 LEU B N 1
ATOM 10615 C CA . LEU B 1 617 ? 17.375 -13.031 1.377 1 95.19 617 LEU B CA 1
ATOM 10616 C C . LEU B 1 617 ? 16.406 -13.391 2.502 1 95.19 617 LEU B C 1
ATOM 10618 O O . LEU B 1 617 ? 16.594 -14.398 3.188 1 95.19 617 LEU B O 1
ATOM 10622 N N . ALA B 1 618 ? 15.445 -12.562 2.672 1 95 618 ALA B N 1
ATOM 10623 C CA . ALA B 1 618 ? 14.453 -12.852 3.699 1 95 618 ALA B CA 1
ATOM 10624 C C . ALA B 1 618 ? 13.711 -14.156 3.402 1 95 618 ALA B C 1
ATOM 10626 O O . ALA B 1 618 ? 13.508 -14.969 4.301 1 95 618 ALA B O 1
ATOM 10627 N N . LEU B 1 619 ? 13.328 -14.383 2.195 1 95.81 619 LEU B N 1
ATOM 10628 C CA . LEU B 1 619 ? 12.609 -15.594 1.804 1 95.81 619 LEU B CA 1
ATOM 10629 C C . LEU B 1 619 ? 13.477 -16.828 1.983 1 95.81 619 LEU B C 1
ATOM 10631 O O . LEU B 1 619 ? 12.992 -17.875 2.422 1 95.81 619 LEU B O 1
ATOM 10635 N N . LYS B 1 620 ? 14.711 -16.672 1.626 1 94.81 620 LYS B N 1
ATOM 10636 C CA . LYS B 1 620 ? 15.633 -17.797 1.778 1 94.81 620 LYS B CA 1
ATOM 10637 C C . LYS B 1 620 ? 15.828 -18.141 3.25 1 94.81 620 LYS B C 1
ATOM 10639 O O . LYS B 1 620 ? 15.922 -19.328 3.605 1 94.81 620 LYS B O 1
ATOM 10644 N N . ARG B 1 621 ? 15.969 -17.141 4.055 1 95.38 621 ARG B N 1
ATOM 10645 C CA . ARG B 1 621 ? 16.078 -17.406 5.484 1 95.38 621 ARG B CA 1
ATOM 10646 C C . ARG B 1 621 ? 14.836 -18.125 6.012 1 95.38 621 ARG B C 1
ATOM 10648 O O . ARG B 1 621 ? 14.945 -19.062 6.809 1 95.38 621 ARG B O 1
ATOM 10655 N N . ILE B 1 622 ? 13.695 -17.703 5.602 1 93.75 622 ILE B N 1
ATOM 10656 C CA . ILE B 1 622 ? 12.438 -18.328 6.02 1 93.75 622 ILE B CA 1
ATOM 10657 C C . ILE B 1 622 ? 12.43 -19.781 5.594 1 93.75 622 ILE B C 1
ATOM 10659 O O . ILE B 1 622 ? 12.055 -20.672 6.375 1 93.75 622 ILE B O 1
ATOM 10663 N N . ASP B 1 623 ? 12.875 -20 4.418 1 91.31 623 ASP B N 1
ATOM 10664 C CA . ASP B 1 623 ? 12.938 -21.359 3.891 1 91.31 623 ASP B CA 1
ATOM 10665 C C . ASP B 1 623 ? 13.938 -22.203 4.672 1 91.31 623 ASP B C 1
ATOM 10667 O O . ASP B 1 623 ? 13.648 -23.359 5.012 1 91.31 623 ASP B O 1
ATOM 10671 N N . HIS B 1 624 ? 15.062 -21.656 4.984 1 90.19 624 HIS B N 1
ATOM 10672 C CA . HIS B 1 624 ? 16.156 -22.344 5.66 1 90.19 624 HIS B CA 1
ATOM 10673 C C . HIS B 1 624 ? 15.805 -22.656 7.109 1 90.19 624 HIS B C 1
ATOM 10675 O O . HIS B 1 624 ? 16.266 -23.672 7.66 1 90.19 624 HIS B O 1
ATOM 10681 N N . LEU B 1 625 ? 15 -21.844 7.68 1 92.56 625 LEU B N 1
ATOM 10682 C CA . LEU B 1 625 ? 14.695 -21.969 9.102 1 92.56 625 LEU B CA 1
ATOM 10683 C C . LEU B 1 625 ? 13.281 -22.5 9.305 1 92.56 625 LEU B C 1
ATOM 10685 O O . LEU B 1 625 ? 12.688 -22.297 10.367 1 92.56 625 LEU B O 1
ATOM 10689 N N . GLN B 1 626 ? 12.734 -23.172 8.391 1 88.12 626 GLN B N 1
ATOM 10690 C CA . GLN B 1 626 ? 11.344 -23.641 8.414 1 88.12 626 GLN B CA 1
ATOM 10691 C C . GLN B 1 626 ? 11.117 -24.625 9.555 1 88.12 626 GLN B C 1
ATOM 10693 O O . GLN B 1 626 ? 9.992 -24.781 10.031 1 88.12 626 GLN B O 1
ATOM 10698 N N . GLU B 1 627 ? 12.18 -25.25 9.992 1 83.88 627 GLU B N 1
ATOM 10699 C CA . GLU B 1 627 ? 12.07 -26.25 11.055 1 83.88 627 GLU B CA 1
ATOM 10700 C C . GLU B 1 627 ? 11.602 -25.609 12.359 1 83.88 627 GLU B C 1
ATOM 10702 O O . GLU B 1 627 ? 11.062 -26.297 13.227 1 83.88 627 GLU B O 1
ATOM 10707 N N . PHE B 1 628 ? 11.797 -24.359 12.484 1 87.94 628 PHE B N 1
ATOM 10708 C CA . PHE B 1 628 ? 11.461 -23.672 13.727 1 87.94 628 PHE B CA 1
ATOM 10709 C C . PHE B 1 628 ? 9.992 -23.266 13.734 1 87.94 628 PHE B C 1
ATOM 10711 O O . PHE B 1 628 ? 9.508 -22.688 14.711 1 87.94 628 PHE B O 1
ATOM 10718 N N . GLU B 1 629 ? 9.297 -23.562 12.664 1 86.81 629 GLU B N 1
ATOM 10719 C CA . GLU B 1 629 ? 7.863 -23.281 12.664 1 86.81 629 GLU B CA 1
ATOM 10720 C C . GLU B 1 629 ? 7.113 -24.234 13.586 1 86.81 629 GLU B C 1
ATOM 10722 O O . GLU B 1 629 ? 7.25 -25.453 13.469 1 86.81 629 GLU B O 1
ATOM 10727 N N . ARG B 1 630 ? 6.379 -23.672 14.414 1 80.19 630 ARG B N 1
ATOM 10728 C CA . ARG B 1 630 ? 5.617 -24.484 15.359 1 80.19 630 ARG B CA 1
ATOM 10729 C C . ARG B 1 630 ? 4.398 -25.094 14.688 1 80.19 630 ARG B C 1
ATOM 10731 O O . ARG B 1 630 ? 3.736 -24.453 13.867 1 80.19 630 ARG B O 1
ATOM 10738 N N . GLN B 1 631 ? 4.188 -26.312 14.883 1 70.94 631 GLN B N 1
ATOM 10739 C CA . GLN B 1 631 ? 2.975 -26.969 14.398 1 70.94 631 GLN B CA 1
ATOM 10740 C C . GLN B 1 631 ? 1.761 -26.562 15.227 1 70.94 631 GLN B C 1
ATOM 10742 O O . GLN B 1 631 ? 1.769 -26.703 16.453 1 70.94 631 GLN B O 1
ATOM 10747 N N . PRO B 1 632 ? 0.952 -25.844 14.578 1 65.5 632 PRO B N 1
ATOM 10748 C CA . PRO B 1 632 ? -0.232 -25.438 15.344 1 65.5 632 PRO B CA 1
ATOM 10749 C C . PRO B 1 632 ? -1.008 -26.641 15.891 1 65.5 632 PRO B C 1
ATOM 10751 O O . PRO B 1 632 ? -0.945 -27.734 15.328 1 65.5 632 PRO B O 1
ATOM 10754 N N . ASN B 1 633 ? -1.508 -26.391 17 1 61.66 633 ASN B N 1
ATOM 10755 C CA . ASN B 1 633 ? -2.336 -27.453 17.578 1 61.66 633 ASN B CA 1
ATOM 10756 C C . ASN B 1 633 ? -3.535 -27.766 16.688 1 61.66 633 ASN B C 1
ATOM 10758 O O . ASN B 1 633 ? -4.16 -26.859 16.141 1 61.66 633 ASN B O 1
ATOM 10762 N N . HIS B 1 634 ? -3.68 -28.938 16.172 1 58.03 634 HIS B N 1
ATOM 10763 C CA . HIS B 1 634 ? -4.797 -29.375 15.336 1 58.03 634 HIS B CA 1
ATOM 10764 C C . HIS B 1 634 ? -6.102 -29.391 16.125 1 58.03 634 HIS B C 1
ATOM 10766 O O . HIS B 1 634 ? -6.156 -29.938 17.234 1 58.03 634 HIS B O 1
ATOM 10772 N N . TYR B 1 635 ? -6.926 -28.359 15.797 1 53.97 635 TYR B N 1
ATOM 10773 C CA . TYR B 1 635 ? -8.234 -28.328 16.453 1 53.97 635 TYR B CA 1
ATOM 10774 C C . TYR B 1 635 ? -9.25 -29.141 15.672 1 53.97 635 TYR B C 1
ATOM 10776 O O . TYR B 1 635 ? -9.375 -29 14.453 1 53.97 635 TYR B O 1
ATOM 10784 N N . ASN B 1 636 ? -9.703 -30.297 16.109 1 53.53 636 ASN B N 1
ATOM 10785 C CA . ASN B 1 636 ? -10.789 -31.062 15.5 1 53.53 636 ASN B CA 1
ATOM 10786 C C . ASN B 1 636 ? -12.141 -30.359 15.703 1 53.53 636 ASN B C 1
ATOM 10788 O O . ASN B 1 636 ? -12.57 -30.156 16.844 1 53.53 636 ASN B O 1
ATOM 10792 N N . LYS B 1 637 ? -12.57 -29.766 14.547 1 56.31 637 LYS B N 1
ATOM 10793 C CA . LYS B 1 637 ? -13.891 -29.141 14.578 1 56.31 637 LYS B CA 1
ATOM 10794 C C . LYS B 1 637 ? -14.984 -30.172 14.805 1 56.31 637 LYS B C 1
ATOM 10796 O O . LYS B 1 637 ? -15.273 -30.984 13.922 1 56.31 637 LYS B O 1
ATOM 10801 N N . ARG B 1 638 ? -15.375 -30.375 15.938 1 55.84 638 ARG B N 1
ATOM 10802 C CA . ARG B 1 638 ? -16.328 -31.422 16.281 1 55.84 638 ARG B CA 1
ATOM 10803 C C . ARG B 1 638 ? -17.734 -31.062 15.789 1 55.84 638 ARG B C 1
ATOM 10805 O O . ARG B 1 638 ? -18.516 -31.953 15.438 1 55.84 638 ARG B O 1
ATOM 10812 N N . ASN B 1 639 ? -18.016 -29.672 15.953 1 54.59 639 ASN B N 1
ATOM 10813 C CA . ASN B 1 639 ? -19.344 -29.297 15.508 1 54.59 639 ASN B CA 1
ATOM 10814 C C . ASN B 1 639 ? -19.328 -28.609 14.148 1 54.59 639 ASN B C 1
ATOM 10816 O O . ASN B 1 639 ? -19.047 -27.422 14.062 1 54.59 639 ASN B O 1
ATOM 10820 N N . ASN B 1 640 ? -19.453 -29.406 13.203 1 56.19 640 ASN B N 1
ATOM 10821 C CA . ASN B 1 640 ? -19.406 -28.953 11.812 1 56.19 640 ASN B CA 1
ATOM 10822 C C . ASN B 1 640 ? -20.406 -27.844 11.547 1 56.19 640 ASN B C 1
ATOM 10824 O O . ASN B 1 640 ? -20.125 -26.906 10.797 1 56.19 640 ASN B O 1
ATOM 10828 N N . ASN B 1 641 ? -21.547 -28.031 12.188 1 56.91 641 ASN B N 1
ATOM 10829 C CA . ASN B 1 641 ? -22.578 -27.031 11.945 1 56.91 641 ASN B CA 1
ATOM 10830 C C . ASN B 1 641 ? -22.141 -25.656 12.453 1 56.91 641 ASN B C 1
ATOM 10832 O O . ASN B 1 641 ? -22.438 -24.641 11.82 1 56.91 641 ASN B O 1
ATOM 10836 N N . TYR B 1 642 ? -21.547 -25.672 13.477 1 57.59 642 TYR B N 1
ATOM 10837 C CA . TYR B 1 642 ? -21.078 -24.406 14.023 1 57.59 642 TYR B CA 1
ATOM 10838 C C . TYR B 1 642 ? -20.094 -23.734 13.086 1 57.59 642 TYR B C 1
ATOM 10840 O O . TYR B 1 642 ? -20.219 -22.547 12.789 1 57.59 642 TYR B O 1
ATOM 10848 N N . TRP B 1 643 ? -19.172 -24.438 12.672 1 59.12 643 TRP B N 1
ATOM 10849 C CA . TRP B 1 643 ? -18.062 -23.859 11.914 1 59.12 643 TRP B CA 1
ATOM 10850 C C . TRP B 1 643 ? -18.5 -23.516 10.492 1 59.12 643 TRP B C 1
ATOM 10852 O O . TRP B 1 643 ? -17.906 -22.672 9.836 1 59.12 643 TRP B O 1
ATOM 10862 N N . THR B 1 644 ? -19.547 -24.188 10.195 1 58 644 THR B N 1
ATOM 10863 C CA . THR B 1 644 ? -20.016 -23.938 8.836 1 58 644 THR B CA 1
ATOM 10864 C C . THR B 1 644 ? -21.078 -22.844 8.82 1 58 644 THR B C 1
ATOM 10866 O O . THR B 1 644 ? -21.25 -22.156 7.805 1 58 644 THR B O 1
ATOM 10869 N N . SER B 1 645 ? -21.844 -22.703 9.891 1 59.66 645 SER B N 1
ATOM 10870 C CA . SER B 1 645 ? -22.984 -21.781 9.82 1 59.66 645 SER B CA 1
ATOM 10871 C C . SER B 1 645 ? -23.016 -20.844 11.023 1 59.66 645 SER B C 1
ATOM 10873 O O . SER B 1 645 ? -23.078 -19.625 10.859 1 59.66 645 SER B O 1
ATOM 10875 N N . ASP B 1 646 ? -22.859 -21.359 12.117 1 58.31 646 ASP B N 1
ATOM 10876 C CA . ASP B 1 646 ? -23.141 -20.609 13.336 1 58.31 646 ASP B CA 1
ATOM 10877 C C . ASP B 1 646 ? -22.094 -19.531 13.578 1 58.31 646 ASP B C 1
ATOM 10879 O O . ASP B 1 646 ? -22.422 -18.422 14.016 1 58.31 646 ASP B O 1
ATOM 10883 N N . ILE B 1 647 ? -20.953 -19.891 13.289 1 59.62 647 ILE B N 1
ATOM 10884 C CA . ILE B 1 647 ? -19.875 -18.938 13.547 1 59.62 647 ILE B CA 1
ATOM 10885 C C . ILE B 1 647 ? -20.047 -17.703 12.656 1 59.62 647 ILE B C 1
ATOM 10887 O O . ILE B 1 647 ? -19.781 -16.578 13.086 1 59.62 647 ILE B O 1
ATOM 10891 N N . PHE B 1 648 ? -20.469 -18 11.609 1 58.25 648 PHE B N 1
ATOM 10892 C CA . PHE B 1 648 ? -20.688 -16.891 10.68 1 58.25 648 PHE B CA 1
ATOM 10893 C C . PHE B 1 648 ? -21.844 -16.031 11.133 1 58.25 648 PHE B C 1
ATOM 10895 O O . PHE B 1 648 ? -21.797 -14.797 11.039 1 58.25 648 PHE B O 1
ATOM 10902 N N . ASP B 1 649 ? -22.859 -16.672 11.625 1 56.53 649 ASP B N 1
ATOM 10903 C CA . ASP B 1 649 ? -24.016 -15.93 12.125 1 56.53 649 ASP B CA 1
ATOM 10904 C C . ASP B 1 649 ? -23.625 -15.078 13.336 1 56.53 649 ASP B C 1
ATOM 10906 O O . ASP B 1 649 ? -24.094 -13.945 13.477 1 56.53 649 ASP B O 1
ATOM 10910 N N . GLN B 1 650 ? -22.844 -15.617 14.102 1 55.41 650 GLN B N 1
ATOM 10911 C CA . GLN B 1 650 ? -22.422 -14.891 15.289 1 55.41 650 GLN B CA 1
ATOM 10912 C C . GLN B 1 650 ? -21.531 -13.703 14.922 1 55.41 650 GLN B C 1
ATOM 10914 O O . GLN B 1 650 ? -21.656 -12.625 15.508 1 55.41 650 GLN B O 1
ATOM 10919 N N . ARG B 1 651 ? -20.672 -14.016 13.992 1 54.22 651 ARG B N 1
ATOM 10920 C CA . ARG B 1 651 ? -19.797 -12.945 13.547 1 54.22 651 ARG B CA 1
ATOM 10921 C C . ARG B 1 651 ? -20.578 -11.852 12.828 1 54.22 651 ARG B C 1
ATOM 10923 O O . ARG B 1 651 ? -20.234 -10.672 12.93 1 54.22 651 ARG B O 1
ATOM 10930 N N . ARG B 1 652 ? -21.547 -12.328 12.109 1 53.28 652 ARG B N 1
ATOM 10931 C CA . ARG B 1 652 ? -22.438 -11.383 11.438 1 53.28 652 ARG B CA 1
ATOM 10932 C C . ARG B 1 652 ? -23.172 -10.516 12.453 1 53.28 652 ARG B C 1
ATOM 10934 O O . ARG B 1 652 ? -23.5 -9.359 12.172 1 53.28 652 ARG B O 1
ATOM 10941 N N . LYS B 1 653 ? -23.562 -11.109 13.555 1 47.06 653 LYS B N 1
ATOM 10942 C CA . LYS B 1 653 ? -24.312 -10.367 14.562 1 47.06 653 LYS B CA 1
ATOM 10943 C C . LYS B 1 653 ? -23.422 -9.352 15.273 1 47.06 653 LYS B C 1
ATOM 10945 O O . LYS B 1 653 ? -23.922 -8.508 16.031 1 47.06 653 LYS B O 1
ATOM 10950 N N . ARG B 1 654 ? -22.25 -9.562 15.164 1 45.31 654 ARG B N 1
ATOM 10951 C CA . ARG B 1 654 ? -21.453 -8.539 15.812 1 45.31 654 ARG B CA 1
ATOM 10952 C C . ARG B 1 654 ? -21.609 -7.188 15.117 1 45.31 654 ARG B C 1
ATOM 10954 O O . ARG B 1 654 ? -21.406 -7.078 13.906 1 45.31 654 ARG B O 1
ATOM 10961 N N . PRO B 1 655 ? -22.375 -6.375 15.703 1 44.22 655 PRO B N 1
ATOM 10962 C CA . PRO B 1 655 ? -22.703 -5.094 15.07 1 44.22 655 PRO B CA 1
ATOM 10963 C C . PRO B 1 655 ? -21.484 -4.422 14.445 1 44.22 655 PRO B C 1
ATOM 10965 O O . PRO B 1 655 ? -20.406 -4.367 15.062 1 44.22 655 PRO B O 1
ATOM 10968 N N . ARG B 1 656 ? -21.312 -4.621 13.195 1 41.66 656 ARG B N 1
ATOM 10969 C CA . ARG B 1 656 ? -20.328 -3.74 12.57 1 41.66 656 ARG B CA 1
ATOM 10970 C C . ARG B 1 656 ? -20.625 -2.277 12.883 1 41.66 656 ARG B C 1
ATOM 10972 O O . ARG B 1 656 ? -21.719 -1.779 12.57 1 41.66 656 ARG B O 1
ATOM 10979 N N . LEU B 1 657 ? -20.203 -1.837 13.883 1 39.47 657 LEU B N 1
ATOM 10980 C CA . LEU B 1 657 ? -20.469 -0.441 14.211 1 39.47 657 LEU B CA 1
ATOM 10981 C C . LEU B 1 657 ? -20.422 0.432 12.961 1 39.47 657 LEU B C 1
ATOM 10983 O O . LEU B 1 657 ? -20.906 1.562 12.969 1 39.47 657 LEU B O 1
ATOM 10987 N N . CYS B 1 658 ? -19.609 0.041 12.016 1 39.34 658 CYS B N 1
ATOM 10988 C CA . CYS B 1 658 ? -19.406 1.008 10.945 1 39.34 658 CYS B CA 1
ATOM 10989 C C . CYS B 1 658 ? -20.703 1.223 10.148 1 39.34 658 CYS B C 1
ATOM 10991 O O . CYS B 1 658 ? -20.828 2.221 9.438 1 39.34 658 CYS B O 1
ATOM 10993 N N . ASN B 1 659 ? -21.422 0.208 10.023 1 39.97 659 ASN B N 1
ATOM 10994 C CA . ASN B 1 659 ? -22.5 0.354 9.055 1 39.97 659 ASN B CA 1
ATOM 10995 C C . ASN B 1 659 ? -23.75 0.983 9.68 1 39.97 659 ASN B C 1
ATOM 10997 O O . ASN B 1 659 ? -24.781 1.105 9.023 1 39.97 659 ASN B O 1
ATOM 11001 N N . THR B 1 660 ? -23.844 0.925 10.969 1 35.59 660 THR B N 1
ATOM 11002 C CA . THR B 1 660 ? -25.172 1.43 11.312 1 35.59 660 THR B CA 1
ATOM 11003 C C . THR B 1 660 ? -25.219 2.951 11.195 1 35.59 660 THR B C 1
ATOM 11005 O O . THR B 1 660 ? -24.531 3.656 11.938 1 35.59 660 THR B O 1
ATOM 11008 N N . SER B 1 661 ? -25.281 3.334 10.07 1 35.72 661 SER B N 1
ATOM 11009 C CA . SER B 1 661 ? -25.703 4.727 9.977 1 35.72 661 SER B CA 1
ATOM 11010 C C . SER B 1 661 ? -26.75 5.055 11.039 1 35.72 661 SER B C 1
ATOM 11012 O O . SER B 1 661 ? -27.766 4.363 11.156 1 35.72 661 SER B O 1
ATOM 11014 N N . THR B 1 662 ? -26.422 5.25 12.211 1 34.53 662 THR B N 1
ATOM 11015 C CA . THR B 1 662 ? -27.5 5.738 13.047 1 34.53 662 THR B CA 1
ATOM 11016 C C . THR B 1 662 ? -28.344 6.777 12.297 1 34.53 662 THR B C 1
ATOM 11018 O O . THR B 1 662 ? -27.938 7.938 12.188 1 34.53 662 THR B O 1
ATOM 11021 N N . VAL B 1 663 ? -28.875 6.457 11.266 1 35.72 663 VAL B N 1
ATOM 11022 C CA . VAL B 1 663 ? -29.938 7.297 10.703 1 35.72 663 VAL B CA 1
ATOM 11023 C C . VAL B 1 663 ? -30.859 7.781 11.828 1 35.72 663 VAL B C 1
ATOM 11025 O O . VAL B 1 663 ? -32.062 7.812 11.664 1 35.72 663 VAL B O 1
ATOM 11028 N N . ASP B 1 664 ? -30.609 7.383 13.031 1 33.53 664 ASP B N 1
ATOM 11029 C CA . ASP B 1 664 ? -31.703 7.809 13.891 1 33.53 664 ASP B CA 1
ATOM 11030 C C . ASP B 1 664 ? -32 9.297 13.719 1 33.53 664 ASP B C 1
ATOM 11032 O O . ASP B 1 664 ? -32.875 9.852 14.391 1 33.53 664 ASP B O 1
ATOM 11036 N N . ASP B 1 665 ? -30.922 10.078 13.633 1 32.19 665 ASP B N 1
ATOM 11037 C CA . ASP B 1 665 ? -31.5 11.391 13.953 1 32.19 665 ASP B CA 1
ATOM 11038 C C . ASP B 1 665 ? -32.562 11.781 12.938 1 32.19 665 ASP B C 1
ATOM 11040 O O . ASP B 1 665 ? -32.312 11.844 11.734 1 32.19 665 ASP B O 1
ATOM 11044 N N . GLU B 1 666 ? -33.781 11.32 13.156 1 30.39 666 GLU B N 1
ATOM 11045 C CA . GLU B 1 666 ? -34.906 12.102 12.617 1 30.39 666 GLU B CA 1
ATOM 11046 C C . GLU B 1 666 ? -34.469 13.531 12.297 1 30.39 666 GLU B C 1
ATOM 11048 O O . GLU B 1 666 ? -33.75 14.148 13.07 1 30.39 666 GLU B O 1
ATOM 11053 N N . PRO B 1 667 ? -34.438 13.883 11.062 1 32.06 667 PRO B N 1
ATOM 11054 C CA . PRO B 1 667 ? -34.312 15.32 10.836 1 32.06 667 PRO B CA 1
ATOM 11055 C C . PRO B 1 667 ? -34.875 16.156 11.984 1 32.06 667 PRO B C 1
ATOM 11057 O O . PRO B 1 667 ? -36.062 16.047 12.297 1 32.06 667 PRO B O 1
ATOM 11060 N N . THR B 1 668 ? -34.406 16.078 13.156 1 32.59 668 THR B N 1
ATOM 11061 C CA . THR B 1 668 ? -35 17.156 13.945 1 32.59 668 THR B CA 1
ATOM 11062 C C . THR B 1 668 ? -35.406 18.312 13.047 1 32.59 668 THR B C 1
ATOM 11064 O O . THR B 1 668 ? -34.656 18.75 12.188 1 32.59 668 THR B O 1
ATOM 11067 N N . THR B 1 669 ? -36.594 18.344 12.688 1 32.28 669 THR B N 1
ATOM 11068 C CA . THR B 1 669 ? -37.281 19.516 12.141 1 32.28 669 THR B CA 1
ATOM 11069 C C . THR B 1 669 ? -36.688 20.797 12.688 1 32.28 669 THR B C 1
ATOM 11071 O O . THR B 1 669 ? -37.125 21.312 13.711 1 32.28 669 THR B O 1
ATOM 11074 N N . GLU B 1 670 ? -35.5 20.812 13.062 1 34.91 670 GLU B N 1
ATOM 11075 C CA . GLU B 1 670 ? -35.062 22.172 13.352 1 34.91 670 GLU B CA 1
ATOM 11076 C C . GLU B 1 670 ? -35.688 23.156 12.344 1 34.91 670 GLU B C 1
ATOM 11078 O O . GLU B 1 670 ? -35.812 22.828 11.164 1 34.91 670 GLU B O 1
ATOM 11083 N N . ASP B 1 671 ? -36.406 24.047 12.781 1 39.41 671 ASP B N 1
ATOM 11084 C CA . ASP B 1 671 ? -36.906 25.203 12.039 1 39.41 671 ASP B CA 1
ATOM 11085 C C . ASP B 1 671 ? -35.938 25.641 10.961 1 39.41 671 ASP B C 1
ATOM 11087 O O . ASP B 1 671 ? -34.844 26.125 11.266 1 39.41 671 ASP B O 1
ATOM 11091 N N . ILE B 1 672 ? -35.688 24.828 10.023 1 47.75 672 ILE B N 1
ATOM 11092 C CA . ILE B 1 672 ? -34.938 25.203 8.828 1 47.75 672 ILE B CA 1
ATOM 11093 C C . ILE B 1 672 ? -35.219 26.672 8.508 1 47.75 672 ILE B C 1
ATOM 11095 O O . ILE B 1 672 ? -36.312 27.047 8.086 1 47.75 672 ILE B O 1
ATOM 11099 N N . ASN B 1 673 ? -34.75 27.547 9.258 1 52.12 673 ASN B N 1
ATOM 11100 C CA . ASN B 1 673 ? -34.844 28.953 8.867 1 52.12 673 ASN B CA 1
ATOM 11101 C C . ASN B 1 673 ? -34.281 29.172 7.457 1 52.12 673 ASN B C 1
ATOM 11103 O O . ASN B 1 673 ? -33.094 29.312 7.27 1 52.12 673 ASN B O 1
ATOM 11107 N N . ILE B 1 674 ? -35.062 28.844 6.566 1 61.12 674 ILE B N 1
ATOM 11108 C CA . ILE B 1 674 ? -34.844 28.969 5.129 1 61.12 674 ILE B CA 1
ATOM 11109 C C . ILE B 1 674 ? -34.188 30.312 4.82 1 61.12 674 ILE B C 1
ATOM 11111 O O . ILE B 1 674 ? -33.406 30.422 3.869 1 61.12 674 ILE B O 1
ATOM 11115 N N . GLU B 1 675 ? -34.438 31.219 5.801 1 61.69 675 GLU B N 1
ATOM 11116 C CA . GLU B 1 675 ? -34 32.594 5.516 1 61.69 675 GLU B CA 1
ATOM 11117 C C . GLU B 1 675 ? -32.469 32.719 5.629 1 61.69 675 GLU B C 1
ATOM 11119 O O . GLU B 1 675 ? -31.875 33.562 4.945 1 61.69 675 GLU B O 1
ATOM 11124 N N . ASN B 1 676 ? -31.938 31.781 6.332 1 61.84 676 ASN B N 1
ATOM 11125 C CA . ASN B 1 676 ? -30.5 31.953 6.582 1 61.84 676 ASN B CA 1
ATOM 11126 C C . ASN B 1 676 ? -29.656 30.969 5.777 1 61.84 676 ASN B C 1
ATOM 11128 O O . ASN B 1 676 ? -28.453 30.859 6 1 61.84 676 ASN B O 1
ATOM 11132 N N . MET B 1 677 ? -30.219 30.312 4.852 1 67.56 677 MET B N 1
ATOM 11133 C CA . MET B 1 677 ? -29.484 29.312 4.082 1 67.56 677 MET B CA 1
ATOM 11134 C C . MET B 1 677 ? -28.859 29.938 2.834 1 67.56 677 MET B C 1
ATOM 11136 O O . MET B 1 677 ? -29.469 30.812 2.199 1 67.56 677 MET B O 1
ATOM 11140 N N . SER B 1 678 ? -27.672 29.641 2.66 1 69.19 678 SER B N 1
ATOM 11141 C CA . SER B 1 678 ? -27.047 30.062 1.407 1 69.19 678 SER B CA 1
ATOM 11142 C C . SER B 1 678 ? -27.656 29.328 0.218 1 69.19 678 SER B C 1
ATOM 11144 O O . SER B 1 678 ? -28.375 28.328 0.392 1 69.19 678 SER B O 1
ATOM 11146 N N . VAL B 1 679 ? -27.453 29.844 -0.899 1 65.06 679 VAL B N 1
ATOM 11147 C CA . VAL B 1 679 ? -27.984 29.266 -2.131 1 65.06 679 VAL B CA 1
ATOM 11148 C C . VAL B 1 679 ? -27.469 27.828 -2.279 1 65.06 679 VAL B C 1
ATOM 11150 O O . VAL B 1 679 ? -28.234 26.938 -2.641 1 65.06 679 VAL B O 1
ATOM 11153 N N . CYS B 1 680 ? -26.234 27.734 -1.906 1 64.75 680 CYS B N 1
ATOM 11154 C CA . CYS B 1 680 ? -25.641 26.406 -2.049 1 64.75 680 CYS B CA 1
ATOM 11155 C C . CYS B 1 680 ? -26.281 25.422 -1.084 1 64.75 680 CYS B C 1
ATOM 11157 O O . CYS B 1 680 ? -26.562 24.266 -1.45 1 64.75 680 CYS B O 1
ATOM 11159 N N . GLU B 1 681 ? -26.625 25.891 0.087 1 69.62 681 GLU B N 1
ATOM 11160 C CA . GLU B 1 681 ? -27.25 25.047 1.094 1 69.62 681 GLU B CA 1
ATOM 11161 C C . GLU B 1 681 ? -28.688 24.688 0.688 1 69.62 681 GLU B C 1
ATOM 11163 O O . GLU B 1 681 ? -29.125 23.562 0.901 1 69.62 681 GLU B O 1
ATOM 11168 N N . ILE B 1 682 ? -29.328 25.688 0.15 1 72.56 682 ILE B N 1
ATOM 11169 C CA . ILE B 1 682 ? -30.703 25.453 -0.305 1 72.56 682 ILE B CA 1
ATOM 11170 C C . ILE B 1 682 ? -30.719 24.391 -1.399 1 72.56 682 ILE B C 1
ATOM 11172 O O . ILE B 1 682 ? -31.516 23.453 -1.361 1 72.56 682 ILE B O 1
ATOM 11176 N N . LYS B 1 683 ? -29.734 24.578 -2.137 1 67.31 683 LYS B N 1
ATOM 11177 C CA . LYS B 1 683 ? -29.672 23.609 -3.234 1 67.31 683 LYS B CA 1
ATOM 11178 C C . LYS B 1 683 ? -29.312 22.219 -2.723 1 67.31 683 LYS B C 1
ATOM 11180 O O . LYS B 1 683 ? -29.875 21.219 -3.197 1 67.31 683 LYS B O 1
ATOM 11185 N N . SER B 1 684 ? -28.516 22.25 -1.772 1 69.31 684 SER B N 1
ATOM 11186 C CA . SER B 1 684 ? -28.141 20.969 -1.178 1 69.31 684 SER B CA 1
ATOM 11187 C C . SER B 1 684 ? -29.312 20.328 -0.465 1 69.31 684 SER B C 1
ATOM 11189 O O . SER B 1 684 ? -29.531 19.109 -0.571 1 69.31 684 SER B O 1
ATOM 11191 N N . LYS B 1 685 ? -30.141 21.141 0.227 1 68.5 685 LYS B N 1
ATOM 11192 C CA . LYS B 1 685 ? -31.328 20.656 0.933 1 68.5 685 LYS B CA 1
ATOM 11193 C C . LYS B 1 685 ? -32.406 20.188 -0.047 1 68.5 685 LYS B C 1
ATOM 11195 O O . LYS B 1 685 ? -33.062 19.172 0.191 1 68.5 685 LYS B O 1
ATOM 11200 N N . LEU B 1 686 ? -32.469 20.984 -1.013 1 69.31 686 LEU B N 1
ATOM 11201 C CA . LEU B 1 686 ? -33.406 20.594 -2.053 1 69.31 686 LEU B CA 1
ATOM 11202 C C . LEU B 1 686 ? -32.969 19.266 -2.686 1 69.31 686 LEU B C 1
ATOM 11204 O O . LEU B 1 686 ? -33.812 18.391 -2.934 1 69.31 686 LEU B O 1
ATOM 11208 N N . LYS B 1 687 ? -31.703 19.141 -2.754 1 66.5 687 LYS B N 1
ATOM 11209 C CA . LYS B 1 687 ? -31.172 17.906 -3.316 1 66.5 687 LYS B CA 1
ATOM 11210 C C . LYS B 1 687 ? -31.406 16.734 -2.375 1 66.5 687 LYS B C 1
ATOM 11212 O O . LYS B 1 687 ? -31.734 15.633 -2.82 1 66.5 687 LYS B O 1
ATOM 11217 N N . GLU B 1 688 ? -31.281 16.953 -1.081 1 65.69 688 GLU B N 1
ATOM 11218 C CA . GLU B 1 688 ? -31.562 15.945 -0.061 1 65.69 688 GLU B CA 1
ATOM 11219 C C . GLU B 1 688 ? -33.031 15.508 -0.105 1 65.69 688 GLU B C 1
ATOM 11221 O O . GLU B 1 688 ? -33.344 14.375 0.242 1 65.69 688 GLU B O 1
ATOM 11226 N N . MET B 1 689 ? -33.969 16.531 -0.471 1 61.78 689 MET B N 1
ATOM 11227 C CA . MET B 1 689 ? -35.406 16.266 -0.555 1 61.78 689 MET B CA 1
ATOM 11228 C C . MET B 1 689 ? -35.812 15.789 -1.949 1 61.78 689 MET B C 1
ATOM 11230 O O . MET B 1 689 ? -36.969 15.789 -2.309 1 61.78 689 MET B O 1
ATOM 11234 N N . ASN B 1 690 ? -34.75 15.477 -2.648 1 59.62 690 ASN B N 1
ATOM 11235 C CA . ASN B 1 690 ? -34.875 14.898 -3.979 1 59.62 690 ASN B CA 1
ATOM 11236 C C . ASN B 1 690 ? -35.469 15.891 -4.969 1 59.62 690 ASN B C 1
ATOM 11238 O O . ASN B 1 690 ? -36.25 15.508 -5.848 1 59.62 690 ASN B O 1
ATOM 11242 N N . ILE B 1 691 ? -35.406 17.203 -4.703 1 62.91 691 ILE B N 1
ATOM 11243 C CA . ILE B 1 691 ? -35.875 18.25 -5.602 1 62.91 691 ILE B CA 1
ATOM 11244 C C . ILE B 1 691 ? -34.688 18.875 -6.316 1 62.91 691 ILE B C 1
ATOM 11246 O O . ILE B 1 691 ? -33.812 19.438 -5.672 1 62.91 691 ILE B O 1
ATOM 11250 N N . SER B 1 692 ? -34.469 18.625 -7.566 1 63.16 692 SER B N 1
ATOM 11251 C CA . SER B 1 692 ? -33.406 19.234 -8.352 1 63.16 692 SER B CA 1
ATOM 11252 C C . SER B 1 692 ? -33.938 20.406 -9.164 1 63.16 692 SER B C 1
ATOM 11254 O O . SER B 1 692 ? -34.969 20.297 -9.836 1 63.16 692 SER B O 1
ATOM 11256 N N . THR B 1 693 ? -33.562 21.766 -9 1 62.25 693 THR B N 1
ATOM 11257 C CA . THR B 1 693 ? -34.031 22.938 -9.734 1 62.25 693 THR B CA 1
ATOM 11258 C C . THR B 1 693 ? -32.875 23.641 -10.445 1 62.25 693 THR B C 1
ATOM 11260 O O . THR B 1 693 ? -31.75 23.625 -9.961 1 62.25 693 THR B O 1
ATOM 11263 N N . ARG B 1 694 ? -33.062 24.094 -11.641 1 59.75 694 ARG B N 1
ATOM 11264 C CA . ARG B 1 694 ? -32.125 24.938 -12.383 1 59.75 694 ARG B CA 1
ATOM 11265 C C . ARG B 1 694 ? -32.344 26.406 -12.039 1 59.75 694 ARG B C 1
ATOM 11267 O O . ARG B 1 694 ? -31.734 27.281 -12.68 1 59.75 694 ARG B O 1
ATOM 11274 N N . CYS B 1 695 ? -33.094 26.719 -11.18 1 60.47 695 CYS B N 1
ATOM 11275 C CA . CYS B 1 695 ? -33.375 28.078 -10.781 1 60.47 695 CYS B CA 1
ATOM 11276 C C . CYS B 1 695 ? -32.219 28.703 -10.023 1 60.47 695 CYS B C 1
ATOM 11278 O O . CYS B 1 695 ? -31.609 28.047 -9.18 1 60.47 695 CYS B O 1
ATOM 11280 N N . ARG B 1 696 ? -31.688 29.797 -10.484 1 61.53 696 ARG B N 1
ATOM 11281 C CA . ARG B 1 696 ? -30.547 30.484 -9.891 1 61.53 696 ARG B CA 1
ATOM 11282 C C . ARG B 1 696 ? -31.016 31.609 -8.969 1 61.53 696 ARG B C 1
ATOM 11284 O O . ARG B 1 696 ? -30.219 32.188 -8.242 1 61.53 696 ARG B O 1
ATOM 11291 N N . ARG B 1 697 ? -32.281 32 -9.023 1 63.56 697 ARG B N 1
ATOM 11292 C CA . ARG B 1 697 ? -32.812 33.125 -8.227 1 63.56 697 ARG B CA 1
ATOM 11293 C C . ARG B 1 697 ? -33.094 32.656 -6.801 1 63.56 697 ARG B C 1
ATOM 11295 O O . ARG B 1 697 ? -33.812 31.688 -6.586 1 63.56 697 ARG B O 1
ATOM 11302 N N . GLU B 1 698 ? -32.5 33.25 -5.934 1 69.81 698 GLU B N 1
ATOM 11303 C CA . GLU B 1 698 ? -32.531 32.938 -4.508 1 69.81 698 GLU B CA 1
ATOM 11304 C C . GLU B 1 698 ? -33.938 32.844 -3.996 1 69.81 698 GLU B C 1
ATOM 11306 O O . GLU B 1 698 ? -34.281 31.906 -3.273 1 69.81 698 GLU B O 1
ATOM 11311 N N . ASP B 1 699 ? -34.812 33.812 -4.422 1 68 699 ASP B N 1
ATOM 11312 C CA . ASP B 1 699 ? -36.188 33.844 -3.914 1 68 699 ASP B CA 1
ATOM 11313 C C . ASP B 1 699 ? -37 32.656 -4.387 1 68 699 ASP B C 1
ATOM 11315 O O . ASP B 1 699 ? -37.75 32.062 -3.613 1 68 699 ASP B O 1
ATOM 11319 N N . LYS B 1 700 ? -36.75 32.281 -5.566 1 71.56 700 LYS B N 1
ATOM 11320 C CA . LYS B 1 700 ? -37.5 31.141 -6.09 1 71.56 700 LYS B CA 1
ATOM 11321 C C . LYS B 1 700 ? -37 29.844 -5.48 1 71.56 700 LYS B C 1
ATOM 11323 O O . LYS B 1 700 ? -37.781 28.938 -5.211 1 71.56 700 LYS B O 1
ATOM 11328 N N . LEU B 1 701 ? -35.75 29.859 -5.234 1 74.94 701 LEU B N 1
ATOM 11329 C CA . LEU B 1 701 ? -35.188 28.656 -4.629 1 74.94 701 LEU B CA 1
ATOM 11330 C C . LEU B 1 701 ? -35.719 28.469 -3.207 1 74.94 701 LEU B C 1
ATOM 11332 O O . LEU B 1 701 ? -36.031 27.359 -2.801 1 74.94 701 LEU B O 1
ATOM 11336 N N . ARG B 1 702 ? -35.844 29.578 -2.609 1 75.75 702 ARG B N 1
ATOM 11337 C CA . ARG B 1 702 ? -36.406 29.547 -1.262 1 75.75 702 ARG B CA 1
ATOM 11338 C C . ARG B 1 702 ? -37.875 29.125 -1.287 1 75.75 702 ARG B C 1
ATOM 11340 O O . ARG B 1 702 ? -38.312 28.391 -0.417 1 75.75 702 ARG B O 1
ATOM 11347 N N . GLU B 1 703 ? -38.531 29.609 -2.324 1 72.81 703 GLU B N 1
ATOM 11348 C CA . GLU B 1 703 ? -39.938 29.25 -2.482 1 72.81 703 GLU B CA 1
ATOM 11349 C C . GLU B 1 703 ? -40.094 27.766 -2.795 1 72.81 703 GLU B C 1
ATOM 11351 O O . GLU B 1 703 ? -40.969 27.094 -2.246 1 72.81 703 GLU B O 1
ATOM 11356 N N . ILE B 1 704 ? -39.188 27.281 -3.516 1 74.69 704 ILE B N 1
ATOM 11357 C CA . ILE B 1 704 ? -39.25 25.875 -3.877 1 74.69 704 ILE B CA 1
ATOM 11358 C C . ILE B 1 704 ? -38.938 25.016 -2.652 1 74.69 704 ILE B C 1
ATOM 11360 O O . ILE B 1 704 ? -39.594 24 -2.416 1 74.69 704 ILE B O 1
ATOM 11364 N N . LEU B 1 705 ? -38.062 25.453 -1.936 1 75.25 705 LEU B N 1
ATOM 11365 C CA . LEU B 1 705 ? -37.688 24.703 -0.735 1 75.25 705 LEU B CA 1
ATOM 11366 C C . LEU B 1 705 ? -38.812 24.75 0.289 1 75.25 705 LEU B C 1
ATOM 11368 O O . LEU B 1 705 ? -39.125 23.719 0.91 1 75.25 705 LEU B O 1
ATOM 11372 N N . ARG B 1 706 ? -39.438 25.922 0.422 1 73.5 706 ARG B N 1
ATOM 11373 C CA . ARG B 1 706 ? -40.562 26.047 1.318 1 73.5 706 ARG B CA 1
ATOM 11374 C C . ARG B 1 706 ? -41.719 25.109 0.893 1 73.5 706 ARG B C 1
ATOM 11376 O O . ARG B 1 706 ? -42.344 24.453 1.733 1 73.5 706 ARG B O 1
ATOM 11383 N N . ARG B 1 707 ? -41.844 25 -0.293 1 68.88 707 ARG B N 1
ATOM 11384 C CA . ARG B 1 707 ? -42.906 24.125 -0.831 1 68.88 707 ARG B CA 1
ATOM 11385 C C . ARG B 1 707 ? -42.531 22.656 -0.634 1 68.88 707 ARG B C 1
ATOM 11387 O O . ARG B 1 707 ? -43.406 21.844 -0.283 1 68.88 707 ARG B O 1
ATOM 11394 N N . ALA B 1 708 ? -41.312 22.438 -0.798 1 68.31 708 ALA B N 1
ATOM 11395 C CA . ALA B 1 708 ? -40.875 21.047 -0.692 1 68.31 708 ALA B CA 1
ATOM 11396 C C . ALA B 1 708 ? -40.938 20.562 0.752 1 68.31 708 ALA B C 1
ATOM 11398 O O . ALA B 1 708 ? -41.312 19.406 1.008 1 68.31 708 ALA B O 1
ATOM 11399 N N . ILE B 1 709 ? -40.625 21.391 1.64 1 68.31 709 ILE B N 1
ATOM 11400 C CA . ILE B 1 709 ? -40.688 21.062 3.061 1 68.31 709 ILE B CA 1
ATOM 11401 C C . ILE B 1 709 ? -42.156 20.938 3.49 1 68.31 709 ILE B C 1
ATOM 11403 O O . ILE B 1 709 ? -42.5 20.047 4.273 1 68.31 709 ILE B O 1
ATOM 11407 N N . ALA B 1 710 ? -42.938 21.812 2.902 1 62.97 710 ALA B N 1
ATOM 11408 C CA . ALA B 1 710 ? -44.375 21.781 3.211 1 62.97 710 ALA B CA 1
ATOM 11409 C C . ALA B 1 710 ? -45.031 20.531 2.629 1 62.97 710 ALA B C 1
ATOM 11411 O O . ALA B 1 710 ? -46 20 3.199 1 62.97 710 ALA B O 1
ATOM 11412 N N . GLU B 1 711 ? -44.438 20.016 1.625 1 60.59 711 GLU B N 1
ATOM 11413 C CA . GLU B 1 711 ? -45.062 18.859 0.978 1 60.59 711 GLU B CA 1
ATOM 11414 C C . GLU B 1 711 ? -44.531 17.562 1.581 1 60.59 711 GLU B C 1
ATOM 11416 O O . GLU B 1 711 ? -45.125 16.5 1.396 1 60.59 711 GLU B O 1
ATOM 11421 N N . ASN B 1 712 ? -43.375 17.547 2.219 1 52.78 712 ASN B N 1
ATOM 11422 C CA . ASN B 1 712 ? -42.906 16.344 2.896 1 52.78 712 ASN B CA 1
ATOM 11423 C C . ASN B 1 712 ? -43.188 16.391 4.391 1 52.78 712 ASN B C 1
ATOM 11425 O O . ASN B 1 712 ? -43.188 15.359 5.062 1 52.78 712 ASN B O 1
#

pLDDT: mean 77.91, std 22.0, range [14.24, 98.44]

Nearest PDB structures (foldseek):
  6xny-assembly1_A  TM=7.271E-01  e=3.213E-14  Mus musculus
  5ze1-assembly1_A  TM=6.461E-01  e=2.046E-14  Mus musculus
  4wwx-assembly1_B  TM=6.154E-01  e=6.331E-15  Mus musculus
  6cim-assembly1_A  TM=5.569E-01  e=2.144E-15  Mus musculus
  6dbq-assembly1_C  TM=6.216E-01  e=1.785E-13  Escherichia coli K-12

Solvent-accessible surface area (backbone atoms only — not comparable to full-atom values): 79297 Å² total; per-residue (Å²): 141,86,81,76,89,82,90,89,86,97,83,92,80,77,89,75,83,70,89,87,74,95,73,74,85,78,70,82,70,64,64,54,54,56,53,50,52,52,49,48,54,46,48,53,46,46,49,51,45,48,51,46,47,50,50,46,47,47,48,44,46,48,41,44,45,40,41,39,50,66,64,29,35,62,50,30,69,64,51,61,33,72,80,59,72,53,67,88,70,41,56,73,70,49,30,53,50,49,47,49,51,47,46,52,52,47,47,61,72,48,52,66,39,51,80,74,74,44,75,82,46,61,48,77,47,65,48,97,87,62,57,71,46,71,45,66,54,64,76,71,75,58,86,70,46,52,90,70,41,55,66,71,56,42,50,50,43,51,39,49,48,34,48,29,57,74,63,65,53,52,69,66,50,51,38,57,52,35,74,76,36,84,82,48,76,50,56,68,38,44,52,46,49,50,50,54,52,55,67,68,51,73,72,42,71,29,42,47,88,43,36,29,26,29,39,64,53,63,60,52,50,48,54,54,49,50,57,36,46,74,72,65,52,74,59,75,43,44,36,36,39,35,45,47,65,45,75,63,48,98,85,41,35,33,30,40,31,32,34,28,52,60,85,58,48,74,36,34,53,32,48,82,29,38,48,75,33,33,31,32,46,37,68,80,41,54,66,49,46,57,43,37,39,39,67,52,37,49,52,50,35,54,42,62,74,61,33,46,47,77,53,98,89,42,77,30,42,49,44,68,30,42,31,24,47,66,68,52,51,28,38,42,50,15,37,41,56,77,85,39,57,29,40,49,84,55,29,73,54,45,52,92,49,51,63,65,73,83,64,59,70,60,52,53,70,31,93,88,33,36,54,40,56,69,55,41,44,57,27,6,50,37,84,67,88,25,72,35,20,48,30,62,49,62,59,77,64,50,48,90,40,48,44,73,13,47,50,52,48,53,50,55,54,49,47,52,53,50,48,26,54,52,50,40,23,48,52,50,22,48,62,70,28,65,88,44,55,80,87,65,51,55,60,59,48,41,49,51,48,42,50,52,53,30,71,56,73,40,90,60,52,76,46,73,35,46,25,65,84,65,44,80,58,86,44,73,45,62,60,83,70,51,75,70,51,47,52,43,40,48,69,50,40,36,81,50,31,44,79,68,40,61,76,88,49,10,60,60,55,19,47,50,44,44,52,48,42,52,53,48,55,48,55,61,27,72,75,56,53,69,67,56,54,70,44,39,41,58,54,39,45,51,47,53,51,56,49,46,68,36,38,90,73,44,66,68,27,45,63,83,60,46,44,66,65,54,39,38,54,33,54,47,41,45,61,46,60,70,41,92,56,44,48,38,68,38,34,41,50,8,58,52,47,42,51,50,51,42,37,51,51,56,69,70,39,88,71,71,73,46,51,47,54,55,37,54,51,49,52,48,48,42,58,72,40,49,82,63,57,75,77,72,80,83,76,81,74,79,55,56,62,38,75,71,46,48,50,56,51,54,57,62,62,46,72,52,72,50,69,58,52,69,72,58,74,60,75,69,79,58,80,72,57,68,85,75,47,18,55,54,51,48,48,48,50,26,45,75,71,72,45,83,77,88,69,80,51,63,69,56,46,49,51,50,44,54,50,50,60,70,72,102,139,76,98,79,85,82,94,78,90,96,83,90,78,86,88,82,83,71,90,76,75,89,77,76,82,76,65,78,67,60,61,52,52,52,49,49,52,49,48,49,52,46,47,51,47,47,47,52,45,47,50,45,46,50,49,45,48,48,47,44,46,48,42,45,44,40,41,38,50,66,65,31,36,60,48,33,70,65,50,60,34,73,82,59,73,53,66,89,71,41,58,73,68,50,31,53,50,49,48,49,49,48,46,54,51,49,47,61,72,48,53,65,38,50,80,73,75,43,75,81,46,62,48,77,46,66,49,98,88,63,55,71,47,70,46,65,55,64,74,73,75,56,86,70,49,52,88,71,41,55,67,71,56,43,48,50,45,50,42,49,47,34,49,30,57,72,62,64,53,52,68,68,51,52,38,56,52,34,73,76,37,84,83,48,78,50,54,67,40,41,52,46,49,49,50,52,52,55,68,69,52,74,72,43,72,30,44,52,90,44,39,28,27,30,39,63,54,63,62,51,50,48,54,54,51,50,57,36,47,74,72,66,53,74,59,76,43,44,34,35,38,36,44,48,65,43,74,63,49,98,86,40,34,32,29,42,32,31,35,28,52,59,84,58,50,76,37,35,55,31,48,84,29,37,48,77,34,32,30,33,46,38,68,81,40,53,66,50,45,57,43,38,39,40,68,52,38,50,51,49,35,53,42,61,74,60,34,45,46,77,52,97,89,39,77,31,42,48,44,68,30,41,32,25,47,66,70,52,50,26,38,41,48,14,37,42,56,78,85,39,58,29,40,48,84,56,30,72,54,44,51,91,50,50,66,64,72,84,63,59,71,60,54,53,70,30,93,86,33,35,54,41,57,67,56,41,43,56,27,8,50,36,84,66,90,26,73,34,21,50,30,62,50,64,60,77,62,51,50,89,40,48,43,71,13,46,51,52,49,54,50,54,53,48,48,53,52,50,48,26,52,50,51,40,24,47,52,49,23,47,64,72,27,66,90,44,55,79,86,67,50,56,59,60,48,41,49,51,48,42,49,51,51,30,70,56,74,39,90,59,53,76,47,74,35,45,24,65,85,66,43,81,58,86,44,74,46,61,61,83,70,51,72,69,51,47,52,44,39,47,70,51,41,36,81,50,31,43,79,68,41,61,75,89,50,10,61,60,55,19,46,51,44,43,52,48,44,53,52,47,54,48,55,62,28,71,76,54,53,68,67,56,53,70,42,39,41,59,54,37,44,50,48,53,52,57,48,46,67,35,37,90,74,43,67,69,28,44,64,83,60,48,45,66,65,56,38,40,53,34,54,47,41,44,61,45,58,70,41,90,54,45,49,37,66,37,34,43,50,8,58,51,47,41,52,50,51,42,37,51,52,55,68,67,40,89,73,73,74,48,52,47,54,55,37,52,50,47,53,48,49,42,60,73,41,50,82,62,59,76,77,72,81,83,76,80,77,80,56,57,62,40,74,71,45,45,52,54,53,52,58,63,61,45,73,53,71,46,68,58,49,64,68,62,72,58,75,69,77,57,81,72,57,67,83,74,46,18,54,55,49,46,49,48,50,26,44,76,72,71,44,80,76,89,70,82,51,62,68,57,47,50,50,49,43,53,48,50,60,72,72,102

Radius of gyration: 38.96 Å; Cα contacts (8 Å, |Δi|>4): 1798; chains: 2; bounding box: 99×152×120 Å

Sequence (1424 aa):
MGELRNTLEPLFPKFITGERGYAESRGPNFFLRKEIQNERSRVQNLESESLKLVQENEGLKEYIDYLEDSVVCGNCSDTLRNTGKPLNEVSACQVTRKIKELKTTAQKALWFLQSFGLTLDSIKVRDKEGTVTELDYEGNNGSASFDNLPEDEKETVRALLYIMDKFCVSDAAYHEVTQISDDIPRSYLIKQCRSDLNNSFHIRRTPGKNSGVEMSFKQELEAQIRKKLAQGDLGRQQIKISGDGAKMSRIANFIVISFAMLSDGEKVMSCKGNHTKGIVSGFEDYDVLKASCKNIFAEINELVDAGEIEVDGHKIPLEFYLSGDYKFLLLVLGMNAACADFACIYCTIHKNERWDTSKTEGYYWSSGKAWTLAKNRELSRKSTNNYGCIREPLLHIPIENIRVDELHLLLRVTDRLEKNLINEAIARDEKDNFNKAPSAKQNANLNKLVEAIRSCGVSFGVWEKKNADGKASGLHGWTSMVGDEKKTVLRNLPDKLPEIIDAEHGDTVALIWKDFGNLYNTLSAWEPSQACVDSFFRDATEWIKLYLSLSGKVIGYKKASVTPYFHILVYHLPKFLASNTSFKSFTGQGVEKINDMVRSIYHNKSNRHDPCKDAILALKRIDHLQEFERQPNHYNKRNNNYWTSDIFDQRRKRPRLCNTSTVDDEPTTEDINIENMSVCEIKSKLKEMNISTRCRREDKLREILRRAIAENMGELRNTLEPLFPKFITGERGYAESRGPNFFLRKEIQNERSRVQNLESESLKLVQENEGLKEYIDYLEDSVVCGNCSDTLRNTGKPLNEVSACQVTRKIKELKTTAQKALWFLQSFGLTLDSIKVRDKEGTVTELDYEGNNGSASFDNLPEDEKETVRALLYIMDKFCVSDAAYHEVTQISDDIPRSYLIKQCRSDLNNSFHIRRTPGKNSGVEMSFKQELEAQIRKKLAQGDLGRQQIKISGDGAKMSRIANFIVISFAMLSDGEKVMSCKGNHTKGIVSGFEDYDVLKASCKNIFAEINELVDAGEIEVDGHKIPLEFYLSGDYKFLLLVLGMNAACADFACIYCTIHKNERWDTSKTEGYYWSSGKAWTLAKNRELSRKSTNNYGCIREPLLHIPIENIRVDELHLLLRVTDRLEKNLINEAIARDEKDNFNKAPSAKQNANLNKLVEAIRSCGVSFGVWEKKNADGKASGLHGWTSMVGDEKKTVLRNLPDKLPEIIDAEHGDTVALIWKDFGNLYNTLSAWEPSQACVDSFFRDATEWIKLYLSLSGKVIGYKKASVTPYFHILVYHLPKFLASNTSFKSFTGQGVEKINDMVRSIYHNKSNRHDPCKDAILALKRIDHLQEFERQPNHYNKRNNNYWTSDIFDQRRKRPRLCNTSTVDDEPTTEDINIENMSVCEIKSKLKEMNISTRCRREDKLREILRRAIAEN

Organism: Acropora cervicornis (NCBI:txid6130)